Protein AF-A0A9P6YSK7-F1 (afdb_monomer_lite)

Structure (mmCIF, N/CA/C/O backbone):
data_AF-A0A9P6YSK7-F1
#
_entry.id   AF-A0A9P6YSK7-F1
#
loop_
_atom_site.group_PDB
_atom_site.id
_atom_site.type_symbol
_atom_site.label_atom_id
_atom_site.label_alt_id
_atom_site.label_comp_id
_atom_site.label_asym_id
_atom_site.label_entity_id
_atom_site.label_seq_id
_atom_site.pdbx_PDB_ins_code
_atom_site.Cartn_x
_atom_site.Cartn_y
_atom_site.Cartn_z
_atom_site.occupancy
_atom_site.B_iso_or_equiv
_atom_site.auth_seq_id
_atom_site.auth_comp_id
_atom_site.auth_asym_id
_atom_site.auth_atom_id
_atom_site.pdbx_PDB_model_num
ATOM 1 N N . MET A 1 1 ? -11.770 -43.379 -12.666 1.00 34.88 1 MET A N 1
ATOM 2 C CA . MET A 1 1 ? -11.631 -44.487 -11.693 1.00 34.88 1 MET A CA 1
ATOM 3 C C . MET A 1 1 ? -12.537 -44.204 -10.504 1.00 34.88 1 MET A C 1
ATOM 5 O O . MET A 1 1 ? -12.860 -43.051 -10.270 1.00 34.88 1 MET A O 1
ATOM 9 N N . GLN A 1 2 ? -13.045 -45.264 -9.883 1.00 25.34 2 GLN A N 1
ATOM 10 C CA . GLN A 1 2 ? -14.308 -45.346 -9.142 1.00 25.34 2 GLN A CA 1
ATOM 11 C C . GLN A 1 2 ? -14.552 -44.289 -8.052 1.00 25.34 2 GLN A C 1
ATOM 13 O O . GLN A 1 2 ? -13.799 -44.162 -7.094 1.00 25.34 2 GLN A O 1
ATOM 18 N N . VAL A 1 3 ? -15.714 -43.647 -8.179 1.00 28.45 3 VAL A N 1
ATOM 19 C CA . VAL A 1 3 ? -16.474 -42.981 -7.119 1.00 28.45 3 VAL A CA 1
ATOM 20 C C . VAL A 1 3 ? -17.227 -44.056 -6.325 1.00 28.45 3 VAL A C 1
ATOM 22 O O . VAL A 1 3 ? -17.906 -44.893 -6.925 1.00 28.45 3 VAL A O 1
ATOM 25 N N . LYS A 1 4 ? -17.146 -44.031 -4.990 1.00 25.55 4 LYS A N 1
ATOM 26 C CA . LYS A 1 4 ? -18.072 -44.745 -4.097 1.00 25.55 4 LYS A CA 1
ATOM 27 C C . LYS A 1 4 ? -18.610 -43.799 -3.019 1.00 25.55 4 LYS A C 1
ATOM 29 O O . LYS A 1 4 ? -17.885 -43.359 -2.136 1.00 25.55 4 LYS A O 1
ATOM 34 N N . SER A 1 5 ? -19.909 -43.533 -3.146 1.00 24.55 5 SER A N 1
ATOM 35 C CA . SER A 1 5 ? -20.880 -43.116 -2.124 1.00 24.55 5 SER A CA 1
ATOM 36 C C . SER A 1 5 ? -20.869 -44.084 -0.920 1.00 24.55 5 SER A C 1
ATOM 38 O O . SER A 1 5 ? -20.432 -45.219 -1.078 1.00 24.55 5 SER A O 1
ATOM 40 N N . SER A 1 6 ? -21.355 -43.800 0.290 1.00 23.30 6 SER A N 1
ATOM 41 C CA . SER A 1 6 ? -22.589 -43.118 0.715 1.00 23.30 6 SER A CA 1
ATOM 42 C C . SER A 1 6 ? -22.642 -43.108 2.255 1.00 23.30 6 SER A C 1
ATOM 44 O O . SER A 1 6 ? -22.230 -44.102 2.846 1.00 23.30 6 SER A O 1
ATOM 46 N N . SER A 1 7 ? -23.317 -42.146 2.894 1.00 23.38 7 SER A N 1
ATOM 47 C CA . SER A 1 7 ? -24.483 -42.501 3.726 1.00 23.38 7 SER A CA 1
ATOM 48 C C . SER A 1 7 ? -25.381 -41.286 3.969 1.00 23.38 7 SER A C 1
ATOM 50 O O . SER A 1 7 ? -24.946 -40.225 4.407 1.00 23.38 7 SER A O 1
ATOM 52 N N . THR A 1 8 ? -26.649 -41.471 3.622 1.00 24.30 8 THR A N 1
ATOM 53 C CA . THR A 1 8 ? -27.745 -40.514 3.716 1.00 24.30 8 THR A CA 1
ATOM 54 C C . THR A 1 8 ? -28.596 -40.928 4.911 1.00 24.30 8 THR A C 1
ATOM 56 O O . THR A 1 8 ? -29.116 -42.042 4.921 1.00 24.30 8 THR A O 1
ATOM 59 N N . LEU A 1 9 ? -28.803 -40.041 5.884 1.00 24.91 9 LEU A N 1
ATOM 60 C CA . LEU A 1 9 ? -29.853 -40.194 6.894 1.00 24.91 9 LEU A CA 1
ATOM 61 C C . LEU A 1 9 ? -30.758 -38.957 6.876 1.00 24.91 9 LEU A C 1
ATOM 63 O O . LEU A 1 9 ? -30.377 -37.858 7.260 1.00 24.91 9 LEU A O 1
ATOM 67 N N . ARG A 1 10 ? -31.979 -39.173 6.374 1.00 23.73 10 ARG A N 1
ATOM 68 C CA . ARG A 1 10 ? -33.144 -38.278 6.448 1.00 23.73 10 ARG A CA 1
ATOM 69 C C . ARG A 1 10 ? -33.660 -38.174 7.890 1.00 23.73 10 ARG A C 1
ATOM 71 O O . ARG A 1 10 ? -33.891 -39.218 8.494 1.00 23.73 10 ARG A O 1
ATOM 78 N N . ARG A 1 11 ? -34.016 -36.956 8.327 1.00 23.42 11 ARG A N 1
ATOM 79 C CA . ARG A 1 11 ? -35.211 -36.536 9.123 1.00 23.42 11 ARG A CA 1
ATOM 80 C C . ARG A 1 11 ? -34.872 -35.215 9.838 1.00 23.42 11 ARG A C 1
ATOM 82 O O . ARG A 1 11 ? -33.816 -35.125 10.431 1.00 23.42 11 ARG A O 1
ATOM 89 N N . GLY A 1 12 ? -35.687 -34.168 9.862 1.00 22.47 12 GLY A N 1
ATOM 90 C CA . GLY A 1 12 ? -37.023 -33.948 9.332 1.00 22.47 12 GLY A CA 1
ATOM 91 C C . GLY A 1 12 ? -37.296 -32.442 9.279 1.00 22.47 12 GLY A C 1
ATOM 92 O O . GLY A 1 12 ? -36.750 -31.668 10.062 1.00 22.47 12 GLY A O 1
ATOM 93 N N . GLY A 1 13 ? -38.115 -32.037 8.310 1.00 27.27 13 GLY A N 1
ATOM 94 C CA . GLY A 1 13 ? -38.584 -30.668 8.169 1.00 27.27 13 GLY A CA 1
ATOM 95 C C . GLY A 1 13 ? -39.420 -30.247 9.374 1.00 27.27 13 GLY A C 1
ATOM 96 O O . GLY A 1 13 ? -40.442 -30.851 9.680 1.00 27.27 13 GLY A O 1
ATOM 97 N N . GLY A 1 14 ? -38.968 -29.179 10.016 1.00 21.97 14 GLY A N 1
ATOM 98 C CA . GLY A 1 14 ? -39.682 -28.413 11.022 1.00 21.97 14 GLY A CA 1
ATOM 99 C C . GLY A 1 14 ? -39.150 -26.992 10.954 1.00 21.97 14 GLY A C 1
ATOM 100 O O . GLY A 1 14 ? -38.384 -26.569 11.811 1.00 21.97 14 GLY A O 1
ATOM 101 N N . SER A 1 15 ? -39.479 -26.283 9.870 1.00 25.34 15 SER A N 1
ATOM 102 C CA . SER A 1 15 ? -39.186 -24.858 9.712 1.00 25.34 15 SER A CA 1
ATOM 103 C C . SER A 1 15 ? -40.015 -24.080 10.733 1.00 25.34 15 SER A C 1
ATOM 105 O O . SER A 1 15 ? -41.092 -23.568 10.436 1.00 25.34 15 SER A O 1
ATOM 107 N N . SER A 1 16 ? -39.522 -24.011 11.968 1.00 23.09 16 SER A N 1
ATOM 108 C CA . SER A 1 16 ? -39.960 -22.997 12.911 1.00 23.09 16 SER A CA 1
ATOM 109 C C . SER A 1 16 ? -39.238 -21.718 12.512 1.00 23.09 16 SER A C 1
ATOM 111 O O . SER A 1 16 ? -38.139 -21.431 12.983 1.00 23.09 16 SER A O 1
ATOM 113 N N . LYS A 1 17 ? -39.831 -20.986 11.563 1.00 25.61 17 LYS A N 1
ATOM 114 C CA . LYS A 1 17 ? -39.459 -19.606 11.247 1.00 25.61 17 LYS A CA 1
ATOM 115 C C . LYS A 1 17 ? -39.427 -18.823 12.564 1.00 25.61 17 LYS A C 1
ATOM 117 O O . LYS A 1 17 ? -40.473 -18.422 13.067 1.00 25.61 17 LYS A O 1
ATOM 122 N N . ARG A 1 18 ? -38.238 -18.611 13.140 1.00 27.30 18 ARG A N 1
ATOM 123 C CA . ARG A 1 18 ? -38.023 -17.551 14.129 1.00 27.30 18 ARG A CA 1
ATOM 124 C C . ARG A 1 18 ? -38.221 -16.248 13.370 1.00 27.30 18 ARG A C 1
ATOM 126 O O . ARG A 1 18 ? -37.329 -15.771 12.681 1.00 27.30 18 ARG A O 1
ATOM 133 N N . THR A 1 19 ? -39.439 -15.729 13.426 1.00 24.23 19 THR A N 1
ATOM 134 C CA . THR A 1 19 ? -39.765 -14.370 13.015 1.00 24.23 19 THR A CA 1
ATOM 135 C C . THR A 1 19 ? -38.875 -13.431 13.825 1.00 24.23 19 THR A C 1
ATOM 137 O O . THR A 1 19 ? -39.107 -13.253 15.022 1.00 24.23 19 THR A O 1
ATOM 140 N N . VAL A 1 20 ? -37.831 -12.883 13.204 1.00 34.88 20 VAL A N 1
ATOM 141 C CA . VAL A 1 20 ? -37.069 -11.762 13.760 1.00 34.88 20 VAL A CA 1
ATOM 142 C C . VAL A 1 20 ? -38.076 -10.622 13.902 1.00 34.88 20 VAL A C 1
ATOM 144 O O . VAL A 1 20 ? -38.520 -10.056 12.905 1.00 34.88 20 VAL A O 1
ATOM 147 N N . ARG A 1 21 ? -38.556 -10.375 15.128 1.00 39.81 21 ARG A N 1
ATOM 148 C CA . ARG A 1 21 ? -39.440 -9.237 15.407 1.00 39.81 21 ARG A CA 1
ATOM 149 C C . ARG A 1 21 ? -38.664 -7.966 15.034 1.00 39.81 21 ARG A C 1
ATOM 151 O O . ARG A 1 21 ? -37.496 -7.879 15.414 1.00 39.81 21 ARG A O 1
ATOM 158 N N . PRO A 1 22 ? -39.261 -6.998 14.317 1.00 44.75 22 PRO A N 1
ATOM 159 C CA . PRO A 1 22 ? -38.597 -5.726 14.063 1.00 44.75 22 PRO A CA 1
ATOM 160 C C . PRO A 1 22 ? -38.231 -5.091 15.408 1.00 44.75 22 PRO A C 1
ATOM 162 O O . PRO A 1 22 ? -39.090 -4.928 16.280 1.00 44.75 22 PRO A O 1
ATOM 165 N N . LEU A 1 23 ? -36.940 -4.812 15.604 1.00 61.09 23 LEU A N 1
ATOM 166 C CA . LEU A 1 23 ? -36.442 -4.184 16.823 1.00 61.09 23 LEU A CA 1
ATOM 167 C C . LEU A 1 23 ? -37.044 -2.782 16.927 1.00 61.09 23 LEU A C 1
ATOM 169 O O . LEU A 1 23 ? -37.008 -2.031 15.958 1.00 61.09 23 LEU A O 1
ATOM 173 N N . ASN A 1 24 ? -37.578 -2.416 18.092 1.00 71.94 24 ASN A N 1
ATOM 174 C CA . ASN A 1 24 ? -38.081 -1.066 18.323 1.00 71.94 24 ASN A CA 1
ATOM 175 C C . ASN A 1 24 ? -36.934 -0.181 18.857 1.00 71.94 24 ASN A C 1
ATOM 177 O O . ASN A 1 24 ? -36.498 -0.414 19.991 1.00 71.94 24 ASN A O 1
ATOM 181 N N . PRO A 1 25 ? -36.454 0.835 18.108 1.00 74.06 25 PRO A N 1
ATOM 182 C CA . PRO A 1 25 ? -35.374 1.724 18.554 1.00 74.06 25 PRO A CA 1
ATOM 183 C C . PRO A 1 25 ? -35.692 2.438 19.874 1.00 74.06 25 PRO A C 1
ATOM 185 O O . PRO A 1 25 ? -34.790 2.714 20.663 1.00 74.06 25 PRO A O 1
ATOM 188 N N . ALA A 1 26 ? -36.979 2.656 20.170 1.00 76.06 26 ALA A N 1
ATOM 189 C CA . ALA A 1 26 ? -37.423 3.249 21.428 1.00 76.06 26 ALA A CA 1
ATOM 190 C C . ALA A 1 26 ? -37.088 2.378 22.651 1.00 76.06 26 ALA A C 1
ATOM 192 O O . ALA A 1 26 ? -36.844 2.907 23.733 1.00 76.06 26 ALA A O 1
ATOM 193 N N . LEU A 1 27 ? -37.041 1.049 22.491 1.00 77.69 27 LEU A N 1
ATOM 194 C CA . LEU A 1 27 ? -36.631 0.145 23.567 1.00 77.69 27 LEU A CA 1
ATOM 195 C C . LEU A 1 27 ? -35.113 0.183 23.770 1.00 77.69 27 LEU A C 1
ATOM 197 O O . LEU A 1 27 ? -34.661 0.145 24.909 1.00 77.69 27 LEU A O 1
ATOM 201 N N . VAL A 1 28 ? -34.318 0.308 22.702 1.00 80.38 28 VAL A N 1
ATOM 202 C CA . VAL A 1 28 ? -32.856 0.471 22.827 1.00 80.38 28 VAL A CA 1
ATOM 203 C C . VAL A 1 28 ? -32.533 1.777 23.549 1.00 80.38 28 VAL A C 1
ATOM 205 O O . VAL A 1 28 ? -31.730 1.777 24.480 1.00 80.38 28 VAL A O 1
ATOM 208 N N . TYR A 1 29 ? -33.226 2.864 23.210 1.00 82.44 29 TYR A N 1
ATOM 209 C CA . TYR A 1 29 ? -33.140 4.127 23.940 1.00 82.44 29 TYR A CA 1
ATOM 210 C C . TYR A 1 29 ? -33.503 3.980 25.428 1.00 82.44 29 TYR A C 1
ATOM 212 O O . TYR A 1 29 ? -32.762 4.436 26.295 1.00 82.44 29 TYR A O 1
ATOM 220 N N . ASP A 1 30 ? -34.607 3.302 25.748 1.00 82.00 30 ASP A N 1
ATOM 221 C CA . ASP A 1 30 ? -35.050 3.130 27.134 1.00 82.00 30 ASP A CA 1
ATOM 222 C C . ASP A 1 30 ? -34.018 2.362 27.981 1.00 82.00 30 ASP A C 1
ATOM 224 O O . ASP A 1 30 ? -33.616 2.828 29.047 1.00 82.00 30 ASP A O 1
ATOM 228 N N . TYR A 1 31 ? -33.513 1.227 27.486 1.00 80.44 31 TYR A N 1
ATOM 229 C CA . TYR A 1 31 ? -32.522 0.422 28.208 1.00 80.44 31 TYR A CA 1
ATOM 230 C C . TYR A 1 31 ? -31.145 1.091 28.300 1.00 80.44 31 TYR A C 1
ATOM 232 O O . TYR A 1 31 ? -30.488 0.990 29.337 1.00 80.44 31 TYR A O 1
ATOM 240 N N . THR A 1 32 ? -30.710 1.809 27.263 1.00 82.25 32 THR A N 1
ATOM 241 C CA . THR A 1 32 ? -29.442 2.562 27.300 1.00 82.25 32 THR A CA 1
ATOM 242 C C . THR A 1 32 ? -29.511 3.730 28.274 1.00 82.25 32 THR A C 1
ATOM 244 O O . THR A 1 32 ? -28.584 3.930 29.063 1.00 82.25 32 THR A O 1
ATOM 247 N N . LEU A 1 33 ? -30.644 4.438 28.317 1.00 81.38 33 LEU A N 1
ATOM 248 C CA . LEU A 1 33 ? -30.887 5.502 29.284 1.00 81.38 33 LEU A CA 1
ATOM 249 C C . LEU A 1 33 ? -30.908 4.961 30.722 1.00 81.38 33 LEU A C 1
ATOM 251 O O . LEU A 1 33 ? -30.309 5.572 31.608 1.00 81.38 33 LEU A O 1
ATOM 255 N N . ARG A 1 34 ? -31.501 3.782 30.967 1.00 81.50 34 ARG A N 1
ATOM 256 C CA . ARG A 1 34 ? -31.425 3.109 32.280 1.00 81.50 34 ARG A CA 1
ATOM 257 C C . ARG A 1 34 ? -29.976 2.843 32.705 1.00 81.50 34 ARG A C 1
ATOM 259 O O . ARG A 1 34 ? -29.627 3.082 33.863 1.00 81.50 34 ARG A O 1
ATOM 266 N N . CYS A 1 35 ? -29.117 2.395 31.787 1.00 81.19 35 CYS A N 1
ATOM 267 C CA . CYS A 1 35 ? -27.694 2.168 32.064 1.00 81.19 35 CYS A CA 1
ATOM 268 C C . CYS A 1 35 ? -26.928 3.474 32.337 1.00 81.19 35 CYS A C 1
ATOM 270 O O . CYS A 1 35 ? -26.153 3.527 33.294 1.00 81.19 35 CYS A O 1
ATOM 272 N N . ALA A 1 36 ? -27.192 4.537 31.573 1.00 80.12 36 ALA A N 1
ATOM 273 C CA . ALA A 1 36 ? -26.576 5.850 31.777 1.00 80.12 36 ALA A CA 1
ATOM 274 C C . ALA A 1 36 ? -26.987 6.492 33.118 1.00 80.12 36 ALA A C 1
ATOM 276 O O . ALA A 1 36 ? -26.140 7.016 33.845 1.00 80.12 36 ALA A O 1
ATOM 277 N N . ILE A 1 37 ? -28.268 6.390 33.499 1.00 79.25 37 ILE A N 1
ATOM 278 C CA . ILE A 1 37 ? -28.769 6.859 34.803 1.00 79.25 37 ILE A CA 1
ATOM 279 C C . ILE A 1 37 ? -28.090 6.087 35.942 1.00 79.25 37 ILE A C 1
ATOM 281 O O . ILE A 1 37 ? -27.651 6.691 36.921 1.00 79.25 37 ILE A O 1
ATOM 285 N N . ARG A 1 38 ? -27.941 4.763 35.808 1.00 79.94 38 ARG A N 1
ATOM 286 C CA . ARG A 1 38 ? -27.234 3.932 36.794 1.00 79.94 38 ARG A CA 1
ATOM 287 C C . ARG A 1 38 ? -25.779 4.370 36.973 1.00 79.94 38 ARG A C 1
ATOM 289 O O . ARG A 1 38 ? -25.336 4.510 38.109 1.00 79.94 38 ARG A O 1
ATOM 296 N N . ALA A 1 39 ? -25.054 4.611 35.880 1.00 77.56 39 ALA A N 1
ATOM 297 C CA . ALA A 1 39 ? -23.667 5.079 35.933 1.00 77.56 39 ALA A CA 1
ATOM 298 C C . ALA A 1 39 ? -23.548 6.430 36.665 1.00 77.56 39 ALA A C 1
ATOM 300 O O . ALA A 1 39 ? -22.645 6.620 37.482 1.00 77.56 39 ALA A O 1
ATOM 301 N N . CYS A 1 40 ? -24.508 7.337 36.452 1.00 77.56 40 CYS A N 1
ATOM 302 C CA . CYS A 1 40 ? -24.588 8.608 37.172 1.00 77.56 40 CYS A CA 1
ATOM 303 C C . CYS A 1 40 ? -24.801 8.411 38.689 1.00 77.56 40 CYS A C 1
ATOM 305 O O . CYS A 1 40 ? -24.123 9.039 39.509 1.00 77.56 40 CYS A O 1
ATOM 307 N N . LEU A 1 41 ? -25.710 7.510 39.080 1.00 74.88 41 LEU A N 1
ATOM 308 C CA . LEU A 1 41 ? -25.999 7.215 40.488 1.00 74.88 41 LEU A CA 1
ATOM 309 C C . LEU A 1 41 ? -24.824 6.524 41.201 1.00 74.88 41 LEU A C 1
ATOM 311 O O . LEU A 1 41 ? -24.495 6.909 42.322 1.00 74.88 41 LEU A O 1
ATOM 315 N N . ASP A 1 42 ? -24.137 5.588 40.544 1.00 74.25 42 ASP A N 1
ATOM 316 C CA . ASP A 1 42 ? -22.970 4.889 41.104 1.00 74.25 42 ASP A CA 1
ATOM 317 C C . ASP A 1 42 ? -21.759 5.829 41.280 1.00 74.25 42 ASP A C 1
ATOM 319 O O . ASP A 1 42 ? -21.099 5.823 42.323 1.00 74.25 42 ASP A O 1
ATOM 323 N N . GLN A 1 43 ? -21.493 6.725 40.317 1.00 73.19 43 GLN A N 1
ATOM 324 C CA . GLN A 1 43 ? -20.459 7.757 40.485 1.00 73.19 43 GLN A CA 1
ATOM 325 C C . GLN A 1 43 ? -20.764 8.684 41.668 1.00 73.19 43 GLN A C 1
ATOM 327 O O . GLN A 1 43 ? -19.860 9.043 42.430 1.00 73.19 43 GLN A O 1
ATOM 332 N N . ARG A 1 44 ? -22.041 9.028 41.872 1.00 71.25 44 ARG A N 1
ATOM 333 C CA . ARG A 1 44 ? -22.485 9.812 43.028 1.00 71.25 44 ARG A CA 1
ATOM 334 C C . ARG A 1 44 ? -22.322 9.042 44.338 1.00 71.25 44 ARG A C 1
ATOM 336 O O . ARG A 1 44 ? -21.836 9.629 45.303 1.00 71.25 44 ARG A O 1
ATOM 343 N N . ALA A 1 45 ? -22.682 7.760 44.384 1.00 66.62 45 ALA A N 1
ATOM 344 C CA . ALA A 1 45 ? -22.508 6.916 45.565 1.00 66.62 45 ALA A CA 1
ATOM 345 C C . ALA A 1 45 ? -21.025 6.802 45.956 1.00 66.62 45 ALA A C 1
ATOM 347 O O . ALA A 1 45 ? -20.671 7.012 47.116 1.00 66.62 45 ALA A O 1
ATOM 348 N N . LYS A 1 46 ? -20.135 6.600 44.977 1.00 67.94 46 LYS A N 1
ATOM 349 C CA . LYS A 1 46 ? -18.675 6.577 45.177 1.00 67.94 46 LYS A CA 1
ATOM 350 C C . LYS A 1 46 ? -18.115 7.929 45.631 1.00 67.94 46 LYS A C 1
ATOM 352 O O . LYS A 1 46 ? -17.236 7.969 46.495 1.00 67.94 46 LYS A O 1
ATOM 357 N N . ALA A 1 47 ? -18.613 9.038 45.082 1.00 67.25 47 ALA A N 1
ATOM 358 C CA . ALA A 1 47 ? -18.224 10.385 45.502 1.00 67.25 47 ALA A CA 1
ATOM 359 C C . ALA A 1 47 ? -18.694 10.698 46.934 1.00 67.25 47 ALA A C 1
ATOM 361 O O . ALA A 1 47 ? -17.917 11.224 47.732 1.00 67.25 47 ALA A O 1
ATOM 362 N N . ALA A 1 48 ? -19.923 10.306 47.282 1.00 64.75 48 ALA A N 1
ATOM 363 C CA . ALA A 1 48 ? -20.481 10.438 48.625 1.00 64.75 48 ALA A CA 1
ATOM 364 C C . ALA A 1 48 ? -19.733 9.562 49.644 1.00 64.75 48 ALA A C 1
ATOM 366 O O . ALA A 1 48 ? -19.387 10.043 50.718 1.00 64.75 48 ALA A O 1
ATOM 367 N N . ALA A 1 49 ? -19.383 8.321 49.291 1.00 61.41 49 ALA A N 1
ATOM 368 C CA . ALA A 1 49 ? -18.580 7.436 50.136 1.00 61.41 49 ALA A CA 1
ATOM 369 C C . ALA A 1 49 ? -17.157 7.982 50.366 1.00 61.41 49 ALA A C 1
ATOM 371 O O . ALA A 1 49 ? -16.652 7.942 51.487 1.00 61.41 49 ALA A O 1
ATOM 372 N N . LYS A 1 50 ? -16.515 8.566 49.340 1.00 62.12 50 LYS A N 1
ATOM 373 C CA . LYS A 1 50 ? -15.222 9.266 49.493 1.00 62.12 50 LYS A CA 1
ATOM 374 C C . LYS A 1 50 ? -15.325 10.510 50.381 1.00 62.12 50 LYS A C 1
ATOM 376 O O . LYS A 1 50 ? -14.375 10.803 51.109 1.00 62.12 50 LYS A O 1
ATOM 381 N N . ALA A 1 51 ? -16.438 11.241 50.319 1.00 61.22 51 ALA A N 1
ATOM 382 C CA . ALA A 1 51 ? -16.690 12.393 51.183 1.00 61.22 51 ALA A CA 1
ATOM 383 C C . ALA A 1 51 ? -16.916 11.960 52.643 1.00 61.22 51 ALA A C 1
ATOM 385 O O . ALA A 1 51 ? -16.228 12.463 53.529 1.00 61.22 51 ALA A O 1
ATOM 386 N N . ALA A 1 52 ? -17.753 10.945 52.874 1.00 59.12 52 ALA A N 1
ATOM 387 C CA . ALA A 1 52 ? -18.001 10.368 54.195 1.00 59.12 52 ALA A CA 1
ATOM 388 C C . ALA A 1 52 ? -16.724 9.775 54.819 1.00 59.12 52 ALA A C 1
ATOM 390 O O . ALA A 1 52 ? -16.429 10.028 55.981 1.00 59.12 52 ALA A O 1
ATOM 391 N N . ALA A 1 53 ? -15.887 9.082 54.034 1.00 56.34 53 ALA A N 1
ATOM 392 C CA . ALA A 1 53 ? -14.601 8.557 54.502 1.00 56.34 53 ALA A CA 1
ATOM 393 C C . ALA A 1 53 ? -13.622 9.668 54.943 1.00 56.34 53 ALA A C 1
ATOM 395 O O . ALA A 1 53 ? -12.832 9.476 55.876 1.00 56.34 53 ALA A O 1
ATOM 396 N N . ARG A 1 54 ? -13.670 10.840 54.290 1.00 55.34 54 ARG A N 1
ATOM 397 C CA . ARG A 1 54 ? -12.911 12.038 54.694 1.00 55.34 54 ARG A CA 1
ATOM 398 C C . ARG A 1 54 ? -13.472 12.669 55.975 1.00 55.34 54 ARG A C 1
ATOM 400 O O . ARG A 1 54 ? -12.682 13.189 56.760 1.00 55.34 54 ARG A O 1
ATOM 407 N N . GLU A 1 55 ? -14.780 12.587 56.211 1.00 51.34 55 GLU A N 1
ATOM 408 C CA . GLU A 1 55 ? -15.433 13.055 57.443 1.00 51.34 55 GLU A CA 1
ATOM 409 C C . GLU A 1 55 ? -15.179 12.128 58.640 1.00 51.34 55 GLU A C 1
ATOM 411 O O . GLU A 1 55 ? -14.756 12.615 59.683 1.00 51.34 55 GLU A O 1
ATOM 416 N N . THR A 1 56 ? -15.247 10.801 58.493 1.00 48.53 56 THR A N 1
ATOM 417 C CA . THR A 1 56 ? -14.862 9.859 59.570 1.00 48.53 56 THR A CA 1
ATOM 418 C C . THR A 1 56 ? -13.376 9.956 59.945 1.00 48.53 56 THR A C 1
ATOM 420 O O . THR A 1 56 ? -13.001 9.814 61.114 1.00 48.53 56 THR A O 1
ATOM 423 N N . LYS A 1 57 ? -12.496 10.266 58.978 1.00 46.91 57 LYS A N 1
ATOM 424 C CA . LYS A 1 57 ? -11.089 10.608 59.267 1.00 46.91 57 LYS A CA 1
ATOM 425 C C . LYS A 1 57 ? -10.942 11.939 60.015 1.00 46.91 57 LYS A C 1
ATOM 427 O O . LYS A 1 57 ? -9.983 12.094 60.765 1.00 46.91 57 LYS A O 1
ATOM 432 N N . ARG A 1 58 ? -11.869 12.886 59.834 1.00 42.34 58 ARG A N 1
ATOM 433 C CA . ARG A 1 58 ? -11.933 14.120 60.633 1.00 42.34 58 ARG A CA 1
ATOM 434 C C . ARG A 1 58 ? -12.475 13.865 62.040 1.00 42.34 58 ARG A C 1
ATOM 436 O O . ARG A 1 58 ? -11.876 14.370 62.977 1.00 42.34 58 ARG A O 1
ATOM 443 N N . GLU A 1 59 ? -13.511 13.047 62.220 1.00 35.34 59 GLU A N 1
ATOM 444 C CA . GLU A 1 59 ? -14.111 12.765 63.541 1.00 35.34 59 GLU A CA 1
ATOM 445 C C . GLU A 1 59 ? -13.189 11.964 64.474 1.00 35.34 59 GLU A C 1
ATOM 447 O O . GLU A 1 59 ? -13.033 12.317 65.642 1.00 35.34 59 GLU A O 1
ATOM 452 N N . THR A 1 60 ? -12.466 10.966 63.955 1.00 38.56 60 THR A N 1
ATOM 453 C CA . THR A 1 60 ? -11.396 10.276 64.714 1.00 38.56 60 THR A CA 1
ATOM 454 C C . THR A 1 60 ? -10.237 11.205 65.108 1.00 38.56 60 THR A C 1
ATOM 456 O O . THR A 1 60 ? -9.523 10.938 66.074 1.00 38.56 60 THR A O 1
ATOM 459 N N . SER A 1 61 ? -10.084 12.339 64.416 1.00 35.31 61 SER A N 1
ATOM 460 C CA . SER A 1 61 ? -9.135 13.406 64.744 1.00 35.31 61 SER A CA 1
ATOM 461 C C . SER A 1 61 ? -9.662 14.389 65.804 1.00 35.31 61 SER A C 1
ATOM 463 O O . SER A 1 61 ? -8.863 15.175 66.313 1.00 35.31 61 SER A O 1
ATOM 465 N N . MET A 1 62 ? -10.948 14.356 66.185 1.00 34.28 62 MET A N 1
ATOM 466 C CA . MET A 1 62 ? -11.532 15.308 67.150 1.00 34.28 62 MET A CA 1
ATOM 467 C C . MET A 1 62 ? -11.408 14.869 68.620 1.00 34.28 62 MET A C 1
ATOM 469 O O . MET A 1 62 ? -11.648 15.679 69.510 1.00 34.28 62 MET A O 1
ATOM 473 N N . HIS A 1 63 ? -10.988 13.628 68.905 1.00 32.06 63 HIS A N 1
ATOM 474 C CA . HIS A 1 63 ? -10.762 13.127 70.277 1.00 32.06 63 HIS A CA 1
ATOM 475 C C . HIS A 1 63 ? -9.312 13.227 70.777 1.00 32.06 63 HIS A C 1
ATOM 477 O O . HIS A 1 63 ? -8.972 12.717 71.844 1.00 32.06 63 HIS A O 1
ATOM 483 N N . ARG A 1 64 ? -8.440 13.932 70.052 1.00 31.52 64 ARG A N 1
ATOM 484 C CA . ARG A 1 64 ? -7.134 14.355 70.568 1.00 31.52 64 ARG A CA 1
ATOM 485 C C . ARG A 1 64 ? -7.051 15.869 70.496 1.00 31.52 64 ARG A C 1
ATOM 487 O O . ARG A 1 64 ? -6.837 16.437 69.432 1.00 31.52 64 ARG A O 1
ATOM 494 N N . HIS A 1 65 ? -7.211 16.514 71.649 1.00 30.23 65 HIS A N 1
ATOM 495 C CA . HIS A 1 65 ? -6.797 17.898 71.834 1.00 30.23 65 HIS A CA 1
ATOM 496 C C . HIS A 1 65 ? -5.290 18.000 71.558 1.00 30.23 65 HIS A C 1
ATOM 498 O O . HIS A 1 65 ? -4.460 17.724 72.419 1.00 30.23 65 HIS A O 1
ATOM 504 N N . SER A 1 66 ? -4.930 18.413 70.350 1.00 28.39 66 SER A N 1
ATOM 505 C CA . SER A 1 66 ? -3.682 19.117 70.102 1.00 28.39 66 SER A CA 1
ATOM 506 C C . SER A 1 66 ? -3.944 20.201 69.066 1.00 28.39 66 SER A C 1
ATOM 508 O O . SER A 1 66 ? -4.634 20.010 68.065 1.00 28.39 66 SER A O 1
ATOM 510 N N . VAL A 1 67 ? -3.454 21.393 69.381 1.00 37.50 67 VAL A N 1
ATOM 511 C CA . VAL A 1 67 ? -3.579 22.609 68.585 1.00 37.50 67 VAL A CA 1
ATOM 512 C C . VAL A 1 67 ? -2.790 22.402 67.289 1.00 37.50 67 VAL A C 1
ATOM 514 O O . VAL A 1 67 ? -1.607 22.721 67.223 1.00 37.50 67 VAL A O 1
ATOM 517 N N . HIS A 1 68 ? -3.407 21.803 66.268 1.00 32.62 68 HIS A N 1
ATOM 518 C CA . HIS A 1 68 ? -2.756 21.606 64.977 1.00 32.62 68 HIS A CA 1
ATOM 519 C C . HIS A 1 68 ? -2.956 22.824 64.071 1.00 32.62 68 HIS A C 1
ATOM 521 O O . HIS A 1 68 ? -4.052 23.161 63.625 1.00 32.62 68 HIS A O 1
ATOM 527 N N . LEU A 1 69 ? -1.818 23.458 63.810 1.00 35.69 69 LEU A N 1
ATOM 528 C CA . LEU A 1 69 ? -1.470 24.483 62.832 1.00 35.69 69 LEU A CA 1
ATOM 529 C C . LEU A 1 69 ? -1.879 24.087 61.389 1.00 35.69 69 LEU A C 1
ATOM 531 O O . LEU A 1 69 ? -1.038 23.834 60.536 1.00 35.69 69 LEU A O 1
ATOM 535 N N . SER A 1 70 ? -3.180 24.009 61.099 1.00 34.00 70 SER A N 1
ATOM 536 C CA . SER A 1 70 ? -3.750 23.508 59.828 1.00 34.00 70 SER A CA 1
ATOM 537 C C . SER A 1 70 ? -3.729 24.521 58.660 1.00 34.00 70 SER A C 1
ATOM 539 O O . SER A 1 70 ? -4.556 24.443 57.754 1.00 34.00 70 SER A O 1
ATOM 541 N N . GLY A 1 71 ? -2.816 25.495 58.670 1.00 37.38 71 GLY A N 1
ATOM 542 C CA . GLY A 1 71 ? -2.671 26.481 57.586 1.00 37.38 71 GLY A CA 1
ATOM 543 C C . GLY A 1 71 ? -1.376 26.375 56.773 1.00 37.38 71 GLY A C 1
ATOM 544 O O . GLY A 1 71 ? -1.243 27.091 55.788 1.00 37.38 71 GLY A O 1
ATOM 545 N N . MET A 1 72 ? -0.421 25.529 57.184 1.00 40.34 72 MET A N 1
ATOM 546 C CA . MET A 1 72 ? 0.987 25.594 56.740 1.00 40.34 72 MET A CA 1
ATOM 547 C C . MET A 1 72 ? 1.464 24.423 55.856 1.00 40.34 72 MET A C 1
ATOM 549 O O . MET A 1 72 ? 2.598 24.438 55.401 1.00 40.34 72 MET A O 1
ATOM 553 N N . THR A 1 73 ? 0.627 23.425 55.554 1.00 44.81 73 THR A N 1
ATOM 554 C CA . THR A 1 73 ? 1.010 22.273 54.701 1.00 44.81 73 THR A CA 1
ATOM 555 C C . THR A 1 73 ? 0.654 22.425 53.222 1.00 44.81 73 THR A C 1
ATOM 557 O O . THR A 1 73 ? 1.143 21.656 52.400 1.00 44.81 73 THR A O 1
ATOM 560 N N . ASP A 1 74 ? -0.168 23.408 52.853 1.00 47.03 74 ASP A N 1
ATOM 561 C CA . ASP A 1 74 ? -0.725 23.481 51.496 1.00 47.03 74 ASP A CA 1
ATOM 562 C C . ASP A 1 74 ? 0.275 24.023 50.463 1.00 47.03 74 ASP A C 1
ATOM 564 O O . ASP A 1 74 ? 0.260 23.583 49.319 1.00 47.03 74 ASP A O 1
ATOM 568 N N . VAL A 1 75 ? 1.169 24.949 50.830 1.00 46.78 75 VAL A N 1
ATOM 569 C CA . VAL A 1 75 ? 2.132 25.544 49.877 1.00 46.78 75 VAL A CA 1
ATOM 570 C C . VAL A 1 75 ? 3.284 24.577 49.587 1.00 46.78 75 VAL A C 1
ATOM 572 O O . VAL A 1 75 ? 3.587 24.307 48.427 1.00 46.78 75 VAL A O 1
ATOM 575 N N . LEU A 1 76 ? 3.865 23.987 50.636 1.00 44.16 76 LEU A N 1
ATOM 576 C CA . LEU A 1 76 ? 4.921 22.973 50.535 1.00 44.16 76 LEU A CA 1
ATOM 577 C C . LEU A 1 76 ? 4.396 21.661 49.931 1.00 44.16 76 LEU A C 1
ATOM 579 O O . LEU A 1 76 ? 5.078 21.057 49.108 1.00 44.16 76 LEU A O 1
ATOM 583 N N . GLY A 1 77 ? 3.162 21.269 50.272 1.00 50.59 77 GLY A N 1
ATOM 584 C CA . GLY A 1 77 ? 2.474 20.126 49.671 1.00 50.59 77 GLY A CA 1
ATOM 585 C C . GLY A 1 77 ? 2.225 20.315 48.175 1.00 50.59 77 GLY A C 1
ATOM 586 O O . GLY A 1 77 ? 2.576 19.439 47.397 1.00 50.59 77 GLY A O 1
ATOM 587 N N . ASN A 1 78 ? 1.721 21.480 47.750 1.00 53.47 78 ASN A N 1
ATOM 588 C CA . ASN A 1 78 ? 1.486 21.772 46.329 1.00 53.47 78 ASN A CA 1
ATOM 589 C C . ASN A 1 78 ? 2.781 21.887 45.510 1.00 53.47 78 ASN A C 1
ATOM 591 O O . ASN A 1 78 ? 2.780 21.569 44.321 1.00 53.47 78 ASN A O 1
ATOM 595 N N . LEU A 1 79 ? 3.869 22.364 46.122 1.00 47.22 79 LEU A N 1
ATOM 596 C CA . LEU A 1 79 ? 5.173 22.427 45.468 1.00 47.22 79 LEU A CA 1
ATOM 597 C C . LEU A 1 79 ? 5.784 21.021 45.341 1.00 47.22 79 LEU A C 1
ATOM 599 O O . LEU A 1 79 ? 6.275 20.673 44.273 1.00 47.22 79 LEU A O 1
ATOM 603 N N . ALA A 1 80 ? 5.684 20.185 46.379 1.00 49.12 80 ALA A N 1
ATOM 604 C CA . ALA A 1 80 ? 6.161 18.802 46.355 1.00 49.12 80 ALA A CA 1
ATOM 605 C C . ALA A 1 80 ? 5.384 17.916 45.361 1.00 49.12 80 ALA A C 1
ATOM 607 O O . ALA A 1 80 ? 6.009 17.163 44.618 1.00 49.12 80 ALA A O 1
ATOM 608 N N . ASP A 1 81 ? 4.054 18.056 45.284 1.00 49.88 81 ASP A N 1
ATOM 609 C CA . ASP A 1 81 ? 3.204 17.283 44.358 1.00 49.88 81 ASP A CA 1
ATOM 610 C C . ASP A 1 81 ? 3.524 17.603 42.884 1.00 49.88 81 ASP A C 1
ATOM 612 O O . ASP A 1 81 ? 3.475 16.731 42.020 1.00 49.88 81 ASP A O 1
ATOM 616 N N . LYS A 1 82 ? 3.929 18.848 42.589 1.00 50.09 82 LYS A N 1
ATOM 617 C CA . LYS A 1 82 ? 4.337 19.274 41.238 1.00 50.09 82 LYS A CA 1
ATOM 618 C C . LYS A 1 82 ? 5.804 18.993 40.906 1.00 50.09 82 LYS A C 1
ATOM 620 O O . LYS A 1 82 ? 6.129 18.866 39.733 1.00 50.09 82 LYS A O 1
ATOM 625 N N . ILE A 1 83 ? 6.685 18.888 41.905 1.00 45.78 83 ILE A N 1
ATOM 626 C CA . ILE A 1 83 ? 8.098 18.514 41.702 1.00 45.78 83 ILE A CA 1
ATOM 627 C C . ILE A 1 83 ? 8.235 17.017 41.381 1.00 45.78 83 ILE A C 1
ATOM 629 O O . ILE A 1 83 ? 9.161 16.635 40.672 1.00 45.78 83 ILE A O 1
ATOM 633 N N . VAL A 1 84 ? 7.315 16.176 41.866 1.00 43.59 84 VAL A N 1
ATOM 634 C CA . VAL A 1 84 ? 7.340 14.716 41.650 1.00 43.59 84 VAL A CA 1
ATOM 635 C C . VAL A 1 84 ? 6.502 14.282 40.431 1.00 43.59 84 VAL A C 1
ATOM 637 O O . VAL A 1 84 ? 6.645 13.157 39.962 1.00 43.59 84 VAL A O 1
ATOM 640 N N . GLY A 1 85 ? 5.640 15.158 39.901 1.00 39.69 85 GLY A N 1
ATOM 641 C CA . GLY A 1 85 ? 4.530 14.758 39.030 1.00 39.69 85 GLY A CA 1
ATOM 642 C C . GLY A 1 85 ? 4.645 14.971 37.516 1.00 39.69 85 GLY A C 1
ATOM 643 O O . GLY A 1 85 ? 3.692 14.604 36.840 1.00 39.69 85 GLY A O 1
ATOM 644 N N . ASP A 1 86 ? 5.721 15.538 36.956 1.00 39.47 86 ASP A N 1
ATOM 645 C CA . ASP A 1 86 ? 5.740 15.873 35.516 1.00 39.47 86 ASP A CA 1
ATOM 646 C C . ASP A 1 86 ? 7.105 15.614 34.844 1.00 39.47 86 ASP A C 1
ATOM 648 O O . ASP A 1 86 ? 7.970 16.488 34.740 1.00 39.47 86 ASP A O 1
ATOM 652 N N . GLU A 1 87 ? 7.301 14.385 34.355 1.00 37.97 87 GLU A N 1
ATOM 653 C CA . GLU A 1 87 ? 8.381 14.045 33.420 1.00 37.97 87 GLU A CA 1
ATOM 654 C C . GLU A 1 87 ? 8.015 14.462 31.985 1.00 37.97 87 GLU A C 1
ATOM 656 O O . GLU A 1 87 ? 7.774 13.644 31.099 1.00 37.97 87 GLU A O 1
ATOM 661 N N . THR A 1 88 ? 8.005 15.770 31.724 1.00 39.91 88 THR A N 1
ATOM 662 C CA . THR A 1 88 ? 8.084 16.312 30.358 1.00 39.91 88 THR A CA 1
ATOM 663 C C . THR A 1 88 ? 9.448 16.978 30.159 1.00 39.91 88 THR A C 1
ATOM 665 O O . THR A 1 88 ? 9.626 18.183 30.337 1.00 39.91 88 THR A O 1
ATOM 668 N N . GLU A 1 89 ? 10.451 16.171 29.803 1.00 43.97 89 GLU A N 1
ATOM 669 C CA . GLU A 1 89 ? 11.895 16.483 29.810 1.00 43.97 89 GLU A CA 1
ATOM 670 C C . GLU A 1 89 ? 12.412 17.571 28.829 1.00 43.97 89 GLU A C 1
ATOM 672 O O . GLU A 1 89 ? 13.626 17.697 28.623 1.00 43.97 89 GLU A O 1
ATOM 677 N N . LYS A 1 90 ? 11.568 18.400 28.198 1.00 47.72 90 LYS A N 1
ATOM 678 C CA . LYS A 1 90 ? 12.048 19.315 27.135 1.00 47.72 90 LYS A CA 1
ATOM 679 C C . LYS A 1 90 ? 11.925 20.823 27.385 1.00 47.72 90 LYS A C 1
ATOM 681 O O . LYS A 1 90 ? 12.609 21.556 26.677 1.00 47.72 90 LYS A O 1
ATOM 686 N N . SER A 1 91 ? 11.209 21.306 28.407 1.00 46.69 91 SER A N 1
ATOM 687 C CA . SER A 1 91 ? 10.997 22.760 28.607 1.00 46.69 91 SER A CA 1
ATOM 688 C C . SER A 1 91 ? 11.610 23.392 29.868 1.00 46.69 91 SER A C 1
ATOM 690 O O . SER A 1 91 ? 11.537 24.606 30.006 1.00 46.69 91 SER A O 1
ATOM 692 N N . ASN A 1 92 ? 12.241 22.628 30.773 1.00 58.03 92 ASN A N 1
ATOM 693 C CA . ASN A 1 92 ? 12.600 23.126 32.121 1.00 58.03 92 ASN A CA 1
ATOM 694 C C . ASN A 1 92 ? 14.116 23.123 32.429 1.00 58.03 92 ASN A C 1
ATOM 696 O O . ASN A 1 92 ? 14.525 23.105 33.596 1.00 58.03 92 ASN A O 1
ATOM 700 N N . LYS A 1 93 ? 14.969 23.108 31.393 1.00 65.38 93 LYS A N 1
ATOM 701 C CA . LYS A 1 93 ? 16.436 23.039 31.536 1.00 65.38 93 LYS A CA 1
ATOM 702 C C . LYS A 1 93 ? 17.021 24.380 31.984 1.00 65.38 93 LYS A C 1
ATOM 704 O O . LYS A 1 93 ? 16.669 25.428 31.448 1.00 65.38 93 LYS A O 1
ATOM 709 N N . LEU A 1 94 ? 17.965 24.345 32.925 1.00 66.69 94 LEU A N 1
ATOM 710 C CA . LEU A 1 94 ? 18.678 25.533 33.388 1.00 66.69 94 LEU A CA 1
ATOM 711 C C . LEU A 1 94 ? 19.482 26.164 32.234 1.00 66.69 94 LEU A C 1
ATOM 713 O O . LEU A 1 94 ? 20.403 25.551 31.695 1.00 66.69 94 LEU A O 1
ATOM 717 N N . THR A 1 95 ? 19.146 27.393 31.837 1.00 73.44 95 THR A N 1
ATOM 718 C CA . THR A 1 95 ? 19.830 28.108 30.745 1.00 73.44 95 THR A CA 1
ATOM 719 C C . THR A 1 95 ? 20.846 29.122 31.285 1.00 73.44 95 THR A C 1
ATOM 721 O O . THR A 1 95 ? 20.712 29.644 32.393 1.00 73.44 95 THR A O 1
ATOM 724 N N . LYS A 1 96 ? 21.886 29.437 30.496 1.00 72.50 96 LYS A N 1
ATOM 725 C CA . LYS A 1 96 ? 22.915 30.430 30.876 1.00 72.50 96 LYS A CA 1
ATOM 726 C C . LYS A 1 96 ? 22.331 31.806 31.270 1.00 72.50 96 LYS A C 1
ATOM 728 O O . LYS A 1 96 ? 22.817 32.355 32.257 1.00 72.50 96 LYS A O 1
ATOM 733 N N . PRO A 1 97 ? 21.305 32.354 30.583 1.00 72.12 97 PRO A N 1
ATOM 734 C CA . PRO A 1 97 ? 20.682 33.624 30.969 1.00 72.12 97 PRO A CA 1
ATOM 735 C C . PRO A 1 97 ? 20.048 33.591 32.366 1.00 72.12 97 PRO A C 1
ATOM 737 O O . PRO A 1 97 ? 20.250 34.523 33.139 1.00 72.12 97 PRO A O 1
ATOM 740 N N . VAL A 1 98 ? 19.381 32.489 32.737 1.00 73.44 98 VAL A N 1
ATOM 741 C CA . VAL A 1 98 ? 18.782 32.312 34.075 1.00 73.44 98 VAL A CA 1
ATOM 742 C C . VAL A 1 98 ? 19.860 32.308 35.159 1.00 73.44 98 VAL A C 1
ATOM 744 O O . VAL A 1 98 ? 19.720 32.988 36.171 1.00 73.44 98 VAL A O 1
ATOM 747 N N . VAL A 1 99 ? 20.971 31.598 34.936 1.00 75.56 99 VAL A N 1
ATOM 748 C CA . VAL A 1 99 ? 22.090 31.540 35.894 1.00 75.56 99 VAL A CA 1
ATOM 749 C C . VAL A 1 99 ? 22.743 32.914 36.072 1.00 75.56 99 VAL A C 1
ATOM 751 O O . VAL A 1 99 ? 23.010 33.328 37.198 1.00 75.56 99 VAL A O 1
ATOM 754 N N . VAL A 1 100 ? 22.978 33.650 34.982 1.00 77.00 100 VAL A N 1
ATOM 755 C CA . VAL A 1 100 ? 23.604 34.983 35.038 1.00 77.00 100 VAL A CA 1
ATOM 756 C C . VAL A 1 100 ? 22.672 36.017 35.683 1.00 77.00 100 VAL A C 1
ATOM 758 O O . VAL A 1 100 ? 23.123 36.773 36.547 1.00 77.00 100 VAL A O 1
ATOM 761 N N . GLY A 1 101 ? 21.383 36.019 35.326 1.00 74.94 101 GLY A N 1
ATOM 762 C CA . GLY A 1 101 ? 20.374 36.904 35.916 1.00 74.94 101 GLY A CA 1
ATOM 763 C C . GLY A 1 101 ? 20.170 36.646 37.410 1.00 74.94 101 GLY A C 1
ATOM 764 O O . GLY A 1 101 ? 20.145 37.585 38.207 1.00 74.94 101 GLY A O 1
ATOM 765 N N . LEU A 1 102 ? 20.135 35.371 37.815 1.00 79.81 102 LEU A N 1
ATOM 766 C CA . LEU A 1 102 ? 20.019 34.983 39.219 1.00 79.81 102 LEU A CA 1
ATOM 767 C C . LEU A 1 102 ? 21.268 35.375 40.027 1.00 79.81 102 LEU A C 1
ATOM 769 O O . LEU A 1 102 ? 21.128 35.913 41.120 1.00 79.81 102 LEU A O 1
ATOM 773 N N . ILE A 1 103 ? 22.486 35.197 39.493 1.00 78.75 103 ILE A N 1
ATOM 774 C CA . ILE A 1 103 ? 23.722 35.636 40.173 1.00 78.75 103 ILE A CA 1
ATOM 775 C C . ILE A 1 103 ? 23.723 37.150 40.401 1.00 78.75 103 ILE A C 1
ATOM 777 O O . ILE A 1 103 ? 24.058 37.578 41.504 1.00 78.75 103 ILE A O 1
ATOM 781 N N . ARG A 1 104 ? 23.335 37.950 39.396 1.00 78.75 104 ARG A N 1
ATOM 782 C CA . ARG A 1 104 ? 23.280 39.418 39.507 1.00 78.75 104 ARG A CA 1
ATOM 783 C C . ARG A 1 104 ? 22.349 39.857 40.639 1.00 78.75 104 ARG A C 1
ATOM 785 O O . ARG A 1 104 ? 22.758 40.613 41.510 1.00 78.75 104 ARG A O 1
ATOM 792 N N . ARG A 1 105 ? 21.132 39.312 40.684 1.00 73.62 105 ARG A N 1
ATOM 793 C CA . ARG A 1 105 ? 20.123 39.703 41.684 1.00 73.62 105 ARG A CA 1
ATOM 794 C C . ARG A 1 105 ? 20.443 39.195 43.088 1.00 73.62 105 ARG A C 1
ATOM 796 O O . ARG A 1 105 ? 20.241 39.915 44.060 1.00 73.62 105 ARG A O 1
ATOM 803 N N . LEU A 1 106 ? 21.004 37.989 43.211 1.00 78.50 106 LEU A N 1
ATOM 804 C CA . LEU A 1 106 ? 21.515 37.504 44.497 1.00 78.50 106 LEU A CA 1
ATOM 805 C C . LEU A 1 106 ? 22.724 38.334 44.976 1.00 78.50 106 LEU A C 1
ATOM 807 O O . LEU A 1 106 ? 22.925 38.469 46.181 1.00 78.50 106 LEU A O 1
ATOM 811 N N . GLU A 1 107 ? 23.524 38.905 44.066 1.00 76.25 107 GLU A N 1
ATOM 812 C CA . GLU A 1 107 ? 24.593 39.857 44.402 1.00 76.25 107 GLU A CA 1
ATOM 813 C C . GLU A 1 107 ? 24.049 41.205 44.874 1.00 76.25 107 GLU A C 1
ATOM 815 O O . GLU A 1 107 ? 24.509 41.684 45.908 1.00 76.25 107 GLU A O 1
ATOM 820 N N . ASP A 1 108 ? 23.031 41.753 44.208 1.00 73.25 108 ASP A N 1
ATOM 821 C CA . ASP A 1 108 ? 22.394 43.019 44.593 1.00 73.25 108 ASP A CA 1
ATOM 822 C C . ASP A 1 108 ? 21.740 42.947 45.987 1.00 73.25 108 ASP A C 1
ATOM 824 O O . ASP A 1 108 ? 21.880 43.877 46.788 1.00 73.25 108 ASP A O 1
ATOM 828 N N . ILE A 1 109 ? 21.110 41.812 46.324 1.00 71.88 109 ILE A N 1
ATOM 829 C CA . ILE A 1 109 ? 20.550 41.545 47.663 1.00 71.88 109 ILE A CA 1
ATOM 830 C C . ILE A 1 109 ? 21.671 41.384 48.705 1.00 71.88 109 ILE A C 1
ATOM 832 O O . ILE A 1 109 ? 21.568 41.880 49.825 1.00 71.88 109 ILE A O 1
ATOM 836 N N . LYS A 1 110 ? 22.779 40.722 48.348 1.00 70.56 110 LYS A N 1
ATOM 837 C CA . LYS A 1 110 ? 23.922 40.490 49.251 1.00 70.56 110 LYS A CA 1
ATOM 838 C C . LYS A 1 110 ? 24.741 41.764 49.508 1.00 70.56 110 LYS A C 1
ATOM 840 O O . LYS A 1 110 ? 25.291 41.906 50.597 1.00 70.56 110 LYS A O 1
ATOM 845 N N . ASP A 1 111 ? 24.846 42.658 48.525 1.00 66.81 111 ASP A N 1
ATOM 846 C CA . ASP A 1 111 ? 25.564 43.939 48.619 1.00 66.81 111 ASP A CA 1
ATOM 847 C C . ASP A 1 111 ? 24.686 45.075 49.191 1.00 66.81 111 ASP A C 1
ATOM 849 O O . ASP A 1 111 ? 25.149 46.209 49.307 1.00 66.81 111 ASP A O 1
ATOM 853 N N . GLY A 1 112 ? 23.436 44.779 49.577 1.00 60.66 112 GLY A N 1
ATOM 854 C CA . GLY A 1 112 ? 22.523 45.722 50.233 1.00 60.66 112 GLY A CA 1
ATOM 855 C C . GLY A 1 112 ? 21.969 46.814 49.313 1.00 60.66 112 GLY A C 1
ATOM 856 O O . GLY A 1 112 ? 21.497 47.838 49.801 1.00 60.66 112 GLY A O 1
ATOM 857 N N . LYS A 1 113 ? 22.042 46.620 47.989 1.00 58.31 113 LYS A N 1
ATOM 858 C CA . LYS A 1 113 ? 21.544 47.577 46.987 1.00 58.31 113 LYS A CA 1
ATOM 859 C C . LYS A 1 113 ? 20.032 47.486 46.775 1.00 58.31 113 LYS A C 1
ATOM 861 O O . LYS A 1 113 ? 19.433 48.460 46.332 1.00 58.31 113 LYS A O 1
ATOM 866 N N . ASP A 1 114 ? 19.421 46.353 47.116 1.00 55.12 114 ASP A N 1
ATOM 867 C CA . ASP A 1 114 ? 17.971 46.149 47.068 1.00 55.12 114 ASP A CA 1
ATOM 868 C C . ASP A 1 114 ? 17.398 46.051 48.495 1.00 55.12 114 ASP A C 1
ATOM 870 O O . ASP A 1 114 ? 17.458 45.003 49.138 1.00 55.12 114 ASP A O 1
ATOM 874 N N . VAL A 1 115 ? 16.871 47.168 49.015 1.00 55.69 115 VAL A N 1
ATOM 875 C CA . VAL A 1 115 ? 16.282 47.278 50.374 1.00 55.69 115 VAL A CA 1
ATOM 876 C C . VAL A 1 115 ? 14.747 47.246 50.319 1.00 55.69 115 VAL A C 1
ATOM 878 O O . VAL A 1 115 ? 14.054 47.675 51.239 1.00 55.69 115 VAL A O 1
ATOM 881 N N . SER A 1 116 ? 14.180 46.740 49.223 1.00 56.62 116 SER A N 1
ATOM 882 C CA . SER A 1 116 ? 12.748 46.868 48.933 1.00 56.62 116 SER A CA 1
ATOM 883 C C . SER A 1 116 ? 11.837 46.057 49.871 1.00 56.62 116 SER A C 1
ATOM 885 O O . SER A 1 116 ? 10.626 46.281 49.885 1.00 56.62 116 SER A O 1
ATOM 887 N N . LYS A 1 117 ? 12.372 45.100 50.649 1.00 59.03 117 LYS A N 1
ATOM 888 C CA . LYS A 1 117 ? 11.593 44.213 51.537 1.00 59.03 117 LYS A CA 1
ATOM 889 C C . LYS A 1 117 ? 12.305 43.960 52.877 1.00 59.03 117 LYS A C 1
ATOM 891 O O . LYS A 1 117 ? 13.526 43.842 52.922 1.00 59.03 117 LYS A O 1
ATOM 896 N N . GLN A 1 118 ? 11.536 43.829 53.966 1.00 52.84 118 GLN A N 1
ATOM 897 C CA . GLN A 1 118 ? 12.046 43.640 55.341 1.00 52.84 118 GLN A CA 1
ATOM 898 C C . GLN A 1 118 ? 12.914 42.381 55.515 1.00 52.84 118 GLN A C 1
ATOM 900 O O . GLN A 1 118 ? 13.801 42.354 56.361 1.00 52.84 118 GLN A O 1
ATOM 905 N N . GLU A 1 119 ? 12.676 41.339 54.722 1.00 58.19 119 GLU A N 1
ATOM 906 C CA . GLU A 1 119 ? 13.411 40.071 54.776 1.00 58.19 119 GLU A CA 1
ATOM 907 C C . GLU A 1 119 ? 14.838 40.182 54.230 1.00 58.19 119 GLU A C 1
ATOM 909 O O . GLU A 1 119 ? 15.704 39.406 54.622 1.00 58.19 119 GLU A O 1
ATOM 914 N N . TYR A 1 120 ? 15.113 41.170 53.371 1.00 60.94 120 TYR A N 1
ATOM 915 C CA . TYR A 1 120 ? 16.453 41.413 52.820 1.00 60.94 120 TYR A CA 1
ATOM 916 C C . TYR A 1 120 ? 17.397 42.066 53.838 1.00 60.94 120 TYR A C 1
ATOM 918 O O . TYR A 1 120 ? 18.584 42.222 53.574 1.00 60.94 120 TYR A O 1
ATOM 926 N N . ILE A 1 121 ? 16.872 42.401 55.020 1.00 56.72 121 ILE A N 1
ATOM 927 C CA . ILE A 1 121 ? 17.606 42.954 56.160 1.00 56.72 121 ILE A CA 1
ATOM 928 C C . ILE A 1 121 ? 17.947 41.843 57.180 1.00 56.72 121 ILE A C 1
ATOM 930 O O . ILE A 1 121 ? 18.842 42.025 58.008 1.00 56.72 121 ILE A O 1
ATOM 934 N N . ASP A 1 122 ? 17.294 40.669 57.125 1.00 68.25 122 ASP A N 1
ATOM 935 C CA . ASP A 1 122 ? 17.587 39.565 58.051 1.00 68.25 122 ASP A CA 1
ATOM 936 C C . ASP A 1 122 ? 18.966 38.957 57.736 1.00 68.25 122 ASP A C 1
ATOM 938 O O . ASP A 1 122 ? 19.207 38.389 56.666 1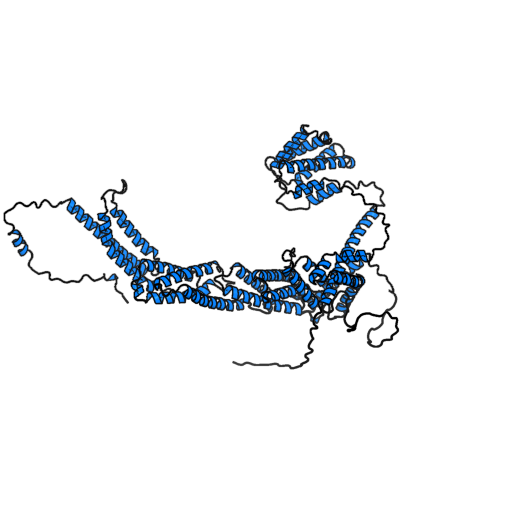.00 68.25 122 ASP A O 1
ATOM 942 N N . ARG A 1 123 ? 19.885 39.038 58.708 1.00 66.38 123 ARG A N 1
ATOM 943 C CA . ARG A 1 123 ? 21.234 38.457 58.614 1.00 66.38 123 ARG A CA 1
ATOM 944 C C . ARG A 1 123 ? 21.207 36.961 58.290 1.00 66.38 123 ARG A C 1
ATOM 946 O O . ARG A 1 123 ? 22.116 36.483 57.610 1.00 66.38 123 ARG A O 1
ATOM 953 N N . ARG A 1 124 ? 20.180 36.233 58.743 1.00 68.81 124 ARG A N 1
ATOM 954 C CA . ARG A 1 124 ? 20.003 34.796 58.484 1.00 68.81 124 ARG A CA 1
ATOM 955 C C . ARG A 1 124 ? 19.667 34.548 57.012 1.00 68.81 124 ARG A C 1
ATOM 957 O O . ARG A 1 124 ? 20.295 33.700 56.385 1.00 68.81 124 ARG A O 1
ATOM 964 N N . PHE A 1 125 ? 18.776 35.350 56.429 1.00 73.62 125 PHE A N 1
ATOM 965 C CA . PHE A 1 125 ? 18.436 35.271 55.006 1.00 73.62 125 PHE A CA 1
ATOM 966 C C . PHE A 1 125 ? 19.621 35.648 54.107 1.00 73.62 125 PHE A C 1
ATOM 968 O O . PHE A 1 125 ? 19.924 34.937 53.151 1.00 73.62 125 PHE A O 1
ATOM 975 N N . ILE A 1 126 ? 20.367 36.704 54.452 1.00 73.38 126 ILE A N 1
ATOM 976 C CA . ILE A 1 126 ? 21.570 37.114 53.706 1.00 73.38 126 ILE A CA 1
ATOM 977 C C . ILE A 1 126 ? 22.639 36.006 53.718 1.00 73.38 126 ILE A C 1
ATOM 979 O O . ILE A 1 126 ? 23.320 35.795 52.709 1.00 73.38 126 ILE A O 1
ATOM 983 N N . SER A 1 127 ? 22.786 35.269 54.828 1.00 74.38 127 SER A N 1
ATOM 984 C CA . SER A 1 127 ? 23.693 34.113 54.893 1.00 74.38 127 SER A CA 1
ATOM 985 C C . SER A 1 127 ? 23.258 33.007 53.928 1.00 74.38 127 SER A C 1
ATOM 987 O O . SER A 1 127 ? 24.072 32.530 53.135 1.00 74.38 127 SER A O 1
ATOM 989 N N . VAL A 1 128 ? 21.970 32.652 53.911 1.00 76.81 128 VAL A N 1
ATOM 990 C CA . VAL A 1 128 ? 21.416 31.655 52.979 1.00 76.81 128 VAL A CA 1
ATOM 991 C C . VAL A 1 128 ? 21.607 32.089 51.521 1.00 76.81 128 VAL A C 1
ATOM 993 O O . VAL A 1 128 ? 22.077 31.305 50.698 1.00 76.81 128 VAL A O 1
ATOM 996 N N . ILE A 1 129 ? 21.340 33.358 51.200 1.00 78.88 129 ILE A N 1
ATOM 997 C CA . ILE A 1 129 ? 21.530 33.930 49.858 1.00 78.88 129 ILE A CA 1
ATOM 998 C C . ILE A 1 129 ? 23.004 33.899 49.434 1.00 78.88 129 ILE A C 1
ATOM 1000 O O . ILE A 1 129 ? 23.307 33.605 48.276 1.00 78.88 129 ILE A O 1
ATOM 1004 N N . ARG A 1 130 ? 23.947 34.125 50.360 1.00 77.00 130 ARG A N 1
ATOM 1005 C CA . ARG A 1 130 ? 25.388 33.999 50.087 1.00 77.00 130 ARG A CA 1
ATOM 1006 C C . ARG A 1 130 ? 25.769 32.569 49.703 1.00 77.00 130 ARG A C 1
ATOM 1008 O O . ARG A 1 130 ? 26.516 32.393 48.740 1.00 77.00 130 ARG A O 1
ATOM 1015 N N . HIS A 1 131 ? 25.260 31.574 50.427 1.00 77.12 131 HIS A N 1
ATOM 1016 C CA . HIS A 1 131 ? 25.507 30.163 50.124 1.00 77.12 131 HIS A CA 1
ATOM 1017 C C . HIS A 1 131 ? 24.858 29.765 48.794 1.00 77.12 131 HIS A C 1
ATOM 1019 O O . HIS A 1 131 ? 25.535 29.201 47.938 1.00 77.12 131 HIS A O 1
ATOM 1025 N N . MET A 1 132 ? 23.608 30.173 48.553 1.00 79.25 132 MET A N 1
ATOM 1026 C CA . MET A 1 132 ? 22.924 29.911 47.285 1.00 79.25 132 MET A CA 1
ATOM 1027 C C . MET A 1 132 ? 23.648 30.553 46.095 1.00 79.25 132 MET A C 1
ATOM 1029 O O . MET A 1 132 ? 23.825 29.919 45.061 1.00 79.25 132 MET A O 1
ATOM 1033 N N . ARG A 1 133 ? 24.142 31.789 46.226 1.00 79.56 133 ARG A N 1
ATOM 1034 C CA . ARG A 1 133 ? 24.942 32.446 45.176 1.00 79.56 133 ARG A CA 1
ATOM 1035 C C . ARG A 1 133 ? 26.219 31.664 44.866 1.00 79.56 133 ARG A C 1
ATOM 1037 O O . ARG A 1 133 ? 26.606 31.584 43.702 1.00 79.56 133 ARG A O 1
ATOM 1044 N N . ASN A 1 134 ? 26.887 31.112 45.879 1.00 77.12 134 ASN A N 1
ATOM 1045 C CA . ASN A 1 134 ? 28.089 30.305 45.669 1.00 77.12 134 ASN A CA 1
ATOM 1046 C C . ASN A 1 134 ? 27.771 28.997 44.928 1.00 77.12 134 ASN A C 1
ATOM 1048 O O . ASN A 1 134 ? 28.518 28.652 44.017 1.00 77.12 134 ASN A O 1
ATOM 1052 N N . GLU A 1 135 ? 26.650 28.341 45.235 1.00 75.81 135 GLU A N 1
ATOM 1053 C CA . GLU A 1 135 ? 26.167 27.163 44.496 1.00 75.81 135 GLU A CA 1
ATOM 1054 C C . GLU A 1 135 ? 25.801 27.513 43.044 1.00 75.81 135 GLU A C 1
ATOM 1056 O O . GLU A 1 135 ? 26.310 26.915 42.098 1.00 75.81 135 GLU A O 1
ATOM 1061 N N . VAL A 1 136 ? 25.020 28.576 42.824 1.00 76.31 136 VAL A N 1
ATOM 1062 C CA . VAL A 1 136 ? 24.621 29.013 41.472 1.00 76.31 136 VAL A CA 1
ATOM 1063 C C . VAL A 1 136 ? 25.837 29.437 40.627 1.00 76.31 136 VAL A C 1
ATOM 1065 O O . VAL A 1 136 ? 25.858 29.220 39.414 1.00 76.31 136 VAL A O 1
ATOM 1068 N N . LYS A 1 137 ? 26.900 29.981 41.241 1.00 72.88 137 LYS A N 1
ATOM 1069 C CA . LYS A 1 137 ? 28.161 30.308 40.549 1.00 72.88 137 LYS A CA 1
ATOM 1070 C C . LYS A 1 137 ? 28.879 29.089 39.973 1.00 72.88 137 LYS A C 1
ATOM 1072 O O . LYS A 1 137 ? 29.527 29.237 38.935 1.00 72.88 137 LYS A O 1
ATOM 1077 N N . GLN A 1 138 ? 28.768 27.917 40.597 1.00 73.50 138 GLN A N 1
ATOM 1078 C CA . GLN A 1 138 ? 29.381 26.688 40.080 1.00 73.50 138 GLN A CA 1
ATOM 1079 C C . GLN A 1 138 ? 28.752 26.280 38.736 1.00 73.50 138 GLN A C 1
ATOM 1081 O O . GLN A 1 138 ? 29.448 25.818 37.833 1.00 73.50 138 GLN A O 1
ATOM 1086 N N . HIS A 1 139 ? 27.468 26.592 38.537 1.00 67.88 139 HIS A N 1
ATOM 1087 C CA . HIS A 1 139 ? 26.727 26.320 37.302 1.00 67.88 139 HIS A CA 1
ATOM 1088 C C . HIS A 1 139 ? 26.923 27.374 36.190 1.00 67.88 139 HIS A C 1
ATOM 1090 O O . HIS A 1 139 ? 26.301 27.277 35.130 1.00 67.88 139 HIS A O 1
ATOM 1096 N N . ARG A 1 140 ? 27.810 28.370 36.374 1.00 59.75 140 ARG A N 1
ATOM 1097 C CA . ARG A 1 140 ? 28.042 29.468 35.408 1.00 59.75 140 ARG A CA 1
ATOM 1098 C C . ARG A 1 140 ? 28.667 29.009 34.084 1.00 59.75 140 ARG A C 1
ATOM 1100 O O . ARG A 1 140 ? 28.328 29.551 33.034 1.00 59.75 140 ARG A O 1
ATOM 1107 N N . TYR A 1 141 ? 29.582 28.037 34.120 1.00 56.72 141 TYR A N 1
ATOM 1108 C CA . TYR A 1 141 ? 30.332 27.591 32.933 1.00 56.72 141 TYR A CA 1
ATOM 1109 C C . TYR A 1 141 ? 29.715 26.357 32.251 1.00 56.72 141 TYR A C 1
ATOM 1111 O O . TYR A 1 141 ? 29.812 26.222 31.030 1.00 56.72 141 TYR A O 1
ATOM 1119 N N . ARG A 1 142 ? 29.023 25.497 33.014 1.00 57.88 142 ARG A N 1
ATOM 1120 C CA . ARG A 1 142 ? 28.220 24.365 32.520 1.00 57.88 142 ARG A CA 1
ATOM 1121 C C . ARG A 1 142 ? 26.913 24.270 33.326 1.00 57.88 142 ARG A C 1
ATOM 1123 O O . ARG A 1 142 ? 26.941 23.719 34.425 1.00 57.88 142 ARG A O 1
ATOM 1130 N N . PRO A 1 143 ? 25.784 24.800 32.825 1.00 65.94 143 PRO A N 1
ATOM 1131 C CA . PRO A 1 143 ? 24.509 24.644 33.510 1.00 65.94 143 PRO A CA 1
ATOM 1132 C C . PRO A 1 143 ? 24.041 23.190 33.368 1.00 65.94 143 PRO A C 1
ATOM 1134 O O . PRO A 1 143 ? 23.820 22.702 32.261 1.00 65.94 143 PRO A O 1
ATOM 1137 N N . GLN A 1 144 ? 23.943 22.486 34.492 1.00 57.19 144 GLN A N 1
ATOM 1138 C CA . GLN A 1 144 ? 23.365 21.148 34.595 1.00 57.19 144 GLN A CA 1
ATOM 1139 C C . GLN A 1 144 ? 22.294 21.195 35.683 1.00 57.19 144 GLN A C 1
ATOM 1141 O O . GLN A 1 144 ? 22.529 21.801 36.727 1.00 57.19 144 GLN A O 1
ATOM 1146 N N . GLY A 1 145 ? 21.134 20.597 35.416 1.00 64.81 145 GLY A N 1
ATOM 1147 C CA . GLY A 1 145 ? 19.977 20.609 36.313 1.00 64.81 145 GLY A CA 1
ATOM 1148 C C . GLY A 1 145 ? 18.765 21.352 35.748 1.00 64.81 145 GLY A C 1
ATOM 1149 O O . GLY A 1 145 ? 18.817 21.998 34.693 1.00 64.81 145 GLY A O 1
ATOM 1150 N N . SER A 1 146 ? 17.654 21.221 36.458 1.00 71.38 146 SER A N 1
ATOM 1151 C CA . SER A 1 146 ? 16.384 21.887 36.193 1.00 71.38 146 SER A CA 1
ATOM 1152 C C . SER A 1 146 ? 16.218 23.135 37.062 1.00 71.38 146 SER A C 1
ATOM 1154 O O . SER A 1 146 ? 16.889 23.323 38.078 1.00 71.38 146 SER A O 1
ATOM 1156 N N . ILE A 1 147 ? 15.280 24.000 36.684 1.00 67.31 147 ILE A N 1
ATOM 1157 C CA . ILE A 1 147 ? 14.892 25.159 37.504 1.00 67.31 147 ILE A CA 1
ATOM 1158 C C . ILE A 1 147 ? 14.348 24.711 38.881 1.00 67.31 147 ILE A C 1
ATOM 1160 O O . ILE A 1 147 ? 14.559 25.403 39.878 1.00 67.31 147 ILE A O 1
ATOM 1164 N N . ASN A 1 148 ? 13.713 23.534 38.961 1.00 70.31 148 ASN A N 1
ATOM 1165 C CA . ASN A 1 148 ? 13.196 22.961 40.209 1.00 70.31 148 ASN A CA 1
ATOM 1166 C C . ASN A 1 148 ? 14.312 22.555 41.179 1.00 70.31 148 ASN A C 1
ATOM 1168 O O . ASN A 1 148 ? 14.180 22.759 42.388 1.00 70.31 148 ASN A O 1
ATOM 1172 N N . ASP A 1 149 ? 15.446 22.081 40.660 1.00 74.75 149 ASP A N 1
ATOM 1173 C CA . ASP A 1 149 ? 16.595 21.695 41.486 1.00 74.75 149 ASP A CA 1
ATOM 1174 C C . ASP A 1 149 ? 17.168 22.887 42.264 1.00 74.75 149 ASP A C 1
ATOM 1176 O O . ASP A 1 149 ? 17.641 22.727 43.392 1.00 74.75 149 ASP A O 1
ATOM 1180 N N . LEU A 1 150 ? 17.066 24.106 41.720 1.00 73.75 150 LEU A N 1
ATOM 1181 C CA . LEU A 1 150 ? 17.483 25.323 42.420 1.00 73.75 150 LEU A CA 1
ATOM 1182 C C . LEU A 1 150 ? 16.603 25.618 43.640 1.00 73.75 150 LEU A C 1
ATOM 1184 O O . LEU A 1 150 ? 17.123 26.019 44.681 1.00 73.75 150 LEU A O 1
ATOM 1188 N N . VAL A 1 151 ? 15.289 25.398 43.544 1.00 73.50 151 VAL A N 1
ATOM 1189 C CA . VAL A 1 151 ? 14.355 25.618 44.663 1.00 73.50 151 VAL A CA 1
ATOM 1190 C C . VAL A 1 151 ? 14.584 24.580 45.762 1.00 73.50 151 VAL A C 1
ATOM 1192 O O . VAL A 1 151 ? 14.636 24.930 46.941 1.00 73.50 151 VAL A O 1
ATOM 1195 N N . VAL A 1 152 ? 14.816 23.319 45.385 1.00 74.38 152 VAL A N 1
ATOM 1196 C CA . VAL A 1 152 ? 15.154 22.241 46.331 1.00 74.38 152 VAL A CA 1
ATOM 1197 C C . VAL A 1 152 ? 16.494 22.510 47.021 1.00 74.38 152 VAL A C 1
ATOM 1199 O O . VAL A 1 152 ? 16.620 22.330 48.234 1.00 74.38 152 VAL A O 1
ATOM 1202 N N . THR A 1 153 ? 17.496 22.972 46.273 1.00 76.00 153 THR A N 1
ATOM 1203 C CA . THR A 1 153 ? 18.813 23.319 46.828 1.00 76.00 153 THR A CA 1
ATOM 1204 C C . THR A 1 153 ? 18.702 24.494 47.799 1.00 76.00 153 THR A C 1
ATOM 1206 O O . THR A 1 153 ? 19.246 24.433 48.902 1.00 76.00 153 THR A O 1
ATOM 1209 N N . PHE A 1 154 ? 17.922 25.523 47.451 1.00 79.69 154 PHE A N 1
ATOM 1210 C CA . PHE A 1 154 ? 17.661 26.654 48.338 1.00 79.69 154 PHE A CA 1
ATOM 1211 C C . PHE A 1 154 ? 16.963 26.227 49.637 1.00 79.69 154 PHE A C 1
ATOM 1213 O O . PHE A 1 154 ? 17.339 26.689 50.715 1.00 79.69 154 PHE A O 1
ATOM 1220 N N . LEU A 1 155 ? 15.994 25.312 49.559 1.00 76.94 155 LEU A N 1
ATOM 1221 C CA . LEU A 1 155 ? 15.299 24.773 50.729 1.00 76.94 155 LEU A CA 1
ATOM 1222 C C . LEU A 1 155 ? 16.262 24.027 51.664 1.00 76.94 155 LEU A C 1
ATOM 1224 O O . LEU A 1 155 ? 16.289 24.307 52.861 1.00 76.94 155 LEU A O 1
ATOM 1228 N N . LYS A 1 156 ? 17.125 23.157 51.122 1.00 77.50 156 LYS A N 1
ATOM 1229 C CA . LYS A 1 156 ? 18.137 22.427 51.910 1.00 77.50 156 LYS A CA 1
ATOM 1230 C C . LYS A 1 156 ? 19.138 23.363 52.591 1.00 77.50 156 LYS A C 1
ATOM 1232 O O . LYS A 1 156 ? 19.476 23.155 53.756 1.00 77.50 156 LYS A O 1
ATOM 1237 N N . LEU A 1 157 ? 19.598 24.400 51.888 1.00 78.06 157 LEU A N 1
ATOM 1238 C CA . LEU A 1 157 ? 20.513 25.403 52.445 1.00 78.06 157 LEU A CA 1
ATOM 1239 C C . LEU A 1 157 ? 19.841 26.245 53.536 1.00 78.06 157 LEU A C 1
ATOM 1241 O O . LEU A 1 157 ? 20.448 26.504 54.575 1.00 78.06 157 LEU A O 1
ATOM 1245 N N . SER A 1 158 ? 18.580 26.626 53.322 1.00 76.56 158 SER A N 1
ATOM 1246 C CA . SER A 1 158 ? 17.782 27.379 54.292 1.00 76.56 158 SER A CA 1
ATOM 1247 C C . SER A 1 158 ? 17.535 26.565 55.563 1.00 76.56 158 SER A C 1
ATOM 1249 O O . SER A 1 158 ? 17.729 27.078 56.662 1.00 76.56 158 SER A O 1
ATOM 1251 N N . GLU A 1 159 ? 17.187 25.281 55.433 1.00 75.25 159 GLU A N 1
ATOM 1252 C CA . GLU A 1 159 ? 17.061 24.370 56.573 1.00 75.25 159 GLU A CA 1
ATOM 1253 C C . GLU A 1 159 ? 18.371 24.216 57.346 1.00 75.25 159 GLU A C 1
ATOM 1255 O O . GLU A 1 159 ? 18.366 24.235 58.576 1.00 75.25 159 GLU A O 1
ATOM 1260 N N . ALA A 1 160 ? 19.494 24.042 56.647 1.00 76.38 160 ALA A N 1
ATOM 1261 C CA . ALA A 1 160 ? 20.793 23.855 57.283 1.00 76.38 160 ALA A CA 1
ATOM 1262 C C . ALA A 1 160 ? 21.224 25.092 58.081 1.00 76.38 160 ALA A C 1
ATOM 1264 O O . ALA A 1 160 ? 21.788 24.955 59.165 1.00 76.38 160 ALA A O 1
ATOM 1265 N N . GLU A 1 161 ? 20.946 26.292 57.574 1.00 74.19 161 GLU A N 1
ATOM 1266 C CA . GLU A 1 161 ? 21.304 27.533 58.258 1.00 74.19 161 GLU A CA 1
ATOM 1267 C C . GLU A 1 161 ? 20.350 27.848 59.419 1.00 74.19 161 GLU A C 1
ATOM 1269 O O . GLU A 1 161 ? 20.801 28.241 60.494 1.00 74.19 161 GLU A O 1
ATOM 1274 N N . LEU A 1 162 ? 19.049 27.587 59.256 1.00 71.31 162 LEU A N 1
ATOM 1275 C CA . LEU A 1 162 ? 18.058 27.780 60.318 1.00 71.31 162 LEU A CA 1
ATOM 1276 C C . LEU A 1 162 ? 18.245 26.789 61.480 1.00 71.31 162 LEU A C 1
ATOM 1278 O O . LEU A 1 162 ? 18.136 27.191 62.641 1.00 71.31 162 LEU A O 1
ATOM 1282 N N . LYS A 1 163 ? 18.634 25.536 61.189 1.00 71.56 163 LYS A N 1
ATOM 1283 C CA . LYS A 1 163 ? 18.989 24.523 62.204 1.00 71.56 163 LYS A CA 1
ATOM 1284 C C . LYS A 1 163 ? 20.236 24.890 63.015 1.00 71.56 163 LYS A C 1
ATOM 1286 O O . LYS A 1 163 ? 20.342 24.466 64.162 1.00 71.56 163 LYS A O 1
ATOM 1291 N N . LYS A 1 164 ? 21.180 25.660 62.452 1.00 71.25 164 LYS A N 1
ATOM 1292 C CA . LYS A 1 164 ? 22.370 26.136 63.188 1.00 71.25 164 LYS A CA 1
ATOM 1293 C C . LYS A 1 164 ? 22.033 27.231 64.193 1.00 71.25 164 LYS A C 1
ATOM 1295 O O . LYS A 1 164 ? 22.694 27.315 65.222 1.00 71.25 164 LYS A O 1
ATOM 1300 N N . SER A 1 165 ? 21.053 28.079 63.880 1.00 60.03 165 SER A N 1
ATOM 1301 C CA . SER A 1 165 ? 20.619 29.153 64.777 1.00 60.03 165 SER A CA 1
ATOM 1302 C C . SER A 1 165 ? 19.720 28.660 65.908 1.00 60.03 165 SER A C 1
ATOM 1304 O O . SER A 1 165 ? 19.884 29.136 67.023 1.00 60.03 165 SER A O 1
ATOM 1306 N N . ASP A 1 166 ? 18.821 27.701 65.644 1.00 62.31 166 ASP A N 1
ATOM 1307 C CA . ASP A 1 166 ? 17.926 27.132 66.657 1.00 62.31 166 ASP A CA 1
ATOM 1308 C C . ASP A 1 166 ? 17.560 25.662 66.346 1.00 62.31 166 ASP A C 1
ATOM 1310 O O . ASP A 1 166 ? 17.062 25.366 65.255 1.00 62.31 166 ASP A O 1
ATOM 1314 N N . PRO A 1 167 ? 17.708 24.720 67.301 1.00 61.47 167 PRO A N 1
ATOM 1315 C CA . PRO A 1 167 ? 17.378 23.308 67.077 1.00 61.47 167 PRO A CA 1
ATOM 1316 C C . PRO A 1 167 ? 15.875 23.008 66.956 1.00 61.47 167 PRO A C 1
ATOM 1318 O O . PRO A 1 167 ? 15.513 21.914 66.525 1.00 61.47 167 PRO A O 1
ATOM 1321 N N . ASN A 1 168 ? 14.989 23.928 67.363 1.00 62.22 168 ASN A N 1
ATOM 1322 C CA . ASN A 1 168 ? 13.549 23.671 67.454 1.00 62.22 168 ASN A CA 1
ATOM 1323 C C . ASN A 1 168 ? 12.823 23.912 66.109 1.00 62.22 168 ASN A C 1
ATOM 1325 O O . ASN A 1 168 ? 12.673 25.070 65.707 1.00 62.22 168 ASN A O 1
ATOM 1329 N N . PRO A 1 169 ? 12.286 22.862 65.449 1.00 57.75 169 PRO A N 1
ATOM 1330 C CA . PRO A 1 169 ? 11.666 22.970 64.126 1.00 57.75 169 PRO A CA 1
ATOM 1331 C C . PRO A 1 169 ? 10.461 23.906 64.069 1.00 57.75 169 PRO A C 1
ATOM 1333 O O . PRO A 1 169 ? 10.240 24.571 63.063 1.00 57.75 169 PRO A O 1
ATOM 1336 N N . ALA A 1 170 ? 9.681 23.994 65.149 1.00 59.44 170 ALA A N 1
ATOM 1337 C CA . ALA A 1 170 ? 8.440 24.766 65.161 1.00 59.44 170 ALA A CA 1
ATOM 1338 C C . ALA A 1 170 ? 8.665 26.289 65.087 1.00 59.44 170 ALA A C 1
ATOM 1340 O O . ALA A 1 170 ? 7.756 27.021 64.693 1.00 59.44 170 ALA A O 1
ATOM 1341 N N . VAL A 1 171 ? 9.859 26.761 65.464 1.00 63.59 171 VAL A N 1
ATOM 1342 C CA . VAL A 1 171 ? 10.205 28.190 65.492 1.00 63.59 171 VAL A CA 1
ATOM 1343 C C . VAL A 1 171 ? 10.651 28.661 64.110 1.00 63.59 171 VAL A C 1
ATOM 1345 O O . VAL A 1 171 ? 10.149 29.669 63.619 1.00 63.59 171 VAL A O 1
ATOM 1348 N N . TRP A 1 172 ? 11.529 27.905 63.444 1.00 64.06 172 TRP A N 1
ATOM 1349 C CA . TRP A 1 172 ? 12.085 28.307 62.152 1.00 64.06 172 TRP A CA 1
ATOM 1350 C C . TRP A 1 172 ? 11.274 27.853 60.936 1.00 64.06 172 TRP A C 1
ATOM 1352 O O . TRP A 1 172 ? 11.515 28.372 59.853 1.00 64.06 172 TRP A O 1
ATOM 1362 N N . PHE A 1 173 ? 10.292 26.952 61.064 1.00 65.19 173 PHE A N 1
ATOM 1363 C CA . PHE A 1 173 ? 9.473 26.525 59.913 1.00 65.19 173 PHE A CA 1
ATOM 1364 C C . PHE A 1 173 ? 8.735 27.693 59.238 1.00 65.19 173 PHE A C 1
ATOM 1366 O O . PHE A 1 173 ? 8.644 27.749 58.017 1.00 65.19 173 PHE A O 1
ATOM 1373 N N . LYS A 1 174 ? 8.257 28.664 60.028 1.00 66.25 174 LYS A N 1
ATOM 1374 C CA . LYS A 1 174 ? 7.613 29.882 59.503 1.00 66.25 174 LYS A CA 1
ATOM 1375 C C . LYS A 1 174 ? 8.599 30.793 58.773 1.00 66.25 174 LYS A C 1
ATOM 1377 O O . LYS A 1 174 ? 8.248 31.386 57.755 1.00 66.25 174 LYS A O 1
ATOM 1382 N N . ASP A 1 175 ? 9.822 30.888 59.289 1.00 66.31 175 ASP A N 1
ATOM 1383 C CA . ASP A 1 175 ? 10.901 31.647 58.656 1.00 66.31 175 ASP A CA 1
ATOM 1384 C C . ASP A 1 175 ? 11.362 30.946 57.363 1.00 66.31 175 ASP A C 1
ATOM 1386 O O . ASP A 1 175 ? 11.591 31.610 56.355 1.00 66.31 175 ASP A O 1
ATOM 1390 N N . LEU A 1 176 ? 11.398 29.607 57.346 1.00 71.62 176 LEU A N 1
ATOM 1391 C CA . LEU A 1 176 ? 11.714 28.792 56.171 1.00 71.62 176 LEU A CA 1
ATOM 1392 C C . LEU A 1 176 ? 10.677 28.969 55.056 1.00 71.62 176 LEU A C 1
ATOM 1394 O O . LEU A 1 176 ? 11.061 29.250 53.922 1.00 71.62 176 LEU A O 1
ATOM 1398 N N . ASP A 1 177 ? 9.382 28.869 55.372 1.00 67.75 177 ASP A N 1
ATOM 1399 C CA . ASP A 1 177 ? 8.300 29.104 54.406 1.00 67.75 177 ASP A CA 1
ATOM 1400 C C . ASP A 1 177 ? 8.410 30.502 53.789 1.00 67.75 177 ASP A C 1
ATOM 1402 O O . ASP A 1 177 ? 8.332 30.675 52.570 1.00 67.75 177 ASP A O 1
ATOM 1406 N N . ARG A 1 178 ? 8.672 31.511 54.629 1.00 71.38 178 ARG A N 1
ATOM 1407 C CA . ARG A 1 178 ? 8.878 32.890 54.180 1.00 71.38 178 ARG A CA 1
ATOM 1408 C C . ARG A 1 178 ? 10.088 32.997 53.249 1.00 71.38 178 ARG A C 1
ATOM 1410 O O . ARG A 1 178 ? 9.994 33.662 52.221 1.00 71.38 178 ARG A O 1
ATOM 1417 N N . TYR A 1 179 ? 11.203 32.337 53.559 1.00 74.38 179 TYR A N 1
ATOM 1418 C CA . TYR A 1 179 ? 12.413 32.372 52.732 1.00 74.38 179 TYR A CA 1
ATOM 1419 C C . TYR A 1 179 ? 12.226 31.679 51.383 1.00 74.38 179 TYR A C 1
ATOM 1421 O O . TYR A 1 179 ? 12.650 32.223 50.362 1.00 74.38 179 TYR A O 1
ATOM 1429 N N . VAL A 1 180 ? 11.560 30.522 51.354 1.00 71.94 180 VAL A N 1
ATOM 1430 C CA . VAL A 1 180 ? 11.299 29.768 50.118 1.00 71.94 180 VAL A CA 1
ATOM 1431 C C . VAL A 1 180 ? 10.368 30.555 49.199 1.00 71.94 180 VAL A C 1
ATOM 1433 O O . VAL A 1 180 ? 10.683 30.723 48.021 1.00 71.94 180 VAL A O 1
ATOM 1436 N N . VAL A 1 181 ? 9.289 31.137 49.735 1.00 74.19 181 VAL A N 1
ATOM 1437 C CA . VAL A 1 181 ? 8.389 32.005 48.960 1.00 74.19 181 VAL A CA 1
ATOM 1438 C C . VAL A 1 181 ? 9.157 33.183 48.352 1.00 74.19 181 VAL A C 1
ATOM 1440 O O . VAL A 1 181 ? 9.051 33.442 47.153 1.00 74.19 181 VAL A O 1
ATOM 1443 N N . ARG A 1 182 ? 10.010 33.860 49.129 1.00 72.94 182 ARG A N 1
ATOM 1444 C CA . ARG A 1 182 ? 10.811 34.984 48.616 1.00 72.94 182 ARG A CA 1
ATOM 1445 C C . ARG A 1 182 ? 11.815 34.567 47.547 1.00 72.94 182 ARG A C 1
ATOM 1447 O O . ARG A 1 182 ? 11.965 35.275 46.555 1.00 72.94 182 ARG A O 1
ATOM 1454 N N . PHE A 1 183 ? 12.464 33.416 47.695 1.00 75.38 183 PHE A N 1
ATOM 1455 C CA . PHE A 1 183 ? 13.354 32.902 46.657 1.00 75.38 183 PHE A CA 1
ATOM 1456 C C . PHE A 1 183 ? 12.595 32.567 45.367 1.00 75.38 183 PHE A C 1
ATOM 1458 O O . PHE A 1 183 ? 13.054 32.920 44.280 1.00 75.38 183 PHE A O 1
ATOM 1465 N N . THR A 1 184 ? 11.399 31.977 45.471 1.00 72.38 184 THR A N 1
ATOM 1466 C CA . THR A 1 184 ? 10.550 31.724 44.296 1.00 72.38 184 THR A CA 1
ATOM 1467 C C . THR A 1 184 ? 10.077 33.014 43.619 1.00 72.38 184 THR A C 1
ATOM 1469 O O . THR A 1 184 ? 10.020 33.054 42.393 1.00 72.38 184 THR A O 1
ATOM 1472 N N . GLU A 1 185 ? 9.835 34.101 44.366 1.00 74.06 185 GLU A N 1
ATOM 1473 C CA . GLU A 1 185 ? 9.556 35.429 43.794 1.00 74.06 185 GLU A CA 1
ATOM 1474 C C . GLU A 1 185 ? 10.760 35.993 43.018 1.00 74.06 185 GLU A C 1
ATOM 1476 O O . GLU A 1 185 ? 10.588 36.506 41.912 1.00 74.06 185 GLU A O 1
ATOM 1481 N N . ILE A 1 186 ? 11.979 35.879 43.565 1.00 74.12 186 ILE A N 1
ATOM 1482 C CA . ILE A 1 186 ? 13.215 36.319 42.887 1.00 74.12 186 ILE A CA 1
ATOM 1483 C C . ILE A 1 186 ? 13.412 35.528 41.589 1.00 74.12 186 ILE A C 1
ATOM 1485 O O . ILE A 1 186 ? 13.716 36.103 40.545 1.00 74.12 186 ILE A O 1
ATOM 1489 N N . LEU A 1 187 ? 13.194 34.214 41.638 1.00 74.25 187 LEU A N 1
ATOM 1490 C CA . LEU A 1 187 ? 13.317 33.331 40.484 1.00 74.25 187 LEU A CA 1
ATOM 1491 C C . LEU A 1 187 ? 12.252 33.634 39.415 1.00 74.25 187 LEU A C 1
ATOM 1493 O O . LEU A 1 187 ? 12.578 33.683 38.230 1.00 74.25 187 LEU A O 1
ATOM 1497 N N . LEU A 1 188 ? 11.012 33.932 39.820 1.00 72.25 188 LEU A N 1
ATOM 1498 C CA . LEU A 1 188 ? 9.950 34.383 38.914 1.00 72.25 188 LEU A CA 1
ATOM 1499 C C . LEU A 1 188 ? 10.332 35.692 38.207 1.00 72.25 188 LEU A C 1
ATOM 1501 O O . LEU A 1 188 ? 10.055 35.862 37.021 1.00 72.25 188 LEU A O 1
ATOM 1505 N N . TYR A 1 189 ? 10.982 36.609 38.923 1.00 72.88 189 TYR A N 1
ATOM 1506 C CA . TYR A 1 189 ? 11.419 37.887 38.370 1.00 72.88 189 TYR A CA 1
ATOM 1507 C C . TYR A 1 189 ? 12.545 37.711 37.334 1.00 72.88 189 TYR A C 1
ATOM 1509 O O . TYR A 1 189 ? 12.483 38.294 36.254 1.00 72.88 189 TYR A O 1
ATOM 1517 N N . VAL A 1 190 ? 13.519 36.832 37.605 1.00 73.25 190 VAL A N 1
ATOM 1518 C CA . VAL A 1 190 ? 14.580 36.465 36.641 1.00 73.25 190 VAL A CA 1
ATOM 1519 C C . VAL A 1 190 ? 13.992 35.824 35.381 1.00 73.25 190 VAL A C 1
ATOM 1521 O O . VAL A 1 190 ? 14.404 36.161 34.273 1.00 73.25 190 VAL A O 1
ATOM 1524 N N . LEU A 1 191 ? 13.016 34.923 35.530 1.00 70.38 191 LEU A N 1
ATOM 1525 C CA . LEU A 1 191 ? 12.380 34.249 34.394 1.00 70.38 191 LEU A CA 1
ATOM 1526 C C . LEU A 1 191 ? 11.552 35.201 33.522 1.00 70.38 191 LEU A C 1
ATOM 1528 O O . LEU A 1 191 ? 11.480 34.996 32.315 1.00 70.38 191 LEU A O 1
ATOM 1532 N N . LYS A 1 192 ? 10.952 36.246 34.103 1.00 67.31 192 LYS A N 1
ATOM 1533 C CA . LYS A 1 192 ? 10.159 37.233 33.353 1.00 67.31 192 LYS A CA 1
ATOM 1534 C C . LYS A 1 192 ? 11.007 38.294 32.651 1.00 67.31 192 LYS A C 1
ATOM 1536 O O . LYS A 1 192 ? 10.693 38.634 31.517 1.00 67.31 192 LYS A O 1
ATOM 1541 N N . GLU A 1 193 ? 12.045 38.824 33.302 1.00 67.81 193 GLU A N 1
ATOM 1542 C CA . GLU A 1 193 ? 12.833 39.935 32.743 1.00 67.81 193 GLU A CA 1
ATOM 1543 C C . GLU A 1 193 ? 14.109 39.502 32.018 1.00 67.81 193 GLU A C 1
ATOM 1545 O O . GLU A 1 193 ? 14.407 40.022 30.946 1.00 67.81 193 GLU A O 1
ATOM 1550 N N . ASP A 1 194 ? 14.884 38.579 32.595 1.00 61.09 194 ASP A N 1
ATOM 1551 C CA . ASP A 1 194 ? 16.239 38.283 32.116 1.00 61.09 194 ASP A CA 1
ATOM 1552 C C . ASP A 1 194 ? 16.274 37.059 31.165 1.00 61.09 194 ASP A C 1
ATOM 1554 O O . ASP A 1 194 ? 17.243 36.886 30.421 1.00 61.09 194 ASP A O 1
ATOM 1558 N N . ALA A 1 195 ? 15.245 36.193 31.169 1.00 59.97 195 ALA A N 1
ATOM 1559 C CA . ALA A 1 195 ? 15.214 34.959 30.367 1.00 59.97 195 ALA A CA 1
ATOM 1560 C C . ALA A 1 195 ? 13.796 34.437 29.996 1.00 59.97 195 ALA A C 1
ATOM 1562 O O . ALA A 1 195 ? 13.470 33.289 30.317 1.00 59.97 195 ALA A O 1
ATOM 1563 N N . PRO A 1 196 ? 12.961 35.205 29.267 1.00 60.81 196 PRO A N 1
ATOM 1564 C CA . PRO A 1 196 ? 11.572 34.828 28.958 1.00 60.81 196 PRO A CA 1
ATOM 1565 C C . PRO A 1 196 ? 11.426 33.600 28.041 1.00 60.81 196 PRO A C 1
ATOM 1567 O O . PRO A 1 196 ? 10.367 32.986 28.004 1.00 60.81 196 PRO A O 1
ATOM 1570 N N . SER A 1 197 ? 12.478 33.209 27.312 1.00 57.09 197 SER A N 1
ATOM 1571 C CA . SER A 1 197 ? 12.495 32.008 26.461 1.00 57.09 197 SER A CA 1
ATOM 1572 C C . SER A 1 197 ? 12.878 30.721 27.202 1.00 57.09 197 SER A C 1
ATOM 1574 O O . SER A 1 197 ? 12.867 29.648 26.603 1.00 57.09 197 SER A O 1
ATOM 1576 N N . ALA A 1 198 ? 13.244 30.806 28.487 1.00 58.81 198 ALA A N 1
ATOM 1577 C CA . ALA A 1 198 ? 13.717 29.663 29.268 1.00 58.81 198 ALA A CA 1
ATOM 1578 C C . ALA A 1 198 ? 12.591 28.841 29.922 1.00 58.81 198 ALA A C 1
ATOM 1580 O O . ALA A 1 198 ? 12.875 27.764 30.442 1.00 58.81 198 ALA A O 1
ATOM 1581 N N . ALA A 1 199 ? 11.347 29.332 29.919 1.00 58.97 199 ALA A N 1
ATOM 1582 C CA . ALA A 1 199 ? 10.187 28.636 30.470 1.00 58.97 199 ALA A CA 1
ATOM 1583 C C . ALA A 1 199 ? 8.894 29.017 29.729 1.00 58.97 199 ALA A C 1
ATOM 1585 O O . ALA A 1 199 ? 8.695 30.176 29.372 1.00 58.97 199 ALA A O 1
ATOM 1586 N N . THR A 1 200 ? 7.994 28.050 29.528 1.00 59.22 200 THR A N 1
ATOM 1587 C CA . THR A 1 200 ? 6.675 28.266 28.910 1.00 59.22 200 THR A CA 1
ATOM 1588 C C . THR A 1 200 ? 5.830 29.235 29.751 1.00 59.22 200 THR A C 1
ATOM 1590 O O . THR A 1 200 ? 5.866 29.181 30.982 1.00 59.22 200 THR A O 1
ATOM 1593 N N . SER A 1 201 ? 5.030 30.098 29.110 1.00 56.97 201 SER A N 1
ATOM 1594 C CA . SER A 1 201 ? 4.158 31.080 29.790 1.00 56.97 201 SER A CA 1
ATOM 1595 C C . SER A 1 201 ? 3.245 30.432 30.851 1.00 56.97 201 SER A C 1
ATOM 1597 O O . SER A 1 201 ? 3.091 30.964 31.950 1.00 56.97 201 SER A O 1
ATOM 1599 N N . GLU A 1 202 ? 2.768 29.213 30.587 1.00 56.78 202 GLU A N 1
ATOM 1600 C CA . GLU A 1 202 ? 1.968 28.395 31.511 1.00 56.78 202 GLU A CA 1
ATOM 1601 C C . GLU A 1 202 ? 2.725 27.978 32.783 1.00 56.78 202 GLU A C 1
ATOM 1603 O O . GLU A 1 202 ? 2.152 27.930 33.873 1.00 56.78 202 GLU A O 1
ATOM 1608 N N . TYR A 1 203 ? 4.031 27.717 32.678 1.00 60.47 203 TYR A N 1
ATOM 1609 C CA . TYR A 1 203 ? 4.870 27.348 33.818 1.00 60.47 203 TYR A CA 1
ATOM 1610 C C . TYR A 1 203 ? 5.120 28.550 34.738 1.00 60.47 203 TYR A C 1
ATOM 1612 O O . TYR A 1 203 ? 5.040 28.430 35.963 1.00 60.47 203 TYR A O 1
ATOM 1620 N N . ILE A 1 204 ? 5.333 29.733 34.154 1.00 60.47 204 ILE A N 1
ATOM 1621 C CA . ILE A 1 204 ? 5.458 30.995 34.896 1.00 60.47 204 ILE A CA 1
ATOM 1622 C C . ILE A 1 204 ? 4.141 31.319 35.620 1.00 60.47 204 ILE A C 1
ATOM 1624 O O . ILE A 1 204 ? 4.163 31.699 36.793 1.00 60.47 204 ILE A O 1
ATOM 1628 N N . GLU A 1 205 ? 2.987 31.112 34.977 1.00 60.03 205 GLU A N 1
ATOM 1629 C CA . GLU A 1 205 ? 1.679 31.260 35.627 1.00 60.03 205 GLU A CA 1
ATOM 1630 C C . GLU A 1 205 ? 1.425 30.217 36.723 1.00 60.03 205 GLU A C 1
ATOM 1632 O O . GLU A 1 205 ? 0.832 30.536 37.756 1.00 60.03 205 GLU A O 1
ATOM 1637 N N . SER A 1 206 ? 1.877 28.976 36.531 1.00 57.62 206 SER A N 1
ATOM 1638 C CA . SER A 1 206 ? 1.764 27.888 37.510 1.00 57.62 206 SER A CA 1
ATOM 1639 C C . SER A 1 206 ? 2.593 28.169 38.768 1.00 57.62 206 SER A C 1
ATOM 1641 O O . SER A 1 206 ? 2.078 28.030 39.883 1.00 57.62 206 SER A O 1
ATOM 1643 N N . LEU A 1 207 ? 3.832 28.648 38.603 1.00 60.75 207 LEU A N 1
ATOM 1644 C CA . LEU A 1 207 ? 4.677 29.107 39.708 1.00 60.75 207 LEU A CA 1
ATOM 1645 C C . LEU A 1 207 ? 4.061 30.324 40.406 1.00 60.75 207 LEU A C 1
ATOM 1647 O O . LEU A 1 207 ? 3.975 30.349 41.632 1.00 60.75 207 LEU A O 1
ATOM 1651 N N . GLN A 1 208 ? 3.530 31.292 39.655 1.00 60.09 208 GLN A N 1
ATOM 1652 C CA . GLN A 1 208 ? 2.862 32.457 40.235 1.00 60.09 208 GLN A CA 1
ATOM 1653 C C . GLN A 1 208 ? 1.601 32.072 41.031 1.00 60.09 208 GLN A C 1
ATOM 1655 O O . GLN A 1 208 ? 1.393 32.584 42.130 1.00 60.09 208 GLN A O 1
ATOM 1660 N N . LYS A 1 209 ? 0.787 31.128 40.538 1.00 59.94 209 LYS A N 1
ATOM 1661 C CA . LYS A 1 209 ? -0.387 30.596 41.258 1.00 59.94 209 LYS A CA 1
ATOM 1662 C C . LYS A 1 209 ? -0.001 29.831 42.526 1.00 59.94 209 LYS A C 1
ATOM 1664 O O . LYS A 1 209 ? -0.776 29.835 43.477 1.00 59.94 209 LYS A O 1
ATOM 1669 N N . SER A 1 210 ? 1.178 29.204 42.556 1.00 57.12 210 SER A N 1
ATOM 1670 C CA . SER A 1 210 ? 1.668 28.465 43.730 1.00 57.12 210 SER A CA 1
ATOM 1671 C C . SER A 1 210 ? 2.098 29.366 44.897 1.00 57.12 210 SER A C 1
ATOM 1673 O O . SER A 1 210 ? 2.087 28.923 46.041 1.00 57.12 210 SER A O 1
ATOM 1675 N N . ILE A 1 211 ? 2.405 30.639 44.618 1.00 53.97 211 ILE A N 1
ATOM 1676 C CA . ILE A 1 211 ? 2.865 31.629 45.605 1.00 53.97 211 ILE A CA 1
ATOM 1677 C C . ILE A 1 211 ? 1.691 32.349 46.306 1.00 53.97 211 ILE A C 1
ATOM 1679 O O . ILE A 1 211 ? 1.862 32.872 47.408 1.00 53.97 211 ILE A O 1
ATOM 1683 N N . LEU A 1 212 ? 0.481 32.374 45.725 1.00 44.88 212 LEU A N 1
ATOM 1684 C CA . LEU A 1 212 ? -0.670 33.033 46.357 1.00 44.88 212 LEU A CA 1
ATOM 1685 C C . LEU A 1 212 ? -1.349 32.128 47.408 1.00 44.88 212 LEU A C 1
ATOM 1687 O O . LEU A 1 212 ? -1.890 31.079 47.047 1.00 44.88 212 LEU A O 1
ATOM 1691 N N . PRO A 1 213 ? -1.453 32.546 48.686 1.00 40.28 213 PRO A N 1
ATOM 1692 C CA . PRO A 1 213 ? -2.349 31.887 49.629 1.00 40.28 213 PRO A CA 1
ATOM 1693 C C . PRO A 1 213 ? -3.797 32.084 49.159 1.00 40.28 213 PRO A C 1
ATOM 1695 O O . PRO A 1 213 ? -4.206 33.202 48.837 1.00 40.28 213 PRO A O 1
ATOM 1698 N N . LYS A 1 214 ? -4.589 31.003 49.103 1.00 34.47 214 LYS A N 1
ATOM 1699 C CA . LYS A 1 214 ? -6.011 31.072 48.725 1.00 34.47 214 LYS A CA 1
ATOM 1700 C C . LYS A 1 214 ? -6.719 32.135 49.572 1.00 34.47 214 LYS A C 1
ATOM 1702 O O . LYS A 1 214 ? -6.880 31.968 50.780 1.00 34.47 214 LYS A O 1
ATOM 1707 N N . SER A 1 215 ? -7.192 33.200 48.923 1.00 27.69 215 SER A N 1
ATOM 1708 C CA . SER A 1 215 ? -8.223 34.076 49.475 1.00 27.69 215 SER A CA 1
ATOM 1709 C C . SER A 1 215 ? -9.406 33.199 49.885 1.00 27.69 215 SER A C 1
ATOM 1711 O O . SER A 1 215 ? -10.023 32.532 49.048 1.00 27.69 215 SER A O 1
ATOM 1713 N N . LYS A 1 216 ? -9.698 33.170 51.189 1.00 34.09 216 LYS A N 1
ATOM 1714 C CA . LYS A 1 216 ? -10.999 32.746 51.699 1.00 34.09 216 LYS A CA 1
ATOM 1715 C C . LYS A 1 216 ? -12.038 33.664 51.058 1.00 34.09 216 LYS A C 1
ATOM 1717 O O . LYS A 1 216 ? -12.307 34.743 51.578 1.00 34.09 216 LYS A O 1
ATOM 1722 N N . LYS A 1 217 ? -12.654 33.228 49.958 1.00 27.89 217 LYS A N 1
ATOM 1723 C CA . LYS A 1 217 ? -14.004 33.691 49.661 1.00 27.89 217 LYS A CA 1
ATOM 1724 C C . LYS A 1 217 ? -14.871 33.214 50.817 1.00 27.89 217 LYS A C 1
ATOM 1726 O O . LYS A 1 217 ? -14.965 32.015 51.083 1.00 27.89 217 LYS A O 1
ATOM 1731 N N . GLN A 1 218 ? -15.379 34.192 51.558 1.00 25.23 218 GLN A N 1
ATOM 1732 C CA . GLN A 1 218 ? -16.408 34.020 52.565 1.00 25.23 218 GLN A CA 1
ATOM 1733 C C . GLN A 1 218 ? -17.514 33.118 52.002 1.00 25.23 218 GLN A C 1
ATOM 1735 O O . GLN A 1 218 ? -17.865 33.257 50.828 1.00 25.23 218 GLN A O 1
ATOM 1740 N N . PRO A 1 219 ? -18.066 32.202 52.810 1.00 32.00 219 PRO A N 1
ATOM 1741 C CA . PRO A 1 219 ? -19.356 31.641 52.474 1.00 32.00 219 PRO A CA 1
ATOM 1742 C C . PRO A 1 219 ? -20.339 32.811 52.482 1.00 32.00 219 PRO A C 1
ATOM 1744 O O . PRO A 1 219 ? -20.436 33.523 53.484 1.00 32.00 219 PRO A O 1
ATOM 1747 N N . ASP A 1 220 ? -21.055 33.018 51.380 1.00 25.66 220 ASP A N 1
ATOM 1748 C CA . ASP A 1 220 ? -22.305 33.754 51.458 1.00 25.66 220 ASP A CA 1
ATOM 1749 C C . ASP A 1 220 ? -23.157 33.041 52.510 1.00 25.66 220 ASP A C 1
ATOM 1751 O O . ASP A 1 220 ? -23.612 31.911 52.316 1.00 25.66 220 ASP A O 1
ATOM 1755 N N . GLN A 1 221 ? -23.336 33.696 53.657 1.00 34.56 221 GLN A N 1
ATOM 1756 C CA . GLN A 1 221 ? -24.414 33.394 54.581 1.00 34.56 221 GLN A CA 1
ATOM 1757 C C . GLN A 1 221 ? -25.727 33.697 53.860 1.00 34.56 221 GLN A C 1
ATOM 1759 O O . GLN A 1 221 ? -26.359 34.729 54.058 1.00 34.56 221 GLN A O 1
ATOM 1764 N N . ARG A 1 222 ? -26.174 32.760 53.029 1.00 27.17 222 ARG A N 1
ATOM 1765 C CA . ARG A 1 222 ? -27.597 32.506 52.892 1.00 27.17 222 ARG A CA 1
ATOM 1766 C C . ARG A 1 222 ? -27.913 31.373 53.844 1.00 27.17 222 ARG A C 1
ATOM 1768 O O . ARG A 1 222 ? -27.615 30.215 53.569 1.00 27.17 222 ARG A O 1
ATOM 1775 N N . ASN A 1 223 ? -28.495 31.749 54.980 1.00 33.50 223 ASN A N 1
ATOM 1776 C CA . ASN A 1 223 ? -29.261 30.853 55.832 1.00 33.50 223 ASN A CA 1
ATOM 1777 C C . ASN A 1 223 ? -30.146 29.964 54.948 1.00 33.50 223 ASN A C 1
ATOM 1779 O O . ASN A 1 223 ? -31.197 30.387 54.474 1.00 33.50 223 ASN A O 1
ATOM 1783 N N . SER A 1 224 ? -29.719 28.727 54.742 1.00 28.23 224 SER A N 1
ATOM 1784 C CA . SER A 1 224 ? -30.627 27.620 54.516 1.00 28.23 224 SER A CA 1
ATOM 1785 C C . SER A 1 224 ? -30.254 26.598 55.567 1.00 28.23 224 SER A C 1
ATOM 1787 O O . SER A 1 224 ? -29.170 26.018 55.564 1.00 28.23 224 SER A O 1
ATOM 1789 N N . HIS A 1 225 ? -31.129 26.492 56.560 1.00 29.50 225 HIS A N 1
ATOM 1790 C CA . HIS A 1 225 ? -31.122 25.375 57.475 1.00 29.50 225 HIS A CA 1
ATOM 1791 C C . HIS A 1 225 ? -30.959 24.086 56.670 1.00 29.50 225 HIS A C 1
ATOM 1793 O O . HIS A 1 225 ? -31.653 23.873 55.674 1.00 29.50 225 HIS A O 1
ATOM 1799 N N . ILE A 1 226 ? -30.034 23.248 57.127 1.00 37.00 226 ILE A N 1
ATOM 1800 C CA . ILE A 1 226 ? -29.922 21.849 56.743 1.00 37.00 226 ILE A CA 1
ATOM 1801 C C . ILE A 1 226 ? -31.272 21.202 57.066 1.00 37.00 226 ILE A C 1
ATOM 1803 O O . ILE A 1 226 ? -31.536 20.807 58.197 1.00 37.00 226 ILE A O 1
ATOM 1807 N N . ASN A 1 227 ? -32.142 21.143 56.064 1.00 29.00 227 ASN A N 1
ATOM 1808 C CA . ASN A 1 227 ? -33.209 20.166 55.998 1.00 29.00 227 ASN A CA 1
ATOM 1809 C C . ASN A 1 227 ? -32.650 18.991 55.201 1.00 29.00 227 ASN A C 1
ATOM 1811 O O . ASN A 1 227 ? -32.308 19.133 54.028 1.00 29.00 227 ASN A O 1
ATOM 1815 N N . ASN A 1 228 ? -32.579 17.827 55.843 1.00 36.56 228 ASN A N 1
ATOM 1816 C CA . ASN A 1 228 ? -32.276 16.523 55.249 1.00 36.56 228 ASN A CA 1
ATOM 1817 C C . ASN A 1 228 ? -33.387 16.053 54.283 1.00 36.56 228 ASN A C 1
ATOM 1819 O O . ASN A 1 228 ? -33.904 14.944 54.388 1.00 36.56 228 ASN A O 1
ATOM 1823 N N . HIS A 1 229 ? -33.755 16.887 53.312 1.00 33.56 229 HIS A N 1
ATOM 1824 C CA . HIS A 1 229 ? -34.656 16.539 52.223 1.00 33.56 229 HIS A CA 1
ATOM 1825 C C . HIS A 1 229 ? -33.990 16.916 50.901 1.00 33.56 229 HIS A C 1
ATOM 1827 O O . HIS A 1 229 ? -34.132 18.028 50.403 1.00 33.56 229 HIS A O 1
ATOM 1833 N N . THR A 1 230 ? -33.245 15.975 50.319 1.00 39.12 230 THR A N 1
ATOM 1834 C CA . THR A 1 230 ? -32.869 16.050 48.904 1.00 39.12 230 THR A CA 1
ATOM 1835 C C . THR A 1 230 ? -34.152 15.965 48.080 1.00 39.12 230 THR A C 1
ATOM 1837 O O . THR A 1 230 ? -34.832 14.940 48.087 1.00 39.12 230 THR A O 1
ATOM 1840 N N . SER A 1 231 ? -34.539 17.053 47.408 1.00 42.03 231 SER A N 1
ATOM 1841 C CA . SER A 1 231 ? -35.723 17.026 46.549 1.00 42.03 231 SER A CA 1
ATOM 1842 C C . SER A 1 231 ? -35.423 16.228 45.273 1.00 42.03 231 SER A C 1
ATOM 1844 O O . SER A 1 231 ? -34.311 16.268 44.736 1.00 42.03 231 SER A O 1
ATOM 1846 N N . ALA A 1 232 ? -36.425 15.520 44.749 1.00 48.59 232 ALA A N 1
ATOM 1847 C CA . ALA A 1 232 ? -36.337 14.795 43.478 1.00 48.59 232 ALA A CA 1
ATOM 1848 C C . ALA A 1 232 ? -35.981 15.705 42.274 1.00 48.59 232 ALA A C 1
ATOM 1850 O O . ALA A 1 232 ? -35.579 15.216 41.219 1.00 48.59 232 ALA A O 1
ATOM 1851 N N . ALA A 1 233 ? -36.111 17.031 42.417 1.00 48.72 233 ALA A N 1
ATOM 1852 C CA . ALA A 1 233 ? -35.786 17.999 41.372 1.00 48.72 233 ALA A CA 1
ATOM 1853 C C . ALA A 1 233 ? -34.270 18.241 41.228 1.00 48.72 233 ALA A C 1
ATOM 1855 O O . ALA A 1 233 ? -33.790 18.419 40.108 1.00 48.72 233 ALA A O 1
ATOM 1856 N N . ASP A 1 234 ? -33.505 18.177 42.323 1.00 60.00 234 ASP A N 1
ATOM 1857 C CA . ASP A 1 234 ? -32.045 18.360 42.286 1.00 60.00 234 ASP A CA 1
ATOM 1858 C C . ASP A 1 234 ? -31.336 17.132 41.713 1.00 60.00 234 ASP A C 1
ATOM 1860 O O . ASP A 1 234 ? -30.373 17.246 40.960 1.00 60.00 234 ASP A O 1
ATOM 1864 N N . THR A 1 235 ? -31.845 15.935 42.014 1.00 62.12 235 THR A N 1
ATOM 1865 C CA . THR A 1 235 ? -31.380 14.683 41.397 1.00 62.12 235 THR A CA 1
ATOM 1866 C C . THR A 1 235 ? -31.649 14.669 39.896 1.00 62.12 235 THR A C 1
ATOM 1868 O O . THR A 1 235 ? -30.767 14.280 39.135 1.00 62.12 235 THR A O 1
ATOM 1871 N N . LEU A 1 236 ? -32.812 15.159 39.460 1.00 68.50 236 LEU A N 1
ATOM 1872 C CA . LEU A 1 236 ? -33.165 15.232 38.044 1.00 68.50 236 LEU A CA 1
ATOM 1873 C C . LEU A 1 236 ? -32.230 16.158 37.247 1.00 68.50 236 LEU A C 1
ATOM 1875 O O . LEU A 1 236 ? -31.717 15.749 36.211 1.00 68.50 236 LEU A O 1
ATOM 1879 N N . ASN A 1 237 ? -31.959 17.368 37.747 1.00 65.25 237 ASN A N 1
ATOM 1880 C CA . ASN A 1 237 ? -31.093 18.332 37.055 1.00 65.25 237 ASN A CA 1
ATOM 1881 C C . ASN A 1 237 ? -29.621 17.875 36.992 1.00 65.25 237 ASN A C 1
ATOM 1883 O O . ASN A 1 237 ? -28.893 18.255 36.077 1.00 65.25 237 ASN A O 1
ATOM 1887 N N . ILE A 1 238 ? -29.162 17.074 37.957 1.00 69.56 238 ILE A N 1
ATOM 1888 C CA . ILE A 1 238 ? -27.804 16.509 37.959 1.00 69.56 238 ILE A CA 1
ATOM 1889 C C . ILE A 1 238 ? -27.687 15.366 36.942 1.00 69.56 238 ILE A C 1
ATOM 1891 O O . ILE A 1 238 ? -26.710 15.318 36.199 1.00 69.56 238 ILE A O 1
ATOM 1895 N N . VAL A 1 239 ? -28.687 14.480 36.878 1.00 72.75 239 VAL A N 1
ATOM 1896 C CA . VAL A 1 239 ? -28.725 13.361 35.919 1.00 72.75 239 VAL A CA 1
ATOM 1897 C C . VAL A 1 239 ? -28.836 13.874 34.482 1.00 72.75 239 VAL A C 1
ATOM 1899 O O . VAL A 1 239 ? -28.113 13.404 33.613 1.00 72.75 239 VAL A O 1
ATOM 1902 N N . GLU A 1 240 ? -29.668 14.888 34.244 1.00 72.00 240 GLU A N 1
ATOM 1903 C CA . GLU A 1 240 ? -29.817 15.552 32.940 1.00 72.00 240 GLU A CA 1
ATOM 1904 C C . GLU A 1 240 ? -28.510 16.218 32.468 1.00 72.00 240 GLU A C 1
ATOM 1906 O O . GLU A 1 240 ? -28.220 16.284 31.276 1.00 72.00 240 GLU A O 1
ATOM 1911 N N . ASN A 1 241 ? -27.669 16.678 33.402 1.00 72.50 241 ASN A N 1
ATOM 1912 C CA . ASN A 1 241 ? -26.398 17.315 33.070 1.00 72.50 241 ASN A CA 1
ATOM 1913 C C . ASN A 1 241 ? -25.219 16.357 32.885 1.00 72.50 241 ASN A C 1
ATOM 1915 O O . ASN A 1 241 ? -24.147 16.811 32.472 1.00 72.50 241 ASN A O 1
ATOM 1919 N N . PHE A 1 242 ? -25.410 15.069 33.165 1.00 79.06 242 PHE A N 1
ATOM 1920 C CA . PHE A 1 242 ? -24.366 14.061 33.076 1.00 79.06 242 PHE A CA 1
ATOM 1921 C C . PHE A 1 242 ? -23.946 13.808 31.623 1.00 79.06 242 PHE A C 1
ATOM 1923 O O . PHE A 1 242 ? -24.793 13.710 30.734 1.00 79.06 242 PHE A O 1
ATOM 1930 N N . SER A 1 243 ? -22.637 13.679 31.379 1.00 77.62 243 SER A N 1
ATOM 1931 C CA . SER A 1 243 ? -22.076 13.560 30.025 1.00 77.62 243 SER A CA 1
ATOM 1932 C C . SER A 1 243 ? -22.684 12.394 29.247 1.00 77.62 243 SER A C 1
ATOM 1934 O O . SER A 1 243 ? -23.172 12.606 28.146 1.00 77.62 243 SER A O 1
ATOM 1936 N N . MET A 1 244 ? -22.767 11.198 29.840 1.00 76.12 244 MET A N 1
ATOM 1937 C CA . MET A 1 244 ? -23.329 10.023 29.159 1.00 76.12 244 MET A CA 1
ATOM 1938 C C . MET A 1 244 ? -24.826 10.162 28.849 1.00 76.12 244 MET A C 1
ATOM 1940 O O . MET A 1 244 ? -25.284 9.658 27.831 1.00 76.12 244 MET A O 1
ATOM 1944 N N . VAL A 1 245 ? -25.598 10.844 29.704 1.00 79.31 245 VAL A N 1
ATOM 1945 C CA . VAL A 1 245 ? -27.038 11.068 29.477 1.00 79.31 245 VAL A CA 1
ATOM 1946 C C . VAL A 1 245 ? -27.239 12.043 28.315 1.00 79.31 245 VAL A C 1
ATOM 1948 O O . VAL A 1 245 ? -28.059 11.785 27.438 1.00 79.31 245 VAL A O 1
ATOM 1951 N N . LYS A 1 246 ? -26.407 13.090 28.234 1.00 79.75 246 LYS A N 1
ATOM 1952 C CA . LYS A 1 246 ? -26.351 13.997 27.077 1.00 79.75 246 LYS A CA 1
ATOM 1953 C C . LYS A 1 246 ? -25.919 13.281 25.797 1.00 79.75 246 LYS A C 1
ATOM 1955 O O . LYS A 1 246 ? -26.507 13.522 24.749 1.00 79.75 246 LYS A O 1
ATOM 1960 N N . THR A 1 247 ? -24.950 12.366 25.871 1.00 76.88 247 THR A N 1
ATOM 1961 C CA . THR A 1 247 ? -24.547 11.545 24.719 1.00 76.88 247 THR A CA 1
ATOM 1962 C C . THR A 1 247 ? -25.701 10.675 24.230 1.00 76.88 247 THR A C 1
ATOM 1964 O O . THR A 1 247 ? -25.968 10.664 23.036 1.00 76.88 247 THR A O 1
ATOM 1967 N N . VAL A 1 248 ? -26.447 10.015 25.127 1.00 81.44 248 VAL A N 1
ATOM 1968 C CA . VAL A 1 248 ? -27.652 9.245 24.757 1.00 81.44 248 VAL A CA 1
ATOM 1969 C C . VAL A 1 248 ? -28.714 10.154 24.131 1.00 81.44 248 VAL A C 1
ATOM 1971 O O . VAL A 1 248 ? -29.323 9.787 23.130 1.00 81.44 248 VAL A O 1
ATOM 1974 N N . GLN A 1 249 ? -28.928 11.353 24.675 1.00 80.88 249 GLN A N 1
ATOM 1975 C CA . GLN A 1 249 ? -29.866 12.312 24.095 1.00 80.88 249 GLN A CA 1
ATOM 1976 C C . GLN A 1 249 ? -29.484 12.693 22.654 1.00 80.88 249 GLN A C 1
ATOM 1978 O O . GLN A 1 249 ? -30.338 12.662 21.766 1.00 80.88 249 GLN A O 1
ATOM 1983 N N . ASN A 1 250 ? -28.207 13.012 22.429 1.00 80.75 250 ASN A N 1
ATOM 1984 C CA . ASN A 1 250 ? -27.680 13.372 21.114 1.00 80.75 250 ASN A CA 1
ATOM 1985 C C . ASN A 1 250 ? -27.737 12.189 20.137 1.00 80.75 250 ASN A C 1
ATOM 1987 O O . ASN A 1 250 ? -28.121 12.367 18.985 1.00 80.75 250 ASN A O 1
ATOM 1991 N N . LEU A 1 251 ? -27.424 10.980 20.612 1.00 80.62 251 LEU A N 1
ATOM 1992 C CA . LEU A 1 251 ? -27.397 9.749 19.822 1.00 80.62 251 LEU A CA 1
ATOM 1993 C C . LEU A 1 251 ? -28.757 9.391 19.224 1.00 80.62 251 LEU A C 1
ATOM 1995 O O . LEU A 1 251 ? -28.843 9.000 18.065 1.00 80.62 251 LEU A O 1
ATOM 1999 N N . PHE A 1 252 ? -29.823 9.537 20.008 1.00 82.69 252 PHE A N 1
ATOM 2000 C CA . PHE A 1 252 ? -31.183 9.238 19.559 1.00 82.69 252 PHE A CA 1
ATOM 2001 C C . PHE A 1 252 ? -31.920 10.464 18.993 1.00 82.69 252 PHE A C 1
ATOM 2003 O O . PHE A 1 252 ? -33.072 10.330 18.587 1.00 82.69 252 PHE A O 1
ATOM 2010 N N . GLN A 1 253 ? -31.276 11.640 18.966 1.00 80.44 253 GLN A N 1
ATOM 2011 C CA . GLN A 1 253 ? -31.844 12.915 18.500 1.00 80.44 253 GLN A CA 1
ATOM 2012 C C . GLN A 1 253 ? -33.212 13.240 19.132 1.00 80.44 253 GLN A C 1
ATOM 2014 O O . GLN A 1 253 ? -34.149 13.678 18.465 1.00 80.44 253 GLN A O 1
ATOM 2019 N N . ILE A 1 254 ? -33.346 13.007 20.442 1.00 81.31 254 ILE A N 1
ATOM 2020 C CA . ILE A 1 254 ? -34.610 13.208 21.162 1.00 81.31 254 ILE A CA 1
ATOM 2021 C C . ILE A 1 254 ? -34.686 14.632 21.716 1.00 81.31 254 ILE A C 1
ATOM 2023 O O . ILE A 1 254 ? -33.749 15.136 22.341 1.00 81.31 254 ILE A O 1
ATOM 2027 N N . GLU A 1 255 ? -35.846 15.266 21.538 1.00 81.69 255 GLU A N 1
ATOM 2028 C CA . GLU A 1 255 ? -36.134 16.595 22.076 1.00 81.69 255 GLU A CA 1
ATOM 2029 C C . GLU A 1 255 ? -35.935 16.635 23.605 1.00 81.69 255 GLU A C 1
ATOM 2031 O O . GLU A 1 255 ? -36.408 15.757 24.333 1.00 81.69 255 GLU A O 1
ATOM 2036 N N . SER A 1 256 ? -35.263 17.675 24.118 1.00 77.00 256 SER A N 1
ATOM 2037 C CA . SER A 1 256 ? -34.922 17.805 25.547 1.00 77.00 256 SER A CA 1
ATOM 2038 C C . SER A 1 256 ? -36.135 17.709 26.478 1.00 77.00 256 SER A C 1
ATOM 2040 O O . SER A 1 256 ? -36.028 17.192 27.590 1.00 77.00 256 SER A O 1
ATOM 2042 N N . SER A 1 257 ? -37.307 18.160 26.023 1.00 72.12 257 SER A N 1
ATOM 2043 C CA . SER A 1 257 ? -38.571 18.078 26.763 1.00 72.12 257 SER A CA 1
ATOM 2044 C C . SER A 1 257 ? -39.009 16.620 26.991 1.00 72.12 257 SER A C 1
ATOM 2046 O O . SER A 1 257 ? -39.293 16.221 28.126 1.00 72.12 257 SER A O 1
ATOM 2048 N N . VAL A 1 258 ? -38.979 15.805 25.933 1.00 79.81 258 VAL A N 1
ATOM 2049 C CA . VAL A 1 258 ? -39.332 14.378 25.933 1.00 79.81 258 VAL A CA 1
ATOM 2050 C C . VAL A 1 258 ? -38.283 13.556 26.684 1.00 79.81 258 VAL A C 1
ATOM 2052 O O . VAL A 1 258 ? -38.629 12.683 27.483 1.00 79.81 258 VAL A O 1
ATOM 2055 N N . HIS A 1 259 ? -36.998 13.874 26.500 1.00 82.25 259 HIS A N 1
ATOM 2056 C CA . HIS A 1 259 ? -35.896 13.227 27.213 1.00 82.25 259 HIS A CA 1
ATOM 2057 C C . HIS A 1 259 ? -36.037 13.395 28.733 1.00 82.25 259 HIS A C 1
ATOM 2059 O O . HIS A 1 259 ? -36.001 12.421 29.488 1.00 82.25 259 HIS A O 1
ATOM 2065 N N . ARG A 1 260 ? -36.320 14.621 29.189 1.00 77.31 260 ARG A N 1
ATOM 2066 C CA . ARG A 1 260 ? -36.513 14.939 30.608 1.00 77.31 260 ARG A CA 1
ATOM 2067 C C . ARG A 1 260 ? -37.731 14.248 31.218 1.00 77.31 260 ARG A C 1
ATOM 2069 O O . ARG A 1 260 ? -37.675 13.816 32.372 1.00 77.31 260 ARG A O 1
ATOM 2076 N N . GLN A 1 261 ? -38.827 14.123 30.466 1.00 79.50 261 GLN A N 1
ATOM 2077 C CA . GLN A 1 261 ? -39.989 13.349 30.906 1.00 79.50 261 GLN A CA 1
ATOM 2078 C C . GLN A 1 261 ? -39.626 11.870 31.086 1.00 79.50 261 GLN A C 1
ATOM 2080 O O . GLN A 1 261 ? -39.949 11.286 32.121 1.00 79.50 261 GLN A O 1
ATOM 2085 N N . LYS A 1 262 ? -38.875 11.290 30.144 1.00 78.56 262 LYS A N 1
ATOM 2086 C CA . LYS A 1 262 ? -38.450 9.890 30.227 1.00 78.56 262 LYS A CA 1
ATOM 2087 C C . LYS A 1 262 ? -37.510 9.621 31.403 1.00 78.56 262 LYS A C 1
ATOM 2089 O O . LYS A 1 262 ? -37.675 8.619 32.094 1.00 78.56 262 LYS A O 1
ATOM 2094 N N . ILE A 1 263 ? -36.583 10.535 31.701 1.00 79.81 263 ILE A N 1
ATOM 2095 C CA . ILE A 1 263 ? -35.721 10.419 32.889 1.00 79.81 263 ILE A CA 1
ATOM 2096 C C . ILE A 1 263 ? -36.566 10.378 34.170 1.00 79.81 263 ILE A C 1
ATOM 2098 O O . ILE A 1 263 ? -36.295 9.558 35.046 1.00 79.81 263 ILE A O 1
ATOM 2102 N N . ARG A 1 264 ? -37.614 11.209 34.286 1.00 76.88 264 ARG A N 1
ATOM 2103 C CA . ARG A 1 264 ? -38.517 11.188 35.455 1.00 76.88 264 ARG A CA 1
ATOM 2104 C C . ARG A 1 264 ? -39.268 9.869 35.602 1.00 76.88 264 ARG A C 1
ATOM 2106 O O . ARG A 1 264 ? -39.478 9.431 36.728 1.00 76.88 264 ARG A O 1
ATOM 2113 N N . GLU A 1 265 ? -39.669 9.257 34.492 1.00 79.62 265 GLU A N 1
ATOM 2114 C CA . GLU A 1 265 ? -40.332 7.947 34.491 1.00 79.62 265 GLU A CA 1
ATOM 2115 C C . GLU A 1 265 ? -39.379 6.816 34.904 1.00 79.62 265 GLU A C 1
ATOM 2117 O O . GLU A 1 265 ? -39.792 5.889 35.597 1.00 79.62 265 GLU A O 1
ATOM 2122 N N . LEU A 1 266 ? -38.104 6.895 34.507 1.00 79.00 266 LEU A N 1
ATOM 2123 C CA . LEU A 1 266 ? -37.109 5.846 34.743 1.00 79.00 266 LEU A CA 1
ATOM 2124 C C . LEU A 1 266 ? -36.380 5.966 36.088 1.00 79.00 266 LEU A C 1
ATOM 2126 O O . LEU A 1 266 ? -35.944 4.951 36.626 1.00 79.00 266 LEU A O 1
ATOM 2130 N N . LEU A 1 267 ? -36.276 7.163 36.674 1.00 74.88 267 LEU A N 1
ATOM 2131 C CA . LEU A 1 267 ? -35.585 7.394 37.953 1.00 74.88 267 LEU A CA 1
ATOM 2132 C C . LEU A 1 267 ? -36.060 6.476 39.105 1.00 74.88 267 LEU A C 1
ATOM 2134 O O . LEU A 1 267 ? -35.208 5.956 39.824 1.00 74.88 267 LEU A O 1
ATOM 2138 N N . PRO A 1 268 ? -37.377 6.229 39.292 1.00 72.19 268 PRO A N 1
ATOM 2139 C CA . PRO A 1 268 ? -37.880 5.326 40.332 1.00 72.19 268 PRO A CA 1
ATOM 2140 C C . PRO A 1 268 ? -37.560 3.847 40.073 1.00 72.19 268 PRO A C 1
ATOM 2142 O O . PRO A 1 268 ? -37.561 3.043 41.001 1.00 72.19 268 PRO A O 1
ATOM 2145 N N . ILE A 1 269 ? -37.313 3.480 38.813 1.00 74.69 269 ILE A N 1
ATOM 2146 C CA . ILE A 1 269 ? -37.040 2.106 38.375 1.00 74.69 269 ILE A CA 1
ATOM 2147 C C . ILE A 1 269 ? -35.533 1.823 38.448 1.00 74.69 269 ILE A C 1
ATOM 2149 O O . ILE A 1 269 ? -35.121 0.730 38.844 1.00 74.69 269 ILE A O 1
ATOM 2153 N N . CYS A 1 270 ? -34.705 2.822 38.133 1.00 75.94 270 CYS A N 1
ATOM 2154 C CA . CYS A 1 270 ? -33.247 2.752 38.124 1.00 75.94 270 CYS A CA 1
ATOM 2155 C C . CYS A 1 270 ? -32.635 2.804 39.538 1.00 75.94 270 CYS A C 1
ATOM 2157 O O . CYS A 1 270 ? -31.865 3.709 39.855 1.00 75.94 270 CYS A O 1
ATOM 2159 N N . THR A 1 271 ? -32.964 1.840 40.400 1.00 75.44 271 THR A N 1
ATOM 2160 C CA . THR A 1 271 ? -32.411 1.745 41.763 1.00 75.44 271 THR A CA 1
ATOM 2161 C C . THR A 1 271 ? -31.279 0.720 41.857 1.00 75.44 271 THR A C 1
ATOM 2163 O O . THR A 1 271 ? -31.269 -0.285 41.142 1.00 75.44 271 THR A O 1
ATOM 2166 N N . GLU A 1 272 ? -30.340 0.932 42.788 1.00 67.50 272 GLU A N 1
ATOM 2167 C CA . GLU A 1 272 ? -29.275 -0.044 43.081 1.00 67.50 272 GLU A CA 1
ATOM 2168 C C . GLU A 1 272 ? -29.846 -1.396 43.556 1.00 67.50 272 GLU A C 1
ATOM 2170 O O . GLU A 1 272 ? -29.277 -2.444 43.255 1.00 67.50 272 GLU A O 1
ATOM 2175 N N . SER A 1 273 ? -31.012 -1.386 44.218 1.00 70.75 273 SER A N 1
ATOM 2176 C CA . SER A 1 273 ? -31.735 -2.592 44.650 1.00 70.75 273 SER A CA 1
ATOM 2177 C C . SER A 1 273 ? -32.231 -3.434 43.468 1.00 70.75 273 SER A C 1
ATOM 2179 O O . SER A 1 273 ? -32.001 -4.644 43.431 1.00 70.75 273 SER A O 1
ATOM 2181 N N . ASN A 1 274 ? -32.842 -2.800 42.460 1.00 73.44 274 ASN A N 1
ATOM 2182 C CA . ASN A 1 274 ? -33.317 -3.500 41.262 1.00 73.44 274 ASN A CA 1
ATOM 2183 C C . ASN A 1 274 ? -32.154 -4.070 40.442 1.00 73.44 274 ASN A C 1
ATOM 2185 O O . ASN A 1 274 ? -32.249 -5.179 39.925 1.00 73.44 274 ASN A O 1
ATOM 2189 N N . TYR A 1 275 ? -31.021 -3.365 40.385 1.00 77.06 275 TYR A N 1
ATOM 2190 C CA . TYR A 1 275 ? -29.825 -3.900 39.739 1.00 77.06 275 TYR A CA 1
ATOM 2191 C C . TYR A 1 275 ? -29.258 -5.105 40.507 1.00 77.06 275 TYR A C 1
ATOM 2193 O O . TYR A 1 275 ? -28.902 -6.107 39.898 1.00 77.06 275 TYR A O 1
ATOM 2201 N N . LEU A 1 276 ? -29.230 -5.064 41.844 1.00 74.56 276 LEU A N 1
ATOM 2202 C CA . LEU A 1 276 ? -28.806 -6.201 42.669 1.00 74.56 276 LEU A CA 1
ATOM 2203 C C . LEU A 1 276 ? -29.742 -7.412 42.501 1.00 74.56 276 LEU A C 1
ATOM 2205 O O . LEU A 1 276 ? -29.274 -8.554 42.492 1.00 74.56 276 LEU A O 1
ATOM 2209 N N . MET A 1 277 ? -31.044 -7.177 42.312 1.00 74.81 277 MET A N 1
ATOM 2210 C CA . MET A 1 277 ? -32.014 -8.218 41.961 1.00 74.81 277 MET A CA 1
ATOM 2211 C C . MET A 1 277 ? -31.701 -8.841 40.591 1.00 74.81 277 MET A C 1
ATOM 2213 O O . MET A 1 277 ? -31.640 -10.068 40.496 1.00 74.81 277 MET A O 1
ATOM 2217 N N . ASP A 1 278 ? -31.397 -8.025 39.574 1.00 79.12 278 ASP A N 1
ATOM 2218 C CA . ASP A 1 278 ? -30.977 -8.502 38.248 1.00 79.12 278 ASP A CA 1
ATOM 2219 C C . ASP A 1 278 ? -29.686 -9.348 38.336 1.00 79.12 278 ASP A C 1
ATOM 2221 O O . ASP A 1 278 ? -29.586 -10.403 37.704 1.00 79.12 278 ASP A O 1
ATOM 2225 N N . LEU A 1 279 ? -28.711 -8.958 39.175 1.00 78.38 279 LEU A N 1
ATOM 2226 C CA . LEU A 1 279 ? -27.486 -9.744 39.408 1.00 78.38 279 LEU A CA 1
ATOM 2227 C C . LEU A 1 279 ? -27.776 -11.102 40.054 1.00 78.38 279 LEU A C 1
ATOM 2229 O O . LEU A 1 279 ? -27.246 -12.124 39.614 1.00 78.38 279 LEU A O 1
ATOM 2233 N N . LYS A 1 280 ? -28.623 -11.131 41.090 1.00 77.56 280 LYS A N 1
ATOM 2234 C CA . LYS A 1 280 ? -29.032 -12.377 41.758 1.00 77.56 280 LYS A CA 1
ATOM 2235 C C . LYS A 1 280 ? -29.768 -13.306 40.796 1.00 77.56 280 LYS A C 1
ATOM 2237 O O . LYS A 1 280 ? -29.523 -14.512 40.800 1.00 77.56 280 LYS A O 1
ATOM 2242 N N . GLN A 1 281 ? -30.624 -12.750 39.943 1.00 78.38 281 GLN A N 1
ATOM 2243 C CA . GLN A 1 281 ? -31.300 -13.501 38.892 1.00 78.38 281 GLN A CA 1
ATOM 2244 C C . GLN A 1 281 ? -30.318 -14.028 37.836 1.00 78.38 281 GLN A C 1
ATOM 2246 O O . GLN A 1 281 ? -30.479 -15.166 37.408 1.00 78.38 281 GLN A O 1
ATOM 2251 N N . CYS A 1 282 ? -29.269 -13.282 37.465 1.00 77.44 282 CYS A N 1
ATOM 2252 C CA . CYS A 1 282 ? -28.201 -13.786 36.588 1.00 77.44 282 CYS A CA 1
ATOM 2253 C C . CYS A 1 282 ? -27.447 -14.968 37.221 1.00 77.44 282 CYS A C 1
ATOM 2255 O O . CYS A 1 282 ? -27.221 -15.978 36.559 1.00 77.44 282 CYS A O 1
ATOM 2257 N N . ILE A 1 283 ? -27.111 -14.898 38.515 1.00 78.00 283 ILE A N 1
ATOM 2258 C CA . ILE A 1 283 ? -26.467 -16.014 39.236 1.00 78.00 283 ILE A CA 1
ATOM 2259 C C . ILE A 1 283 ? -27.385 -17.246 39.264 1.00 78.00 283 ILE A C 1
ATOM 2261 O O . ILE A 1 283 ? -26.928 -18.367 39.031 1.00 78.00 283 ILE A O 1
ATOM 2265 N N . ASN A 1 284 ? -28.683 -17.050 39.519 1.00 78.25 284 ASN A N 1
ATOM 2266 C CA . ASN A 1 284 ? -29.666 -18.132 39.498 1.00 78.25 284 ASN A CA 1
ATOM 2267 C C . ASN A 1 284 ? -29.813 -18.739 38.090 1.00 78.25 284 ASN A C 1
ATOM 2269 O O . ASN A 1 284 ? -29.840 -19.958 37.939 1.00 78.25 284 ASN A O 1
ATOM 2273 N N . ALA A 1 285 ? -29.828 -17.903 37.052 1.00 76.50 285 ALA A N 1
ATOM 2274 C CA . ALA A 1 285 ? -29.894 -18.326 35.658 1.00 76.50 285 ALA A CA 1
ATOM 2275 C C . ALA A 1 285 ? -28.677 -19.179 35.248 1.00 76.50 285 ALA A C 1
ATOM 2277 O O . ALA A 1 285 ? -28.849 -20.219 34.614 1.00 76.50 285 ALA A O 1
ATOM 2278 N N . ILE A 1 286 ? -27.469 -18.819 35.703 1.00 77.25 286 ILE A N 1
ATOM 2279 C CA . ILE A 1 286 ? -26.252 -19.628 35.503 1.00 77.25 286 ILE A CA 1
ATOM 2280 C C . ILE A 1 286 ? -26.364 -20.974 36.236 1.00 77.25 286 ILE A C 1
ATOM 2282 O O . ILE A 1 286 ? -26.036 -22.018 35.678 1.00 77.25 286 ILE A O 1
ATOM 2286 N N . ASN A 1 287 ? -26.852 -20.983 37.481 1.00 76.19 287 ASN A N 1
ATOM 2287 C CA . ASN A 1 287 ? -27.018 -22.220 38.256 1.00 76.19 287 ASN A CA 1
ATOM 2288 C C . ASN A 1 287 ? -28.096 -23.154 37.680 1.00 76.19 287 ASN A C 1
ATOM 2290 O O . ASN A 1 287 ? -28.005 -24.366 37.854 1.00 76.19 287 ASN A O 1
ATOM 2294 N N . THR A 1 288 ? -29.098 -22.599 36.996 1.00 75.38 288 THR A N 1
ATOM 2295 C CA . THR A 1 288 ? -30.209 -23.340 36.376 1.00 75.38 288 THR A CA 1
ATOM 2296 C C . THR A 1 288 ? -30.008 -23.604 34.877 1.00 75.38 288 THR A C 1
ATOM 2298 O O . THR A 1 288 ? -30.902 -24.157 34.239 1.00 75.38 288 THR A O 1
ATOM 2301 N N . ASN A 1 289 ? -28.836 -23.262 34.319 1.00 72.00 289 ASN A N 1
ATOM 2302 C CA . ASN A 1 289 ? -28.461 -23.455 32.908 1.00 72.00 289 ASN A CA 1
ATOM 2303 C C . ASN A 1 289 ? -29.476 -22.837 31.912 1.00 72.00 289 ASN A C 1
ATOM 2305 O O . ASN A 1 289 ? -29.835 -23.418 30.882 1.00 72.00 289 ASN A O 1
ATOM 2309 N N . GLN A 1 290 ? -29.981 -21.649 32.250 1.00 73.75 290 GLN A N 1
ATOM 2310 C CA . GLN A 1 290 ? -30.892 -20.860 31.414 1.00 73.75 290 GLN A CA 1
ATOM 2311 C C . GLN A 1 290 ? -30.177 -20.305 30.160 1.00 73.75 290 GLN A C 1
ATOM 2313 O O . GLN A 1 290 ? -28.952 -20.248 30.135 1.00 73.75 290 GLN A O 1
ATOM 2318 N N . PRO A 1 291 ? -30.909 -19.915 29.089 1.00 66.69 291 PRO A N 1
ATOM 2319 C CA . PRO A 1 291 ? -30.313 -19.476 27.815 1.00 66.69 291 PRO A CA 1
ATOM 2320 C C . PRO A 1 291 ? -29.466 -18.212 27.910 1.00 66.69 291 PRO A C 1
ATOM 2322 O O . PRO A 1 291 ? -28.607 -17.987 27.069 1.00 66.69 291 PRO A O 1
ATOM 2325 N N . PHE A 1 292 ? -29.696 -17.400 28.932 1.00 72.00 292 PHE A N 1
ATOM 2326 C CA . PHE A 1 292 ? -28.926 -16.205 29.223 1.00 72.00 292 PHE A CA 1
ATOM 2327 C C . PHE A 1 292 ? -28.442 -16.297 30.675 1.00 72.00 292 PHE A C 1
ATOM 2329 O O . PHE A 1 292 ? -29.241 -16.718 31.518 1.00 72.00 292 PHE A O 1
ATOM 2336 N N . PRO A 1 293 ? -27.190 -15.919 31.009 1.00 63.56 293 PRO A N 1
ATOM 2337 C CA . PRO A 1 293 ? -26.152 -15.291 30.165 1.00 63.56 293 PRO A CA 1
ATOM 2338 C C . PRO A 1 293 ? -25.334 -16.222 29.246 1.00 63.56 293 PRO A C 1
ATOM 2340 O O . PRO A 1 293 ? -24.597 -15.730 28.396 1.00 63.56 293 PRO A O 1
ATOM 2343 N N . GLY A 1 294 ? -25.450 -17.544 29.394 1.00 67.94 294 GLY A N 1
ATOM 2344 C CA . GLY A 1 294 ? -24.771 -18.529 28.542 1.00 67.94 294 GLY A CA 1
ATOM 2345 C C . GLY A 1 294 ? -25.050 -19.960 29.001 1.00 67.94 294 GLY A C 1
ATOM 2346 O O . GLY A 1 294 ? -25.237 -20.193 30.199 1.00 67.94 294 GLY A O 1
ATOM 2347 N N . ARG A 1 295 ? -25.093 -20.910 28.060 1.00 77.88 295 ARG A N 1
ATOM 2348 C CA . ARG A 1 295 ? -25.371 -22.334 28.312 1.00 77.88 295 ARG A CA 1
ATOM 2349 C C . ARG A 1 295 ? -24.162 -23.208 28.034 1.00 77.88 295 ARG A C 1
ATOM 2351 O O . ARG A 1 295 ? -23.280 -22.852 27.263 1.00 77.88 295 ARG A O 1
ATOM 2358 N N . ARG A 1 296 ? -24.177 -24.425 28.585 1.00 72.31 296 ARG A N 1
ATOM 2359 C CA . ARG A 1 296 ? -23.165 -25.458 28.293 1.00 72.31 296 ARG A CA 1
ATOM 2360 C C . ARG A 1 296 ? -22.991 -25.738 26.792 1.00 72.31 296 ARG A C 1
ATOM 2362 O O . ARG A 1 296 ? -21.874 -25.973 26.355 1.00 72.31 296 ARG A O 1
ATOM 2369 N N . GLU A 1 297 ? -24.081 -25.719 26.026 1.00 77.12 297 GLU A N 1
ATOM 2370 C CA . GLU A 1 297 ? -24.086 -26.012 24.582 1.00 77.12 297 GLU A CA 1
ATOM 2371 C C . GLU A 1 297 ? -23.380 -24.937 23.741 1.00 77.12 297 GLU A C 1
ATOM 2373 O O . GLU A 1 297 ? -23.003 -25.207 22.606 1.00 77.12 297 GLU A O 1
ATOM 2378 N N . ASP A 1 298 ? -23.152 -23.743 24.299 1.00 78.75 298 ASP A N 1
ATOM 2379 C CA . ASP A 1 298 ? -22.500 -22.640 23.590 1.00 78.75 298 ASP A CA 1
ATOM 2380 C C . ASP A 1 298 ? -20.965 -22.786 23.548 1.00 78.75 298 ASP A C 1
ATOM 2382 O O . ASP A 1 298 ? -20.299 -21.999 22.875 1.00 78.75 298 ASP A O 1
ATOM 2386 N N . PHE A 1 299 ? -20.383 -23.768 24.250 1.00 82.44 299 PHE A N 1
ATOM 2387 C CA . PHE A 1 299 ? -18.933 -23.946 24.390 1.00 82.44 299 PHE A CA 1
ATOM 2388 C C . PHE A 1 299 ? -18.446 -25.256 23.767 1.00 82.44 299 PHE A C 1
ATOM 2390 O O . PHE A 1 299 ? -19.078 -26.302 23.895 1.00 82.44 299 PHE A O 1
ATOM 2397 N N . ALA A 1 300 ? -17.261 -25.214 23.151 1.00 75.25 300 ALA A N 1
ATOM 2398 C CA . ALA A 1 300 ? -16.659 -26.375 22.495 1.00 75.25 300 ALA A CA 1
ATOM 2399 C C . ALA A 1 300 ? -16.194 -27.471 23.476 1.00 75.25 300 ALA A C 1
ATOM 2401 O O . ALA A 1 300 ? -16.120 -28.641 23.104 1.00 75.25 300 ALA A O 1
ATOM 2402 N N . SER A 1 301 ? -15.866 -27.115 24.724 1.00 80.12 301 SER A N 1
ATOM 2403 C CA . SER A 1 301 ? -15.386 -28.059 25.738 1.00 80.12 301 SER A CA 1
ATOM 2404 C C . SER A 1 301 ? -15.992 -27.797 27.117 1.00 80.12 301 SER A C 1
ATOM 2406 O O . SER A 1 301 ? -16.335 -26.667 27.473 1.00 80.12 301 SER A O 1
ATOM 2408 N N . GLN A 1 302 ? -16.072 -28.855 27.933 1.00 76.62 302 GLN A N 1
ATOM 2409 C CA . GLN A 1 302 ? -16.534 -28.747 29.320 1.00 76.62 302 GLN A CA 1
ATOM 2410 C C . GLN A 1 302 ? -15.628 -27.834 30.155 1.00 76.62 302 GLN A C 1
ATOM 2412 O O . GLN A 1 302 ? -16.107 -27.052 30.970 1.00 76.62 302 GLN A O 1
ATOM 2417 N N . GLN A 1 303 ? -14.320 -27.901 29.910 1.00 79.00 303 GLN A N 1
ATOM 2418 C CA . GLN A 1 303 ? -13.322 -27.102 30.610 1.00 79.00 303 GLN A CA 1
ATOM 2419 C C . GLN A 1 303 ? -13.476 -25.601 30.323 1.00 79.00 303 GLN A C 1
ATOM 2421 O O . GLN A 1 303 ? -13.335 -24.790 31.241 1.00 79.00 303 GLN A O 1
ATOM 2426 N N . ALA A 1 304 ? -13.810 -25.228 29.081 1.00 77.56 304 ALA A N 1
ATOM 2427 C CA . ALA A 1 304 ? -14.092 -23.842 28.708 1.00 77.56 304 ALA A CA 1
ATOM 2428 C C . ALA A 1 304 ? -15.355 -23.319 29.410 1.00 77.56 304 ALA A C 1
ATOM 2430 O O . ALA A 1 304 ? -15.337 -22.220 29.969 1.00 77.56 304 ALA A O 1
ATOM 2431 N N . TYR A 1 305 ? -16.418 -24.132 29.465 1.00 82.38 305 TYR A N 1
ATOM 2432 C CA . TYR A 1 305 ? -17.649 -23.785 30.181 1.00 82.38 305 TYR A CA 1
ATOM 2433 C C . TYR A 1 305 ? -17.405 -23.590 31.682 1.00 82.38 305 TYR A C 1
ATOM 2435 O O . TYR A 1 305 ? -17.783 -22.561 32.237 1.00 82.38 305 TYR A O 1
ATOM 2443 N N . ASP A 1 306 ? -16.720 -24.526 32.341 1.00 81.19 306 ASP A N 1
ATOM 2444 C CA . ASP A 1 306 ? -16.459 -24.442 33.783 1.00 81.19 306 ASP A CA 1
ATOM 2445 C C . ASP A 1 306 ? -15.568 -23.233 34.126 1.00 81.19 306 ASP A C 1
ATOM 2447 O O . ASP A 1 306 ? -15.808 -22.530 35.114 1.00 81.19 306 ASP A O 1
ATOM 2451 N N . SER A 1 307 ? -14.589 -22.930 33.267 1.00 81.19 307 SER A N 1
ATOM 2452 C CA . SER A 1 307 ? -13.726 -21.747 33.392 1.00 81.19 307 SER A CA 1
ATOM 2453 C C . SER A 1 307 ? -14.507 -20.442 33.219 1.00 81.19 307 SER A C 1
ATOM 2455 O O . SER A 1 307 ? -14.289 -19.484 33.969 1.00 81.19 307 SER A O 1
ATOM 2457 N N . TRP A 1 308 ? -15.442 -20.400 32.265 1.00 83.81 308 TRP A N 1
ATOM 2458 C CA . TRP A 1 308 ? -16.340 -19.263 32.069 1.00 83.81 308 TRP A CA 1
ATOM 2459 C C . TRP A 1 308 ? -17.285 -19.080 33.262 1.00 83.81 308 TRP A C 1
ATOM 2461 O O . TRP A 1 308 ? -17.349 -17.984 33.818 1.00 83.81 308 TRP A O 1
ATOM 2471 N N . VAL A 1 309 ? -17.936 -20.151 33.735 1.00 82.38 309 VAL A N 1
ATOM 2472 C CA . VAL A 1 309 ? -18.832 -20.114 34.904 1.00 82.38 309 VAL A CA 1
ATOM 2473 C C . VAL A 1 309 ? -18.092 -19.614 36.145 1.00 82.38 309 VAL A C 1
ATOM 2475 O O . VAL A 1 309 ? -18.615 -18.770 36.876 1.00 82.38 309 VAL A O 1
ATOM 2478 N N . ALA A 1 310 ? -16.873 -20.102 36.396 1.00 82.81 310 ALA A N 1
ATOM 2479 C CA . ALA A 1 310 ? -16.061 -19.663 37.528 1.00 82.81 310 ALA A CA 1
ATOM 2480 C C . ALA A 1 310 ? -15.711 -18.167 37.437 1.00 82.81 310 ALA A C 1
ATOM 2482 O O . ALA A 1 310 ? -15.809 -17.444 38.434 1.00 82.81 310 ALA A O 1
ATOM 2483 N N . ARG A 1 311 ? -15.347 -17.688 36.240 1.00 81.50 311 ARG A N 1
ATOM 2484 C CA . ARG A 1 311 ? -15.027 -16.279 35.978 1.00 81.50 311 ARG A CA 1
ATOM 2485 C C . ARG A 1 311 ? -16.246 -15.378 36.165 1.00 81.50 311 ARG A C 1
ATOM 2487 O O . ARG A 1 311 ? -16.152 -14.383 36.883 1.00 81.50 311 ARG A O 1
ATOM 2494 N N . GLU A 1 312 ? -17.385 -15.752 35.589 1.00 82.38 312 GLU A N 1
ATOM 2495 C CA . GLU A 1 312 ? -18.616 -14.961 35.638 1.00 82.38 312 GLU A CA 1
ATOM 2496 C C . GLU A 1 312 ? -19.193 -14.921 37.057 1.00 82.38 312 GLU A C 1
ATOM 2498 O O . GLU A 1 312 ? -19.518 -13.850 37.563 1.00 82.38 312 GLU A O 1
ATOM 2503 N N . LYS A 1 313 ? -19.215 -16.053 37.777 1.00 80.88 313 LYS A N 1
ATOM 2504 C CA . LYS A 1 313 ? -19.628 -16.078 39.192 1.00 80.88 313 LYS A CA 1
ATOM 2505 C C . LYS A 1 313 ? -18.718 -15.226 40.069 1.00 80.88 313 LYS A C 1
ATOM 2507 O O . LYS A 1 313 ? -19.215 -14.485 40.914 1.00 80.88 313 LYS A O 1
ATOM 2512 N N . LYS A 1 314 ? -17.396 -15.299 39.877 1.00 84.44 314 LYS A N 1
ATOM 2513 C CA . LYS A 1 314 ? -16.439 -14.452 40.607 1.00 84.44 314 LYS A CA 1
ATOM 2514 C C . LYS A 1 314 ? -16.694 -12.970 40.329 1.00 84.44 314 LYS A C 1
ATOM 2516 O O . LYS A 1 314 ? -16.680 -12.171 41.263 1.00 84.44 314 LYS A O 1
ATOM 2521 N N . TYR A 1 315 ? -16.960 -12.613 39.074 1.00 81.62 315 TYR A N 1
ATOM 2522 C CA . TYR A 1 315 ? -17.239 -11.238 38.672 1.00 81.62 315 TYR A CA 1
ATOM 2523 C C . TYR A 1 315 ? -18.574 -10.721 39.233 1.00 81.62 315 TYR A C 1
ATOM 2525 O O . TYR A 1 315 ? -18.608 -9.649 39.835 1.00 81.62 315 TYR A O 1
ATOM 2533 N N . LEU A 1 316 ? -19.654 -11.502 39.124 1.00 81.00 316 LEU A N 1
ATOM 2534 C CA . LEU A 1 316 ? -20.974 -11.170 39.674 1.00 81.00 316 LEU A CA 1
ATOM 2535 C C . LEU A 1 316 ? -20.939 -11.024 41.198 1.00 81.00 316 LEU A C 1
ATOM 2537 O O . LEU A 1 316 ? -21.468 -10.048 41.732 1.00 81.00 316 LEU A O 1
ATOM 2541 N N . ASN A 1 317 ? -20.269 -11.946 41.893 1.00 81.50 317 ASN A N 1
ATOM 2542 C CA . ASN A 1 317 ? -20.105 -11.873 43.343 1.00 81.50 317 ASN A CA 1
ATOM 2543 C C . ASN A 1 317 ? -19.266 -10.660 43.753 1.00 81.50 317 ASN A C 1
ATOM 2545 O O . ASN A 1 317 ? -19.654 -9.954 44.677 1.00 81.50 317 ASN A O 1
ATOM 2549 N N . GLY A 1 318 ? -18.173 -10.364 43.040 1.00 77.12 318 GLY A N 1
ATOM 2550 C CA . GLY A 1 318 ? -17.372 -9.163 43.284 1.00 77.12 318 GLY A CA 1
ATOM 2551 C C . GLY A 1 318 ? -18.179 -7.875 43.107 1.00 77.12 318 GLY A C 1
ATOM 2552 O O . GLY A 1 318 ? -18.098 -6.978 43.944 1.00 77.12 318 GLY A O 1
ATOM 2553 N N . LEU A 1 319 ? -19.017 -7.805 42.068 1.00 75.25 319 LEU A N 1
ATOM 2554 C CA . LEU A 1 319 ? -19.889 -6.655 41.836 1.00 75.25 319 LEU A CA 1
ATOM 2555 C C . LEU A 1 319 ? -20.940 -6.507 42.948 1.00 75.25 319 LEU A C 1
ATOM 2557 O O . LEU A 1 319 ? -21.166 -5.404 43.439 1.00 75.25 319 LEU A O 1
ATOM 2561 N N . MET A 1 320 ? -21.533 -7.617 43.392 1.00 72.94 320 MET A N 1
ATOM 2562 C CA . MET A 1 320 ? -22.483 -7.632 44.506 1.00 72.94 320 MET A CA 1
ATOM 2563 C C . MET A 1 320 ? -21.821 -7.201 45.824 1.00 72.94 320 MET A C 1
ATOM 2565 O O . MET A 1 320 ? -22.411 -6.420 46.564 1.00 72.94 320 MET A O 1
ATOM 2569 N N . THR A 1 321 ? -20.587 -7.636 46.105 1.00 70.81 321 THR A N 1
ATOM 2570 C CA . THR A 1 321 ? -19.832 -7.206 47.294 1.00 70.81 321 THR A CA 1
ATOM 2571 C C . THR A 1 321 ? -19.572 -5.702 47.289 1.00 70.81 321 THR A C 1
ATOM 2573 O O . THR A 1 321 ? -19.795 -5.052 48.307 1.00 70.81 321 THR A O 1
ATOM 2576 N N . VAL A 1 322 ? -19.161 -5.130 46.151 1.00 66.56 322 VAL A N 1
ATOM 2577 C CA . VAL A 1 322 ? -18.940 -3.678 46.023 1.00 66.56 322 VAL A CA 1
ATOM 2578 C C . VAL A 1 322 ? -20.225 -2.893 46.298 1.00 66.56 322 VAL A C 1
ATOM 2580 O O . VAL A 1 322 ? -20.174 -1.861 46.960 1.00 66.56 322 VAL A O 1
ATOM 2583 N N . MET A 1 323 ? -21.381 -3.394 45.855 1.00 64.50 323 MET A N 1
ATOM 2584 C CA . MET A 1 323 ? -22.664 -2.727 46.095 1.00 64.50 323 MET A CA 1
ATOM 2585 C C . MET A 1 323 ? -23.141 -2.867 47.543 1.00 64.50 323 MET A C 1
ATOM 2587 O O . MET A 1 323 ? -23.608 -1.897 48.122 1.00 64.50 323 MET A O 1
ATOM 2591 N N . VAL A 1 324 ? -22.971 -4.033 48.169 1.00 64.12 324 VAL A N 1
ATOM 2592 C CA . VAL A 1 324 ? -23.345 -4.247 49.582 1.00 64.12 324 VAL A CA 1
ATOM 2593 C C . VAL A 1 324 ? -22.444 -3.457 50.543 1.00 64.12 324 VAL A C 1
ATOM 2595 O O . VAL A 1 324 ? -22.872 -3.101 51.637 1.00 64.12 324 VAL A O 1
ATOM 2598 N N . MET A 1 325 ? -21.216 -3.125 50.137 1.00 55.88 325 MET A N 1
ATOM 2599 C CA . MET A 1 325 ? -20.316 -2.254 50.901 1.00 55.88 325 MET A CA 1
ATOM 2600 C C . MET A 1 325 ? -20.685 -0.758 50.834 1.00 55.88 325 MET A C 1
ATOM 2602 O O . MET A 1 325 ? -20.098 0.032 51.578 1.00 55.88 325 MET A O 1
ATOM 2606 N N . ASN A 1 326 ? -21.649 -0.345 49.998 1.00 56.31 326 ASN A N 1
ATOM 2607 C CA . ASN A 1 326 ? -22.149 1.030 49.993 1.00 56.31 326 ASN A CA 1
ATOM 2608 C C . ASN A 1 326 ? -23.112 1.255 51.182 1.00 56.31 326 ASN A C 1
ATOM 2610 O O . ASN A 1 326 ? -24.158 0.608 51.255 1.00 56.31 326 ASN A O 1
ATOM 2614 N N . PRO A 1 327 ? -22.842 2.222 52.082 1.00 44.62 327 PRO A N 1
ATOM 2615 C CA . PRO A 1 327 ? -23.601 2.412 53.327 1.00 44.62 327 PRO A CA 1
ATOM 2616 C C . PRO A 1 327 ? -25.060 2.878 53.145 1.00 44.62 327 PRO A C 1
ATOM 2618 O O . PRO A 1 327 ? -25.793 2.970 54.125 1.00 44.62 327 PRO A O 1
ATOM 2621 N N . ASN A 1 328 ? -25.500 3.156 51.911 1.00 44.72 328 ASN A N 1
ATOM 2622 C CA . ASN A 1 328 ? -26.879 3.548 51.589 1.00 44.72 328 ASN A CA 1
ATOM 2623 C C . ASN A 1 328 ? -27.802 2.360 51.262 1.00 44.72 328 ASN A C 1
ATOM 2625 O O . ASN A 1 328 ? -29.012 2.547 51.146 1.00 44.72 328 ASN A O 1
ATOM 2629 N N . LEU A 1 329 ? -27.260 1.146 51.131 1.00 44.66 329 LEU A N 1
ATOM 2630 C CA . LEU A 1 329 ? -28.035 -0.084 50.991 1.00 44.66 329 LEU A CA 1
ATOM 2631 C C . LEU A 1 329 ? -28.165 -0.755 52.361 1.00 44.66 329 LEU A C 1
ATOM 2633 O O . LEU A 1 329 ? -27.653 -1.848 52.599 1.00 44.66 329 LEU A O 1
ATOM 2637 N N . THR A 1 330 ? -28.870 -0.107 53.291 1.00 33.62 330 THR A N 1
ATOM 2638 C CA . THR A 1 330 ? -29.423 -0.824 54.441 1.00 33.62 330 THR A CA 1
ATOM 2639 C C . THR A 1 330 ? -30.450 -1.807 53.904 1.00 33.62 330 THR A C 1
ATOM 2641 O O . THR A 1 330 ? -31.587 -1.457 53.586 1.00 33.62 330 THR A O 1
ATOM 2644 N N . ILE A 1 331 ? -30.019 -3.062 53.777 1.00 38.59 331 ILE A N 1
ATOM 2645 C CA . ILE A 1 331 ? -30.903 -4.211 53.646 1.00 38.59 331 ILE A CA 1
ATOM 2646 C C . ILE A 1 331 ? -31.887 -4.097 54.810 1.00 38.59 331 ILE A C 1
ATOM 2648 O O . ILE A 1 331 ? -31.549 -4.342 55.967 1.00 38.59 331 ILE A O 1
ATOM 2652 N N . THR A 1 332 ? -33.106 -3.655 54.519 1.00 28.88 332 THR A N 1
ATOM 2653 C CA . THR A 1 332 ? -34.213 -3.824 55.446 1.00 28.88 332 THR A CA 1
ATOM 2654 C C . THR A 1 332 ? -34.512 -5.313 55.436 1.00 28.88 332 THR A C 1
ATOM 2656 O O . THR A 1 332 ? -35.273 -5.810 54.613 1.00 28.88 332 THR A O 1
ATOM 2659 N N . ASN A 1 333 ? -33.840 -6.036 56.334 1.00 30.84 333 ASN A N 1
ATOM 2660 C CA . ASN A 1 333 ? -34.195 -7.390 56.720 1.00 30.84 333 ASN A CA 1
ATOM 2661 C C . ASN A 1 333 ? -35.637 -7.358 57.239 1.00 30.84 333 ASN A C 1
ATOM 2663 O O . ASN A 1 333 ? -35.892 -7.125 58.419 1.00 30.84 333 ASN A O 1
ATOM 2667 N N . LYS A 1 334 ? -36.599 -7.566 56.343 1.00 29.50 334 LYS A N 1
ATOM 2668 C CA . LYS A 1 334 ? -37.885 -8.148 56.700 1.00 29.50 334 LYS A CA 1
ATOM 2669 C C . LYS A 1 334 ? -37.860 -9.594 56.218 1.00 29.50 334 LYS A C 1
ATOM 2671 O O . LYS A 1 334 ? -37.700 -9.847 55.029 1.00 29.50 334 LYS A O 1
ATOM 2676 N N . SER A 1 335 ? -37.987 -10.475 57.213 1.00 30.19 335 SER A N 1
ATOM 2677 C CA . SER A 1 335 ? -38.174 -11.931 57.171 1.00 30.19 335 SER A CA 1
ATOM 2678 C C . SER A 1 335 ? -37.021 -12.783 56.629 1.00 30.19 335 SER A C 1
ATOM 2680 O O . SER A 1 335 ? -37.141 -13.413 55.586 1.00 30.19 335 SER A O 1
ATOM 2682 N N . GLU A 1 336 ? -35.949 -12.893 57.418 1.00 29.19 336 GLU A N 1
ATOM 2683 C CA . GLU A 1 336 ? -35.238 -14.168 57.597 1.00 29.19 336 GLU A CA 1
ATOM 2684 C C . GLU A 1 336 ? -35.812 -14.857 58.844 1.00 29.19 336 GLU A C 1
ATOM 2686 O O . GLU A 1 336 ? -35.278 -14.727 59.940 1.00 29.19 336 GLU A O 1
ATOM 2691 N N . GLN A 1 337 ? -36.957 -15.516 58.699 1.00 31.45 337 GLN A N 1
ATOM 2692 C CA . GLN A 1 337 ? -37.409 -16.603 59.571 1.00 31.45 337 GLN A CA 1
ATOM 2693 C C . GLN A 1 337 ? -38.589 -17.275 58.866 1.00 31.45 337 GLN A C 1
ATOM 2695 O O . GLN A 1 337 ? -39.493 -16.581 58.408 1.00 31.45 337 GLN A O 1
ATOM 2700 N N . ASP A 1 338 ? -38.516 -18.605 58.770 1.00 26.23 338 ASP A N 1
ATOM 2701 C CA . ASP A 1 338 ? -39.369 -19.526 58.001 1.00 26.23 338 ASP A CA 1
ATOM 2702 C C . ASP A 1 338 ? -39.064 -19.505 56.483 1.00 26.23 338 ASP A C 1
ATOM 2704 O O . ASP A 1 338 ? -39.098 -18.469 55.838 1.00 26.23 338 ASP A O 1
ATOM 2708 N N . VAL A 1 339 ? -38.716 -20.591 55.784 1.00 28.56 339 VAL A N 1
ATOM 2709 C CA . VAL A 1 339 ? -39.155 -21.985 55.895 1.00 28.56 339 VAL A CA 1
ATOM 2710 C C . VAL A 1 339 ? -38.083 -22.887 55.259 1.00 28.56 339 VAL A C 1
ATOM 2712 O O . VAL A 1 339 ? -37.702 -22.699 54.103 1.00 28.56 339 VAL A O 1
ATOM 2715 N N . GLY A 1 340 ? -37.622 -23.902 55.991 1.00 26.28 340 GLY A N 1
ATOM 2716 C CA . GLY A 1 340 ? -36.965 -25.058 55.389 1.00 26.28 340 GLY A CA 1
ATOM 2717 C C . GLY A 1 340 ? -37.961 -25.899 54.588 1.00 26.28 340 GLY A C 1
ATOM 2718 O O . GLY A 1 340 ? -39.102 -26.075 54.996 1.00 26.28 340 GLY A O 1
ATOM 2719 N N . SER A 1 341 ? -37.494 -26.472 53.479 1.00 35.47 341 SER A N 1
ATOM 2720 C CA . SER A 1 341 ? -38.099 -27.638 52.821 1.00 35.47 341 SER A CA 1
ATOM 2721 C C . SER A 1 341 ? -39.536 -27.469 52.309 1.00 35.47 341 SER A C 1
ATOM 2723 O O . SER A 1 341 ? -40.477 -27.979 52.907 1.00 35.47 341 SER A O 1
ATOM 2725 N N . THR A 1 342 ? -39.716 -26.895 51.117 1.00 26.83 342 THR A N 1
ATOM 2726 C CA . THR A 1 342 ? -40.883 -27.238 50.283 1.00 26.83 342 THR A CA 1
ATOM 2727 C C . THR A 1 342 ? -40.510 -27.346 48.804 1.00 26.83 342 THR A C 1
ATOM 2729 O O . THR A 1 342 ? -39.952 -26.441 48.192 1.00 26.83 342 THR A O 1
ATOM 2732 N N . ASN A 1 343 ? -40.804 -28.524 48.252 1.00 31.44 343 ASN A N 1
ATOM 2733 C CA . ASN A 1 343 ? -40.649 -28.908 46.856 1.00 31.44 343 ASN A CA 1
ATOM 2734 C C . ASN A 1 343 ? -41.416 -27.960 45.918 1.00 31.44 343 ASN A C 1
ATOM 2736 O O . ASN A 1 343 ? -42.641 -27.890 45.983 1.00 31.44 343 ASN A O 1
ATOM 2740 N N . LEU A 1 344 ? -40.717 -27.316 44.979 1.00 32.06 344 LEU A N 1
ATOM 2741 C CA . LEU A 1 344 ? -41.310 -26.552 43.873 1.00 32.06 344 LEU A CA 1
ATOM 2742 C C . LEU A 1 344 ? -41.410 -27.405 42.598 1.00 32.06 344 LEU A C 1
ATOM 2744 O O . LEU A 1 344 ? -40.843 -27.087 41.556 1.00 32.06 344 LEU A O 1
ATOM 2748 N N . LEU A 1 345 ? -42.174 -28.494 42.688 1.00 32.12 345 LEU A N 1
ATOM 2749 C CA . LEU A 1 345 ? -42.725 -29.207 41.535 1.00 32.12 345 LEU A CA 1
ATOM 2750 C C . LEU A 1 345 ? -44.252 -29.182 41.637 1.00 32.12 345 LEU A C 1
ATOM 2752 O O . LEU A 1 345 ? -44.861 -30.101 42.172 1.00 32.12 345 LEU A O 1
ATOM 2756 N N . SER A 1 346 ? -44.878 -28.107 41.165 1.00 27.98 346 SER A N 1
ATOM 2757 C CA . SER A 1 346 ? -46.237 -28.141 40.602 1.00 27.98 346 SER A CA 1
ATOM 2758 C C . SER A 1 346 ? -46.627 -26.761 40.080 1.00 27.98 346 SER A C 1
ATOM 2760 O O . SER A 1 346 ? -46.921 -25.825 40.818 1.00 27.98 346 SER A O 1
ATOM 2762 N N . ALA A 1 347 ? -46.643 -26.650 38.757 1.00 34.88 347 ALA A N 1
ATOM 2763 C CA . ALA A 1 347 ? -47.427 -25.642 38.073 1.00 34.88 347 ALA A CA 1
ATOM 2764 C C . ALA A 1 347 ? -48.923 -25.913 38.316 1.00 34.88 347 ALA A C 1
ATOM 2766 O O . ALA A 1 347 ? -49.371 -27.054 38.213 1.00 34.88 347 ALA A O 1
ATOM 2767 N N . GLY A 1 348 ? -49.693 -24.851 38.563 1.00 32.09 348 GLY A N 1
ATOM 2768 C CA . GLY A 1 348 ? -51.145 -24.853 38.380 1.00 32.09 348 GLY A CA 1
ATOM 2769 C C . GLY A 1 348 ? -51.982 -24.655 39.643 1.00 32.09 348 GLY A C 1
ATOM 2770 O O . GLY A 1 348 ? -52.453 -25.621 40.226 1.00 32.09 348 GLY A O 1
ATOM 2771 N N . ARG A 1 349 ? -52.266 -23.388 39.976 1.00 28.41 349 ARG A N 1
ATOM 2772 C CA . ARG A 1 349 ? -53.612 -22.814 40.224 1.00 28.41 349 ARG A CA 1
ATOM 2773 C C . ARG A 1 349 ? -53.490 -21.507 41.013 1.00 28.41 349 ARG A C 1
ATOM 2775 O O . ARG A 1 349 ? -52.906 -21.465 42.087 1.00 28.41 349 ARG A O 1
ATOM 2782 N N . ARG A 1 350 ? -54.091 -20.444 40.471 1.00 29.61 350 ARG A N 1
ATOM 2783 C CA . ARG A 1 350 ? -54.390 -19.199 41.198 1.00 29.61 350 ARG A CA 1
ATOM 2784 C C . ARG A 1 350 ? -55.364 -19.486 42.351 1.00 29.61 350 ARG A C 1
ATOM 2786 O O . ARG A 1 350 ? -56.184 -20.398 42.230 1.00 29.61 350 ARG A O 1
ATOM 2793 N N . PRO A 1 351 ? -55.370 -18.630 43.383 1.00 28.31 351 PRO A N 1
ATOM 2794 C CA . PRO A 1 351 ? -56.584 -17.844 43.606 1.00 28.31 351 PRO A CA 1
ATOM 2795 C C . PRO A 1 351 ? -56.321 -16.336 43.692 1.00 28.31 351 PRO A C 1
ATOM 2797 O O . PRO A 1 351 ? -55.325 -15.859 44.224 1.00 28.31 351 PRO A O 1
ATOM 2800 N N . SER A 1 352 ? -57.276 -15.609 43.130 1.00 26.30 352 SER A N 1
ATOM 2801 C CA . SER A 1 352 ? -57.488 -14.166 43.145 1.00 26.30 352 SER A CA 1
ATOM 2802 C C . SER A 1 352 ? -57.925 -13.634 44.512 1.00 26.30 352 SER A C 1
ATOM 2804 O O . SER A 1 352 ? -58.812 -14.236 45.106 1.00 26.30 352 SER A O 1
ATOM 2806 N N . THR A 1 353 ? -57.454 -12.441 44.897 1.00 28.28 353 THR A N 1
ATOM 2807 C CA . THR A 1 353 ? -58.309 -11.375 45.466 1.00 28.28 353 THR A CA 1
ATOM 2808 C C . THR A 1 353 ? -57.627 -10.009 45.353 1.00 28.28 353 THR A C 1
ATOM 2810 O O . THR A 1 353 ? -56.417 -9.879 45.507 1.00 28.28 353 THR A O 1
ATOM 2813 N N . GLU A 1 354 ? -58.440 -9.018 45.007 1.00 25.73 354 GLU A N 1
ATOM 2814 C CA . GLU A 1 354 ? -58.120 -7.682 44.510 1.00 25.73 354 GLU A CA 1
ATOM 2815 C C . GLU A 1 354 ? -57.606 -6.692 45.572 1.00 25.73 354 GLU A C 1
ATOM 2817 O O . GLU A 1 354 ? -58.131 -6.612 46.681 1.00 25.73 354 GLU A O 1
ATOM 2822 N N . SER A 1 355 ? -56.728 -5.772 45.158 1.00 26.16 355 SER A N 1
ATOM 2823 C CA . SER A 1 355 ? -57.000 -4.345 45.368 1.00 26.16 355 SER A CA 1
ATOM 2824 C C . SER A 1 355 ? -56.345 -3.476 44.299 1.00 26.16 355 SER A C 1
ATOM 2826 O O . SER A 1 355 ? -55.168 -3.584 43.973 1.00 26.16 355 SER A O 1
ATOM 2828 N N . LYS A 1 356 ? -57.206 -2.647 43.720 1.00 27.33 356 LYS A N 1
ATOM 2829 C CA . LYS A 1 356 ? -57.074 -1.875 42.489 1.00 27.33 356 LYS A CA 1
ATOM 2830 C C . LYS A 1 356 ? -56.100 -0.702 42.629 1.00 27.33 356 LYS A C 1
ATOM 2832 O O . LYS A 1 356 ? -56.219 0.076 43.569 1.00 27.33 356 LYS A O 1
ATOM 2837 N N . ARG A 1 357 ? -55.294 -0.467 41.588 1.00 26.88 357 ARG A N 1
ATOM 2838 C CA . ARG A 1 357 ? -55.036 0.882 41.048 1.00 26.88 357 ARG A CA 1
ATOM 2839 C C . ARG A 1 357 ? -54.894 0.814 39.518 1.00 26.88 357 ARG A C 1
ATOM 2841 O O . ARG A 1 357 ? -53.910 0.304 38.999 1.00 26.88 357 ARG A O 1
ATOM 2848 N N . ALA A 1 358 ? -55.940 1.296 38.843 1.00 26.86 358 ALA A N 1
ATOM 2849 C CA . ALA A 1 358 ? -56.034 1.625 37.413 1.00 26.86 358 ALA A CA 1
ATOM 2850 C C . ALA A 1 358 ? -54.915 2.621 37.023 1.00 26.86 358 ALA A C 1
ATOM 2852 O O . ALA A 1 358 ? -54.653 3.532 37.803 1.00 26.86 358 ALA A O 1
ATOM 2853 N N . SER A 1 359 ? -54.090 2.458 35.979 1.00 28.34 359 SER A N 1
ATOM 2854 C CA . SER A 1 359 ? -54.268 2.215 34.529 1.00 28.34 359 SER A CA 1
ATOM 2855 C C . SER A 1 359 ? -54.558 3.472 33.692 1.00 28.34 359 SER A C 1
ATOM 2857 O O . SER A 1 359 ? -55.670 3.990 33.729 1.00 28.34 359 SER A O 1
ATOM 2859 N N . PHE A 1 360 ? -53.576 3.868 32.872 1.00 27.22 360 PHE A N 1
ATOM 2860 C CA . PHE A 1 360 ? -53.698 4.534 31.559 1.00 27.22 360 PHE A CA 1
ATOM 2861 C C . PHE A 1 360 ? -52.291 4.434 30.918 1.00 27.22 360 PHE A C 1
ATOM 2863 O O . PHE A 1 360 ? -51.372 5.080 31.402 1.00 27.22 360 PHE A O 1
ATOM 2870 N N . TYR A 1 361 ? -51.958 3.453 30.069 1.00 32.84 361 TYR A N 1
ATOM 2871 C CA . TYR A 1 361 ? -52.337 3.303 28.659 1.00 32.84 361 TYR A CA 1
ATOM 2872 C C . TYR A 1 361 ? -52.294 1.824 28.188 1.00 32.84 361 TYR A C 1
ATOM 2874 O O . TYR A 1 361 ? -51.350 1.099 28.481 1.00 32.84 361 TYR A O 1
ATOM 2882 N N . GLY A 1 362 ? -53.317 1.421 27.422 1.00 24.00 362 GLY A N 1
ATOM 2883 C CA . GLY A 1 362 ? -53.246 0.685 26.142 1.00 24.00 362 GLY A CA 1
ATOM 2884 C C . GLY A 1 362 ? -52.411 -0.597 25.959 1.00 24.00 362 GLY A C 1
ATOM 2885 O O . GLY A 1 362 ? -51.328 -0.542 25.399 1.00 24.00 362 GLY A O 1
ATOM 2886 N N . SER A 1 363 ? -53.018 -1.745 26.284 1.00 27.88 363 SER A N 1
ATOM 2887 C CA . SER A 1 363 ? -53.053 -3.022 25.531 1.00 27.88 363 SER A CA 1
ATOM 2888 C C . SER A 1 363 ? -51.846 -3.463 24.671 1.00 27.88 363 SER A C 1
ATOM 2890 O O . SER A 1 363 ? -51.761 -3.148 23.486 1.00 27.88 363 SER A O 1
ATOM 2892 N N . GLY A 1 364 ? -51.045 -4.381 25.225 1.00 22.95 364 GLY A N 1
ATOM 2893 C CA . GLY A 1 364 ? -50.182 -5.315 24.489 1.00 22.95 364 GLY A CA 1
ATOM 2894 C C . GLY A 1 364 ? -49.364 -6.191 25.447 1.00 22.95 364 GLY A C 1
ATOM 2895 O O . GLY A 1 364 ? -48.490 -5.668 26.120 1.00 22.95 364 GLY A O 1
ATOM 2896 N N . ASN A 1 365 ? -49.697 -7.488 25.537 1.00 25.75 365 ASN A N 1
ATOM 2897 C CA . ASN A 1 365 ? -48.989 -8.588 26.222 1.00 25.75 365 ASN A CA 1
ATOM 2898 C C . ASN A 1 365 ? -48.041 -8.227 27.385 1.00 25.75 365 ASN A C 1
ATOM 2900 O O . ASN A 1 365 ? -46.862 -7.953 27.192 1.00 25.75 365 ASN A O 1
ATOM 2904 N N . SER A 1 366 ? -48.538 -8.363 28.613 1.00 29.12 366 SER A N 1
ATOM 2905 C CA . SER A 1 366 ? -47.739 -8.394 29.841 1.00 29.12 366 SER A CA 1
ATOM 2906 C C . SER A 1 366 ? -47.096 -9.774 30.068 1.00 29.12 366 SER A C 1
ATOM 2908 O O . SER A 1 366 ? -47.343 -10.404 31.093 1.00 29.12 366 SER A O 1
ATOM 2910 N N . ASP A 1 367 ? -46.313 -10.233 29.097 1.00 34.62 367 ASP A N 1
ATOM 2911 C CA . ASP A 1 367 ? -45.328 -11.313 29.221 1.00 34.62 367 ASP A CA 1
ATOM 2912 C C . ASP A 1 367 ? -43.999 -10.743 28.676 1.00 34.62 367 ASP A C 1
ATOM 2914 O O . ASP A 1 367 ? -44.027 -9.982 27.713 1.00 34.62 367 ASP A O 1
ATOM 2918 N N . ASP A 1 368 ? -42.856 -11.107 29.270 1.00 39.91 368 ASP A N 1
ATOM 2919 C CA . ASP A 1 368 ? -41.477 -10.867 28.776 1.00 39.91 368 ASP A CA 1
ATOM 2920 C C . ASP A 1 368 ? -40.662 -9.652 29.295 1.00 39.91 368 ASP A C 1
ATOM 2922 O O . ASP A 1 368 ? -39.942 -9.052 28.511 1.00 39.91 368 ASP A O 1
ATOM 2926 N N . PHE A 1 369 ? -40.619 -9.302 30.588 1.00 50.47 369 PHE A N 1
ATOM 2927 C CA . PHE A 1 369 ? -39.467 -8.521 31.113 1.00 50.47 369 PHE A CA 1
ATOM 2928 C C . PHE A 1 369 ? -38.930 -9.134 32.408 1.00 50.47 369 PHE A C 1
ATOM 2930 O O . PHE A 1 369 ? -39.397 -8.819 33.499 1.00 50.47 369 PHE A O 1
ATOM 2937 N N . ILE A 1 370 ? -37.963 -10.049 32.276 1.00 62.84 370 ILE A N 1
ATOM 2938 C CA . ILE A 1 370 ? -37.346 -10.759 33.413 1.00 62.84 370 ILE A CA 1
ATOM 2939 C C . ILE A 1 370 ? -36.376 -9.843 34.175 1.00 62.84 370 ILE A C 1
ATOM 2941 O O . ILE A 1 370 ? -36.321 -9.914 35.398 1.00 62.84 370 ILE A O 1
ATOM 2945 N N . TYR A 1 371 ? -35.668 -8.958 33.465 1.00 74.06 371 TYR A N 1
ATOM 2946 C CA . TYR A 1 371 ? -34.638 -8.076 34.016 1.00 74.06 371 TYR A CA 1
ATOM 2947 C C . TYR A 1 371 ? -34.998 -6.593 33.851 1.00 74.06 371 TYR A C 1
ATOM 2949 O O . TYR A 1 371 ? -35.621 -6.184 32.867 1.00 74.06 371 TYR A O 1
ATOM 2957 N N . THR A 1 372 ? -34.565 -5.766 34.803 1.00 75.38 372 THR A N 1
ATOM 2958 C CA . THR A 1 372 ? -34.851 -4.322 34.833 1.00 75.38 372 THR A CA 1
ATOM 2959 C C . THR A 1 372 ? -33.894 -3.519 33.947 1.00 75.38 372 THR A C 1
ATOM 2961 O O . THR A 1 372 ? -34.317 -2.580 33.267 1.00 75.38 372 THR A O 1
ATOM 2964 N N . PHE A 1 373 ? -32.610 -3.882 33.939 1.00 74.31 373 PHE A N 1
ATOM 2965 C CA . PHE A 1 373 ? -31.545 -3.199 33.196 1.00 74.31 373 PHE A CA 1
ATOM 2966 C C . PHE A 1 373 ? -31.057 -3.971 31.966 1.00 74.31 373 PHE A C 1
ATOM 2968 O O . PHE A 1 373 ? -30.384 -3.384 31.118 1.00 74.31 373 PHE A O 1
ATOM 2975 N N . ILE A 1 374 ? -31.380 -5.263 31.864 1.00 79.62 374 ILE A N 1
ATOM 2976 C CA . ILE A 1 374 ? -30.955 -6.133 30.764 1.00 79.62 374 ILE A CA 1
ATOM 2977 C C . ILE A 1 374 ? -32.140 -6.330 29.805 1.00 79.62 374 ILE A C 1
ATOM 2979 O O . ILE A 1 374 ? -33.205 -6.762 30.247 1.00 79.62 374 ILE A O 1
ATOM 2983 N N . PRO A 1 375 ? -31.997 -6.008 28.510 1.00 80.44 375 PRO A N 1
ATOM 2984 C CA . PRO A 1 375 ? -33.045 -6.256 27.525 1.00 80.44 375 PRO A CA 1
ATOM 2985 C C . PRO A 1 375 ? -33.185 -7.757 27.219 1.00 80.44 375 PRO A C 1
ATOM 2987 O O . PRO A 1 375 ? -32.255 -8.534 27.419 1.00 80.44 375 PRO A O 1
ATOM 2990 N N . ASN A 1 376 ? -34.334 -8.162 26.669 1.00 73.31 376 ASN A N 1
ATOM 2991 C CA . ASN A 1 376 ? -34.615 -9.566 26.323 1.00 73.31 376 ASN A CA 1
ATOM 2992 C C . ASN A 1 376 ? -33.657 -10.148 25.270 1.00 73.31 376 ASN A C 1
ATOM 2994 O O . ASN A 1 376 ? -33.425 -11.355 25.257 1.00 73.31 376 ASN A O 1
ATOM 2998 N N . ASP A 1 377 ? -33.115 -9.298 24.391 1.00 78.75 377 ASP A N 1
ATOM 2999 C CA . ASP A 1 377 ? -32.080 -9.659 23.420 1.00 78.75 377 ASP A CA 1
ATOM 3000 C C . ASP A 1 377 ? -30.918 -8.646 23.457 1.00 78.75 377 ASP A C 1
ATOM 3002 O O . ASP A 1 377 ? -30.877 -7.691 22.672 1.00 78.75 377 ASP A O 1
ATOM 3006 N N . PRO A 1 378 ? -29.959 -8.819 24.382 1.00 80.44 378 PRO A N 1
ATOM 3007 C CA . PRO A 1 378 ? -28.879 -7.859 24.580 1.00 80.44 378 PRO A CA 1
ATOM 3008 C C . PRO A 1 378 ? -27.895 -7.807 23.412 1.00 80.44 378 PRO A C 1
ATOM 3010 O O . PRO A 1 378 ? -27.309 -6.753 23.174 1.00 80.44 378 PRO A O 1
ATOM 3013 N N . ARG A 1 379 ? -27.739 -8.895 22.644 1.00 82.44 379 ARG A N 1
ATOM 3014 C CA . ARG A 1 379 ? -26.832 -8.929 21.486 1.00 82.44 379 ARG A CA 1
ATOM 3015 C C . ARG A 1 379 ? -27.359 -8.043 20.355 1.00 82.44 379 ARG A C 1
ATOM 3017 O O . ARG A 1 379 ? -26.617 -7.207 19.840 1.00 82.44 379 ARG A O 1
ATOM 3024 N N . THR A 1 380 ? -28.640 -8.163 20.009 1.00 82.56 380 THR A N 1
ATOM 3025 C CA . THR A 1 380 ? -29.230 -7.380 18.909 1.00 82.56 380 THR A CA 1
ATOM 3026 C C . THR A 1 380 ? -29.440 -5.910 19.284 1.00 82.56 380 THR A C 1
ATOM 3028 O O . THR A 1 380 ? -29.225 -5.024 18.458 1.00 82.56 380 THR A O 1
ATOM 3031 N N . TYR A 1 381 ? -29.784 -5.622 20.545 1.00 83.56 381 TYR A N 1
ATOM 3032 C CA . TYR A 1 381 ? -29.901 -4.244 21.042 1.00 83.56 381 TYR A CA 1
ATOM 3033 C C . TYR A 1 381 ? -28.545 -3.529 21.016 1.00 83.56 381 TYR A C 1
ATOM 3035 O O . TYR A 1 381 ? -28.462 -2.368 20.618 1.00 83.56 381 TYR A O 1
ATOM 3043 N N . PHE A 1 382 ? -27.472 -4.234 21.385 1.00 85.94 382 PHE A N 1
ATOM 3044 C CA . PHE A 1 382 ? -26.117 -3.686 21.364 1.00 85.94 382 PHE A CA 1
ATOM 3045 C C . PHE A 1 382 ? -25.581 -3.470 19.952 1.00 85.94 382 PHE A C 1
ATOM 3047 O O . PHE A 1 382 ? -24.896 -2.482 19.717 1.00 85.94 382 PHE A O 1
ATOM 3054 N N . ARG A 1 383 ? -25.950 -4.328 18.995 1.00 86.38 383 ARG A N 1
ATOM 3055 C CA . ARG A 1 383 ? -25.663 -4.107 17.572 1.00 86.38 383 ARG A CA 1
ATOM 3056 C C . ARG A 1 383 ? -26.244 -2.797 17.056 1.00 86.38 383 ARG A C 1
ATOM 3058 O O . ARG A 1 383 ? -25.517 -2.034 16.429 1.00 86.38 383 ARG A O 1
ATOM 3065 N N . LEU A 1 384 ? -27.520 -2.522 17.341 1.00 84.88 384 LEU A N 1
ATOM 3066 C CA . LEU A 1 384 ? -28.139 -1.261 16.928 1.00 84.88 384 LEU A CA 1
ATOM 3067 C C . LEU A 1 384 ? -27.465 -0.066 17.612 1.00 84.88 384 LEU A C 1
ATOM 3069 O O . LEU A 1 384 ? -27.132 0.905 16.943 1.00 84.88 384 LEU A O 1
ATOM 3073 N N . LEU A 1 385 ? -27.215 -0.165 18.922 1.00 85.56 385 LEU A N 1
ATOM 3074 C CA . LEU A 1 385 ? -26.543 0.885 19.686 1.00 85.56 385 LEU A CA 1
ATOM 3075 C C . LEU A 1 385 ? -25.149 1.204 19.134 1.00 85.56 385 LEU A C 1
ATOM 3077 O O . LEU A 1 385 ? -24.827 2.366 18.920 1.00 85.56 385 LEU A O 1
ATOM 3081 N N . MET A 1 386 ? -24.334 0.176 18.892 1.00 84.50 386 MET A N 1
ATOM 3082 C CA . MET A 1 386 ? -22.984 0.342 18.363 1.00 84.50 386 MET A CA 1
ATOM 3083 C C . MET A 1 386 ? -23.013 0.933 16.955 1.00 84.50 386 MET A C 1
ATOM 3085 O O . MET A 1 386 ? -22.231 1.835 16.683 1.00 84.50 386 MET A O 1
ATOM 3089 N N . ASN A 1 387 ? -23.940 0.503 16.093 1.00 84.81 387 ASN A N 1
ATOM 3090 C CA . ASN A 1 387 ? -24.079 1.101 14.767 1.00 84.81 387 ASN A CA 1
ATOM 3091 C C . ASN A 1 387 ? -24.414 2.597 14.848 1.00 84.81 387 ASN A C 1
ATOM 3093 O O . ASN A 1 387 ? -23.747 3.399 14.205 1.00 84.81 387 ASN A O 1
ATOM 3097 N N . MET A 1 388 ? -25.362 2.976 15.714 1.00 81.00 388 MET A N 1
ATOM 3098 C CA . MET A 1 388 ? -25.715 4.382 15.942 1.00 81.00 388 MET A CA 1
ATOM 3099 C C . MET A 1 388 ? -24.539 5.195 16.501 1.00 81.00 388 MET A C 1
ATOM 3101 O O . MET A 1 388 ? -24.367 6.350 16.124 1.00 81.00 388 MET A O 1
ATOM 3105 N N . CYS A 1 389 ? -23.732 4.620 17.402 1.00 82.50 389 CYS A N 1
ATOM 3106 C CA . CYS A 1 389 ? -22.536 5.284 17.931 1.00 82.50 389 CYS A CA 1
ATOM 3107 C C . CYS A 1 389 ? -21.519 5.565 16.822 1.00 82.50 389 CYS A C 1
ATOM 3109 O O . CYS A 1 389 ? -21.008 6.678 16.745 1.00 82.50 389 CYS A O 1
ATOM 3111 N N . ILE A 1 390 ? -21.265 4.584 15.947 1.00 78.94 390 ILE A N 1
ATOM 3112 C CA . ILE A 1 390 ? -20.365 4.782 14.806 1.00 78.94 390 ILE A CA 1
ATOM 3113 C C . ILE A 1 390 ? -20.971 5.822 13.839 1.00 78.94 390 ILE A C 1
ATOM 3115 O O . ILE A 1 390 ? -20.259 6.709 13.388 1.00 78.94 390 ILE A O 1
ATOM 3119 N N . ASP A 1 391 ? -22.287 5.799 13.578 1.00 78.19 391 ASP A N 1
ATOM 3120 C CA . ASP A 1 391 ? -22.960 6.788 12.714 1.00 78.19 391 ASP A CA 1
ATOM 3121 C C . ASP A 1 391 ? -22.822 8.217 13.244 1.00 78.19 391 ASP A C 1
ATOM 3123 O O . ASP A 1 391 ? -22.593 9.147 12.471 1.00 78.19 391 ASP A O 1
ATOM 3127 N N . LEU A 1 392 ? -22.959 8.403 14.557 1.00 72.88 392 LEU A N 1
ATOM 3128 C CA . LEU A 1 392 ? -22.831 9.709 15.195 1.00 72.88 392 LEU A CA 1
ATOM 3129 C C . LEU A 1 392 ? -21.394 10.235 15.125 1.00 72.88 392 LEU A C 1
ATOM 3131 O O . LEU A 1 392 ? -21.190 11.405 14.795 1.00 72.88 392 LEU A O 1
ATOM 3135 N N . ASP A 1 393 ? -20.411 9.379 15.402 1.00 71.38 393 ASP A N 1
ATOM 3136 C CA . ASP A 1 393 ? -19.000 9.765 15.397 1.00 71.38 393 ASP A CA 1
ATOM 3137 C C . ASP A 1 393 ? -18.489 10.042 13.964 1.00 71.38 393 ASP A C 1
ATOM 3139 O O . ASP A 1 393 ? -17.681 10.948 13.776 1.00 71.38 393 ASP A O 1
ATOM 3143 N N . THR A 1 394 ? -19.012 9.349 12.941 1.00 67.50 394 THR A N 1
ATOM 3144 C CA . THR A 1 394 ? -18.671 9.610 11.527 1.00 67.50 394 THR A CA 1
ATOM 3145 C C . THR A 1 394 ? -19.381 10.848 10.958 1.00 67.50 394 THR A C 1
ATOM 3147 O O . THR A 1 394 ? -18.752 11.635 10.256 1.00 67.50 394 THR A O 1
ATOM 3150 N N . ASN A 1 395 ? -20.675 11.052 11.246 1.00 65.44 395 ASN A N 1
ATOM 3151 C CA . ASN A 1 395 ? -21.486 12.065 10.549 1.00 65.44 395 ASN A CA 1
ATOM 3152 C C . ASN A 1 395 ? -21.611 13.415 11.276 1.00 65.44 395 ASN A C 1
ATOM 3154 O O . ASN A 1 395 ? -21.886 14.426 10.631 1.00 65.44 395 ASN A O 1
ATOM 3158 N N . ILE A 1 396 ? -21.492 13.450 12.610 1.00 59.38 396 ILE A N 1
ATOM 3159 C CA . ILE A 1 396 ? -21.895 14.620 13.417 1.00 59.38 396 ILE A CA 1
ATOM 3160 C C . ILE A 1 396 ? -20.693 15.323 14.066 1.00 59.38 396 ILE A C 1
ATOM 3162 O O . ILE A 1 396 ? -20.725 16.546 14.217 1.00 59.38 396 ILE A O 1
ATOM 3166 N N . ALA A 1 397 ? -19.634 14.597 14.444 1.00 53.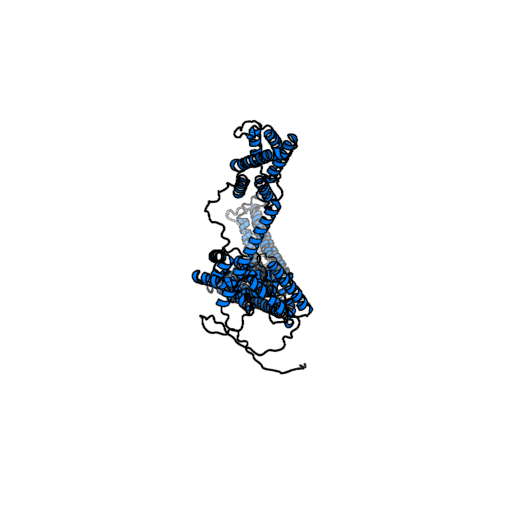16 397 ALA A N 1
ATOM 3167 C CA . ALA A 1 397 ? -18.490 15.176 15.158 1.00 53.16 397 ALA A CA 1
ATOM 3168 C C . ALA A 1 397 ? -17.139 14.497 14.828 1.00 53.16 397 ALA A C 1
ATOM 3170 O O . ALA A 1 397 ? -16.561 13.845 15.699 1.00 53.16 397 ALA A O 1
ATOM 3171 N N . PRO A 1 398 ? -16.582 14.702 13.618 1.00 56.12 398 PRO A N 1
ATOM 3172 C CA . PRO A 1 398 ? -15.290 14.122 13.228 1.00 56.12 398 PRO A CA 1
ATOM 3173 C C . PRO A 1 398 ? -14.091 14.629 14.065 1.00 56.12 398 PRO A C 1
ATOM 3175 O O . PRO A 1 398 ? -13.064 13.955 14.123 1.00 56.12 398 PRO A O 1
ATOM 3178 N N . ASP A 1 399 ? -14.232 15.777 14.747 1.00 48.50 399 ASP A N 1
ATOM 3179 C CA . ASP A 1 399 ? -13.215 16.413 15.612 1.00 48.50 399 ASP A CA 1
ATOM 3180 C C . ASP A 1 399 ? -13.320 16.031 17.108 1.00 48.50 399 ASP A C 1
ATOM 3182 O O . ASP A 1 399 ? -12.620 16.594 17.954 1.00 48.50 399 ASP A O 1
ATOM 3186 N N . ALA A 1 400 ? -14.209 15.104 17.485 1.00 55.38 400 ALA A N 1
ATOM 3187 C CA . ALA A 1 400 ? -14.279 14.631 18.867 1.00 55.38 400 ALA A CA 1
ATOM 3188 C C . ALA A 1 400 ? -13.001 13.856 19.249 1.00 55.38 400 ALA A C 1
ATOM 3190 O O . ALA A 1 400 ? -12.458 13.108 18.437 1.00 55.38 400 ALA A O 1
ATOM 3191 N N . GLU A 1 401 ? -12.521 14.000 20.494 1.00 53.09 401 GLU A N 1
ATOM 3192 C CA . GLU A 1 401 ? -11.351 13.249 20.978 1.00 53.09 401 GLU A CA 1
ATOM 3193 C C . GLU A 1 401 ? -11.580 11.737 20.804 1.00 53.09 401 GLU A C 1
ATOM 3195 O O . GLU A 1 401 ? -12.390 11.119 21.510 1.00 53.09 401 GLU A O 1
ATOM 3200 N N . LYS A 1 402 ? -10.862 11.151 19.837 1.00 59.00 402 LYS A N 1
ATOM 3201 C CA . LYS A 1 402 ? -10.879 9.714 19.559 1.00 59.00 402 LYS A CA 1
ATOM 3202 C C . LYS A 1 402 ? -10.397 8.954 20.792 1.00 59.00 402 LYS A C 1
ATOM 3204 O O . LYS A 1 402 ? -9.394 9.321 21.415 1.00 59.00 402 LYS A O 1
ATOM 3209 N N . ALA A 1 403 ? -11.102 7.886 21.149 1.00 56.50 403 ALA A N 1
ATOM 3210 C CA . ALA A 1 403 ? -10.676 7.011 22.227 1.00 56.50 403 ALA A CA 1
ATOM 3211 C C . ALA A 1 403 ? -9.329 6.360 21.867 1.00 56.50 403 ALA A C 1
ATOM 3213 O O . ALA A 1 403 ? -9.070 5.991 20.727 1.00 56.50 403 ALA A O 1
ATOM 3214 N N . LYS A 1 404 ? -8.455 6.139 22.856 1.00 50.09 404 LYS A N 1
ATOM 3215 C CA . LYS A 1 404 ? -7.123 5.532 22.628 1.00 50.09 404 LYS A CA 1
ATOM 3216 C C . LYS A 1 404 ? -7.163 4.081 22.119 1.00 50.09 404 LYS A C 1
ATOM 3218 O O . LYS A 1 404 ? -6.108 3.504 21.875 1.00 50.09 404 LYS A O 1
ATOM 3223 N N . THR A 1 405 ? -8.339 3.455 22.084 1.00 49.78 405 THR A N 1
ATOM 3224 C CA . THR A 1 405 ? -8.515 2.016 21.830 1.00 49.78 405 THR A CA 1
ATOM 3225 C C . THR A 1 405 ? -9.529 1.692 20.734 1.00 49.78 405 THR A C 1
ATOM 3227 O O . THR A 1 405 ? -9.815 0.513 20.535 1.00 49.78 405 THR A O 1
ATOM 3230 N N . SER A 1 406 ? -10.126 2.694 20.090 1.00 58.59 406 SER A N 1
ATOM 3231 C CA . SER A 1 406 ? -11.122 2.503 19.033 1.00 58.59 406 SER A CA 1
ATOM 3232 C C . SER A 1 406 ? -11.245 3.764 18.175 1.00 58.59 406 SER A C 1
ATOM 3234 O O . SER A 1 406 ? -10.836 4.847 18.584 1.00 58.59 406 SER A O 1
ATOM 3236 N N . VAL A 1 407 ? -11.847 3.628 16.992 1.00 59.41 407 VAL A N 1
ATOM 3237 C CA . VAL A 1 407 ? -12.179 4.758 16.099 1.00 59.41 407 VAL A CA 1
ATOM 3238 C C . VAL A 1 407 ? -13.278 5.653 16.705 1.00 59.41 407 VAL A C 1
ATOM 3240 O O . VAL A 1 407 ? -13.473 6.786 16.280 1.00 59.41 407 VAL A O 1
ATOM 3243 N N . LEU A 1 408 ? -13.984 5.157 17.726 1.00 69.19 408 LEU A N 1
ATOM 3244 C CA . LEU A 1 408 ? -15.093 5.843 18.386 1.00 69.19 408 LEU A CA 1
ATOM 3245 C C . LEU A 1 408 ? -14.618 6.992 19.286 1.00 69.19 408 LEU A C 1
ATOM 3247 O O . LEU A 1 408 ? -13.511 6.969 19.834 1.00 69.19 408 LEU A O 1
ATOM 3251 N N . SER A 1 409 ? -15.489 7.978 19.501 1.00 73.06 409 SER A N 1
ATOM 3252 C CA . SER A 1 409 ? -15.243 9.051 20.466 1.00 73.06 409 SER A CA 1
ATOM 3253 C C . SER A 1 409 ? -15.182 8.501 21.896 1.00 73.06 409 SER A C 1
ATOM 3255 O O . SER A 1 409 ? -15.835 7.507 22.232 1.00 73.06 409 SER A O 1
ATOM 3257 N N . GLN A 1 410 ? -14.427 9.162 22.782 1.00 75.44 410 GLN A N 1
ATOM 3258 C CA . GLN A 1 410 ? -14.328 8.748 24.192 1.00 75.44 410 GLN A CA 1
ATOM 3259 C C . GLN A 1 410 ? -15.711 8.643 24.868 1.00 75.44 410 GLN A C 1
ATOM 3261 O O . GLN A 1 410 ? -15.948 7.744 25.673 1.00 75.44 410 GLN A O 1
ATOM 3266 N N . ALA A 1 411 ? -16.651 9.518 24.495 1.00 73.12 411 ALA A N 1
ATOM 3267 C CA . ALA A 1 411 ? -18.014 9.512 25.020 1.00 73.12 411 ALA A CA 1
ATOM 3268 C C . ALA A 1 411 ? -18.840 8.302 24.540 1.00 73.12 411 ALA A C 1
ATOM 3270 O O . ALA A 1 411 ? -19.600 7.730 25.329 1.00 73.12 411 ALA A O 1
ATOM 3271 N N . SER A 1 412 ? -18.688 7.903 23.273 1.00 79.25 412 SER A N 1
ATOM 3272 C CA . SER A 1 412 ? -19.321 6.707 22.707 1.00 79.25 412 SER A CA 1
ATOM 3273 C C . SER A 1 412 ? -18.734 5.420 23.301 1.00 79.25 412 SER A C 1
ATOM 3275 O O . SER A 1 412 ? -19.489 4.515 23.666 1.00 79.25 412 SER A O 1
ATOM 3277 N N . ASP A 1 413 ? -17.408 5.343 23.478 1.00 80.94 413 ASP A N 1
ATOM 3278 C CA . ASP A 1 413 ? -16.742 4.173 24.076 1.00 80.94 413 ASP A CA 1
ATOM 3279 C C . ASP A 1 413 ? -17.149 3.975 25.548 1.00 80.94 413 ASP A C 1
ATOM 3281 O O . ASP A 1 413 ? -17.473 2.857 25.958 1.00 80.94 413 ASP A O 1
ATOM 3285 N N . ASP A 1 414 ? -17.231 5.053 26.336 1.00 80.31 414 ASP A N 1
ATOM 3286 C CA . ASP A 1 414 ? -17.679 4.993 27.734 1.00 80.31 414 ASP A CA 1
ATOM 3287 C C . ASP A 1 414 ? -19.134 4.500 27.845 1.00 80.31 414 ASP A C 1
ATOM 3289 O O . ASP A 1 414 ? -19.451 3.652 28.689 1.00 80.31 414 ASP A O 1
ATOM 3293 N N . LEU A 1 415 ? -20.020 4.968 26.956 1.00 82.56 415 LEU A N 1
ATOM 3294 C CA . LEU A 1 415 ? -21.412 4.517 26.894 1.00 82.56 415 LEU A CA 1
ATOM 3295 C C . LEU A 1 415 ? -21.521 3.030 26.536 1.00 82.56 415 LEU A C 1
ATOM 3297 O O . LEU A 1 415 ? -22.246 2.286 27.206 1.00 82.56 415 LEU A O 1
ATOM 3301 N N . LEU A 1 416 ? -20.787 2.579 25.516 1.00 84.81 416 LEU A N 1
ATOM 3302 C CA . LEU A 1 416 ? -20.774 1.177 25.095 1.00 84.81 416 LEU A CA 1
ATOM 3303 C C . LEU A 1 416 ? -20.164 0.262 26.164 1.00 84.81 416 LEU A C 1
ATOM 3305 O O . LEU A 1 416 ? -20.652 -0.855 26.363 1.00 84.81 416 LEU A O 1
ATOM 3309 N N . ARG A 1 417 ? -19.140 0.711 26.899 1.00 84.19 417 ARG A N 1
ATOM 3310 C CA . ARG A 1 417 ? -18.566 -0.031 28.037 1.00 84.19 417 ARG A CA 1
ATOM 3311 C C . ARG A 1 417 ? -19.574 -0.215 29.160 1.00 84.19 417 ARG A C 1
ATOM 3313 O O . ARG A 1 417 ? -19.742 -1.331 29.644 1.00 84.19 417 ARG A O 1
ATOM 3320 N N . GLU A 1 418 ? -20.274 0.843 29.554 1.00 79.44 418 GLU A N 1
ATOM 3321 C CA . GLU A 1 418 ? -21.291 0.732 30.600 1.00 79.44 418 GLU A CA 1
ATOM 3322 C C . GLU A 1 418 ? -22.452 -0.167 30.169 1.00 79.44 418 GLU A C 1
ATOM 3324 O O . GLU A 1 418 ? -22.832 -1.057 30.929 1.00 79.44 418 GLU A O 1
ATOM 3329 N N . CYS A 1 419 ? -22.955 -0.015 28.938 1.00 83.69 419 CYS A N 1
ATOM 3330 C CA . CYS A 1 419 ? -24.038 -0.854 28.416 1.00 83.69 419 CYS A CA 1
ATOM 3331 C C . CYS A 1 419 ? -23.615 -2.322 28.249 1.00 83.69 419 CYS A C 1
ATOM 3333 O O . CYS A 1 419 ? -24.385 -3.234 28.532 1.00 83.69 419 CYS A O 1
ATOM 3335 N N . SER A 1 420 ? -22.378 -2.589 27.829 1.00 83.31 420 SER A N 1
ATOM 3336 C CA . SER A 1 420 ? -21.893 -3.968 27.708 1.00 83.31 420 SER A CA 1
ATOM 3337 C C . SER A 1 420 ? -21.681 -4.654 29.054 1.00 83.31 420 SER A C 1
ATOM 3339 O O . SER A 1 420 ? -22.003 -5.837 29.192 1.00 83.31 420 SER A O 1
ATOM 3341 N N . ASN A 1 421 ? -21.195 -3.917 30.055 1.00 82.44 421 ASN A N 1
ATOM 3342 C CA . ASN A 1 421 ? -21.024 -4.429 31.412 1.00 82.44 421 ASN A CA 1
ATOM 3343 C C . ASN A 1 421 ? -22.375 -4.720 32.082 1.00 82.44 421 ASN A C 1
ATOM 3345 O O . ASN A 1 421 ? -22.519 -5.740 32.761 1.00 82.44 421 ASN A O 1
ATOM 3349 N N . THR A 1 422 ? -23.375 -3.851 31.894 1.00 80.00 422 THR A N 1
ATOM 3350 C CA . THR A 1 422 ? -24.729 -4.069 32.427 1.00 80.00 422 THR A CA 1
ATOM 3351 C C . THR A 1 422 ? -25.442 -5.208 31.717 1.00 80.00 422 THR A C 1
ATOM 3353 O O . THR A 1 422 ? -26.059 -6.031 32.387 1.00 80.00 422 THR A O 1
ATOM 3356 N N . TRP A 1 423 ? -25.332 -5.292 30.389 1.00 83.50 423 TRP A N 1
ATOM 3357 C CA . TRP A 1 423 ? -26.006 -6.307 29.573 1.00 83.50 423 TRP A CA 1
ATOM 3358 C C . TRP A 1 423 ? -25.251 -7.637 29.479 1.00 83.50 423 TRP A C 1
ATOM 3360 O O . TRP A 1 423 ? -25.718 -8.552 28.804 1.00 83.50 423 TRP A O 1
ATOM 3370 N N . ARG A 1 424 ? -24.114 -7.768 30.178 1.00 82.31 424 ARG A N 1
ATOM 3371 C CA . ARG A 1 424 ? -23.325 -9.009 30.291 1.00 82.31 424 ARG A CA 1
ATOM 3372 C C . ARG A 1 424 ? -22.848 -9.549 28.947 1.00 82.31 424 ARG A C 1
ATOM 3374 O O . ARG A 1 424 ? -22.887 -10.748 28.686 1.00 82.31 424 ARG A O 1
ATOM 3381 N N . LEU A 1 425 ? -22.372 -8.649 28.094 1.00 82.88 425 LEU A N 1
ATOM 3382 C CA . LEU A 1 425 ? -21.833 -9.007 26.787 1.00 82.88 425 LEU A CA 1
ATOM 3383 C C . LEU A 1 425 ? -20.352 -9.376 26.889 1.00 82.88 425 LEU A C 1
ATOM 3385 O O . LEU A 1 425 ? -19.552 -8.657 27.492 1.00 82.88 425 LEU A O 1
ATOM 3389 N N . SER A 1 426 ? -19.977 -10.492 26.263 1.00 82.56 426 SER A N 1
ATOM 3390 C CA . SER A 1 426 ? -18.594 -10.970 26.250 1.00 82.56 426 SER A CA 1
ATOM 3391 C C . SER A 1 426 ? -17.683 -9.985 25.498 1.00 82.56 426 SER A C 1
ATOM 3393 O O . SER A 1 426 ? -18.106 -9.311 24.559 1.00 82.56 426 SER A O 1
ATOM 3395 N N . ALA A 1 427 ? -16.418 -9.860 25.916 1.00 83.62 427 ALA A N 1
ATOM 3396 C CA . ALA A 1 427 ? -15.443 -9.048 25.180 1.00 83.62 427 ALA A CA 1
ATOM 3397 C C . ALA A 1 427 ? -15.229 -9.537 23.729 1.00 83.62 427 ALA A C 1
ATOM 3399 O O . ALA A 1 427 ? -15.284 -8.687 22.841 1.00 83.62 427 ALA A O 1
ATOM 3400 N N . PRO A 1 428 ? -15.114 -10.859 23.465 1.00 84.00 428 PRO A N 1
ATOM 3401 C CA . PRO A 1 428 ? -15.026 -11.391 22.104 1.00 84.00 428 PRO A CA 1
ATOM 3402 C C . PRO A 1 428 ? -16.176 -10.959 21.193 1.00 84.00 428 PRO A C 1
ATOM 3404 O O . PRO A 1 428 ? -15.932 -10.458 20.100 1.00 84.00 428 PRO A O 1
ATOM 3407 N N . PHE A 1 429 ? -17.425 -11.063 21.665 1.00 85.94 429 PHE A N 1
ATOM 3408 C CA . PHE A 1 429 ? -18.598 -10.653 20.890 1.00 85.94 429 PHE A CA 1
ATOM 3409 C C . PHE A 1 429 ? -18.522 -9.179 20.476 1.00 85.94 429 PHE A C 1
ATOM 3411 O O . PHE A 1 429 ? -18.828 -8.843 19.338 1.00 85.94 429 PHE A O 1
ATOM 3418 N N . ARG A 1 430 ? -18.084 -8.296 21.380 1.00 86.69 430 ARG A N 1
ATOM 3419 C CA . ARG A 1 430 ? -18.006 -6.851 21.113 1.00 86.69 430 ARG A CA 1
ATOM 3420 C C . ARG A 1 430 ? -16.947 -6.509 20.076 1.00 86.69 430 ARG A C 1
ATOM 3422 O O . ARG A 1 430 ? -17.219 -5.697 19.200 1.00 86.69 430 ARG A O 1
ATOM 3429 N N . SER A 1 431 ? -15.770 -7.122 20.172 1.00 85.88 431 SER A N 1
ATOM 3430 C CA . SER A 1 431 ? -14.685 -6.900 19.213 1.00 85.88 431 SER A CA 1
ATOM 3431 C C . SER A 1 431 ? -15.031 -7.446 17.826 1.00 85.88 431 SER A C 1
ATOM 3433 O O . SER A 1 431 ? -14.789 -6.766 16.834 1.00 85.88 431 SER A O 1
ATOM 3435 N N . VAL A 1 432 ? -15.655 -8.629 17.750 1.00 88.19 432 VAL A N 1
ATOM 3436 C CA . VAL A 1 432 ? -16.120 -9.212 16.477 1.00 88.19 432 VAL A CA 1
ATOM 3437 C C . VAL A 1 432 ? -17.227 -8.362 15.854 1.00 88.19 432 VAL A C 1
ATOM 3439 O O . VAL A 1 432 ? -17.165 -8.051 14.669 1.00 88.19 432 VAL A O 1
ATOM 3442 N N . LEU A 1 433 ? -18.205 -7.928 16.653 1.00 87.56 433 LEU A N 1
ATOM 3443 C CA . LEU A 1 433 ? -19.296 -7.067 16.194 1.00 87.56 433 LEU A CA 1
ATOM 3444 C C . LEU A 1 433 ? -18.791 -5.716 15.675 1.00 87.56 433 LEU A C 1
ATOM 3446 O O . LEU A 1 433 ? -19.307 -5.205 14.686 1.00 87.56 433 LEU A O 1
ATOM 3450 N N . TYR A 1 434 ? -17.788 -5.139 16.335 1.00 87.94 434 TYR A N 1
ATOM 3451 C CA . TYR A 1 434 ? -17.189 -3.885 15.898 1.00 87.94 434 TYR A CA 1
ATOM 3452 C C . TYR A 1 434 ? -16.552 -4.018 14.508 1.00 87.94 434 TYR A C 1
ATOM 3454 O O . TYR A 1 434 ? -16.835 -3.209 13.625 1.00 87.94 434 TYR A O 1
ATOM 3462 N N . LEU A 1 435 ? -15.779 -5.087 14.282 1.00 88.56 435 LEU A N 1
ATOM 3463 C CA . LEU A 1 435 ? -15.210 -5.391 12.968 1.00 88.56 435 LEU A CA 1
ATOM 3464 C C . LEU A 1 435 ? -16.300 -5.672 11.918 1.00 88.56 435 LEU A C 1
ATOM 3466 O O . LEU A 1 435 ? -16.183 -5.233 10.779 1.00 88.56 435 LEU A O 1
ATOM 3470 N N . GLU A 1 436 ? -17.384 -6.352 12.296 1.00 89.69 436 GLU A N 1
ATOM 3471 C CA . GLU A 1 436 ? -18.519 -6.633 11.408 1.00 89.69 436 GLU A CA 1
ATOM 3472 C C . GLU A 1 436 ? -19.236 -5.358 10.931 1.00 89.69 436 GLU A C 1
ATOM 3474 O O . GLU A 1 436 ? -19.612 -5.241 9.761 1.00 89.69 436 GLU A O 1
ATOM 3479 N N . LEU A 1 437 ? -19.424 -4.385 11.826 1.00 86.81 437 LEU A N 1
ATOM 3480 C CA . LEU A 1 437 ? -20.037 -3.101 11.481 1.00 86.81 437 LEU A CA 1
ATOM 3481 C C . LEU A 1 437 ? -19.127 -2.272 10.573 1.00 86.81 437 LEU A C 1
ATOM 3483 O O . LEU A 1 437 ? -19.612 -1.687 9.608 1.00 86.81 437 LEU A O 1
ATOM 3487 N N . ILE A 1 438 ? -17.816 -2.278 10.823 1.00 87.12 438 ILE A N 1
ATOM 3488 C CA . ILE A 1 438 ? -16.846 -1.621 9.939 1.00 87.12 438 ILE A CA 1
ATOM 3489 C C . ILE A 1 438 ? -16.829 -2.292 8.567 1.00 87.12 438 ILE A C 1
ATOM 3491 O O . ILE A 1 438 ? -16.926 -1.600 7.560 1.00 87.12 438 ILE A O 1
ATOM 3495 N N . LYS A 1 439 ? -16.840 -3.628 8.507 1.00 88.81 439 LYS A N 1
ATOM 3496 C CA . LYS A 1 439 ? -16.982 -4.373 7.248 1.00 88.81 439 LYS A CA 1
ATOM 3497 C C . LYS A 1 439 ? -18.227 -3.944 6.472 1.00 88.81 439 LYS A C 1
ATOM 3499 O O . LYS A 1 439 ? -18.158 -3.739 5.269 1.00 88.81 439 LYS A O 1
ATOM 3504 N N . THR A 1 440 ? -19.363 -3.790 7.154 1.00 87.81 440 THR A N 1
ATOM 3505 C CA . THR A 1 440 ? -20.618 -3.354 6.512 1.00 87.81 440 THR A CA 1
ATOM 3506 C C . THR A 1 440 ? -20.475 -1.964 5.887 1.00 87.81 440 THR A C 1
ATOM 3508 O O . THR A 1 440 ? -21.007 -1.731 4.809 1.00 87.81 440 THR A O 1
ATOM 3511 N N . ARG A 1 441 ? -19.716 -1.064 6.525 1.00 81.88 441 ARG A N 1
ATOM 3512 C CA . ARG A 1 441 ? -19.426 0.275 5.990 1.00 81.88 441 ARG A CA 1
ATOM 3513 C C . ARG A 1 441 ? -18.459 0.262 4.816 1.00 81.88 441 ARG A C 1
ATOM 3515 O O . ARG A 1 441 ? -18.627 1.051 3.893 1.00 81.88 441 ARG A O 1
ATOM 3522 N N . MET A 1 442 ? -17.473 -0.635 4.843 1.00 82.75 442 MET A N 1
ATOM 3523 C CA . MET A 1 442 ? -16.574 -0.842 3.705 1.00 82.75 442 MET A CA 1
ATOM 3524 C C . MET A 1 442 ? -17.354 -1.252 2.448 1.00 82.75 442 MET A C 1
ATOM 3526 O O . MET A 1 442 ? -16.976 -0.856 1.352 1.00 82.75 442 MET A O 1
ATOM 3530 N N . ASP A 1 443 ? -18.445 -2.011 2.598 1.00 84.44 443 ASP A N 1
ATOM 3531 C CA . ASP A 1 443 ? -19.280 -2.444 1.471 1.00 84.44 443 ASP A CA 1
ATOM 3532 C C . ASP A 1 443 ? -20.219 -1.346 0.936 1.00 84.44 443 ASP A C 1
ATOM 3534 O O . ASP A 1 443 ? -20.648 -1.428 -0.212 1.00 84.44 443 ASP A O 1
ATOM 3538 N N . THR A 1 444 ? -20.592 -0.346 1.746 1.00 80.69 444 THR A N 1
ATOM 3539 C CA . THR A 1 444 ? -21.572 0.684 1.349 1.00 80.69 444 THR A CA 1
ATOM 3540 C C . THR A 1 444 ? -20.981 1.842 0.537 1.00 80.69 444 THR A C 1
ATOM 3542 O O . THR A 1 444 ? -21.744 2.703 0.116 1.00 80.69 444 THR A O 1
ATOM 3545 N N . GLU A 1 445 ? -19.664 1.877 0.294 1.00 65.62 445 GLU A N 1
ATOM 3546 C CA . GLU A 1 445 ? -18.944 2.915 -0.488 1.00 65.62 445 GLU A CA 1
ATOM 3547 C C . GLU A 1 445 ? -19.165 4.379 -0.027 1.00 65.62 445 GLU A C 1
ATOM 3549 O O . GLU A 1 445 ? -18.748 5.319 -0.697 1.00 65.62 445 GLU A O 1
ATOM 3554 N N . GLU A 1 446 ? -19.790 4.608 1.132 1.00 67.81 446 GLU A N 1
ATOM 3555 C CA . GLU A 1 446 ? -20.059 5.955 1.667 1.00 67.81 446 GLU A CA 1
ATOM 3556 C C . GLU A 1 446 ? -18.803 6.639 2.243 1.00 67.81 446 GLU A C 1
ATOM 3558 O O . GLU A 1 446 ? -18.812 7.844 2.492 1.00 67.81 446 GLU A O 1
ATOM 3563 N N . ILE A 1 447 ? -17.726 5.876 2.456 1.00 71.38 447 ILE A N 1
ATOM 3564 C CA . ILE A 1 447 ? -16.476 6.308 3.093 1.00 71.38 447 ILE A CA 1
ATOM 3565 C C . ILE A 1 447 ? -15.335 6.213 2.076 1.00 71.38 447 ILE A C 1
ATOM 3567 O O . ILE A 1 447 ? -15.307 5.295 1.253 1.00 71.38 447 ILE A O 1
ATOM 3571 N N . ASP A 1 448 ? -14.378 7.144 2.147 1.00 79.75 448 ASP A N 1
ATOM 3572 C CA . ASP A 1 448 ? -13.146 7.059 1.361 1.00 79.75 448 ASP A CA 1
ATOM 3573 C C . ASP A 1 448 ? -12.418 5.734 1.657 1.00 79.75 448 ASP A C 1
ATOM 3575 O O . ASP A 1 448 ? -12.340 5.272 2.796 1.00 79.75 448 ASP A O 1
ATOM 3579 N N . ILE A 1 449 ? -11.854 5.122 0.619 1.00 78.44 449 ILE A N 1
ATOM 3580 C CA . ILE A 1 449 ? -11.135 3.850 0.690 1.00 78.44 449 ILE A CA 1
ATOM 3581 C C . ILE A 1 449 ? -9.981 3.942 1.704 1.00 78.44 449 ILE A C 1
ATOM 3583 O O . ILE A 1 449 ? -9.695 2.959 2.387 1.00 78.44 449 ILE A O 1
ATOM 3587 N N . TYR A 1 450 ? -9.337 5.108 1.834 1.00 81.44 450 TYR A N 1
ATOM 3588 C CA . TYR A 1 450 ? -8.275 5.325 2.825 1.00 81.44 450 TYR A CA 1
ATOM 3589 C C . TYR A 1 450 ? -8.795 5.190 4.261 1.00 81.44 450 TYR A C 1
ATOM 3591 O O . TYR A 1 450 ? -8.278 4.372 5.024 1.00 81.44 450 TYR A O 1
ATOM 3599 N N . ASP A 1 451 ? -9.852 5.929 4.598 1.00 81.12 451 ASP A N 1
ATOM 3600 C CA . ASP A 1 451 ? -10.448 5.918 5.936 1.00 81.12 451 ASP A CA 1
ATOM 3601 C C . ASP A 1 451 ? -11.055 4.544 6.260 1.00 81.12 451 ASP A C 1
ATOM 3603 O O . ASP A 1 451 ? -10.855 4.010 7.349 1.00 81.12 451 ASP A O 1
ATOM 3607 N N . ALA A 1 452 ? -11.710 3.907 5.285 1.00 84.00 452 ALA A N 1
ATOM 3608 C CA . ALA A 1 452 ? -12.311 2.586 5.450 1.00 84.00 452 ALA A CA 1
ATOM 3609 C C . ALA A 1 452 ? -11.272 1.493 5.777 1.00 84.00 452 ALA A C 1
ATOM 3611 O O . ALA A 1 452 ? -11.521 0.618 6.613 1.00 84.00 452 ALA A O 1
ATOM 3612 N N . ILE A 1 453 ? -10.097 1.530 5.136 1.00 86.19 453 ILE A N 1
ATOM 3613 C CA . ILE A 1 453 ? -9.009 0.579 5.406 1.00 86.19 453 ILE A CA 1
ATOM 3614 C C . ILE A 1 453 ? -8.352 0.863 6.759 1.00 86.19 453 ILE A C 1
ATOM 3616 O O . ILE A 1 453 ? -8.055 -0.083 7.493 1.00 86.19 453 ILE A O 1
ATOM 3620 N N . ASP A 1 454 ? -8.139 2.127 7.121 1.00 85.25 454 ASP A N 1
ATOM 3621 C CA . ASP A 1 454 ? -7.553 2.469 8.419 1.00 85.25 454 ASP A CA 1
ATOM 3622 C C . ASP A 1 454 ? -8.483 2.116 9.590 1.00 85.25 454 ASP A C 1
ATOM 3624 O O . ASP A 1 454 ? -8.023 1.524 10.575 1.00 85.25 454 ASP A O 1
ATOM 3628 N N . ASP A 1 455 ? -9.790 2.347 9.452 1.00 84.69 455 ASP A N 1
ATOM 3629 C CA . ASP A 1 455 ? -10.796 1.926 10.430 1.00 84.69 455 ASP A CA 1
ATOM 3630 C C . ASP A 1 455 ? -10.805 0.401 10.608 1.00 84.69 455 ASP A C 1
ATOM 3632 O O . ASP A 1 455 ? -10.822 -0.106 11.737 1.00 84.69 455 ASP A O 1
ATOM 3636 N N . ALA A 1 456 ? -10.717 -0.354 9.507 1.00 87.88 456 ALA A N 1
ATOM 3637 C CA . ALA A 1 456 ? -10.626 -1.812 9.549 1.00 87.88 456 ALA A CA 1
ATOM 3638 C C . ALA A 1 456 ? -9.352 -2.293 10.261 1.00 87.88 456 ALA A C 1
ATOM 3640 O O . ALA A 1 456 ? -9.404 -3.222 11.071 1.00 87.88 456 ALA A O 1
ATOM 3641 N N . ARG A 1 457 ? -8.206 -1.646 10.022 1.00 88.44 457 ARG A N 1
ATOM 3642 C CA . ARG A 1 457 ? -6.941 -1.984 10.697 1.00 88.44 457 ARG A CA 1
ATOM 3643 C C . ARG A 1 457 ? -7.012 -1.725 12.194 1.00 88.44 457 ARG A C 1
ATOM 3645 O O . ARG A 1 457 ? -6.519 -2.542 12.973 1.00 88.44 457 ARG A O 1
ATOM 3652 N N . GLU A 1 458 ? -7.613 -0.617 12.612 1.00 85.56 458 GLU A N 1
ATOM 3653 C CA . GLU A 1 458 ? -7.773 -0.309 14.033 1.00 85.56 458 GLU A CA 1
ATOM 3654 C C . GLU A 1 458 ? -8.734 -1.296 14.714 1.00 85.56 458 GLU A C 1
ATOM 3656 O O . GLU A 1 458 ? -8.460 -1.778 15.817 1.00 85.56 458 GLU A O 1
ATOM 3661 N N . ALA A 1 459 ? -9.802 -1.704 14.026 1.00 86.56 459 ALA A N 1
ATOM 3662 C CA . ALA A 1 459 ? -10.703 -2.746 14.506 1.00 86.56 459 ALA A CA 1
ATOM 3663 C C . ALA A 1 459 ? -10.015 -4.105 14.671 1.00 86.56 459 ALA A C 1
ATOM 3665 O O . ALA A 1 459 ? -10.215 -4.769 15.693 1.00 86.56 459 ALA A O 1
ATOM 3666 N N . ILE A 1 460 ? -9.161 -4.503 13.721 1.00 87.88 460 ILE A N 1
ATOM 3667 C CA . ILE A 1 460 ? -8.369 -5.732 13.853 1.00 87.88 460 ILE A CA 1
ATOM 3668 C C . ILE A 1 460 ? -7.367 -5.619 15.007 1.00 87.88 460 ILE A C 1
ATOM 3670 O O . ILE A 1 460 ? -7.259 -6.553 15.796 1.00 87.88 460 ILE A O 1
ATOM 3674 N N . ARG A 1 461 ? -6.710 -4.472 15.219 1.00 86.88 461 ARG A N 1
ATOM 3675 C CA . ARG A 1 461 ? -5.834 -4.280 16.396 1.00 86.88 461 ARG A CA 1
ATOM 3676 C C . ARG A 1 461 ? -6.591 -4.418 17.716 1.00 86.88 461 ARG A C 1
ATOM 3678 O O . ARG A 1 461 ? -6.085 -5.032 18.662 1.00 86.88 461 ARG A O 1
ATOM 3685 N N . ALA A 1 462 ? -7.798 -3.859 17.799 1.00 83.81 462 ALA A N 1
ATOM 3686 C CA . ALA A 1 462 ? -8.658 -4.002 18.970 1.00 83.81 462 ALA A CA 1
ATOM 3687 C C . ALA A 1 462 ? -9.070 -5.470 19.194 1.00 83.81 462 ALA A C 1
ATOM 3689 O O . ALA A 1 462 ? -9.121 -5.941 20.336 1.00 83.81 462 ALA A O 1
ATOM 3690 N N . LEU A 1 463 ? -9.313 -6.210 18.112 1.00 86.25 463 LEU A N 1
ATOM 3691 C CA . LEU A 1 463 ? -9.600 -7.640 18.137 1.00 86.25 463 LEU A CA 1
ATOM 3692 C C . LEU A 1 463 ? -8.378 -8.475 18.555 1.00 86.25 463 LEU A C 1
ATOM 3694 O O . LEU A 1 463 ? -8.513 -9.333 19.422 1.00 86.25 463 LEU A O 1
ATOM 3698 N N . ASP A 1 464 ? -7.182 -8.173 18.054 1.00 85.25 464 ASP A N 1
ATOM 3699 C CA . ASP A 1 464 ? -5.927 -8.829 18.446 1.00 85.25 464 ASP A CA 1
ATOM 3700 C C . ASP A 1 464 ? -5.615 -8.639 19.925 1.00 85.25 464 ASP A C 1
ATOM 3702 O O . ASP A 1 464 ? -5.164 -9.561 20.610 1.00 85.25 464 ASP A O 1
ATOM 3706 N N . LYS A 1 465 ? -5.884 -7.443 20.457 1.00 85.19 465 LYS A N 1
ATOM 3707 C CA . LYS A 1 465 ? -5.797 -7.198 21.896 1.00 85.19 465 LYS A CA 1
ATOM 3708 C C . LYS A 1 465 ? -6.763 -8.105 22.664 1.00 85.19 465 LYS A C 1
ATOM 3710 O O . LYS A 1 465 ? -6.366 -8.703 23.662 1.00 85.19 465 LYS A O 1
ATOM 3715 N N . CYS A 1 466 ? -7.996 -8.261 22.179 1.00 83.00 466 CYS A N 1
ATOM 3716 C CA . CYS A 1 466 ? -8.983 -9.153 22.788 1.00 83.00 466 CYS A CA 1
ATOM 3717 C C . CYS A 1 466 ? -8.554 -10.629 22.734 1.00 83.00 466 CYS A C 1
ATOM 3719 O O . CYS A 1 466 ? -8.722 -11.340 23.724 1.00 83.00 466 CYS A O 1
ATOM 3721 N N . LEU A 1 467 ? -7.965 -11.068 21.618 1.00 82.81 467 LEU A N 1
ATOM 3722 C CA . LEU A 1 467 ? -7.441 -12.423 21.418 1.00 82.81 467 LEU A CA 1
ATOM 3723 C C . LEU A 1 467 ? -6.255 -12.731 22.344 1.00 82.81 467 LEU A C 1
ATOM 3725 O O . LEU A 1 467 ? -6.138 -13.846 22.846 1.00 82.81 467 LEU A O 1
ATOM 3729 N N . LYS A 1 468 ? -5.400 -11.737 22.620 1.00 82.38 468 LYS A N 1
ATOM 3730 C CA . LYS A 1 468 ? -4.295 -11.859 23.588 1.00 82.38 468 LYS A CA 1
ATOM 3731 C C . LYS A 1 468 ? -4.786 -11.924 25.034 1.00 82.38 468 LYS A C 1
ATOM 3733 O O . LYS A 1 468 ? -4.207 -12.643 25.841 1.00 82.38 468 LYS A O 1
ATOM 3738 N N . GLU A 1 469 ? -5.832 -11.171 25.371 1.00 81.12 469 GLU A N 1
ATOM 3739 C CA . GLU A 1 469 ? -6.418 -11.154 26.719 1.00 81.12 469 GLU A CA 1
ATOM 3740 C C . GLU A 1 469 ? -7.333 -12.365 26.987 1.00 81.12 469 GLU A C 1
ATOM 3742 O O . GLU A 1 469 ? -7.479 -12.784 28.136 1.00 81.12 469 GLU A O 1
ATOM 3747 N N . ASN A 1 470 ? -7.948 -12.938 25.945 1.00 76.94 470 ASN A N 1
ATOM 3748 C CA . ASN A 1 470 ? -8.874 -14.065 26.035 1.00 76.94 470 ASN A CA 1
ATOM 3749 C C . ASN A 1 470 ? -8.519 -15.148 25.011 1.00 76.94 470 ASN A C 1
ATOM 3751 O O . ASN A 1 470 ? -8.838 -15.012 23.832 1.00 76.94 470 ASN A O 1
ATOM 3755 N N . GLU A 1 471 ? -7.959 -16.266 25.476 1.00 75.31 471 GLU A N 1
ATOM 3756 C CA . GLU A 1 471 ? -7.655 -17.422 24.622 1.00 75.31 471 GLU A CA 1
ATOM 3757 C C . GLU A 1 471 ? -8.883 -17.882 23.816 1.00 75.31 471 GLU A C 1
ATOM 3759 O O . GLU A 1 471 ? -9.963 -18.090 24.379 1.00 75.31 471 GLU A O 1
ATOM 3764 N N . ILE A 1 472 ? -8.692 -18.108 22.511 1.00 72.62 472 ILE A N 1
ATOM 3765 C CA . ILE A 1 472 ? -9.737 -18.495 21.541 1.00 72.62 472 ILE A CA 1
ATOM 3766 C C . ILE A 1 472 ? -10.481 -19.771 21.968 1.00 72.62 472 ILE A C 1
ATOM 3768 O O . ILE A 1 472 ? -11.681 -19.902 21.746 1.00 72.62 472 ILE A O 1
ATOM 3772 N N . GLN A 1 473 ? -9.799 -20.699 22.646 1.00 72.75 473 GLN A N 1
ATOM 3773 C CA . GLN A 1 473 ? -10.392 -21.953 23.132 1.00 72.75 473 GLN A CA 1
ATOM 3774 C C . GLN A 1 473 ? -11.507 -21.741 24.169 1.00 72.75 473 GLN A C 1
ATOM 3776 O O . GLN A 1 473 ? -12.355 -22.613 24.353 1.00 72.75 473 GLN A O 1
ATOM 3781 N N . ASN A 1 474 ? -11.514 -20.583 24.836 1.00 77.75 474 ASN A N 1
ATOM 3782 C CA . ASN A 1 474 ? -12.504 -20.222 25.848 1.00 77.75 474 ASN A CA 1
ATOM 3783 C C . ASN A 1 474 ? -13.694 -19.434 25.272 1.00 77.75 474 ASN A C 1
ATOM 3785 O O . ASN A 1 474 ? -14.552 -18.983 26.034 1.00 77.75 474 ASN A O 1
ATOM 3789 N N . TRP A 1 475 ? -13.732 -19.211 23.955 1.00 81.44 475 TRP A N 1
ATOM 3790 C CA . TRP A 1 475 ? -14.808 -18.476 23.293 1.00 81.44 475 TRP A CA 1
ATOM 3791 C C . TRP A 1 475 ? -16.027 -19.374 23.063 1.00 81.44 475 TRP A C 1
ATOM 3793 O O . TRP A 1 475 ? -15.926 -20.604 23.039 1.00 81.44 475 TRP A O 1
ATOM 3803 N N . THR A 1 476 ? -17.196 -18.753 22.884 1.00 81.38 476 THR A N 1
ATOM 3804 C CA . THR A 1 476 ? -18.388 -19.500 22.469 1.00 81.38 476 THR A CA 1
ATOM 3805 C C . THR A 1 476 ? -18.261 -19.920 21.004 1.00 81.38 476 THR A C 1
ATOM 3807 O O . THR A 1 476 ? -17.622 -19.229 20.206 1.00 81.38 476 THR A O 1
ATOM 3810 N N . ILE A 1 477 ? -18.885 -21.040 20.634 1.00 82.00 477 ILE A N 1
ATOM 3811 C CA . ILE A 1 477 ? -18.883 -21.562 19.258 1.00 82.00 477 ILE A CA 1
ATOM 3812 C C . ILE A 1 477 ? -19.439 -20.502 18.298 1.00 82.00 477 ILE A C 1
ATOM 3814 O O . ILE A 1 477 ? -18.820 -20.209 17.280 1.00 82.00 477 ILE A O 1
ATOM 3818 N N . ASN A 1 478 ? -20.542 -19.846 18.678 1.00 82.75 478 ASN A N 1
ATOM 3819 C CA . ASN A 1 478 ? -21.153 -18.775 17.889 1.00 82.75 478 ASN A CA 1
ATOM 3820 C C . ASN A 1 478 ? -20.207 -17.587 17.669 1.00 82.75 478 ASN A C 1
ATOM 3822 O O . ASN A 1 478 ? -20.166 -17.041 16.568 1.00 82.75 478 ASN A O 1
ATOM 3826 N N . ASP A 1 479 ? -19.458 -17.167 18.694 1.00 83.19 479 ASP A N 1
ATOM 3827 C CA . ASP A 1 479 ? -18.545 -16.026 18.571 1.00 83.19 479 ASP A CA 1
ATOM 3828 C C . ASP A 1 479 ? -17.319 -16.392 17.708 1.00 83.19 479 ASP A C 1
ATOM 3830 O O . ASP A 1 479 ? -16.846 -15.554 16.943 1.00 83.19 479 ASP A O 1
ATOM 3834 N N . ARG A 1 480 ? -16.848 -17.650 17.760 1.00 83.25 480 ARG A N 1
ATOM 3835 C CA . ARG A 1 480 ? -15.783 -18.165 16.878 1.00 83.25 480 ARG A CA 1
ATOM 3836 C C . ARG A 1 480 ? -16.242 -18.279 15.423 1.00 83.25 480 ARG A C 1
ATOM 3838 O O . ARG A 1 480 ? -15.531 -17.824 14.536 1.00 83.25 480 ARG A O 1
ATOM 3845 N N . GLU A 1 481 ? -17.430 -18.823 15.166 1.00 85.44 481 GLU A N 1
ATOM 3846 C CA . GLU A 1 481 ? -17.992 -18.857 13.806 1.00 85.44 481 GLU A CA 1
ATOM 3847 C C . GLU A 1 481 ? -18.225 -17.445 13.255 1.00 85.44 481 GLU A C 1
AT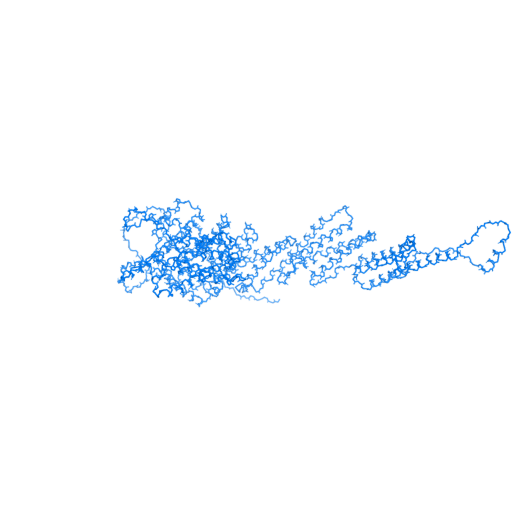OM 3849 O O . GLU A 1 481 ? -17.973 -17.180 12.082 1.00 85.44 481 GLU A O 1
ATOM 3854 N N . SER A 1 482 ? -18.690 -16.520 14.101 1.00 86.25 482 SER A N 1
ATOM 3855 C CA . SER A 1 482 ? -18.891 -15.122 13.704 1.00 86.25 482 SER A CA 1
ATOM 3856 C C . SER A 1 482 ? -17.561 -14.441 13.378 1.00 86.25 482 SER A C 1
ATOM 3858 O O . SER A 1 482 ? -17.488 -13.721 12.389 1.00 86.25 482 SER A O 1
ATOM 3860 N N . LEU A 1 483 ? -16.500 -14.708 14.149 1.00 87.50 483 LEU A N 1
ATOM 3861 C CA . LEU A 1 483 ? -15.147 -14.229 13.858 1.00 87.50 483 LEU A CA 1
ATOM 3862 C C . LEU A 1 483 ? -14.685 -14.666 12.462 1.00 87.50 483 LEU A C 1
ATOM 3864 O O . LEU A 1 483 ? -14.273 -13.819 11.673 1.00 87.50 483 LEU A O 1
ATOM 3868 N N . VAL A 1 484 ? -14.786 -15.963 12.148 1.00 87.81 484 VAL A N 1
ATOM 3869 C CA . VAL A 1 484 ? -14.360 -16.492 10.842 1.00 87.81 484 VAL A CA 1
ATOM 3870 C C . VAL A 1 484 ? -15.180 -15.871 9.710 1.00 87.81 484 VAL A C 1
ATOM 3872 O O . VAL A 1 484 ? -14.595 -15.355 8.763 1.00 87.81 484 VAL A O 1
ATOM 3875 N N . ARG A 1 485 ? -16.514 -15.806 9.837 1.00 89.69 485 ARG A N 1
ATOM 3876 C CA . ARG A 1 485 ? -17.384 -15.179 8.820 1.00 89.69 485 ARG A CA 1
ATOM 3877 C C . ARG A 1 485 ? -17.053 -13.707 8.581 1.00 89.69 485 ARG A C 1
ATOM 3879 O O . ARG A 1 485 ? -17.092 -13.238 7.446 1.00 89.69 485 ARG A O 1
ATOM 3886 N N . VAL A 1 486 ? -16.752 -12.959 9.643 1.00 89.56 486 VAL A N 1
ATOM 3887 C CA . VAL A 1 486 ? -16.371 -11.547 9.526 1.00 89.56 486 VAL A CA 1
ATOM 3888 C C . VAL A 1 486 ? -15.005 -11.419 8.857 1.00 89.56 486 VAL A C 1
ATOM 3890 O O . VAL A 1 486 ? -14.860 -10.588 7.965 1.00 89.56 486 VAL A O 1
ATOM 3893 N N . PHE A 1 487 ? -14.031 -12.261 9.211 1.00 90.50 487 PHE A N 1
ATOM 3894 C CA . PHE A 1 487 ? -12.731 -12.284 8.539 1.00 90.50 487 PHE A CA 1
ATOM 3895 C C . PHE A 1 487 ? -12.824 -12.659 7.063 1.00 90.50 487 PHE A C 1
ATOM 3897 O O . PHE A 1 487 ? -12.202 -11.983 6.251 1.00 90.50 487 PHE A O 1
ATOM 3904 N N . GLU A 1 488 ? -13.627 -13.656 6.692 1.00 90.50 488 GLU A N 1
ATOM 3905 C CA . GLU A 1 488 ? -13.910 -13.980 5.287 1.00 90.50 488 GLU A CA 1
ATOM 3906 C C . GLU A 1 488 ? -14.512 -12.779 4.548 1.00 90.50 488 GLU A C 1
ATOM 3908 O O . GLU A 1 488 ? -14.096 -12.456 3.434 1.00 90.50 488 GLU A O 1
ATOM 3913 N N . GLY A 1 489 ? -15.455 -12.084 5.191 1.00 89.88 489 GLY A N 1
ATOM 3914 C CA . GLY A 1 489 ? -16.082 -10.881 4.657 1.00 89.88 489 GLY A CA 1
ATOM 3915 C C . GLY A 1 489 ? -15.088 -9.743 4.427 1.00 89.88 489 GLY A C 1
ATOM 3916 O O . GLY A 1 489 ? -15.029 -9.209 3.324 1.00 89.88 489 GLY A O 1
ATOM 3917 N N . VAL A 1 490 ? -14.287 -9.392 5.439 1.00 90.75 490 VAL A N 1
ATOM 3918 C CA . VAL A 1 490 ? -13.257 -8.342 5.331 1.00 90.75 490 VAL A CA 1
ATOM 3919 C C . VAL A 1 490 ? -12.192 -8.737 4.309 1.00 90.75 490 VAL A C 1
ATOM 3921 O O . VAL A 1 490 ? -11.781 -7.901 3.509 1.00 90.75 490 VAL A O 1
ATOM 3924 N N . ASN A 1 491 ? -11.777 -10.007 4.289 1.00 91.69 491 ASN A N 1
ATOM 3925 C CA . ASN A 1 491 ? -10.838 -10.534 3.305 1.00 91.69 491 ASN A CA 1
ATOM 3926 C C . ASN A 1 491 ? -11.377 -10.359 1.881 1.00 91.69 491 ASN A C 1
ATOM 3928 O O . ASN A 1 491 ? -10.661 -9.835 1.036 1.00 91.69 491 ASN A O 1
ATOM 3932 N N . HIS A 1 492 ? -12.635 -10.725 1.615 1.00 90.94 492 HIS A N 1
ATOM 3933 C CA . HIS A 1 492 ? -13.244 -10.569 0.293 1.00 90.94 492 HIS A CA 1
ATOM 3934 C C . HIS A 1 492 ? -13.331 -9.100 -0.140 1.00 90.94 492 HIS A C 1
ATOM 3936 O O . HIS A 1 492 ? -12.883 -8.760 -1.236 1.00 90.94 492 HIS A O 1
ATOM 3942 N N . THR A 1 493 ? -13.847 -8.222 0.727 1.00 91.06 493 THR A N 1
ATOM 3943 C CA . THR A 1 493 ? -13.977 -6.787 0.431 1.00 91.06 493 THR A CA 1
ATOM 3944 C C . THR A 1 493 ? -12.603 -6.140 0.218 1.00 91.06 493 THR A C 1
ATOM 3946 O O . THR A 1 493 ? -12.399 -5.419 -0.759 1.00 91.06 493 THR A O 1
ATOM 3949 N N . CYS A 1 494 ? -11.616 -6.446 1.067 1.00 91.56 494 CYS A N 1
ATOM 3950 C CA . CYS A 1 494 ? -10.258 -5.920 0.930 1.00 91.56 494 CYS A CA 1
ATOM 3951 C C . CYS A 1 494 ? -9.543 -6.464 -0.317 1.00 91.56 494 CYS A C 1
ATOM 3953 O O . CYS A 1 494 ? -8.879 -5.704 -1.018 1.00 91.56 494 CYS A O 1
ATOM 3955 N N . LEU A 1 495 ? -9.714 -7.748 -0.645 1.00 90.81 495 LEU A N 1
ATOM 3956 C CA . LEU A 1 495 ? -9.167 -8.342 -1.866 1.00 90.81 495 LEU A CA 1
ATOM 3957 C C . LEU A 1 495 ? -9.766 -7.723 -3.128 1.00 90.81 495 LEU A C 1
ATOM 3959 O O . LEU A 1 495 ? -9.027 -7.464 -4.075 1.00 90.81 495 LEU A O 1
ATOM 3963 N N . HIS A 1 496 ? -11.072 -7.448 -3.140 1.00 90.25 496 HIS A N 1
ATOM 3964 C CA . HIS A 1 496 ? -11.717 -6.742 -4.245 1.00 90.25 496 HIS A CA 1
ATOM 3965 C C . HIS A 1 496 ? -11.184 -5.306 -4.381 1.00 90.25 496 HIS A C 1
ATOM 3967 O O . HIS A 1 496 ? -10.798 -4.893 -5.475 1.00 90.25 496 HIS A O 1
ATOM 3973 N N . ALA A 1 497 ? -11.070 -4.569 -3.271 1.00 90.38 497 ALA A N 1
ATOM 3974 C CA . ALA A 1 497 ? -10.497 -3.220 -3.262 1.00 90.38 497 ALA A CA 1
ATOM 3975 C C . ALA A 1 497 ? -9.029 -3.205 -3.732 1.00 90.38 497 ALA A C 1
ATOM 3977 O O . ALA A 1 497 ? -8.613 -2.324 -4.493 1.00 90.38 497 ALA A O 1
ATOM 3978 N N . LEU A 1 498 ? -8.244 -4.210 -3.333 1.00 91.56 498 LEU A N 1
ATOM 3979 C CA . LEU A 1 498 ? -6.872 -4.410 -3.794 1.00 91.56 498 LEU A CA 1
ATOM 3980 C C . LEU A 1 498 ? -6.826 -4.721 -5.295 1.00 91.56 498 LEU A C 1
ATOM 3982 O O . LEU A 1 498 ? -5.973 -4.190 -6.005 1.00 91.56 498 LEU A O 1
ATOM 3986 N N . ALA A 1 499 ? -7.753 -5.534 -5.800 1.00 91.44 499 ALA A N 1
ATOM 3987 C CA . ALA A 1 499 ? -7.875 -5.837 -7.222 1.00 91.44 499 ALA A CA 1
ATOM 3988 C C . ALA A 1 499 ? -8.187 -4.587 -8.050 1.00 91.44 499 ALA A C 1
ATOM 3990 O O . ALA A 1 499 ? -7.543 -4.364 -9.072 1.00 91.44 499 ALA A O 1
ATOM 3991 N N . GLU A 1 500 ? -9.113 -3.736 -7.600 1.00 91.25 500 GLU A N 1
ATOM 3992 C CA . GLU A 1 500 ? -9.415 -2.465 -8.267 1.00 91.25 500 GLU A CA 1
ATOM 3993 C C . GLU A 1 500 ? -8.201 -1.522 -8.254 1.00 91.25 500 GLU A C 1
ATOM 3995 O O . GLU A 1 500 ? -7.832 -0.948 -9.285 1.00 91.25 500 GLU A O 1
ATOM 4000 N N . SER A 1 501 ? -7.528 -1.431 -7.104 1.00 90.75 501 SER A N 1
ATOM 4001 C CA . SER A 1 501 ? -6.312 -0.632 -6.915 1.00 90.75 501 SER A CA 1
ATOM 4002 C C . SER A 1 501 ? -5.193 -1.083 -7.866 1.00 90.75 501 SER A C 1
ATOM 4004 O O . SER A 1 501 ? -4.565 -0.268 -8.545 1.00 90.75 501 SER A O 1
ATOM 4006 N N . LEU A 1 502 ? -4.983 -2.396 -7.995 1.00 90.88 502 LEU A N 1
ATOM 4007 C CA . LEU A 1 502 ? -4.023 -2.992 -8.929 1.00 90.88 502 LEU A CA 1
ATOM 4008 C C . LEU A 1 502 ? -4.497 -2.934 -10.390 1.00 90.88 502 LEU A C 1
ATOM 4010 O O . LEU A 1 502 ? -3.672 -2.855 -11.299 1.00 90.88 502 LEU A O 1
ATOM 4014 N N . GLY A 1 503 ? -5.805 -2.888 -10.637 1.00 90.31 503 GLY A N 1
ATOM 4015 C CA . GLY A 1 503 ? -6.388 -2.624 -11.952 1.00 90.31 503 GLY A CA 1
ATOM 4016 C C . GLY A 1 503 ? -6.025 -1.237 -12.492 1.00 90.31 503 GLY A C 1
ATOM 4017 O O . GLY A 1 503 ? -5.949 -1.050 -13.705 1.00 90.31 503 GLY A O 1
ATOM 4018 N N . ARG A 1 504 ? -5.721 -0.282 -11.603 1.00 90.50 504 ARG A N 1
ATOM 4019 C CA . ARG A 1 504 ? -5.203 1.060 -11.921 1.00 90.50 504 ARG A CA 1
ATOM 4020 C C . ARG A 1 504 ? -3.748 1.235 -11.474 1.00 90.50 504 ARG A C 1
ATOM 4022 O O . ARG A 1 504 ? -3.353 2.311 -11.023 1.00 90.50 504 ARG A O 1
ATOM 4029 N N . TYR A 1 505 ? -2.919 0.200 -11.637 1.00 90.62 505 TYR A N 1
ATOM 4030 C CA . TYR A 1 505 ? -1.522 0.185 -11.173 1.00 90.62 505 TYR A CA 1
ATOM 4031 C C . TYR A 1 505 ? -0.664 1.386 -11.630 1.00 90.62 505 TYR A C 1
ATOM 4033 O O . TYR A 1 505 ? 0.341 1.698 -10.991 1.00 90.62 505 TYR A O 1
ATOM 4041 N N . TRP A 1 506 ? -1.010 2.053 -12.738 1.00 86.50 506 TRP A N 1
ATOM 4042 C CA . TRP A 1 506 ? -0.276 3.219 -13.249 1.00 86.50 506 TRP A CA 1
ATOM 4043 C C . TRP A 1 506 ? -0.547 4.509 -12.460 1.00 86.50 506 TRP A C 1
ATOM 4045 O O . TRP A 1 506 ? 0.272 5.427 -12.522 1.00 86.50 506 TRP A O 1
ATOM 4055 N N . ASP A 1 507 ? -1.661 4.587 -11.724 1.00 88.00 507 ASP A N 1
ATOM 4056 C CA . ASP A 1 507 ? -2.110 5.800 -11.024 1.00 88.00 507 ASP A CA 1
ATOM 4057 C C . ASP A 1 507 ? -2.324 5.611 -9.515 1.00 88.00 507 ASP A C 1
ATOM 4059 O O . ASP A 1 507 ? -2.362 6.579 -8.771 1.00 88.00 507 ASP A O 1
ATOM 4063 N N . VAL A 1 508 ? -2.341 4.371 -9.028 1.00 88.19 508 VAL A N 1
ATOM 4064 C CA . VAL A 1 508 ? -2.540 4.079 -7.602 1.00 88.19 508 VAL A CA 1
ATOM 4065 C C . VAL A 1 508 ? -1.399 4.581 -6.702 1.00 88.19 508 VAL A C 1
ATOM 4067 O O . VAL A 1 508 ? -0.218 4.519 -7.077 1.00 88.19 508 VAL A O 1
ATOM 4070 N N . ASP A 1 509 ? -1.755 5.026 -5.492 1.00 87.06 509 ASP A N 1
ATOM 4071 C CA . ASP A 1 509 ? -0.806 5.319 -4.416 1.00 87.06 509 ASP A CA 1
ATOM 4072 C C . ASP A 1 509 ? -0.199 4.009 -3.861 1.00 87.06 509 ASP A C 1
ATOM 4074 O O . ASP A 1 509 ? -0.930 3.122 -3.407 1.00 87.06 509 ASP A O 1
ATOM 4078 N N . PRO A 1 510 ? 1.141 3.854 -3.862 1.00 86.31 510 PRO A N 1
ATOM 4079 C CA . PRO A 1 510 ? 1.804 2.704 -3.249 1.00 86.31 510 PRO A CA 1
ATOM 4080 C C . PRO A 1 510 ? 1.509 2.513 -1.754 1.00 86.31 510 PRO A C 1
ATOM 4082 O O . PRO A 1 510 ? 1.659 1.396 -1.255 1.00 86.31 510 PRO A O 1
ATOM 4085 N N . THR A 1 511 ? 1.152 3.576 -1.023 1.00 88.50 511 THR A N 1
ATOM 4086 C CA . THR A 1 511 ? 0.835 3.481 0.410 1.00 88.50 511 THR A CA 1
ATOM 4087 C C . THR A 1 511 ? -0.453 2.697 0.635 1.00 88.50 511 THR A C 1
ATOM 4089 O O . THR A 1 511 ? -0.420 1.707 1.363 1.00 88.50 511 THR A O 1
ATOM 4092 N N . LEU A 1 512 ? -1.516 3.030 -0.102 1.00 89.44 512 LEU A N 1
ATOM 4093 C CA . LEU A 1 512 ? -2.807 2.350 -0.044 1.00 89.44 512 LEU A CA 1
ATOM 4094 C C . LEU A 1 512 ? -2.679 0.846 -0.306 1.00 89.44 512 LEU A C 1
ATOM 4096 O O . LEU A 1 512 ? -3.172 0.036 0.473 1.00 89.44 512 LEU A O 1
ATOM 4100 N N . VAL A 1 513 ? -1.947 0.460 -1.358 1.00 89.62 513 VAL A N 1
ATOM 4101 C CA . VAL A 1 513 ? -1.723 -0.959 -1.687 1.00 89.62 513 VAL A CA 1
ATOM 4102 C C . VAL A 1 513 ? -0.996 -1.682 -0.551 1.00 89.62 513 VAL A C 1
ATOM 4104 O O . VAL A 1 513 ? -1.327 -2.817 -0.213 1.00 89.62 513 VAL A O 1
ATOM 4107 N N . ARG A 1 514 ? -0.001 -1.036 0.067 1.00 88.38 514 ARG A N 1
ATOM 4108 C CA . ARG A 1 514 ? 0.714 -1.605 1.216 1.00 88.38 514 ARG A CA 1
ATOM 4109 C C . ARG A 1 514 ? -0.212 -1.762 2.421 1.00 88.38 514 ARG A C 1
ATOM 4111 O O . ARG A 1 514 ? -0.109 -2.771 3.112 1.00 88.38 514 ARG A O 1
ATOM 4118 N N . ASP A 1 515 ? -1.079 -0.791 2.681 1.00 90.00 515 ASP A N 1
ATOM 4119 C CA . ASP A 1 515 ? -1.994 -0.818 3.821 1.00 90.00 515 ASP A CA 1
ATOM 4120 C C . ASP A 1 515 ? -3.118 -1.859 3.633 1.00 90.00 515 ASP A C 1
ATOM 4122 O O . ASP A 1 515 ? -3.415 -2.595 4.573 1.00 90.00 515 ASP A O 1
ATOM 4126 N N . GLN A 1 516 ? -3.628 -2.042 2.408 1.00 90.81 516 GLN A N 1
ATOM 4127 C CA . GLN A 1 516 ? -4.523 -3.152 2.037 1.00 90.81 516 GLN A CA 1
ATOM 4128 C C . GLN A 1 516 ? -3.855 -4.520 2.238 1.00 90.81 516 GLN A C 1
ATOM 4130 O O . GLN A 1 516 ? -4.421 -5.413 2.866 1.00 90.81 516 GLN A O 1
ATOM 4135 N N . VAL A 1 517 ? -2.618 -4.692 1.757 1.00 89.62 517 VAL A N 1
ATOM 4136 C CA . VAL A 1 517 ? -1.872 -5.946 1.946 1.00 89.62 517 VAL A CA 1
ATOM 4137 C C . VAL A 1 517 ? -1.596 -6.201 3.432 1.00 89.62 517 VAL A C 1
ATOM 4139 O O . VAL A 1 517 ? -1.771 -7.325 3.890 1.00 89.62 517 VAL A O 1
ATOM 4142 N N . ALA A 1 518 ? -1.253 -5.171 4.212 1.00 89.19 518 ALA A N 1
ATOM 4143 C CA . ALA A 1 518 ? -1.058 -5.296 5.657 1.00 89.19 518 ALA A CA 1
ATOM 4144 C C . ALA A 1 518 ? -2.347 -5.684 6.408 1.00 89.19 518 ALA A C 1
ATOM 4146 O O . ALA A 1 518 ? -2.281 -6.415 7.396 1.00 89.19 518 ALA A O 1
ATOM 4147 N N . LEU A 1 519 ? -3.516 -5.225 5.948 1.00 90.44 519 LEU A N 1
ATOM 4148 C CA . LEU A 1 519 ? -4.805 -5.652 6.496 1.00 90.44 519 LEU A CA 1
ATOM 4149 C C . LEU A 1 519 ? -5.030 -7.153 6.248 1.00 90.44 519 LEU A C 1
ATOM 4151 O O . LEU A 1 519 ? -5.312 -7.891 7.191 1.00 90.44 519 LEU A O 1
ATOM 4155 N N . LEU A 1 520 ? -4.818 -7.629 5.017 1.00 89.69 520 LEU A N 1
ATOM 4156 C CA . LEU A 1 520 ? -4.920 -9.058 4.683 1.00 89.69 520 LEU A CA 1
ATOM 4157 C C . LEU A 1 520 ? -3.933 -9.913 5.493 1.00 89.69 520 LEU A C 1
ATOM 4159 O O . LEU A 1 520 ? -4.290 -10.983 5.977 1.00 89.69 520 LEU A O 1
ATOM 4163 N N . GLU A 1 521 ? -2.712 -9.418 5.707 1.00 87.25 521 GLU A N 1
ATOM 4164 C CA . GLU A 1 521 ? -1.710 -10.077 6.552 1.00 87.25 521 GLU A CA 1
ATOM 4165 C C . GLU A 1 521 ? -2.203 -10.311 7.975 1.00 87.25 521 GLU A C 1
ATOM 4167 O O . GLU A 1 521 ? -2.092 -11.427 8.477 1.00 87.25 521 GLU A O 1
ATOM 4172 N N . SER A 1 522 ? -2.790 -9.289 8.600 1.00 86.44 522 SER A N 1
ATOM 4173 C CA . SER A 1 522 ? -3.299 -9.410 9.969 1.00 86.44 522 SER A CA 1
ATOM 4174 C C . SER A 1 522 ? -4.409 -10.461 10.101 1.00 86.44 522 SER A C 1
ATOM 4176 O O . SER A 1 522 ? -4.509 -11.131 11.127 1.00 86.44 522 SER A O 1
ATOM 4178 N N . ILE A 1 523 ? -5.193 -10.678 9.038 1.00 87.56 523 ILE A N 1
ATOM 4179 C CA . ILE A 1 523 ? -6.201 -11.745 8.985 1.00 87.56 523 ILE A CA 1
ATOM 4180 C C . ILE A 1 523 ? -5.520 -13.114 8.849 1.00 87.56 523 ILE A C 1
ATOM 4182 O O . ILE A 1 523 ? -5.882 -14.060 9.549 1.00 87.56 523 ILE A O 1
ATOM 4186 N N . TYR A 1 524 ? -4.513 -13.232 7.980 1.00 86.94 524 TYR A N 1
ATOM 4187 C CA . TYR A 1 524 ? -3.832 -14.504 7.700 1.00 86.94 524 TYR A CA 1
ATOM 4188 C C . TYR A 1 524 ? -2.888 -14.963 8.813 1.00 86.94 524 TYR A C 1
ATOM 4190 O O . TYR A 1 524 ? -2.569 -16.146 8.885 1.00 86.94 524 TYR A O 1
ATOM 4198 N N . GLU A 1 525 ? -2.444 -14.062 9.687 1.00 84.81 525 GLU A N 1
ATOM 4199 C CA . GLU A 1 525 ? -1.688 -14.411 10.896 1.00 84.81 525 GLU A CA 1
ATOM 4200 C C . GLU A 1 525 ? -2.575 -15.036 11.987 1.00 84.81 525 GLU A C 1
ATOM 4202 O O . GLU A 1 525 ? -2.062 -15.641 12.934 1.00 84.81 525 GLU A O 1
ATOM 4207 N N . ASN A 1 526 ? -3.903 -14.930 11.870 1.00 83.75 526 ASN A N 1
ATOM 4208 C CA . ASN A 1 526 ? -4.817 -15.411 12.893 1.00 83.75 526 ASN A CA 1
ATOM 4209 C C . ASN A 1 526 ? -4.996 -16.944 12.838 1.00 83.75 526 ASN A C 1
ATOM 4211 O O . ASN A 1 526 ? -5.461 -17.477 11.825 1.00 83.75 526 ASN A O 1
ATOM 4215 N N . PRO A 1 527 ? -4.726 -17.677 13.938 1.00 77.94 527 PRO A N 1
ATOM 4216 C CA . PRO A 1 527 ? -4.829 -19.135 13.949 1.00 77.94 527 PRO A CA 1
ATOM 4217 C C . PRO A 1 527 ? -6.259 -19.641 13.714 1.00 77.94 527 PRO A C 1
ATOM 4219 O O . PRO A 1 527 ? -6.419 -20.681 13.087 1.00 77.94 527 PRO A O 1
ATOM 4222 N N . ALA A 1 528 ? -7.292 -18.908 14.150 1.00 78.12 528 ALA A N 1
ATOM 4223 C CA . ALA A 1 528 ? -8.683 -19.314 13.933 1.00 78.12 528 ALA A CA 1
ATOM 4224 C C . ALA A 1 528 ? -9.088 -19.246 12.453 1.00 78.12 528 ALA A C 1
ATOM 4226 O O . ALA A 1 528 ? -9.931 -20.017 12.012 1.00 78.12 528 ALA A O 1
ATOM 4227 N N . TYR A 1 529 ? -8.484 -18.336 11.684 1.00 83.31 529 TYR A N 1
ATOM 4228 C CA . TYR A 1 529 ? -8.741 -18.217 10.250 1.00 83.31 529 TYR A CA 1
ATOM 4229 C C . TYR A 1 529 ? -8.012 -19.308 9.450 1.00 83.31 529 TYR A C 1
ATOM 4231 O O . TYR A 1 529 ? -8.576 -19.873 8.514 1.00 83.31 529 TYR A O 1
ATOM 4239 N N . LEU A 1 530 ? -6.781 -19.645 9.853 1.00 83.50 530 LEU A N 1
ATOM 4240 C CA . LEU A 1 530 ? -5.955 -20.677 9.213 1.00 83.50 530 LEU A CA 1
ATOM 4241 C C . LEU A 1 530 ? -6.485 -22.108 9.399 1.00 83.50 530 LEU A C 1
ATOM 4243 O O . LEU A 1 530 ? -6.179 -22.978 8.584 1.00 83.50 530 LEU A O 1
ATOM 4247 N N . GLU A 1 531 ? -7.265 -22.365 10.452 1.00 80.31 531 GLU A N 1
ATOM 4248 C CA . GLU A 1 531 ? -7.921 -23.664 10.659 1.00 80.31 531 GLU A CA 1
ATOM 4249 C C . GLU A 1 531 ? -8.924 -23.988 9.541 1.00 80.31 531 GLU A C 1
ATOM 4251 O O . GLU A 1 531 ? -8.946 -25.121 9.060 1.00 80.31 531 GLU A O 1
ATOM 4256 N N . ASP A 1 532 ? -9.685 -22.988 9.089 1.00 78.69 532 ASP A N 1
ATOM 4257 C CA . ASP A 1 532 ? -10.673 -23.140 8.014 1.00 78.69 532 ASP A CA 1
ATOM 4258 C C . ASP A 1 532 ? -10.063 -22.867 6.623 1.00 78.69 532 ASP A C 1
ATOM 4260 O O . ASP A 1 532 ? -10.529 -23.402 5.616 1.00 78.69 532 ASP A O 1
ATOM 4264 N N . HIS A 1 533 ? -8.968 -22.097 6.560 1.00 80.50 533 HIS A N 1
ATOM 4265 C CA . HIS A 1 533 ? -8.276 -21.726 5.324 1.00 80.50 533 HIS A CA 1
ATOM 4266 C C . HIS A 1 533 ? -6.811 -22.164 5.350 1.00 80.50 533 HIS A C 1
ATOM 4268 O O . HIS A 1 533 ? -5.920 -21.409 5.737 1.00 80.50 533 HIS A O 1
ATOM 4274 N N . SER A 1 534 ? -6.533 -23.372 4.856 1.00 75.94 534 SER A N 1
ATOM 4275 C CA . SER A 1 534 ? -5.171 -23.927 4.862 1.00 75.94 534 SER A CA 1
ATOM 4276 C C . SER A 1 534 ? -4.179 -23.170 3.964 1.00 75.94 534 SER A C 1
ATOM 4278 O O . SER A 1 534 ? -2.975 -23.243 4.197 1.00 75.94 534 SER A O 1
ATOM 4280 N N . ASN A 1 535 ? -4.654 -22.454 2.934 1.00 78.38 535 ASN A N 1
ATOM 4281 C CA . ASN A 1 535 ? -3.808 -21.640 2.055 1.00 78.38 535 ASN A CA 1
ATOM 4282 C C . ASN A 1 535 ? -4.512 -20.346 1.591 1.00 78.38 535 ASN A C 1
ATOM 4284 O O . ASN A 1 535 ? -4.997 -20.270 0.462 1.00 78.38 535 ASN A O 1
ATOM 4288 N N . PRO A 1 536 ? -4.563 -19.298 2.430 1.00 78.00 536 PRO A N 1
ATOM 4289 C CA . PRO A 1 536 ? -5.247 -18.053 2.077 1.00 78.00 536 PRO A CA 1
ATOM 4290 C C . PRO A 1 536 ? -4.557 -17.278 0.942 1.00 78.00 536 PRO A C 1
ATOM 4292 O O . PRO A 1 536 ? -5.194 -16.495 0.243 1.00 78.00 536 PRO A O 1
ATOM 4295 N N . LEU A 1 537 ? -3.266 -17.536 0.707 1.00 79.44 537 LEU A N 1
ATOM 4296 C CA . LEU A 1 537 ? -2.472 -16.864 -0.323 1.00 79.44 537 LEU A CA 1
ATOM 4297 C C . LEU A 1 537 ? -2.803 -17.330 -1.746 1.00 79.44 537 LEU A C 1
ATOM 4299 O O . LEU A 1 537 ? -2.456 -16.634 -2.695 1.00 79.44 537 LEU A O 1
ATOM 4303 N N . GLU A 1 538 ? -3.506 -18.453 -1.922 1.00 80.75 538 GLU A N 1
ATOM 4304 C CA . GLU A 1 538 ? -3.976 -18.905 -3.241 1.00 80.75 538 GLU A CA 1
ATOM 4305 C C . GLU A 1 538 ? -4.886 -17.866 -3.910 1.00 80.75 538 GLU A C 1
ATOM 4307 O O . GLU A 1 538 ? -4.868 -17.695 -5.128 1.00 80.75 538 GLU A O 1
ATOM 4312 N N . GLN A 1 539 ? -5.609 -17.082 -3.107 1.00 80.75 539 GLN A N 1
ATOM 4313 C CA . GLN A 1 539 ? -6.448 -16.001 -3.608 1.00 80.75 539 GLN A CA 1
ATOM 4314 C C . GLN A 1 539 ? -5.608 -14.915 -4.303 1.00 80.75 539 GLN A C 1
ATOM 4316 O O . GLN A 1 539 ? -6.095 -14.252 -5.199 1.00 80.75 539 GLN A O 1
ATOM 4321 N N . PHE A 1 540 ? -4.310 -14.764 -4.035 1.00 83.19 540 PHE A N 1
ATOM 4322 C CA . PHE A 1 540 ? -3.501 -13.750 -4.728 1.00 83.19 540 PHE A CA 1
ATOM 4323 C C . PHE A 1 540 ? -3.290 -14.054 -6.220 1.00 83.19 540 PHE A C 1
ATOM 4325 O O . PHE A 1 540 ? -2.921 -13.154 -6.972 1.00 83.19 540 PHE A O 1
ATOM 4332 N N . VAL A 1 541 ? -3.568 -15.281 -6.674 1.00 82.75 541 VAL A N 1
ATOM 4333 C CA . VAL A 1 541 ? -3.441 -15.667 -8.088 1.00 82.75 541 VAL A CA 1
ATOM 4334 C C . VAL A 1 541 ? -4.400 -14.867 -8.975 1.00 82.75 541 VAL A C 1
ATOM 4336 O O . VAL A 1 541 ? -4.001 -14.419 -10.047 1.00 82.75 541 VAL A O 1
ATOM 4339 N N . PHE A 1 542 ? -5.631 -14.581 -8.525 1.00 86.88 542 PHE A N 1
ATOM 4340 C CA . PHE A 1 542 ? -6.576 -13.803 -9.342 1.00 86.88 542 PHE A CA 1
ATOM 4341 C C . PHE A 1 542 ? -6.108 -12.344 -9.540 1.00 86.88 542 PHE A C 1
ATOM 4343 O O . PHE A 1 542 ? -6.472 -11.687 -10.522 1.00 86.88 542 PHE A O 1
ATOM 4350 N N . LEU A 1 543 ? -5.284 -11.815 -8.623 1.00 89.38 543 LEU A N 1
ATOM 4351 C CA . LEU A 1 543 ? -4.701 -10.477 -8.754 1.00 89.38 543 LEU A CA 1
ATOM 4352 C C . LEU A 1 543 ? -3.703 -10.420 -9.916 1.00 89.38 543 LEU A C 1
ATOM 4354 O O . LEU A 1 543 ? -3.594 -9.383 -10.571 1.00 89.38 543 LEU A O 1
ATOM 4358 N N . GLU A 1 544 ? -3.009 -11.523 -10.216 1.00 88.88 544 GLU A N 1
ATOM 4359 C CA . GLU A 1 544 ? -2.120 -11.598 -11.380 1.00 88.88 544 GLU A CA 1
ATOM 4360 C C . GLU A 1 544 ? -2.902 -11.448 -12.686 1.00 88.88 544 GLU A C 1
ATOM 4362 O O . GLU A 1 544 ? -2.509 -10.657 -13.547 1.00 88.88 544 GLU A O 1
ATOM 4367 N N . ASP A 1 545 ? -4.041 -12.135 -12.801 1.00 90.50 545 ASP A N 1
ATOM 4368 C CA . ASP A 1 545 ? -4.943 -12.022 -13.950 1.00 90.50 545 ASP A CA 1
ATOM 4369 C C . ASP A 1 545 ? -5.534 -10.613 -14.068 1.00 90.50 545 ASP A C 1
ATOM 4371 O O . ASP A 1 545 ? -5.651 -10.070 -15.171 1.00 90.50 545 ASP A O 1
ATOM 4375 N N . THR A 1 546 ? -5.834 -9.981 -12.931 1.00 92.62 546 THR A N 1
ATOM 4376 C CA . THR A 1 546 ? -6.350 -8.607 -12.876 1.00 92.62 546 THR A CA 1
ATOM 4377 C C . THR A 1 546 ? -5.312 -7.614 -13.403 1.00 92.62 546 THR A C 1
ATOM 4379 O O . THR A 1 546 ? -5.614 -6.811 -14.289 1.00 92.62 546 THR A O 1
ATOM 4382 N N . ILE A 1 547 ? -4.058 -7.713 -12.944 1.00 92.88 547 ILE A N 1
ATOM 4383 C CA . ILE A 1 547 ? -2.946 -6.886 -13.439 1.00 92.88 547 ILE A CA 1
ATOM 4384 C C . ILE A 1 547 ? -2.677 -7.178 -14.918 1.00 92.88 547 ILE A C 1
ATOM 4386 O O . ILE A 1 547 ? -2.465 -6.251 -15.700 1.00 92.88 547 ILE A O 1
ATOM 4390 N N . ALA A 1 548 ? -2.696 -8.447 -15.332 1.00 91.94 548 ALA A N 1
ATOM 4391 C CA . ALA A 1 548 ? -2.468 -8.828 -16.721 1.00 91.94 548 ALA A CA 1
ATOM 4392 C C . ALA A 1 548 ? -3.545 -8.251 -17.657 1.00 91.94 548 ALA A C 1
ATOM 4394 O O . ALA A 1 548 ? -3.210 -7.679 -18.698 1.00 91.94 548 ALA A O 1
ATOM 4395 N N . GLY A 1 549 ? -4.824 -8.347 -17.280 1.00 93.19 549 GLY A N 1
ATOM 4396 C CA . GLY A 1 549 ? -5.941 -7.759 -18.023 1.00 93.19 549 GLY A CA 1
ATOM 4397 C C . GLY A 1 549 ? -5.876 -6.230 -18.073 1.00 93.19 549 GLY A C 1
ATOM 4398 O O . GLY A 1 549 ? -6.083 -5.625 -19.134 1.00 93.19 549 GLY A O 1
ATOM 4399 N N . ALA A 1 550 ? -5.507 -5.599 -16.955 1.00 93.88 550 ALA A N 1
ATOM 4400 C CA . ALA A 1 550 ? -5.274 -4.162 -16.881 1.00 93.88 550 ALA A CA 1
ATOM 4401 C C . ALA A 1 550 ? -4.111 -3.721 -17.781 1.00 93.88 550 ALA A C 1
ATOM 4403 O O . ALA A 1 550 ? -4.235 -2.724 -18.489 1.00 93.88 550 ALA A O 1
ATOM 4404 N N . ALA A 1 551 ? -3.015 -4.483 -17.834 1.00 94.62 551 ALA A N 1
ATOM 4405 C CA . ALA A 1 551 ? -1.843 -4.167 -18.649 1.00 94.62 551 ALA A CA 1
ATOM 4406 C C . ALA A 1 551 ? -2.147 -4.176 -20.155 1.00 94.62 551 ALA A C 1
ATOM 4408 O O . ALA A 1 551 ? -1.714 -3.273 -20.878 1.00 94.62 551 ALA A O 1
ATOM 4409 N N . VAL A 1 552 ? -2.938 -5.152 -20.617 1.00 94.12 552 VAL A N 1
ATOM 4410 C CA . VAL A 1 552 ? -3.415 -5.229 -22.011 1.00 94.12 552 VAL A CA 1
ATOM 4411 C C . VAL A 1 552 ? -4.364 -4.072 -22.328 1.00 94.12 552 VAL A C 1
ATOM 4413 O O . VAL A 1 552 ? -4.247 -3.429 -23.371 1.00 94.12 552 VAL A O 1
ATOM 4416 N N . SER A 1 553 ? -5.295 -3.771 -21.423 1.00 93.12 553 SER A N 1
ATOM 4417 C CA . SER A 1 553 ? -6.237 -2.660 -21.600 1.00 93.12 553 SER A CA 1
ATOM 4418 C C . SER A 1 553 ? -5.510 -1.314 -21.635 1.00 93.12 553 SER A C 1
ATOM 4420 O O . SER A 1 553 ? -5.806 -0.470 -22.483 1.00 93.12 553 SER A O 1
ATOM 4422 N N . ARG A 1 554 ? -4.503 -1.139 -20.772 1.00 92.69 554 ARG A N 1
ATOM 4423 C CA . ARG A 1 554 ? -3.662 0.057 -20.722 1.00 92.69 554 ARG A CA 1
ATOM 4424 C C . ARG A 1 554 ? -2.837 0.227 -21.991 1.00 92.69 554 ARG A C 1
ATOM 4426 O O . ARG A 1 554 ? -2.767 1.348 -22.486 1.00 92.69 554 ARG A O 1
ATOM 4433 N N . TRP A 1 555 ? -2.292 -0.857 -22.551 1.00 93.38 555 TRP A N 1
ATOM 4434 C CA . TRP A 1 555 ? -1.589 -0.811 -23.838 1.00 93.38 555 TRP A CA 1
ATOM 4435 C C . TRP A 1 555 ? -2.465 -0.199 -24.935 1.00 93.38 555 TRP A C 1
ATOM 4437 O O . TRP A 1 555 ? -2.050 0.758 -25.576 1.00 93.38 555 TRP A O 1
ATOM 4447 N N . ARG A 1 556 ? -3.717 -0.657 -25.076 1.00 91.19 556 ARG A N 1
ATOM 4448 C CA . ARG A 1 556 ? -4.656 -0.121 -26.082 1.00 91.19 556 ARG A CA 1
ATOM 4449 C C . ARG A 1 556 ? -4.946 1.371 -25.904 1.00 91.19 556 ARG A C 1
ATOM 4451 O O . ARG A 1 556 ? -5.185 2.078 -26.879 1.00 91.19 556 ARG A O 1
ATOM 4458 N N . VAL A 1 557 ? -4.985 1.855 -24.661 1.00 91.44 557 VAL A N 1
ATOM 4459 C CA . VAL A 1 557 ? -5.164 3.289 -24.370 1.00 91.44 557 VAL A CA 1
ATOM 4460 C C . VAL A 1 557 ? -3.903 4.067 -24.743 1.00 91.44 557 VAL A C 1
ATOM 4462 O O . VAL A 1 557 ? -3.999 5.125 -25.363 1.00 91.44 557 VAL A O 1
ATOM 4465 N N . LEU A 1 558 ? -2.729 3.537 -24.392 1.00 89.88 558 LEU A N 1
ATOM 4466 C CA . LEU A 1 558 ? -1.437 4.141 -24.701 1.00 89.88 558 LEU A CA 1
ATOM 4467 C C . LEU A 1 558 ? -1.237 4.243 -26.218 1.00 89.88 558 LEU A C 1
ATOM 4469 O O . LEU A 1 558 ? -0.991 5.342 -26.710 1.00 89.88 558 LEU A O 1
ATOM 4473 N N . GLU A 1 559 ? -1.462 3.148 -26.940 1.00 89.50 559 GLU A N 1
ATOM 4474 C CA . GLU A 1 559 ? -1.433 3.041 -28.399 1.00 89.50 559 GLU A CA 1
ATOM 4475 C C . GLU A 1 559 ? -2.313 4.120 -29.055 1.00 89.50 559 GLU A C 1
ATOM 4477 O O . GLU A 1 559 ? -1.810 4.998 -29.756 1.00 89.50 559 GLU A O 1
ATOM 4482 N N . LYS A 1 560 ? -3.609 4.170 -28.716 1.00 89.38 560 LYS A N 1
ATOM 4483 C CA . LYS A 1 560 ? -4.543 5.187 -29.240 1.00 89.38 560 LYS A CA 1
ATOM 4484 C C . LYS A 1 560 ? -4.153 6.627 -28.907 1.00 89.38 560 LYS A C 1
ATOM 4486 O O . LYS A 1 560 ? -4.501 7.537 -29.649 1.00 89.38 560 LYS A O 1
ATOM 4491 N N . SER A 1 561 ? -3.482 6.855 -27.778 1.00 88.56 561 SER A N 1
ATOM 4492 C CA . SER A 1 561 ? -3.053 8.197 -27.361 1.00 88.56 561 SER A CA 1
ATOM 4493 C C . SER A 1 561 ? -1.783 8.684 -28.063 1.00 88.56 561 SER A C 1
ATOM 4495 O O . SER A 1 561 ? -1.420 9.853 -27.927 1.00 88.56 561 SER A O 1
ATOM 4497 N N . VAL A 1 562 ? -1.038 7.773 -28.692 1.00 86.56 562 VAL A N 1
ATOM 4498 C CA . VAL A 1 562 ? 0.259 8.047 -29.322 1.00 86.56 562 VAL A CA 1
ATOM 4499 C C . VAL A 1 562 ? 0.141 8.044 -30.835 1.00 86.56 562 VAL A C 1
ATOM 4501 O O . VAL A 1 562 ? 0.688 8.940 -31.471 1.00 86.56 562 VAL A O 1
ATOM 4504 N N . LEU A 1 563 ? -0.559 7.057 -31.398 1.00 85.19 563 LEU A N 1
ATOM 4505 C CA . LEU A 1 563 ? -0.685 6.904 -32.839 1.00 85.19 563 LEU A CA 1
ATOM 4506 C C . LEU A 1 563 ? -1.454 8.078 -33.436 1.00 85.19 563 LEU A C 1
ATOM 4508 O O . LEU A 1 563 ? -2.661 8.234 -33.244 1.00 85.19 563 LEU A O 1
ATOM 4512 N N . ASN A 1 564 ? -0.729 8.889 -34.199 1.00 84.62 564 ASN A N 1
ATOM 4513 C CA . ASN A 1 564 ? -1.296 9.939 -35.021 1.00 84.62 564 ASN A CA 1
ATOM 4514 C C . ASN A 1 564 ? -1.111 9.551 -36.495 1.00 84.62 564 ASN A C 1
ATOM 4516 O O . ASN A 1 564 ? 0.032 9.488 -36.948 1.00 84.62 564 ASN A O 1
ATOM 4520 N N . PRO A 1 565 ? -2.198 9.365 -37.270 1.00 81.25 565 PRO A N 1
ATOM 4521 C CA . PRO A 1 565 ? -2.113 9.027 -38.694 1.00 81.25 565 PRO A CA 1
ATOM 4522 C C . PRO A 1 565 ? -1.386 10.068 -39.557 1.00 81.25 565 PRO A C 1
ATOM 4524 O O . PRO A 1 565 ? -1.110 9.809 -40.721 1.00 81.25 565 PRO A O 1
ATOM 4527 N N . LYS A 1 566 ? -1.144 11.273 -39.025 1.00 81.81 566 LYS A N 1
ATOM 4528 C CA . LYS A 1 566 ? -0.412 12.344 -39.715 1.00 81.81 566 LYS A CA 1
ATOM 4529 C C . LYS A 1 566 ? 1.104 12.281 -39.526 1.00 81.81 566 LYS A C 1
ATOM 4531 O O . LYS A 1 566 ? 1.807 13.003 -40.221 1.00 81.81 566 LYS A O 1
ATOM 4536 N N . ASN A 1 567 ? 1.578 11.517 -38.548 1.00 83.81 567 ASN A N 1
ATOM 4537 C CA . ASN A 1 567 ? 3.000 11.379 -38.263 1.00 83.81 567 ASN A CA 1
ATOM 4538 C C . ASN A 1 567 ? 3.557 10.165 -39.006 1.00 83.81 567 ASN A C 1
ATOM 4540 O O . ASN A 1 567 ? 2.850 9.169 -39.157 1.00 83.81 567 ASN A O 1
ATOM 4544 N N . ASP A 1 568 ? 4.838 10.223 -39.358 1.00 85.19 568 ASP A N 1
ATOM 4545 C CA . ASP A 1 568 ? 5.558 9.075 -39.904 1.00 85.19 568 ASP A CA 1
ATOM 4546 C C . ASP A 1 568 ? 5.649 7.942 -38.866 1.00 85.19 568 ASP A C 1
ATOM 4548 O O . ASP A 1 568 ? 5.706 8.183 -37.650 1.00 85.19 568 ASP A O 1
ATOM 4552 N N . ASP A 1 569 ? 5.716 6.697 -39.343 1.00 84.75 569 ASP A N 1
ATOM 4553 C CA . ASP A 1 569 ? 5.732 5.495 -38.495 1.00 84.75 569 ASP A CA 1
ATOM 4554 C C . ASP A 1 569 ? 6.879 5.514 -37.473 1.00 84.75 569 ASP A C 1
ATOM 4556 O O . ASP A 1 569 ? 6.686 5.159 -36.310 1.00 84.75 569 ASP A O 1
ATOM 4560 N N . MET A 1 570 ? 8.050 6.028 -37.868 1.00 87.00 570 MET A N 1
ATOM 4561 C CA . MET A 1 570 ? 9.202 6.211 -36.977 1.00 87.00 570 MET A CA 1
ATOM 4562 C C . MET A 1 570 ? 8.874 7.144 -35.805 1.00 87.00 570 MET A C 1
ATOM 4564 O O . MET A 1 570 ? 9.150 6.829 -34.649 1.00 87.00 570 MET A O 1
ATOM 4568 N N . THR A 1 571 ? 8.258 8.296 -36.073 1.00 88.94 571 THR A N 1
ATOM 4569 C CA . THR A 1 571 ? 7.910 9.270 -35.030 1.00 88.94 571 THR A CA 1
ATOM 4570 C C . THR A 1 571 ? 6.852 8.710 -34.083 1.00 88.94 571 THR A C 1
ATOM 4572 O O . THR A 1 571 ? 6.928 8.922 -32.871 1.00 88.94 571 THR A O 1
ATOM 4575 N N . ASN A 1 572 ? 5.874 7.968 -34.606 1.00 90.19 572 ASN A N 1
ATOM 4576 C CA . ASN A 1 572 ? 4.882 7.280 -33.782 1.00 90.19 572 ASN A CA 1
ATOM 4577 C C . ASN A 1 572 ? 5.536 6.224 -32.878 1.00 90.19 572 ASN A C 1
ATOM 4579 O O . ASN A 1 572 ? 5.249 6.197 -31.679 1.00 90.19 572 ASN A O 1
ATOM 4583 N N . LEU A 1 573 ? 6.463 5.425 -33.412 1.00 91.62 573 LEU A N 1
ATOM 4584 C CA . LEU A 1 573 ? 7.201 4.413 -32.656 1.00 91.62 573 LEU A CA 1
ATOM 4585 C C . LEU A 1 573 ? 8.096 5.026 -31.566 1.00 91.62 573 LEU A C 1
ATOM 4587 O O . LEU A 1 573 ? 8.125 4.528 -30.440 1.00 91.62 573 LEU A O 1
ATOM 4591 N N . MET A 1 574 ? 8.763 6.144 -31.858 1.00 91.94 574 MET A N 1
ATOM 4592 C CA . MET A 1 574 ? 9.574 6.891 -30.886 1.00 91.94 574 MET A CA 1
ATOM 4593 C C . MET A 1 574 ? 8.731 7.407 -29.718 1.00 91.94 574 MET A C 1
ATOM 4595 O O . MET A 1 574 ? 9.045 7.150 -28.554 1.00 91.94 574 MET A O 1
ATOM 4599 N N . ASN A 1 575 ? 7.603 8.054 -30.022 1.00 92.56 575 ASN A N 1
ATOM 4600 C CA . ASN A 1 575 ? 6.668 8.531 -29.004 1.00 92.56 575 ASN A CA 1
ATOM 4601 C C . ASN A 1 575 ? 6.083 7.375 -28.172 1.00 92.56 575 ASN A C 1
ATOM 4603 O O . ASN A 1 575 ? 5.827 7.536 -26.974 1.00 92.56 575 ASN A O 1
ATOM 4607 N N . LEU A 1 576 ? 5.865 6.213 -28.798 1.00 93.94 576 LEU A N 1
ATOM 4608 C CA . LEU A 1 576 ? 5.371 5.008 -28.135 1.00 93.94 576 LEU A CA 1
ATOM 4609 C C . LEU A 1 576 ? 6.409 4.486 -27.142 1.00 93.94 576 LEU A C 1
ATOM 4611 O O . LEU A 1 576 ? 6.072 4.236 -25.983 1.00 93.94 576 LEU A O 1
ATOM 4615 N N . ALA A 1 577 ? 7.669 4.393 -27.575 1.00 94.62 577 ALA A N 1
ATOM 4616 C CA . ALA A 1 577 ? 8.788 3.989 -26.737 1.00 94.62 577 ALA A CA 1
ATOM 4617 C C . ALA A 1 577 ? 8.960 4.935 -25.538 1.00 94.62 577 ALA A C 1
ATOM 4619 O O . ALA A 1 577 ? 9.044 4.466 -24.406 1.00 94.62 577 ALA A O 1
ATOM 4620 N N . ASP A 1 578 ? 8.924 6.254 -25.747 1.00 94.62 578 ASP A N 1
ATOM 4621 C CA . ASP A 1 578 ? 9.087 7.237 -24.669 1.00 94.62 578 ASP A CA 1
ATOM 4622 C C . ASP A 1 578 ? 7.987 7.143 -23.606 1.00 94.62 578 ASP A C 1
ATOM 4624 O O . ASP A 1 578 ? 8.271 7.120 -22.399 1.00 94.62 578 ASP A O 1
ATOM 4628 N N . LYS A 1 579 ? 6.717 7.042 -24.027 1.00 92.94 579 LYS A N 1
ATOM 4629 C CA . LYS A 1 579 ? 5.609 6.864 -23.077 1.00 92.94 579 LYS A CA 1
ATOM 4630 C C . LYS A 1 579 ? 5.708 5.524 -22.348 1.00 92.94 579 LYS A C 1
ATOM 4632 O O . LYS A 1 579 ? 5.520 5.493 -21.131 1.00 92.94 579 LYS A O 1
ATOM 4637 N N . LEU A 1 580 ? 6.042 4.446 -23.059 1.00 94.88 580 LEU A N 1
ATOM 4638 C CA . LEU A 1 580 ? 6.187 3.115 -22.473 1.00 94.88 580 LEU A CA 1
ATOM 4639 C C . LEU A 1 580 ? 7.322 3.072 -21.440 1.00 94.88 580 LEU A C 1
ATOM 4641 O O . LEU A 1 580 ? 7.108 2.599 -20.325 1.00 94.88 580 LEU A O 1
ATOM 4645 N N . ILE A 1 581 ? 8.500 3.620 -21.759 1.00 95.12 581 ILE A N 1
ATOM 4646 C CA . ILE A 1 581 ? 9.638 3.710 -20.829 1.00 95.12 581 ILE A CA 1
ATOM 4647 C C . ILE A 1 581 ? 9.215 4.454 -19.560 1.00 95.12 581 ILE A C 1
ATOM 4649 O O . ILE A 1 581 ? 9.439 3.968 -18.449 1.00 95.12 581 ILE A O 1
ATOM 4653 N N . LYS A 1 582 ? 8.563 5.615 -19.705 1.00 93.75 582 LYS A N 1
ATOM 4654 C CA . LYS A 1 582 ? 8.125 6.430 -18.566 1.00 93.75 582 LYS A CA 1
ATOM 4655 C C . LYS A 1 582 ? 7.142 5.683 -17.661 1.00 93.75 582 LYS A C 1
ATOM 4657 O O . LYS A 1 582 ? 7.292 5.726 -16.435 1.00 93.75 582 LYS A O 1
ATOM 4662 N N . GLU A 1 583 ? 6.152 5.001 -18.234 1.00 92.38 583 GLU A N 1
ATOM 4663 C CA . GLU A 1 583 ? 5.193 4.201 -17.463 1.00 92.38 583 GLU A CA 1
ATOM 4664 C C . GLU A 1 583 ? 5.874 3.022 -16.764 1.00 92.38 583 GLU A C 1
ATOM 4666 O O . GLU A 1 583 ? 5.746 2.879 -15.548 1.00 92.38 583 GLU A O 1
ATOM 4671 N N . LEU A 1 584 ? 6.671 2.228 -17.480 1.00 93.19 584 LEU A N 1
ATOM 4672 C CA . LEU A 1 584 ? 7.323 1.046 -16.917 1.00 93.19 584 LEU A CA 1
ATOM 4673 C C . LEU A 1 584 ? 8.322 1.389 -15.805 1.00 93.19 584 LEU A C 1
ATOM 4675 O O . LEU A 1 584 ? 8.356 0.707 -14.780 1.00 93.19 584 LEU A O 1
ATOM 4679 N N . VAL A 1 585 ? 9.083 2.481 -15.945 1.00 93.69 585 VAL A N 1
ATOM 4680 C CA . VAL A 1 585 ? 9.956 2.993 -14.874 1.00 93.69 585 VAL A CA 1
ATOM 4681 C C . VAL A 1 585 ? 9.136 3.419 -13.654 1.00 93.69 585 VAL A C 1
ATOM 4683 O O . VAL A 1 585 ? 9.549 3.187 -12.516 1.00 93.69 585 VAL A O 1
ATOM 4686 N N . THR A 1 586 ? 7.971 4.035 -13.867 1.00 91.81 586 THR A N 1
ATOM 4687 C CA . THR A 1 586 ? 7.084 4.468 -12.779 1.00 91.81 586 THR A CA 1
ATOM 4688 C C . THR A 1 586 ? 6.522 3.259 -12.031 1.00 91.81 586 THR A C 1
ATOM 4690 O O . THR A 1 586 ? 6.592 3.217 -10.803 1.00 91.81 586 THR A O 1
ATOM 4693 N N . VAL A 1 587 ? 6.064 2.233 -12.753 1.00 91.56 587 VAL A N 1
ATOM 4694 C CA . VAL A 1 587 ? 5.574 0.969 -12.179 1.00 91.56 587 VAL A CA 1
ATOM 4695 C C . VAL A 1 587 ? 6.678 0.242 -11.408 1.00 91.56 587 VAL A C 1
ATOM 4697 O O . VAL A 1 587 ? 6.461 -0.145 -10.261 1.00 91.56 587 VAL A O 1
ATOM 4700 N N . ALA A 1 588 ? 7.886 0.131 -11.969 1.00 90.94 588 ALA A N 1
ATOM 4701 C CA . ALA A 1 588 ? 9.030 -0.482 -11.289 1.00 90.94 588 ALA A CA 1
ATOM 4702 C C . ALA A 1 588 ? 9.421 0.264 -9.997 1.00 90.94 588 ALA A C 1
ATOM 4704 O O . ALA A 1 588 ? 9.793 -0.355 -8.999 1.00 90.94 588 ALA A O 1
ATOM 4705 N N . LYS A 1 589 ? 9.300 1.601 -9.974 1.00 90.44 589 LYS A N 1
ATOM 4706 C CA . LYS A 1 589 ? 9.556 2.414 -8.773 1.00 90.44 589 LYS A CA 1
ATOM 4707 C C . LYS A 1 589 ? 8.474 2.264 -7.705 1.00 90.44 589 LYS A C 1
ATOM 4709 O O . LYS A 1 589 ? 8.821 2.279 -6.523 1.00 90.44 589 LYS A O 1
ATOM 4714 N N . ARG A 1 590 ? 7.202 2.148 -8.102 1.00 87.69 590 ARG A N 1
ATOM 4715 C CA . ARG A 1 590 ? 6.058 1.984 -7.188 1.00 87.69 590 ARG A CA 1
ATOM 4716 C C . ARG A 1 590 ? 6.025 0.584 -6.570 1.00 87.69 590 ARG A C 1
ATOM 4718 O O . ARG A 1 590 ? 5.876 0.458 -5.360 1.00 87.69 590 ARG A O 1
ATOM 4725 N N . PHE A 1 591 ? 6.273 -0.453 -7.369 1.00 87.69 591 PHE A N 1
ATOM 4726 C CA . PHE A 1 591 ? 6.179 -1.859 -6.962 1.00 87.69 591 PHE A CA 1
ATOM 4727 C C . PHE A 1 591 ? 7.550 -2.550 -6.908 1.00 87.69 591 PHE A C 1
ATOM 4729 O O . PHE A 1 591 ? 7.768 -3.581 -7.540 1.00 87.69 591 PHE A O 1
ATOM 4736 N N . LYS A 1 592 ? 8.495 -1.990 -6.138 1.00 81.44 592 LYS A N 1
ATOM 4737 C CA . LYS A 1 592 ? 9.869 -2.533 -6.021 1.00 81.44 592 LYS A CA 1
ATOM 4738 C C . LYS A 1 592 ? 9.931 -3.940 -5.428 1.00 81.44 592 LYS A C 1
ATOM 4740 O O . LYS A 1 592 ? 10.843 -4.700 -5.736 1.00 81.44 592 LYS A O 1
ATOM 4745 N N . LYS A 1 593 ? 9.023 -4.251 -4.502 1.00 81.19 593 LYS A N 1
ATOM 4746 C CA . LYS A 1 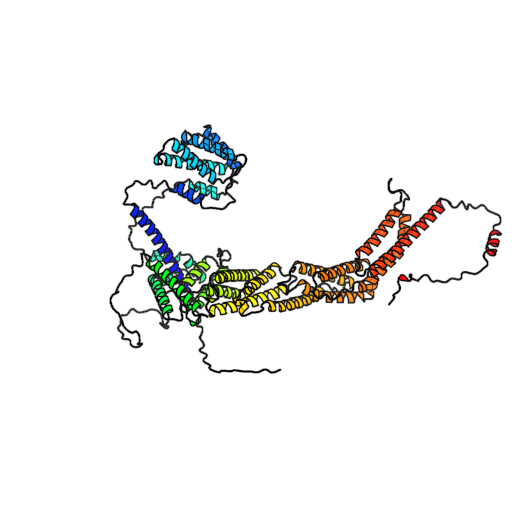593 ? 8.944 -5.550 -3.829 1.00 81.19 593 LYS A CA 1
ATOM 4747 C C . LYS A 1 593 ? 7.745 -6.308 -4.378 1.00 81.19 593 LYS A C 1
ATOM 4749 O O . LYS A 1 593 ? 6.679 -5.725 -4.548 1.00 81.19 593 LYS A O 1
ATOM 4754 N N . SER A 1 594 ? 7.922 -7.605 -4.610 1.00 81.25 594 SER A N 1
ATOM 4755 C CA . SER A 1 594 ? 6.797 -8.487 -4.911 1.00 81.25 594 SER A CA 1
ATOM 4756 C C . SER A 1 594 ? 5.837 -8.518 -3.722 1.00 81.25 594 SER A C 1
ATOM 4758 O O . SER A 1 594 ? 6.273 -8.613 -2.570 1.00 81.25 594 SER A O 1
ATOM 4760 N N . LEU A 1 595 ? 4.537 -8.450 -4.003 1.00 79.19 595 LEU A N 1
ATOM 4761 C CA . LEU A 1 595 ? 3.506 -8.587 -2.983 1.00 79.19 595 LEU A CA 1
ATOM 4762 C C . LEU A 1 595 ? 3.531 -10.041 -2.497 1.00 79.19 595 LEU A C 1
ATOM 4764 O O . LEU A 1 595 ? 3.217 -10.969 -3.245 1.00 79.19 595 LEU A O 1
ATOM 4768 N N . LYS A 1 596 ? 4.020 -10.230 -1.265 1.00 70.06 596 LYS A N 1
ATOM 4769 C CA . LYS A 1 596 ? 4.198 -11.528 -0.588 1.00 70.06 596 LYS A CA 1
ATOM 4770 C C . LYS A 1 596 ? 5.005 -12.588 -1.350 1.00 70.06 596 LYS A C 1
ATOM 4772 O O . LYS A 1 596 ? 4.955 -13.759 -0.999 1.00 70.06 596 LYS A O 1
ATOM 4777 N N . GLY A 1 597 ? 5.791 -12.189 -2.351 1.00 71.25 597 GLY A N 1
ATOM 4778 C CA . GLY A 1 597 ? 6.594 -13.111 -3.162 1.00 71.25 597 GLY A CA 1
ATOM 4779 C C . GLY A 1 597 ? 5.808 -13.875 -4.235 1.00 71.25 597 GLY A C 1
ATOM 4780 O O . GLY A 1 597 ? 6.425 -14.632 -4.986 1.00 71.25 597 GLY A O 1
ATOM 4781 N N . TYR A 1 598 ? 4.492 -13.650 -4.325 1.00 73.50 598 TYR A N 1
ATOM 4782 C CA . TYR A 1 598 ? 3.614 -14.233 -5.340 1.00 73.50 598 TYR A CA 1
ATOM 4783 C C . TYR A 1 598 ? 3.453 -13.260 -6.505 1.00 73.50 598 TYR A C 1
ATOM 4785 O O . TYR A 1 598 ? 3.930 -13.528 -7.602 1.00 73.50 598 TYR A O 1
ATOM 4793 N N . VAL A 1 599 ? 2.916 -12.065 -6.241 1.00 83.44 599 VAL A N 1
ATOM 4794 C CA . VAL A 1 599 ? 2.577 -11.113 -7.304 1.00 83.44 599 VAL A CA 1
ATOM 4795 C C . VAL A 1 599 ? 3.755 -10.174 -7.559 1.00 83.44 599 VAL A C 1
ATOM 4797 O O . VAL A 1 599 ? 4.120 -9.346 -6.716 1.00 83.44 599 VAL A O 1
ATOM 4800 N N . HIS A 1 600 ? 4.386 -10.293 -8.726 1.00 88.81 600 HIS A N 1
ATOM 4801 C CA . HIS A 1 600 ? 5.425 -9.368 -9.188 1.00 88.81 600 HIS A CA 1
ATOM 4802 C C . HIS A 1 600 ? 4.855 -8.424 -10.252 1.00 88.81 600 HIS A C 1
ATOM 4804 O O . HIS A 1 600 ? 4.990 -8.669 -11.451 1.00 88.81 600 HIS A O 1
ATOM 4810 N N . ALA A 1 601 ? 4.210 -7.339 -9.806 1.00 89.56 601 ALA A N 1
ATOM 4811 C CA . ALA A 1 601 ? 3.469 -6.431 -10.685 1.00 89.56 601 ALA A CA 1
ATOM 4812 C C . ALA A 1 601 ? 4.288 -5.903 -11.886 1.00 89.56 601 ALA A C 1
ATOM 4814 O O . ALA A 1 601 ? 3.793 -6.030 -13.007 1.00 89.56 601 ALA A O 1
ATOM 4815 N N . PRO A 1 602 ? 5.540 -5.409 -11.735 1.00 91.38 602 PRO A N 1
ATOM 4816 C CA . PRO A 1 602 ? 6.331 -4.957 -12.884 1.00 91.38 602 PRO A CA 1
ATOM 4817 C C . PRO A 1 602 ? 6.563 -6.065 -13.917 1.00 91.38 602 PRO A C 1
ATOM 4819 O O . PRO A 1 602 ? 6.413 -5.830 -15.114 1.00 91.38 602 PRO A O 1
ATOM 4822 N N . GLY A 1 603 ? 6.850 -7.288 -13.462 1.00 91.19 603 GLY A N 1
ATOM 4823 C CA . GLY A 1 603 ? 7.092 -8.422 -14.355 1.00 91.19 603 GLY A CA 1
ATOM 4824 C C . GLY A 1 603 ? 5.845 -8.873 -15.097 1.00 91.19 603 GLY A C 1
ATOM 4825 O O . GLY A 1 603 ? 5.940 -9.187 -16.279 1.00 91.19 603 GLY A O 1
ATOM 4826 N N . ILE A 1 604 ? 4.680 -8.848 -14.444 1.00 91.12 604 ILE A N 1
ATOM 4827 C CA . ILE A 1 604 ? 3.397 -9.174 -15.083 1.00 91.12 604 ILE A CA 1
ATOM 4828 C C . ILE A 1 604 ? 3.066 -8.133 -16.160 1.00 91.12 604 ILE A C 1
ATOM 4830 O O . ILE A 1 604 ? 2.738 -8.499 -17.289 1.00 91.12 604 ILE A O 1
ATOM 4834 N N . VAL A 1 605 ? 3.209 -6.840 -15.845 1.00 92.94 605 VAL A N 1
ATOM 4835 C CA . VAL A 1 605 ? 2.958 -5.748 -16.801 1.00 92.94 605 VAL A CA 1
ATOM 4836 C C . VAL A 1 605 ? 3.905 -5.848 -17.999 1.00 92.94 605 VAL A C 1
ATOM 4838 O O . VAL A 1 605 ? 3.451 -5.841 -19.144 1.00 92.94 605 VAL A O 1
ATOM 4841 N N . MET A 1 606 ? 5.208 -6.015 -17.757 1.00 92.06 606 MET A N 1
ATOM 4842 C CA . MET A 1 606 ? 6.209 -6.133 -18.821 1.00 92.06 606 MET A CA 1
ATOM 4843 C C . MET A 1 606 ? 6.013 -7.387 -19.679 1.00 92.06 606 MET A C 1
ATOM 4845 O O . MET A 1 606 ? 6.171 -7.313 -20.895 1.00 92.06 606 MET A O 1
ATOM 4849 N N . ALA A 1 607 ? 5.610 -8.516 -19.089 1.00 91.62 607 ALA A N 1
ATOM 4850 C CA . ALA A 1 607 ? 5.316 -9.741 -19.832 1.00 91.62 607 ALA A CA 1
ATOM 4851 C C . ALA A 1 607 ? 4.160 -9.574 -20.832 1.00 91.62 607 ALA A C 1
ATOM 4853 O O . ALA A 1 607 ? 4.111 -10.290 -21.831 1.00 91.62 607 ALA A O 1
ATOM 4854 N N . ARG A 1 608 ? 3.227 -8.645 -20.578 1.00 91.94 608 ARG A N 1
ATOM 4855 C CA . ARG A 1 608 ? 2.100 -8.361 -21.478 1.00 91.94 608 ARG A CA 1
ATOM 4856 C C . ARG A 1 608 ? 2.389 -7.227 -22.455 1.00 91.94 608 ARG A C 1
ATOM 4858 O O . ARG A 1 608 ? 2.057 -7.367 -23.623 1.00 91.94 608 ARG A O 1
ATOM 4865 N N . GLN A 1 609 ? 2.997 -6.130 -22.007 1.00 92.75 609 GLN A N 1
ATOM 4866 C CA . GLN A 1 609 ? 3.194 -4.937 -22.841 1.00 92.75 609 GLN A CA 1
ATOM 4867 C C . GLN A 1 609 ? 4.404 -5.036 -23.780 1.00 92.75 609 GLN A C 1
ATOM 4869 O O . GLN A 1 609 ? 4.318 -4.586 -24.920 1.00 92.75 609 GLN A O 1
ATOM 4874 N N . MET A 1 610 ? 5.513 -5.654 -23.350 1.00 92.50 610 MET A N 1
ATOM 4875 C CA . MET A 1 610 ? 6.726 -5.728 -24.178 1.00 92.50 610 MET A CA 1
ATOM 4876 C C . MET A 1 610 ? 6.524 -6.496 -25.492 1.00 92.50 610 MET A C 1
ATOM 4878 O O . MET A 1 610 ? 6.995 -6.004 -26.513 1.00 92.50 610 MET A O 1
ATOM 4882 N N . PRO A 1 611 ? 5.811 -7.643 -25.534 1.00 92.62 611 PRO A N 1
ATOM 4883 C CA . PRO A 1 611 ? 5.540 -8.323 -26.800 1.00 92.62 611 PRO A CA 1
ATOM 4884 C C . PRO A 1 611 ? 4.781 -7.463 -27.819 1.00 92.62 611 PRO A C 1
ATOM 4886 O O . PRO A 1 611 ? 5.066 -7.562 -29.007 1.00 92.62 611 PRO A O 1
ATOM 4889 N N . PHE A 1 612 ? 3.859 -6.597 -27.377 1.00 92.56 612 PHE A N 1
ATOM 4890 C CA . PHE A 1 612 ? 3.166 -5.680 -28.287 1.00 92.56 612 PHE A CA 1
ATOM 4891 C C . PHE A 1 612 ? 4.113 -4.619 -28.851 1.00 92.56 612 PHE A C 1
ATOM 4893 O O . PHE A 1 612 ? 4.112 -4.387 -30.052 1.00 92.56 612 PHE A O 1
ATOM 4900 N N . PHE A 1 613 ? 4.975 -4.029 -28.018 1.00 94.00 613 PHE A N 1
ATOM 4901 C CA . PHE A 1 613 ? 5.986 -3.088 -28.507 1.00 94.00 613 PHE A CA 1
ATOM 4902 C C . PHE A 1 613 ? 6.968 -3.746 -29.487 1.00 94.00 613 PHE A C 1
ATOM 4904 O O . PHE A 1 613 ? 7.325 -3.156 -30.501 1.00 94.00 613 PHE A O 1
ATOM 4911 N N . VAL A 1 614 ? 7.393 -4.979 -29.202 1.00 93.00 614 VAL A N 1
ATOM 4912 C CA . VAL A 1 614 ? 8.272 -5.745 -30.096 1.00 93.00 614 VAL A CA 1
ATOM 4913 C C . VAL A 1 614 ? 7.601 -6.004 -31.442 1.00 93.00 614 VAL A C 1
ATOM 4915 O O . VAL A 1 614 ? 8.272 -5.901 -32.461 1.00 93.00 614 VAL A O 1
ATOM 4918 N N . LEU A 1 615 ? 6.295 -6.278 -31.461 1.00 91.62 615 LEU A N 1
ATOM 4919 C CA . LEU A 1 615 ? 5.544 -6.422 -32.706 1.00 91.62 615 LEU A CA 1
ATOM 4920 C C . LEU A 1 615 ? 5.531 -5.117 -33.517 1.00 91.62 615 LEU A C 1
ATOM 4922 O O . LEU A 1 615 ? 5.798 -5.155 -34.712 1.00 91.62 615 LEU A O 1
ATOM 4926 N N . GLU A 1 616 ? 5.293 -3.968 -32.878 1.00 91.00 616 GLU A N 1
ATOM 4927 C CA . GLU A 1 616 ? 5.364 -2.658 -33.550 1.00 91.00 616 GLU A CA 1
ATOM 4928 C C . GLU A 1 616 ? 6.767 -2.368 -34.103 1.00 91.00 616 GLU A C 1
ATOM 4930 O O . GLU A 1 616 ? 6.919 -1.876 -35.222 1.00 91.00 616 GLU A O 1
ATOM 4935 N N . MET A 1 617 ? 7.805 -2.740 -33.353 1.00 92.12 617 MET A N 1
ATOM 4936 C CA . MET A 1 617 ? 9.191 -2.613 -33.796 1.00 92.12 617 MET A CA 1
ATOM 4937 C C . MET A 1 617 ? 9.511 -3.533 -34.982 1.00 92.12 617 MET A C 1
ATOM 4939 O O . MET A 1 617 ? 10.164 -3.104 -35.932 1.00 92.12 617 MET A O 1
ATOM 4943 N N . GLU A 1 618 ? 9.058 -4.790 -34.949 1.00 91.25 618 GLU A N 1
ATOM 4944 C CA . GLU A 1 618 ? 9.214 -5.722 -36.068 1.00 91.25 618 GLU A CA 1
ATOM 4945 C C . GLU A 1 618 ? 8.478 -5.199 -37.308 1.00 91.25 618 GLU A C 1
ATOM 4947 O O . GLU A 1 618 ? 9.073 -5.152 -38.384 1.00 91.25 618 GLU A O 1
ATOM 4952 N N . ASN A 1 619 ? 7.236 -4.730 -37.154 1.00 89.56 619 ASN A N 1
ATOM 4953 C CA . ASN A 1 619 ? 6.458 -4.139 -38.241 1.00 89.56 619 ASN A CA 1
ATOM 4954 C C . ASN A 1 619 ? 7.210 -2.978 -38.895 1.00 89.56 619 ASN A C 1
ATOM 4956 O O . ASN A 1 619 ? 7.354 -2.973 -40.116 1.00 89.56 619 ASN A O 1
ATOM 4960 N N . TRP A 1 620 ? 7.749 -2.048 -38.100 1.00 90.12 620 TRP A N 1
ATOM 4961 C CA . TRP A 1 620 ? 8.556 -0.944 -38.616 1.00 90.12 620 TRP A CA 1
ATOM 4962 C C . TRP A 1 620 ? 9.834 -1.437 -39.308 1.00 90.12 620 TRP A C 1
ATOM 4964 O O . TRP A 1 620 ? 10.098 -1.048 -40.441 1.00 90.12 620 TRP A O 1
ATOM 4974 N N . ALA A 1 621 ? 10.601 -2.338 -38.686 1.00 87.81 621 ALA A N 1
ATOM 4975 C CA . ALA A 1 621 ? 11.885 -2.808 -39.216 1.00 87.81 621 ALA A CA 1
ATOM 4976 C C . ALA A 1 621 ? 11.779 -3.495 -40.592 1.00 87.81 621 ALA A C 1
ATOM 4978 O O . ALA A 1 621 ? 12.736 -3.474 -41.371 1.00 87.81 621 ALA A O 1
ATOM 4979 N N . PHE A 1 622 ? 10.633 -4.112 -40.900 1.00 84.81 622 PHE A N 1
ATOM 4980 C CA . PHE A 1 622 ? 10.385 -4.753 -42.195 1.00 84.81 622 PHE A CA 1
ATOM 4981 C C . PHE A 1 622 ? 9.835 -3.804 -43.270 1.00 84.81 622 PHE A C 1
ATOM 4983 O O . PHE A 1 622 ? 9.768 -4.203 -44.438 1.00 84.81 622 PHE A O 1
ATOM 4990 N N . LEU A 1 623 ? 9.488 -2.556 -42.932 1.00 86.81 623 LEU A N 1
ATOM 4991 C CA . LEU A 1 623 ? 9.065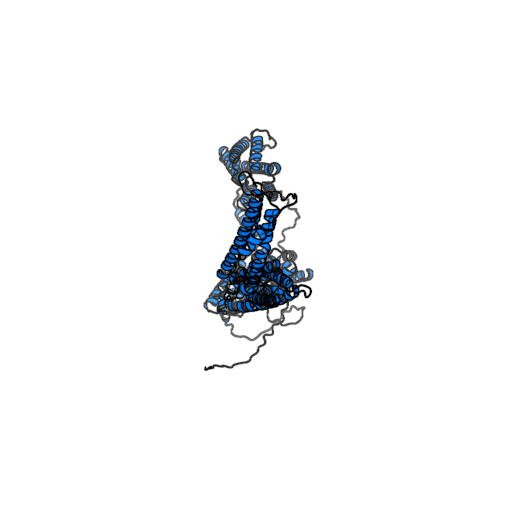 -1.571 -43.925 1.00 86.81 623 LEU A CA 1
ATOM 4992 C C . LEU A 1 623 ? 10.239 -1.168 -44.837 1.00 86.81 623 LEU A C 1
ATOM 4994 O O . LEU A 1 623 ? 11.368 -0.990 -44.367 1.00 86.81 623 LEU A O 1
ATOM 4998 N N . PRO A 1 624 ? 10.001 -0.967 -46.148 1.00 80.56 624 PRO A N 1
ATOM 4999 C CA . PRO A 1 624 ? 11.020 -0.440 -47.058 1.00 80.56 624 PRO A CA 1
ATOM 5000 C C . PRO A 1 624 ? 11.583 0.909 -46.593 1.00 80.56 624 PRO A C 1
ATOM 5002 O O . PRO A 1 624 ? 12.793 1.130 -46.671 1.00 80.56 624 PRO A O 1
ATOM 5005 N N . ASP A 1 625 ? 10.715 1.761 -46.048 1.00 81.06 625 ASP A N 1
ATOM 5006 C CA . ASP A 1 625 ? 11.045 3.112 -45.590 1.00 81.06 625 ASP A CA 1
ATOM 5007 C C . ASP A 1 625 ? 11.978 3.100 -44.376 1.00 81.06 625 ASP A C 1
ATOM 5009 O O . ASP A 1 625 ? 12.837 3.974 -44.243 1.00 81.06 625 ASP A O 1
ATOM 5013 N N . ALA A 1 626 ? 11.909 2.061 -43.533 1.00 81.31 626 ALA A N 1
ATOM 5014 C CA . ALA A 1 626 ? 12.811 1.919 -42.397 1.00 81.31 626 ALA A CA 1
ATOM 5015 C C . ALA A 1 626 ? 14.270 1.855 -42.853 1.00 81.31 626 ALA A C 1
ATOM 5017 O O . ALA A 1 626 ? 15.110 2.544 -42.285 1.00 81.31 626 ALA A O 1
ATOM 5018 N N . LYS A 1 627 ? 14.576 1.157 -43.959 1.00 80.06 627 LYS A N 1
ATOM 5019 C CA . LYS A 1 627 ? 15.940 1.079 -44.524 1.00 80.06 627 LYS A CA 1
ATOM 5020 C C . LYS A 1 627 ? 16.496 2.437 -44.961 1.00 80.06 627 LYS A C 1
ATOM 5022 O O . LYS A 1 627 ? 17.717 2.592 -45.040 1.00 80.06 627 LYS A O 1
ATOM 5027 N N . GLN A 1 628 ? 15.628 3.407 -45.242 1.00 82.69 628 GLN A N 1
ATOM 5028 C CA . GLN A 1 628 ? 15.989 4.770 -45.639 1.00 82.69 628 GLN A CA 1
ATOM 5029 C C . GLN A 1 628 ? 15.855 5.786 -44.497 1.00 82.69 628 GLN A C 1
ATOM 5031 O O . GLN A 1 628 ? 16.244 6.937 -44.673 1.00 82.69 628 GLN A O 1
ATOM 5036 N N . ALA A 1 629 ? 15.398 5.369 -43.312 1.00 86.50 629 ALA A N 1
ATOM 5037 C CA . ALA A 1 629 ? 15.194 6.261 -42.175 1.00 86.50 629 ALA A CA 1
ATOM 5038 C C . ALA A 1 629 ? 16.477 7.028 -41.802 1.00 86.50 629 ALA A C 1
ATOM 5040 O O . ALA A 1 629 ? 17.568 6.466 -41.943 1.00 86.50 629 ALA A O 1
ATOM 5041 N N . PRO A 1 630 ? 16.395 8.272 -41.297 1.00 89.00 630 PRO A N 1
ATOM 5042 C CA . PRO A 1 630 ? 17.568 9.040 -40.879 1.00 89.00 630 PRO A CA 1
ATOM 5043 C C . PRO A 1 630 ? 18.418 8.287 -39.849 1.00 89.00 630 PRO A C 1
ATOM 5045 O O . PRO A 1 630 ? 17.888 7.681 -38.915 1.00 89.00 630 PRO A O 1
ATOM 5048 N N . ILE A 1 631 ? 19.743 8.304 -40.028 1.00 87.56 631 ILE A N 1
ATOM 5049 C CA . ILE A 1 631 ? 20.675 7.535 -39.189 1.00 87.56 631 ILE A CA 1
ATOM 5050 C C . ILE A 1 631 ? 20.589 7.976 -37.720 1.00 87.56 631 ILE A C 1
ATOM 5052 O O . ILE A 1 631 ? 20.468 7.127 -36.844 1.00 87.56 631 ILE A O 1
ATOM 5056 N N . GLU A 1 632 ? 20.567 9.285 -37.471 1.00 88.12 632 GLU A N 1
ATOM 5057 C CA . GLU A 1 632 ? 20.474 9.876 -36.129 1.00 88.12 632 GLU A CA 1
ATOM 5058 C C . GLU A 1 632 ? 19.222 9.400 -35.376 1.00 88.12 632 GLU A C 1
ATOM 5060 O O . GLU A 1 632 ? 19.329 8.822 -34.298 1.00 88.12 632 GLU A O 1
ATOM 5065 N N . LEU A 1 633 ? 18.039 9.536 -35.991 1.00 89.62 633 LEU A N 1
ATOM 5066 C CA . LEU A 1 633 ? 16.770 9.088 -35.399 1.00 89.62 633 LEU A CA 1
ATOM 5067 C C . LEU A 1 633 ? 16.731 7.572 -35.174 1.00 89.62 633 LEU A C 1
ATOM 5069 O O . LEU A 1 633 ? 16.118 7.096 -34.222 1.00 89.62 633 LEU A O 1
ATOM 5073 N N . THR A 1 634 ? 17.387 6.800 -36.044 1.00 91.88 634 THR A N 1
ATOM 5074 C CA . THR A 1 634 ? 17.447 5.340 -35.906 1.00 91.88 634 THR A CA 1
ATOM 5075 C C . THR A 1 634 ? 18.280 4.923 -34.695 1.00 91.88 634 THR A C 1
ATOM 5077 O O . THR A 1 634 ? 17.909 3.981 -33.997 1.00 91.88 634 THR A O 1
ATOM 5080 N N . PHE A 1 635 ? 19.381 5.623 -34.415 1.00 91.94 635 PHE A N 1
ATOM 5081 C CA . PHE A 1 635 ? 20.180 5.360 -33.218 1.00 91.94 635 PHE A CA 1
ATOM 5082 C C . PHE A 1 635 ? 19.529 5.899 -31.941 1.00 91.94 635 PHE A C 1
ATOM 5084 O O . PHE A 1 635 ? 19.611 5.250 -30.904 1.00 91.94 635 PHE A O 1
ATOM 5091 N N . GLU A 1 636 ? 18.761 6.987 -32.017 1.00 92.56 636 GLU A N 1
ATOM 5092 C CA . GLU A 1 636 ? 17.928 7.397 -30.882 1.00 92.56 636 GLU A CA 1
ATOM 5093 C C . GLU A 1 636 ? 16.862 6.327 -30.554 1.00 92.56 636 GLU A C 1
ATOM 5095 O O . GLU A 1 636 ? 16.627 6.004 -29.387 1.00 92.56 636 GLU A O 1
ATOM 5100 N N . LEU A 1 637 ? 16.251 5.708 -31.575 1.00 93.56 637 LEU A N 1
ATOM 5101 C CA . LEU A 1 637 ? 15.357 4.562 -31.381 1.00 93.56 637 LEU A CA 1
ATOM 5102 C C . LEU A 1 637 ? 16.100 3.359 -30.781 1.00 93.56 637 LEU A C 1
ATOM 5104 O O . LEU A 1 637 ? 15.568 2.705 -29.883 1.00 93.56 637 LEU A O 1
ATOM 5108 N N . TYR A 1 638 ? 17.322 3.077 -31.243 1.00 92.69 638 TYR A N 1
ATOM 5109 C CA . TYR A 1 638 ? 18.173 2.015 -30.698 1.00 92.69 638 TYR A CA 1
ATOM 5110 C C . TYR A 1 638 ? 18.380 2.174 -29.186 1.00 92.69 638 TYR A C 1
ATOM 5112 O O . TYR A 1 638 ? 18.139 1.225 -28.436 1.00 92.69 638 TYR A O 1
ATOM 5120 N N . ASP A 1 639 ? 18.723 3.376 -28.720 1.00 92.12 639 ASP A N 1
ATOM 5121 C CA . ASP A 1 639 ? 18.936 3.656 -27.296 1.00 92.12 639 ASP A CA 1
ATOM 5122 C C . ASP A 1 639 ? 17.663 3.439 -26.464 1.00 92.12 639 ASP A C 1
ATOM 5124 O O . ASP A 1 639 ? 17.701 2.866 -25.363 1.00 92.12 639 ASP A O 1
ATOM 5128 N N . LYS A 1 640 ? 16.501 3.837 -27.001 1.00 94.25 640 LYS A N 1
ATOM 5129 C CA . LYS A 1 640 ? 15.198 3.585 -26.364 1.00 94.25 640 LYS A CA 1
ATOM 5130 C C . LYS A 1 640 ? 14.886 2.086 -26.302 1.00 94.25 640 LYS A C 1
ATOM 5132 O O . LYS A 1 640 ? 14.469 1.591 -25.252 1.00 94.25 640 LYS A O 1
ATOM 5137 N N . VAL A 1 641 ? 15.136 1.338 -27.379 1.00 93.69 641 VAL A N 1
ATOM 5138 C CA . VAL A 1 641 ? 14.954 -0.125 -27.425 1.00 93.69 641 VAL A CA 1
ATOM 5139 C C . VAL A 1 641 ? 15.889 -0.825 -26.437 1.00 93.69 641 VAL A C 1
ATOM 5141 O O . VAL A 1 641 ? 15.452 -1.722 -25.712 1.00 93.69 641 VAL A O 1
ATOM 5144 N N . LEU A 1 642 ? 17.149 -0.398 -26.342 1.00 91.06 642 LEU A N 1
ATOM 5145 C CA . LEU A 1 642 ? 18.109 -0.943 -25.384 1.00 91.06 642 LEU A CA 1
ATOM 5146 C C . LEU A 1 642 ? 17.685 -0.641 -23.941 1.00 91.06 642 LEU A C 1
ATOM 5148 O O . LEU A 1 642 ? 17.772 -1.511 -23.074 1.00 91.06 642 LEU A O 1
ATOM 5152 N N . THR A 1 643 ? 17.140 0.548 -23.685 1.00 93.12 643 THR A N 1
ATOM 5153 C CA . THR A 1 643 ? 16.557 0.912 -22.386 1.00 93.12 643 THR A CA 1
ATOM 5154 C C . THR A 1 643 ? 15.374 0.011 -22.023 1.00 93.12 643 THR A C 1
ATOM 5156 O O . THR A 1 643 ? 15.324 -0.516 -20.910 1.00 93.12 643 THR A O 1
ATOM 5159 N N . LEU A 1 644 ? 14.452 -0.235 -22.959 1.00 93.44 644 LEU A N 1
ATOM 5160 C CA . LEU A 1 644 ? 13.334 -1.165 -22.764 1.00 93.44 644 LEU A CA 1
ATOM 5161 C C . LEU A 1 644 ? 13.815 -2.601 -22.521 1.00 93.44 644 LEU A C 1
ATOM 5163 O O . LEU A 1 644 ? 13.310 -3.266 -21.615 1.00 93.44 644 LEU A O 1
ATOM 5167 N N . LYS A 1 645 ? 14.832 -3.058 -23.259 1.00 90.88 645 LYS A N 1
ATOM 5168 C CA . LYS A 1 645 ? 15.468 -4.362 -23.044 1.00 90.88 645 LYS A CA 1
ATOM 5169 C C . LYS A 1 645 ? 16.069 -4.462 -21.640 1.00 90.88 645 LYS A C 1
ATOM 5171 O O . LYS A 1 645 ? 15.760 -5.410 -20.927 1.00 90.88 645 LYS A O 1
ATOM 5176 N N . ARG A 1 646 ? 16.853 -3.469 -21.199 1.00 90.94 646 ARG A N 1
ATOM 5177 C CA . ARG A 1 646 ? 17.432 -3.425 -19.841 1.00 90.94 646 ARG A CA 1
ATOM 5178 C C . ARG A 1 646 ? 16.342 -3.464 -18.763 1.00 90.94 646 ARG A C 1
ATOM 5180 O O . ARG A 1 646 ? 16.480 -4.193 -17.784 1.00 90.94 646 ARG A O 1
ATOM 5187 N N . LEU A 1 647 ? 15.237 -2.735 -18.954 1.00 91.50 647 LEU A N 1
ATOM 5188 C CA . LEU A 1 647 ? 14.084 -2.777 -18.046 1.00 91.50 647 LEU A CA 1
ATOM 5189 C C . LEU A 1 647 ? 13.441 -4.169 -17.997 1.00 91.50 647 LEU A C 1
ATOM 5191 O O . LEU A 1 647 ? 13.164 -4.663 -16.904 1.00 91.50 647 LEU A O 1
ATOM 5195 N N . TYR A 1 648 ? 13.247 -4.815 -19.149 1.00 91.00 648 TYR A N 1
ATOM 5196 C CA . TYR A 1 648 ? 12.735 -6.185 -19.231 1.00 91.00 648 TYR A CA 1
ATOM 5197 C C . TYR A 1 648 ? 13.685 -7.198 -18.580 1.00 91.00 648 TYR A C 1
ATOM 5199 O O . TYR A 1 648 ? 13.252 -8.101 -17.869 1.00 91.00 648 TYR A O 1
ATOM 5207 N N . ASP A 1 649 ? 14.993 -7.030 -18.753 1.00 88.81 649 ASP A N 1
ATOM 5208 C CA . ASP A 1 649 ? 15.984 -7.897 -18.128 1.00 88.81 649 ASP A CA 1
ATOM 5209 C C . ASP A 1 649 ? 16.041 -7.704 -16.606 1.00 88.81 649 ASP A C 1
ATOM 5211 O O . ASP A 1 649 ? 16.255 -8.668 -15.870 1.00 88.81 649 ASP A O 1
ATOM 5215 N N . GLN A 1 650 ? 15.816 -6.492 -16.106 1.00 89.25 650 GLN A N 1
ATOM 5216 C CA . GLN A 1 650 ? 15.849 -6.224 -14.671 1.00 89.25 650 GLN A CA 1
ATOM 5217 C C . GLN A 1 650 ? 14.546 -6.613 -13.956 1.00 89.25 650 GLN A C 1
ATOM 5219 O O . GLN A 1 650 ? 14.599 -7.179 -12.864 1.00 89.25 650 GLN A O 1
ATOM 5224 N N . TYR A 1 651 ? 13.388 -6.310 -14.551 1.00 89.00 651 TYR A N 1
ATOM 5225 C CA . TYR A 1 651 ? 12.075 -6.404 -13.896 1.00 89.00 651 TYR A CA 1
ATOM 5226 C C . TYR A 1 651 ? 11.070 -7.301 -14.626 1.00 89.00 651 TYR A C 1
ATOM 5228 O O . TYR A 1 651 ? 9.915 -7.370 -14.213 1.00 89.00 651 TYR A O 1
ATOM 5236 N N . GLY A 1 652 ? 11.462 -7.971 -15.707 1.00 84.50 652 GLY A N 1
ATOM 5237 C CA . GLY A 1 652 ? 10.585 -8.856 -16.467 1.00 84.50 652 GLY A CA 1
ATOM 5238 C C . GLY A 1 652 ? 10.176 -10.135 -15.720 1.00 84.50 652 GLY A C 1
ATOM 5239 O O . GLY A 1 652 ? 10.494 -10.331 -14.541 1.00 84.50 652 GLY A O 1
ATOM 5240 N N . PRO A 1 653 ? 9.435 -11.031 -16.392 1.00 82.88 653 PRO A N 1
ATOM 5241 C CA . PRO A 1 653 ? 9.027 -12.310 -15.822 1.00 82.88 653 PRO A CA 1
ATOM 5242 C C . PRO A 1 653 ? 10.233 -13.223 -15.539 1.00 82.88 653 PRO A C 1
ATOM 5244 O O . PRO A 1 653 ? 11.269 -13.139 -16.198 1.00 82.88 653 PRO A O 1
ATOM 5247 N N . LYS A 1 654 ? 10.081 -14.151 -14.579 1.00 71.81 654 LYS A N 1
ATOM 5248 C CA . LYS A 1 654 ? 11.139 -15.112 -14.194 1.00 71.81 654 LYS A CA 1
ATOM 5249 C C . LYS A 1 654 ? 11.610 -15.969 -15.376 1.00 71.81 654 LYS A C 1
ATOM 5251 O O . LYS A 1 654 ? 12.798 -16.251 -15.494 1.00 71.81 654 LYS A O 1
ATOM 5256 N N . GLN A 1 655 ? 10.687 -16.367 -16.251 1.00 72.31 655 GLN A N 1
ATOM 5257 C CA . GLN A 1 655 ? 10.993 -17.087 -17.482 1.00 72.31 655 GLN A CA 1
ATOM 5258 C C . GLN A 1 655 ? 11.086 -16.089 -18.637 1.00 72.31 655 GLN A C 1
ATOM 5260 O O . GLN A 1 655 ? 10.086 -15.735 -19.260 1.00 72.31 655 GLN A O 1
ATOM 5265 N N . LYS A 1 656 ? 12.299 -15.594 -18.887 1.00 68.12 656 LYS A N 1
ATOM 5266 C CA . LYS A 1 656 ? 12.554 -14.620 -19.948 1.00 68.12 656 LYS A CA 1
ATOM 5267 C C . LYS A 1 656 ? 12.588 -15.319 -21.302 1.00 68.12 656 LYS A C 1
ATOM 5269 O O . LYS A 1 656 ? 13.453 -16.154 -21.554 1.00 68.12 656 LYS A O 1
ATOM 5274 N N . SER A 1 657 ? 11.675 -14.953 -22.189 1.00 65.19 657 SER A N 1
ATOM 5275 C CA . SER A 1 657 ? 11.849 -15.177 -23.622 1.00 65.19 657 SER A CA 1
ATOM 5276 C C . SER A 1 657 ? 12.816 -14.136 -24.193 1.00 65.19 657 SER A C 1
ATOM 5278 O O . SER A 1 657 ? 12.809 -12.973 -23.781 1.00 65.19 657 SER A O 1
ATOM 5280 N N . ALA A 1 658 ? 13.647 -14.544 -25.154 1.00 71.00 658 ALA A N 1
ATOM 5281 C CA . ALA A 1 658 ? 14.461 -13.622 -25.941 1.00 71.00 658 ALA A CA 1
ATOM 5282 C C . ALA A 1 658 ? 13.548 -12.840 -26.902 1.00 71.00 658 ALA A C 1
ATOM 5284 O O . ALA A 1 658 ? 13.363 -13.227 -28.053 1.00 71.00 658 ALA A O 1
ATOM 5285 N N . LEU A 1 659 ? 12.908 -11.784 -26.391 1.00 79.38 659 LEU A N 1
ATOM 5286 C CA . LEU A 1 659 ? 11.953 -10.973 -27.152 1.00 79.38 659 LEU A CA 1
ATOM 5287 C C . LEU A 1 659 ? 12.652 -10.003 -28.114 1.00 79.38 659 LEU A C 1
ATOM 5289 O O . LEU A 1 659 ? 12.231 -9.843 -29.254 1.00 79.38 659 LEU A O 1
ATOM 5293 N N . PHE A 1 660 ? 13.717 -9.347 -27.653 1.00 85.44 660 PHE A N 1
ATOM 5294 C CA . PHE A 1 660 ? 14.358 -8.259 -28.387 1.00 85.44 660 PHE A CA 1
ATOM 5295 C C . PHE A 1 660 ? 15.399 -8.786 -29.378 1.00 85.44 660 PHE A C 1
ATOM 5297 O O . PHE A 1 660 ? 16.475 -9.228 -28.974 1.00 85.44 660 PHE A O 1
ATOM 5304 N N . LYS A 1 661 ? 15.113 -8.672 -30.679 1.00 87.12 661 LYS A N 1
ATOM 5305 C CA . LYS A 1 661 ? 16.027 -9.050 -31.771 1.00 87.12 661 LYS A CA 1
ATOM 5306 C C . LYS A 1 661 ? 16.794 -7.836 -32.301 1.00 87.12 661 LYS A C 1
ATOM 5308 O O . LYS A 1 661 ? 16.783 -7.551 -33.498 1.00 87.12 661 LYS A O 1
ATOM 5313 N N . VAL A 1 662 ? 17.473 -7.135 -31.392 1.00 88.44 662 VAL A N 1
ATOM 5314 C CA . VAL A 1 662 ? 18.186 -5.870 -31.659 1.00 88.44 662 VAL A CA 1
ATOM 5315 C C . VAL A 1 662 ? 19.113 -5.978 -32.875 1.00 88.44 662 VAL A C 1
ATOM 5317 O O . VAL A 1 662 ? 19.097 -5.109 -33.742 1.00 88.44 662 VAL A O 1
ATOM 5320 N N . GLU A 1 663 ? 19.852 -7.083 -32.993 1.00 87.75 663 GLU A N 1
ATOM 5321 C CA . GLU A 1 663 ? 20.760 -7.320 -34.121 1.00 87.75 663 GLU A CA 1
ATOM 5322 C C . GLU A 1 663 ? 20.031 -7.291 -35.466 1.00 87.75 663 GLU A C 1
ATOM 5324 O O . GLU A 1 663 ? 20.462 -6.612 -36.393 1.00 87.75 663 GLU A O 1
ATOM 5329 N N . SER A 1 664 ? 18.894 -7.984 -35.565 1.00 87.50 664 SER A N 1
ATOM 5330 C CA . SER A 1 664 ? 18.139 -8.073 -36.818 1.00 87.50 664 SER A CA 1
ATOM 5331 C C . SER A 1 664 ? 17.557 -6.731 -37.257 1.00 87.50 664 SER A C 1
ATOM 5333 O O . SER A 1 664 ? 17.453 -6.474 -38.453 1.00 87.50 664 SER A O 1
ATOM 5335 N N . TRP A 1 665 ? 17.220 -5.866 -36.299 1.00 90.75 665 TRP A N 1
ATOM 5336 C CA . TRP A 1 665 ? 16.593 -4.580 -36.579 1.00 90.75 665 TRP A CA 1
ATOM 5337 C C . TRP A 1 665 ? 17.611 -3.493 -36.932 1.00 90.75 665 TRP A C 1
ATOM 5339 O O . TRP A 1 665 ? 17.360 -2.694 -37.826 1.00 90.75 665 TRP A O 1
ATOM 5349 N N . PHE A 1 666 ? 18.771 -3.466 -36.265 1.00 91.94 666 PHE A N 1
ATOM 5350 C CA . PHE A 1 666 ? 19.693 -2.325 -36.342 1.00 91.94 666 PHE A CA 1
ATOM 5351 C C . PHE A 1 666 ? 20.988 -2.584 -37.124 1.00 91.94 666 PHE A C 1
ATOM 5353 O O . PHE A 1 666 ? 21.658 -1.627 -37.515 1.00 91.94 666 PHE A O 1
ATOM 5360 N N . LEU A 1 667 ? 21.339 -3.841 -37.430 1.00 90.56 667 LEU A N 1
ATOM 5361 C CA . LEU A 1 667 ? 22.611 -4.177 -38.091 1.00 90.56 667 LEU A CA 1
ATOM 5362 C C . LEU A 1 667 ? 22.796 -3.455 -39.437 1.00 90.56 667 LEU A C 1
ATOM 5364 O O . LEU A 1 667 ? 23.886 -2.969 -39.741 1.00 90.56 667 LEU A O 1
ATOM 5368 N N . THR A 1 668 ? 21.733 -3.348 -40.237 1.00 90.06 668 THR A N 1
ATOM 5369 C CA . THR A 1 668 ? 21.764 -2.634 -41.526 1.00 90.06 668 THR A CA 1
ATOM 5370 C C . THR A 1 668 ? 22.088 -1.150 -41.343 1.00 90.06 668 THR A C 1
ATOM 5372 O O . THR A 1 668 ? 22.828 -0.573 -42.140 1.00 90.06 668 THR A O 1
ATOM 5375 N N . HIS A 1 669 ? 21.594 -0.534 -40.269 1.00 91.31 669 HIS A N 1
ATOM 5376 C CA . HIS A 1 669 ? 21.810 0.882 -39.977 1.00 91.31 669 HIS A CA 1
ATOM 5377 C C . HIS A 1 669 ? 23.233 1.164 -39.497 1.00 91.31 669 HIS A C 1
ATOM 5379 O O . HIS A 1 669 ? 23.825 2.145 -39.942 1.00 91.31 669 HIS A O 1
ATOM 5385 N N . VAL A 1 670 ? 23.821 0.265 -38.698 1.00 91.81 670 VAL A N 1
ATOM 5386 C CA . VAL A 1 670 ? 25.244 0.334 -38.317 1.00 91.81 670 VAL A CA 1
ATOM 5387 C C . VAL A 1 670 ? 26.145 0.226 -39.545 1.00 91.81 670 VAL A C 1
ATOM 5389 O O . VAL A 1 670 ? 27.063 1.026 -39.713 1.00 91.81 670 VAL A O 1
ATOM 5392 N N . ARG A 1 671 ? 25.849 -0.704 -40.462 1.00 90.50 671 ARG A N 1
ATOM 5393 C CA . ARG A 1 671 ? 26.591 -0.828 -41.729 1.00 90.50 671 ARG A CA 1
ATOM 5394 C C . ARG A 1 671 ? 26.486 0.434 -42.583 1.00 90.50 671 ARG A C 1
ATOM 5396 O O . ARG A 1 671 ? 27.490 0.877 -43.131 1.00 90.50 671 ARG A O 1
ATOM 5403 N N . ARG A 1 672 ? 25.292 1.025 -42.679 1.00 92.00 672 ARG A N 1
ATOM 5404 C CA . ARG A 1 672 ? 25.068 2.271 -43.425 1.00 92.00 672 ARG A CA 1
ATOM 5405 C C . ARG A 1 672 ? 25.824 3.448 -42.807 1.00 92.00 672 ARG A C 1
ATOM 5407 O O . ARG A 1 672 ? 26.396 4.238 -43.548 1.00 92.00 672 ARG A O 1
ATOM 5414 N N . TRP A 1 673 ? 25.864 3.543 -41.477 1.00 93.81 673 TRP A N 1
ATOM 5415 C CA . TRP A 1 673 ? 26.673 4.547 -40.786 1.00 93.81 673 TRP A CA 1
ATOM 5416 C C . TRP A 1 673 ? 28.165 4.359 -41.080 1.00 93.81 673 TRP A C 1
ATOM 5418 O O . TRP A 1 673 ? 28.808 5.309 -41.502 1.00 93.81 673 TRP A O 1
ATOM 5428 N N . LEU A 1 674 ? 28.698 3.134 -40.986 1.00 91.56 674 LEU A N 1
ATOM 5429 C CA . LEU A 1 674 ? 30.102 2.849 -41.320 1.00 91.56 674 LEU A CA 1
ATOM 5430 C C . LEU A 1 674 ? 30.445 3.211 -42.774 1.00 91.56 674 LEU A C 1
ATOM 5432 O O . LEU A 1 674 ? 31.495 3.798 -43.028 1.00 91.56 674 LEU A O 1
ATOM 5436 N N . ALA A 1 675 ? 29.561 2.885 -43.720 1.00 91.19 675 ALA A N 1
ATOM 5437 C CA . ALA A 1 675 ? 29.742 3.226 -45.129 1.00 91.19 675 ALA A CA 1
ATOM 5438 C C . ALA A 1 675 ? 29.737 4.746 -45.357 1.00 91.19 675 ALA A C 1
ATOM 5440 O O . ALA A 1 675 ? 30.623 5.263 -46.032 1.00 91.19 675 ALA A O 1
ATOM 5441 N N . SER A 1 676 ? 28.790 5.462 -44.743 1.00 90.00 676 SER A N 1
ATOM 5442 C CA . SER A 1 676 ? 28.709 6.924 -44.825 1.00 90.00 676 SER A CA 1
ATOM 5443 C C . SER A 1 676 ? 29.926 7.604 -44.190 1.00 90.00 676 SER A C 1
ATOM 5445 O O . SER A 1 676 ? 30.469 8.540 -44.770 1.00 90.00 676 SER A O 1
ATOM 5447 N N . THR A 1 677 ? 30.408 7.100 -43.051 1.00 89.81 677 THR A N 1
ATOM 5448 C CA . THR A 1 677 ? 31.647 7.569 -42.416 1.00 89.81 677 THR A CA 1
ATOM 5449 C C . THR A 1 677 ? 32.845 7.363 -43.339 1.00 89.81 677 THR A C 1
ATOM 5451 O O . THR A 1 677 ? 33.652 8.275 -43.504 1.00 89.81 677 THR A O 1
ATOM 5454 N N . ASN A 1 678 ? 32.954 6.202 -43.992 1.00 89.88 678 ASN A N 1
ATOM 5455 C CA . ASN A 1 678 ? 34.026 5.933 -44.952 1.00 89.88 678 ASN A CA 1
ATOM 5456 C C . ASN A 1 678 ? 33.989 6.888 -46.158 1.00 89.88 678 ASN A C 1
ATOM 5458 O O . ASN A 1 678 ? 35.028 7.386 -46.575 1.00 89.88 678 ASN A O 1
ATOM 5462 N N . GLU A 1 679 ? 32.804 7.175 -46.700 1.00 90.50 679 GLU A N 1
ATOM 5463 C CA . GLU A 1 679 ? 32.637 8.086 -47.841 1.00 90.50 679 GLU A CA 1
ATOM 5464 C C . GLU A 1 679 ? 32.947 9.549 -47.482 1.00 90.50 679 GLU A C 1
ATOM 5466 O O . GLU A 1 679 ? 33.551 10.270 -48.277 1.00 90.50 679 GLU A O 1
ATOM 5471 N N . ALA A 1 680 ? 32.596 9.982 -46.268 1.00 89.44 680 ALA A N 1
ATOM 5472 C CA . ALA A 1 680 ? 32.866 11.337 -45.785 1.00 89.44 680 ALA A CA 1
ATOM 5473 C C . ALA A 1 680 ? 34.334 11.552 -45.365 1.00 89.44 680 ALA A C 1
ATOM 5475 O O . ALA A 1 680 ? 34.844 12.675 -45.403 1.00 89.44 680 ALA A O 1
ATOM 5476 N N . THR A 1 681 ? 35.037 10.476 -45.000 1.00 90.06 681 THR A N 1
ATOM 5477 C CA . THR A 1 681 ? 36.406 10.517 -44.466 1.00 90.06 681 THR A CA 1
ATOM 5478 C C . THR A 1 681 ? 37.399 11.269 -45.372 1.00 90.06 681 THR A C 1
ATOM 5480 O O . THR A 1 681 ? 38.092 12.160 -44.870 1.00 90.06 681 THR A O 1
ATOM 5483 N N . PRO A 1 682 ? 37.456 11.026 -46.699 1.00 89.75 682 PRO A N 1
ATOM 5484 C CA . PRO A 1 682 ? 38.354 11.762 -47.586 1.00 89.75 682 PRO A CA 1
ATOM 5485 C C . PRO A 1 682 ? 38.131 13.269 -47.632 1.00 89.75 682 PRO A C 1
ATOM 5487 O O . PRO A 1 682 ? 39.069 14.032 -47.879 1.00 89.75 682 PRO A O 1
ATOM 5490 N N . GLU A 1 683 ? 36.885 13.707 -47.461 1.00 89.81 683 GLU A N 1
ATOM 5491 C CA . GLU A 1 683 ? 36.541 15.122 -47.434 1.00 89.81 683 GLU A CA 1
ATOM 5492 C C . GLU A 1 683 ? 36.931 15.762 -46.101 1.00 89.81 683 GLU A C 1
ATOM 5494 O O . GLU A 1 683 ? 37.477 16.866 -46.104 1.00 89.81 683 GLU A O 1
ATOM 5499 N N . TRP A 1 684 ? 36.745 15.055 -44.982 1.00 88.81 684 TRP A N 1
ATOM 5500 C CA . TRP A 1 684 ? 37.212 15.507 -43.669 1.00 88.81 684 TRP A CA 1
ATOM 5501 C C . TRP A 1 684 ? 38.722 15.739 -43.650 1.00 88.81 684 TRP A C 1
ATOM 5503 O O . TRP A 1 684 ? 39.159 16.805 -43.221 1.00 88.81 684 TRP A O 1
ATOM 5513 N N . VAL A 1 685 ? 39.508 14.806 -44.200 1.00 92.06 685 VAL A N 1
ATOM 5514 C CA . VAL A 1 685 ? 40.970 14.948 -44.326 1.00 92.06 685 VAL A CA 1
ATOM 5515 C C . VAL A 1 685 ? 41.332 16.190 -45.147 1.00 92.06 685 VAL A C 1
ATOM 5517 O O . VAL A 1 685 ? 42.104 17.035 -44.693 1.00 92.06 685 VAL A O 1
ATOM 5520 N N . ARG A 1 686 ? 40.730 16.354 -46.335 1.00 90.00 686 ARG A N 1
ATOM 5521 C CA . ARG A 1 686 ? 40.981 17.517 -47.205 1.00 90.00 686 ARG A CA 1
ATOM 5522 C C . ARG A 1 686 ? 40.614 18.838 -46.531 1.00 90.00 686 ARG A C 1
ATOM 5524 O O . ARG A 1 686 ? 41.324 19.827 -46.702 1.00 90.00 686 ARG A O 1
ATOM 5531 N N . ASN A 1 687 ? 39.509 18.879 -45.794 1.00 89.75 687 ASN A N 1
ATOM 5532 C CA . ASN A 1 687 ? 39.060 20.089 -45.114 1.00 89.75 687 ASN A CA 1
ATOM 5533 C C . ASN A 1 687 ? 39.945 20.430 -43.908 1.00 89.75 687 ASN A C 1
ATOM 5535 O O . ASN A 1 687 ? 40.284 21.601 -43.750 1.00 89.75 687 ASN A O 1
ATOM 5539 N N . ALA A 1 688 ? 40.384 19.432 -43.134 1.00 91.69 688 ALA A N 1
ATOM 5540 C CA . ALA A 1 688 ? 41.318 19.626 -42.024 1.00 91.69 688 ALA A CA 1
ATOM 5541 C C . ALA A 1 688 ? 42.651 20.223 -42.502 1.00 91.69 688 ALA A C 1
ATOM 5543 O O . ALA A 1 688 ? 43.144 21.179 -41.912 1.00 91.69 688 ALA A O 1
ATOM 5544 N N . ILE A 1 689 ? 43.200 19.723 -43.617 1.00 91.19 689 ILE A N 1
ATOM 5545 C CA . ILE A 1 689 ? 44.433 20.262 -44.215 1.00 91.19 689 ILE A CA 1
ATOM 5546 C C . ILE A 1 689 ? 44.217 21.687 -44.747 1.00 91.19 689 ILE A C 1
ATOM 5548 O O . ILE A 1 689 ? 45.030 22.571 -44.501 1.00 91.19 689 ILE A O 1
ATOM 5552 N N . LYS A 1 690 ? 43.110 21.947 -45.456 1.00 89.88 690 LYS A N 1
ATOM 5553 C CA . LYS A 1 690 ? 42.815 23.280 -46.018 1.00 89.88 690 LYS A CA 1
ATOM 5554 C C . LYS A 1 690 ? 42.648 24.371 -44.963 1.00 89.88 690 LYS A C 1
ATOM 5556 O O . LYS A 1 690 ? 42.923 25.532 -45.253 1.00 89.88 690 LYS A O 1
ATOM 5561 N N . GLN A 1 691 ? 42.118 24.021 -43.796 1.00 89.06 691 GLN A N 1
ATOM 5562 C CA . GLN A 1 691 ? 41.910 24.955 -42.689 1.00 89.06 691 GLN A CA 1
ATOM 5563 C C . GLN A 1 691 ? 43.161 25.117 -41.817 1.00 89.06 691 GLN A C 1
ATOM 5565 O O . GLN A 1 691 ? 43.177 25.976 -40.934 1.00 89.06 691 GLN A O 1
ATOM 5570 N N . ASP A 1 692 ? 44.209 24.328 -42.066 1.00 89.62 692 ASP A N 1
ATOM 5571 C CA . ASP A 1 692 ? 45.440 24.381 -41.297 1.00 89.62 692 ASP A CA 1
ATOM 5572 C C . ASP A 1 692 ? 46.244 25.655 -41.593 1.00 89.62 692 ASP A C 1
ATOM 5574 O O . ASP A 1 692 ? 46.466 26.046 -42.740 1.00 89.62 692 ASP A O 1
ATOM 5578 N N . GLY A 1 693 ? 46.725 26.293 -40.528 1.00 83.88 693 GLY A N 1
ATOM 5579 C CA . GLY A 1 693 ? 47.690 27.386 -40.614 1.00 83.88 693 GLY A CA 1
ATOM 5580 C C . GLY A 1 693 ? 49.145 26.914 -40.697 1.00 83.88 693 GLY A C 1
ATOM 5581 O O . GLY A 1 693 ? 50.028 27.768 -40.789 1.00 83.88 693 GLY A O 1
ATOM 5582 N N . PHE A 1 694 ? 49.392 25.600 -40.596 1.00 85.00 694 PHE A N 1
ATOM 5583 C CA . PHE A 1 694 ? 50.703 24.937 -40.545 1.00 85.00 694 PHE A CA 1
ATOM 5584 C C . PHE A 1 694 ? 51.655 25.566 -39.520 1.00 85.00 694 PHE A C 1
ATOM 5586 O O . PHE A 1 694 ? 52.845 25.772 -39.759 1.00 85.00 694 PHE A O 1
ATOM 5593 N N . LYS A 1 695 ? 51.107 25.903 -38.350 1.00 85.88 695 LYS A N 1
ATOM 5594 C CA . LYS A 1 695 ? 51.846 26.450 -37.209 1.00 85.88 695 LYS A CA 1
ATOM 5595 C C . LYS A 1 695 ? 51.740 25.501 -36.030 1.00 85.88 695 LYS A C 1
ATOM 5597 O O . LYS A 1 695 ? 50.714 24.852 -35.847 1.00 85.88 695 LYS A O 1
ATOM 5602 N N . HIS A 1 696 ? 52.787 25.477 -35.214 1.00 86.88 696 HIS A N 1
ATOM 5603 C CA . HIS A 1 696 ? 52.768 24.791 -33.927 1.00 86.88 696 HIS A CA 1
ATOM 5604 C C . HIS A 1 696 ? 51.596 25.309 -33.088 1.00 86.88 696 HIS A C 1
ATOM 5606 O O . HIS A 1 696 ? 51.390 26.522 -32.996 1.00 86.88 696 HIS A O 1
ATOM 5612 N N . ILE A 1 697 ? 50.852 24.394 -32.468 1.00 80.25 697 ILE A N 1
ATOM 5613 C CA . ILE A 1 697 ? 49.718 24.754 -31.611 1.00 80.25 697 ILE A CA 1
ATOM 5614 C C . ILE A 1 697 ? 50.202 25.512 -30.368 1.00 80.25 697 ILE A C 1
ATOM 5616 O O . ILE A 1 697 ? 49.583 26.499 -29.992 1.00 80.25 697 ILE A O 1
ATOM 5620 N N . ASN A 1 698 ? 51.308 25.072 -29.755 1.00 81.88 698 ASN A N 1
ATOM 5621 C CA . ASN A 1 698 ? 51.956 25.673 -28.581 1.00 81.88 698 ASN A CA 1
ATOM 5622 C C . ASN A 1 698 ? 53.438 25.248 -28.533 1.00 81.88 698 ASN A C 1
ATOM 5624 O O . ASN A 1 698 ? 53.828 24.306 -29.219 1.00 81.88 698 ASN A O 1
ATOM 5628 N N . GLU A 1 699 ? 54.254 25.861 -27.664 1.00 76.19 699 GLU A N 1
ATOM 5629 C CA . GLU A 1 699 ? 55.688 25.522 -27.500 1.00 76.19 699 GLU A CA 1
ATOM 5630 C C . GLU A 1 699 ? 55.950 24.045 -27.130 1.00 76.19 699 GLU A C 1
ATOM 5632 O O . GLU A 1 699 ? 57.030 23.521 -27.390 1.00 76.19 699 GLU A O 1
ATOM 5637 N N . LEU A 1 700 ? 54.958 23.360 -26.549 1.00 80.12 700 LEU A N 1
ATOM 5638 C CA . LEU A 1 700 ? 55.024 21.944 -26.160 1.00 80.12 700 LEU A CA 1
ATOM 5639 C C . LEU A 1 700 ? 54.450 20.986 -27.221 1.00 80.12 700 LEU A C 1
ATOM 5641 O O . LEU A 1 700 ? 54.852 19.826 -27.284 1.00 80.12 700 LEU A O 1
ATOM 5645 N N . THR A 1 701 ? 53.500 21.439 -28.042 1.00 83.00 701 THR A N 1
ATOM 5646 C CA . THR A 1 701 ? 52.795 20.617 -29.040 1.00 83.00 701 THR A CA 1
ATOM 5647 C C . THR A 1 701 ? 53.218 21.048 -30.433 1.00 83.00 701 THR A C 1
ATOM 5649 O O . THR A 1 701 ? 52.710 22.031 -30.976 1.00 83.00 701 THR A O 1
ATOM 5652 N N . LEU A 1 702 ? 54.171 20.298 -30.988 1.00 86.81 702 LEU A N 1
ATOM 5653 C CA . LEU A 1 702 ? 54.870 20.688 -32.208 1.00 86.81 702 LEU A CA 1
ATOM 5654 C C . LEU A 1 702 ? 54.098 20.401 -33.511 1.00 86.81 702 LEU A C 1
ATOM 5656 O O . LEU A 1 702 ? 54.517 20.834 -34.577 1.00 86.81 702 LEU A O 1
ATOM 5660 N N . HIS A 1 703 ? 52.991 19.662 -33.452 1.00 87.19 703 HIS A N 1
ATOM 5661 C CA . HIS A 1 703 ? 52.131 19.439 -34.615 1.00 87.19 703 HIS A CA 1
ATOM 5662 C C . HIS A 1 703 ? 51.127 20.589 -34.789 1.00 87.19 703 HIS A C 1
ATOM 5664 O O . HIS A 1 703 ? 50.885 21.366 -33.860 1.00 87.19 703 HIS A O 1
ATOM 5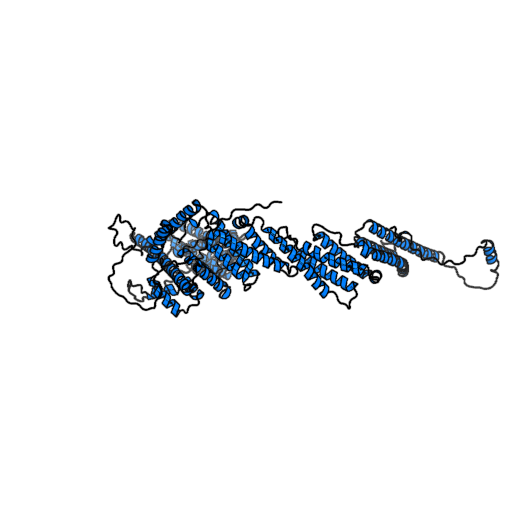670 N N . SER A 1 704 ? 50.569 20.700 -35.993 1.00 90.62 704 SER A N 1
ATOM 5671 C CA . SER A 1 704 ? 49.582 21.710 -36.372 1.00 90.62 704 SER A CA 1
ATOM 5672 C C . SER A 1 704 ? 48.141 21.260 -36.094 1.00 90.62 704 SER A C 1
ATOM 5674 O O . SER A 1 704 ? 47.901 20.118 -35.690 1.00 90.62 704 SER A O 1
ATOM 5676 N N . SER A 1 705 ? 47.168 22.164 -36.268 1.00 90.56 705 SER A N 1
ATOM 5677 C CA . SER A 1 705 ? 45.769 21.930 -35.876 1.00 90.56 705 SER A CA 1
ATOM 5678 C C . SER A 1 705 ? 45.097 20.800 -36.654 1.00 90.56 705 SER A C 1
ATOM 5680 O O . SER A 1 705 ? 44.291 20.079 -36.073 1.00 90.56 705 SER A O 1
ATOM 5682 N N . SER A 1 706 ? 45.486 20.564 -37.912 1.00 92.19 706 SER A N 1
ATOM 5683 C CA . SER A 1 706 ? 44.886 19.505 -38.738 1.00 92.19 706 SER A CA 1
ATOM 5684 C C . SER A 1 706 ? 45.053 18.099 -38.154 1.00 92.19 706 SER A C 1
ATOM 5686 O O . SER A 1 706 ? 44.161 17.266 -38.308 1.00 92.19 706 SER A O 1
ATOM 5688 N N . VAL A 1 707 ? 46.156 17.835 -37.441 1.00 91.62 707 VAL A N 1
ATOM 5689 C CA . VAL A 1 707 ? 46.375 16.556 -36.744 1.00 91.62 707 VAL A CA 1
ATOM 5690 C C . VAL A 1 707 ? 45.391 16.403 -35.588 1.00 91.62 707 VAL A C 1
ATOM 5692 O O . VAL A 1 707 ? 44.813 15.333 -35.411 1.00 91.62 707 VAL A O 1
ATOM 5695 N N . VAL A 1 708 ? 45.175 17.466 -34.811 1.00 90.69 708 VAL A N 1
ATOM 5696 C CA . VAL A 1 708 ? 44.230 17.436 -33.688 1.00 90.69 708 VAL A CA 1
ATOM 5697 C C . VAL A 1 708 ? 42.813 17.228 -34.201 1.00 90.69 708 VAL A C 1
ATOM 5699 O O . VAL A 1 708 ? 42.146 16.309 -33.734 1.00 90.69 708 VAL A O 1
ATOM 5702 N N . ASP A 1 709 ? 42.396 17.995 -35.209 1.00 90.31 709 ASP A N 1
ATOM 5703 C CA . ASP A 1 709 ? 41.056 17.896 -35.790 1.00 90.31 709 ASP A CA 1
ATOM 5704 C C . ASP A 1 709 ? 40.784 16.482 -36.327 1.00 90.31 709 ASP A C 1
ATOM 5706 O O . ASP A 1 709 ? 39.751 15.881 -36.023 1.00 90.31 709 ASP A O 1
ATOM 5710 N N . LEU A 1 710 ? 41.746 15.894 -37.048 1.00 91.62 710 LEU A N 1
ATOM 5711 C CA . LEU A 1 710 ? 41.624 14.542 -37.592 1.00 91.62 710 LEU A CA 1
ATOM 5712 C C . LEU A 1 710 ? 41.500 13.477 -36.488 1.00 91.62 710 LEU A C 1
ATOM 5714 O O . LEU A 1 710 ? 40.617 12.617 -36.542 1.00 91.62 710 LEU A O 1
ATOM 5718 N N . PHE A 1 711 ? 42.343 13.542 -35.453 1.00 92.31 711 PHE A N 1
ATOM 5719 C CA . PHE A 1 711 ? 42.288 12.586 -34.343 1.00 92.31 711 PHE A CA 1
ATOM 5720 C C . PHE A 1 711 ? 41.072 12.789 -33.433 1.00 92.31 711 PHE A C 1
ATOM 5722 O O . PHE A 1 711 ? 40.599 11.811 -32.847 1.00 92.31 711 PHE A O 1
ATOM 5729 N N . THR A 1 712 ? 40.530 14.006 -33.328 1.00 91.88 712 THR A N 1
ATOM 5730 C CA . THR A 1 712 ? 39.245 14.257 -32.663 1.00 91.88 712 THR A CA 1
ATOM 5731 C C . THR A 1 712 ? 38.103 13.568 -33.409 1.00 91.88 712 THR A C 1
ATOM 5733 O O . THR A 1 712 ? 37.306 12.880 -32.771 1.00 91.88 712 THR A O 1
ATOM 5736 N N . MET A 1 713 ? 38.060 13.651 -34.744 1.00 89.00 713 MET A N 1
ATOM 5737 C CA . MET A 1 713 ? 37.053 12.944 -35.551 1.00 89.00 713 MET A CA 1
ATOM 5738 C C . MET A 1 713 ? 37.149 11.418 -35.395 1.00 89.00 713 MET A C 1
ATOM 5740 O O . MET A 1 713 ? 36.130 10.742 -35.251 1.00 89.00 713 MET A O 1
ATOM 5744 N N . PHE A 1 714 ? 38.364 10.856 -35.360 1.00 91.75 714 PHE A N 1
ATOM 5745 C CA . PHE A 1 714 ? 38.546 9.421 -35.112 1.00 91.75 714 PHE A CA 1
ATOM 5746 C C . PHE A 1 714 ? 38.074 9.004 -33.722 1.00 91.75 714 PHE A C 1
ATOM 5748 O O . PHE A 1 714 ? 37.403 7.982 -33.596 1.00 91.75 714 PHE A O 1
ATOM 5755 N N . HIS A 1 715 ? 38.387 9.793 -32.690 1.00 92.50 715 HIS A N 1
ATOM 5756 C CA . HIS A 1 715 ? 37.904 9.518 -31.338 1.00 92.50 715 HIS A CA 1
ATOM 5757 C C . HIS A 1 715 ? 36.379 9.517 -31.283 1.00 92.50 715 HIS A C 1
ATOM 5759 O O . HIS A 1 715 ? 35.815 8.576 -30.739 1.00 92.50 715 HIS A O 1
ATOM 5765 N N . GLN A 1 716 ? 35.715 10.493 -31.909 1.00 91.50 716 GLN A N 1
ATOM 5766 C CA . GLN A 1 716 ? 34.251 10.538 -31.976 1.00 91.50 716 GLN A CA 1
ATOM 5767 C C . GLN A 1 716 ? 33.666 9.297 -32.668 1.00 91.50 716 GLN A C 1
ATOM 5769 O O . GLN A 1 716 ? 32.688 8.725 -32.192 1.00 91.50 716 GLN A O 1
ATOM 5774 N N . ALA A 1 717 ? 34.277 8.838 -33.765 1.00 90.88 717 ALA A N 1
ATOM 5775 C CA . ALA A 1 717 ? 33.821 7.643 -34.472 1.00 90.88 717 ALA A CA 1
ATOM 5776 C C . ALA A 1 717 ? 34.039 6.350 -33.659 1.00 90.88 717 ALA A C 1
ATOM 5778 O O . ALA A 1 717 ? 33.189 5.458 -33.682 1.00 90.88 717 ALA A O 1
ATOM 5779 N N . VAL A 1 718 ? 35.152 6.245 -32.925 1.00 91.31 718 VAL A N 1
ATOM 5780 C CA . VAL A 1 718 ? 35.434 5.109 -32.028 1.00 91.31 718 VAL A CA 1
ATOM 5781 C C . VAL A 1 718 ? 34.480 5.110 -30.838 1.00 91.31 718 VAL A C 1
ATOM 5783 O O . VAL A 1 718 ? 33.887 4.077 -30.531 1.00 91.31 718 VAL A O 1
ATOM 5786 N N . GLU A 1 719 ? 34.296 6.264 -30.202 1.00 91.94 719 GLU A N 1
ATOM 5787 C CA . GLU A 1 719 ? 33.385 6.442 -29.074 1.00 91.94 719 GLU A CA 1
ATOM 5788 C C . GLU A 1 719 ? 31.948 6.092 -29.471 1.00 91.94 719 GLU A C 1
ATOM 5790 O O . GLU A 1 719 ? 31.265 5.386 -28.733 1.00 91.94 719 GLU A O 1
ATOM 5795 N N . PHE A 1 720 ? 31.511 6.486 -30.671 1.00 90.75 720 PHE A N 1
ATOM 5796 C CA . PHE A 1 720 ? 30.207 6.097 -31.199 1.00 90.75 720 PHE A CA 1
ATOM 5797 C C . PHE A 1 720 ? 30.025 4.572 -31.234 1.00 90.75 720 PHE A C 1
ATOM 5799 O O . PHE A 1 720 ? 29.040 4.068 -30.699 1.00 90.75 720 PHE A O 1
ATOM 5806 N N . VAL A 1 721 ? 30.972 3.824 -31.817 1.00 89.69 721 VAL A N 1
ATOM 5807 C CA . VAL A 1 721 ? 30.875 2.353 -31.912 1.00 89.69 721 VAL A CA 1
ATOM 5808 C C . VAL A 1 721 ? 30.921 1.696 -30.531 1.00 89.69 721 VAL A C 1
ATOM 5810 O O . VAL A 1 721 ? 30.185 0.740 -30.295 1.00 89.69 721 VAL A O 1
ATOM 5813 N N . GLN A 1 722 ? 31.735 2.216 -29.611 1.00 88.12 722 GLN A N 1
ATOM 5814 C CA . GLN A 1 722 ? 31.807 1.719 -28.234 1.00 88.12 722 GLN A CA 1
ATOM 5815 C C . GLN A 1 722 ? 30.500 1.958 -27.466 1.00 88.12 722 GLN A C 1
ATOM 5817 O O . GLN A 1 722 ? 30.008 1.057 -26.785 1.00 88.12 722 GLN A O 1
ATOM 5822 N N . ASN A 1 723 ? 29.896 3.137 -27.625 1.00 88.94 723 ASN A N 1
ATOM 5823 C CA . ASN A 1 723 ? 28.651 3.511 -26.954 1.00 88.94 723 ASN A CA 1
ATOM 5824 C C . ASN A 1 723 ? 27.430 2.728 -27.453 1.00 88.94 723 ASN A C 1
ATOM 5826 O O . ASN A 1 723 ? 26.402 2.722 -26.777 1.00 88.94 723 ASN A O 1
ATOM 5830 N N . LEU A 1 724 ? 27.530 2.023 -28.588 1.00 88.31 724 LEU A N 1
ATOM 5831 C CA . LEU A 1 724 ? 26.472 1.111 -29.019 1.00 88.31 724 LEU A CA 1
ATOM 5832 C C . LEU A 1 724 ? 26.258 -0.030 -28.016 1.00 88.31 724 LEU A C 1
ATOM 5834 O O . LEU A 1 724 ? 25.156 -0.569 -27.984 1.00 88.31 724 LEU A O 1
ATOM 5838 N N . GLU A 1 725 ? 27.262 -0.425 -27.219 1.00 86.31 725 GLU A N 1
ATOM 5839 C CA . GLU A 1 725 ? 27.184 -1.589 -26.313 1.00 86.31 725 GLU A CA 1
ATOM 5840 C C . GLU A 1 725 ? 26.551 -2.813 -27.008 1.00 86.31 725 GLU A C 1
ATOM 5842 O O . GLU A 1 725 ? 25.579 -3.419 -26.536 1.00 86.31 725 GLU A O 1
ATOM 5847 N N . TRP A 1 726 ? 27.040 -3.117 -28.213 1.00 88.56 726 TRP A N 1
ATOM 5848 C CA . TRP A 1 726 ? 26.368 -4.042 -29.116 1.00 88.56 726 TRP A CA 1
ATOM 5849 C C . TRP A 1 726 ? 26.292 -5.457 -28.511 1.00 88.56 726 TRP A C 1
ATOM 5851 O O . TRP A 1 726 ? 27.303 -5.994 -28.063 1.00 88.56 726 TRP A O 1
ATOM 5861 N N . PRO A 1 727 ? 25.120 -6.124 -28.516 1.00 84.44 727 PRO A N 1
ATOM 5862 C CA . PRO A 1 727 ? 24.940 -7.390 -27.800 1.00 84.44 727 PRO A CA 1
ATOM 5863 C C . PRO A 1 727 ? 25.791 -8.548 -28.349 1.00 84.44 727 PRO A C 1
ATOM 5865 O O . PRO A 1 727 ? 26.055 -9.507 -27.623 1.00 84.44 727 PRO A O 1
ATOM 5868 N N . ASN A 1 728 ? 26.206 -8.481 -29.618 1.00 87.31 728 ASN A N 1
ATOM 5869 C CA . ASN A 1 728 ? 26.983 -9.520 -30.285 1.00 87.31 728 ASN A CA 1
ATOM 5870 C C . ASN A 1 728 ? 28.450 -9.115 -30.441 1.00 87.31 728 ASN A C 1
ATOM 5872 O O . ASN A 1 728 ? 28.819 -8.424 -31.392 1.00 87.31 728 ASN A O 1
ATOM 5876 N N . HIS A 1 729 ? 29.300 -9.636 -29.561 1.00 87.31 729 HIS A N 1
ATOM 5877 C CA . HIS A 1 729 ? 30.730 -9.321 -29.541 1.00 87.31 729 HIS A CA 1
ATOM 5878 C C . HIS A 1 729 ? 31.444 -9.592 -30.882 1.00 87.31 729 HIS A C 1
ATOM 5880 O O . HIS A 1 729 ? 32.371 -8.876 -31.258 1.00 87.31 729 HIS A O 1
ATOM 5886 N N . LEU A 1 730 ? 31.031 -10.612 -31.649 1.00 89.06 730 LEU A N 1
ATOM 5887 C CA . LEU A 1 730 ? 31.646 -10.891 -32.953 1.00 89.06 730 LEU A CA 1
ATOM 5888 C C . LEU A 1 730 ? 31.328 -9.784 -33.967 1.00 89.06 730 LEU A C 1
ATOM 5890 O O . LEU A 1 730 ? 32.210 -9.346 -34.705 1.00 89.06 730 LEU A O 1
ATOM 5894 N N . GLN A 1 731 ? 30.075 -9.331 -34.011 1.00 89.75 731 GLN A N 1
ATOM 5895 C CA . GLN A 1 731 ? 29.665 -8.231 -34.888 1.00 89.75 731 GLN A CA 1
ATOM 5896 C C . GLN A 1 731 ? 30.307 -6.907 -34.453 1.00 89.75 731 GLN A C 1
ATOM 5898 O O . GLN A 1 731 ? 30.785 -6.164 -35.304 1.00 89.75 731 GLN A O 1
ATOM 5903 N N . GLU A 1 732 ? 30.411 -6.660 -33.148 1.00 89.88 732 GLU A N 1
ATOM 5904 C CA . GLU A 1 732 ? 31.113 -5.501 -32.587 1.00 89.88 732 GLU A CA 1
ATOM 5905 C C . GLU A 1 732 ? 32.588 -5.457 -33.022 1.00 89.88 732 GLU A C 1
ATOM 5907 O O . GLU A 1 732 ? 33.066 -4.447 -33.539 1.00 89.88 732 GLU A O 1
ATOM 5912 N N . CYS A 1 733 ? 33.307 -6.581 -32.921 1.00 90.50 733 CYS A N 1
ATOM 5913 C CA . CYS A 1 733 ? 34.676 -6.695 -33.431 1.00 90.50 733 CYS A CA 1
ATOM 5914 C C . CYS A 1 733 ? 34.767 -6.405 -34.935 1.00 90.50 733 CYS A C 1
ATOM 5916 O O . CYS A 1 733 ? 35.726 -5.772 -35.386 1.00 90.50 733 CYS A O 1
ATOM 5918 N N . ARG A 1 734 ? 33.770 -6.832 -35.722 1.00 91.00 734 ARG A N 1
ATOM 5919 C CA . ARG A 1 734 ? 33.698 -6.511 -37.156 1.00 91.00 734 ARG A CA 1
ATOM 5920 C C . ARG A 1 734 ? 33.493 -5.014 -37.390 1.00 91.00 734 ARG A C 1
ATOM 5922 O O . ARG A 1 734 ? 34.144 -4.471 -38.278 1.00 91.00 734 ARG A O 1
ATOM 5929 N N . PHE A 1 735 ? 32.665 -4.335 -36.591 1.00 93.38 735 PHE A N 1
ATOM 5930 C CA . PHE A 1 735 ? 32.501 -2.877 -36.669 1.00 93.38 735 PHE A CA 1
ATOM 5931 C C . PHE A 1 735 ? 33.805 -2.147 -36.346 1.00 93.38 735 PHE A C 1
ATOM 5933 O O . PHE A 1 735 ? 34.224 -1.289 -37.119 1.00 93.38 735 PHE A O 1
ATOM 5940 N N . ASN A 1 736 ? 34.499 -2.551 -35.278 1.00 91.62 736 ASN A N 1
ATOM 5941 C CA . ASN A 1 736 ? 35.807 -2.000 -34.915 1.00 91.62 736 ASN A CA 1
ATOM 5942 C C . ASN A 1 736 ? 36.863 -2.249 -36.003 1.00 91.62 736 ASN A C 1
ATOM 5944 O O . ASN A 1 736 ? 37.650 -1.362 -36.327 1.00 91.62 736 ASN A O 1
ATOM 5948 N N . THR A 1 737 ? 36.849 -3.431 -36.626 1.00 92.94 737 THR A N 1
ATOM 5949 C CA . THR A 1 737 ? 37.740 -3.751 -37.751 1.00 92.94 737 THR A CA 1
ATOM 5950 C C . THR A 1 737 ? 37.443 -2.857 -38.954 1.00 92.94 737 THR A C 1
ATOM 5952 O O . THR A 1 737 ? 38.364 -2.278 -39.527 1.00 92.94 737 THR A O 1
ATOM 5955 N N . ALA A 1 738 ? 36.171 -2.690 -39.323 1.00 91.44 738 ALA A N 1
ATOM 5956 C CA . ALA A 1 738 ? 35.779 -1.797 -40.408 1.00 91.44 738 ALA A CA 1
ATOM 5957 C C . ALA A 1 738 ? 36.203 -0.350 -40.120 1.00 91.44 738 ALA A C 1
ATOM 5959 O O . ALA A 1 738 ? 36.832 0.277 -40.968 1.00 91.44 738 ALA A O 1
ATOM 5960 N N . LEU A 1 739 ? 35.955 0.144 -38.905 1.00 93.31 739 LEU A N 1
ATOM 5961 C CA . LEU A 1 739 ? 36.365 1.483 -38.490 1.00 93.31 739 LEU A CA 1
ATOM 5962 C C . LEU A 1 739 ? 37.891 1.660 -38.528 1.00 93.31 739 LEU A C 1
ATOM 5964 O O . LEU A 1 739 ? 38.373 2.680 -39.010 1.00 93.31 739 LEU A O 1
ATOM 5968 N N . SER A 1 740 ? 38.666 0.652 -38.112 1.00 93.50 740 SER A N 1
ATOM 5969 C CA . SER A 1 740 ? 40.133 0.703 -38.198 1.00 93.50 740 SER A CA 1
ATOM 5970 C C . SER A 1 740 ? 40.637 0.844 -39.639 1.00 93.50 740 SER A C 1
ATOM 5972 O O . SER A 1 740 ? 41.599 1.570 -39.882 1.00 93.50 740 SER A O 1
ATOM 5974 N N . LYS A 1 741 ? 39.952 0.222 -40.612 1.00 93.12 741 LYS A N 1
ATOM 5975 C CA . LYS A 1 741 ? 40.261 0.383 -42.039 1.00 93.12 741 LYS A CA 1
ATOM 5976 C C . LYS A 1 741 ? 39.951 1.799 -42.520 1.00 93.12 741 LYS A C 1
ATOM 5978 O O . LYS A 1 741 ? 40.776 2.373 -43.220 1.00 93.12 741 LYS A O 1
ATOM 5983 N N . VAL A 1 742 ? 38.815 2.371 -42.109 1.00 91.56 742 VAL A N 1
ATOM 5984 C CA . VAL A 1 742 ? 38.447 3.764 -42.431 1.00 91.56 742 VAL A CA 1
ATOM 5985 C C . VAL A 1 742 ? 39.500 4.743 -41.904 1.00 91.56 742 VAL A C 1
ATOM 5987 O O . VAL A 1 742 ? 39.972 5.600 -42.646 1.00 91.56 742 VAL A O 1
ATOM 5990 N N . ILE A 1 743 ? 39.933 4.571 -40.651 1.00 93.19 743 ILE A N 1
ATOM 5991 C CA . ILE A 1 743 ? 41.008 5.378 -40.051 1.00 93.19 743 ILE A CA 1
ATOM 5992 C C . ILE A 1 743 ? 42.325 5.192 -40.821 1.00 93.19 743 ILE A C 1
ATOM 5994 O O . ILE A 1 743 ? 43.025 6.168 -41.082 1.00 93.19 743 ILE A O 1
ATOM 5998 N N . GLY A 1 744 ? 42.658 3.963 -41.226 1.00 93.06 744 GLY A N 1
ATOM 5999 C CA . GLY A 1 744 ? 43.836 3.682 -42.050 1.00 93.06 744 GLY A CA 1
ATOM 6000 C C . GLY A 1 744 ? 43.832 4.446 -43.376 1.00 93.06 744 GLY A C 1
ATOM 6001 O O . GLY A 1 744 ? 44.817 5.108 -43.692 1.00 93.06 744 GLY A O 1
ATOM 6002 N N . VAL A 1 745 ? 42.707 4.426 -44.101 1.00 90.50 745 VAL A N 1
ATOM 6003 C CA . VAL A 1 745 ? 42.526 5.179 -45.358 1.00 90.50 745 VAL A CA 1
ATOM 6004 C C . VAL A 1 745 ? 42.666 6.685 -45.127 1.00 90.50 745 VAL A C 1
ATOM 6006 O O . VAL A 1 745 ? 43.319 7.376 -45.906 1.00 90.50 745 VAL A O 1
ATOM 6009 N N . ALA A 1 746 ? 42.098 7.199 -44.034 1.00 92.38 746 ALA A N 1
ATOM 6010 C CA . ALA A 1 746 ? 42.199 8.609 -43.673 1.00 92.38 746 ALA A CA 1
ATOM 6011 C C . ALA A 1 746 ? 43.652 9.052 -43.433 1.00 92.38 746 ALA A C 1
ATOM 6013 O O . ALA A 1 746 ? 44.075 10.101 -43.919 1.00 92.38 746 ALA A O 1
ATOM 6014 N N . LEU A 1 747 ? 44.415 8.246 -42.686 1.00 94.19 747 LEU A N 1
ATOM 6015 C CA . LEU A 1 747 ? 45.822 8.506 -42.388 1.00 94.19 747 LEU A CA 1
ATOM 6016 C C . LEU A 1 747 ? 46.683 8.420 -43.649 1.00 94.19 747 LEU A C 1
ATOM 6018 O O . LEU A 1 747 ? 47.509 9.301 -43.868 1.00 94.19 747 LEU A O 1
ATOM 6022 N N . GLU A 1 748 ? 46.464 7.408 -44.490 1.00 93.69 748 GLU A N 1
ATOM 6023 C CA . GLU A 1 748 ? 47.164 7.258 -45.768 1.00 93.69 748 GLU A CA 1
ATOM 6024 C C . GLU A 1 748 ? 46.943 8.489 -46.654 1.00 93.69 748 GLU A C 1
ATOM 6026 O O . GLU A 1 748 ? 47.906 9.115 -47.100 1.00 93.69 748 GLU A O 1
ATOM 6031 N N . GLN A 1 749 ? 45.690 8.916 -46.817 1.00 91.25 749 GLN A N 1
ATOM 6032 C CA . GLN A 1 749 ? 45.373 10.107 -47.596 1.00 91.25 749 GLN A CA 1
ATOM 6033 C C . GLN A 1 749 ? 45.996 11.375 -46.997 1.00 91.25 749 GLN A C 1
ATOM 6035 O O . GLN A 1 749 ? 46.554 12.179 -47.739 1.00 91.25 749 GLN A O 1
ATOM 6040 N N . TYR A 1 750 ? 45.945 11.553 -45.672 1.00 94.06 750 TYR A N 1
ATOM 6041 C CA . TYR A 1 750 ? 46.589 12.694 -45.016 1.00 94.06 750 TYR A CA 1
ATOM 6042 C C . TYR A 1 750 ? 48.097 12.708 -45.300 1.00 94.06 750 TYR A C 1
ATOM 6044 O O . TYR A 1 750 ? 48.647 13.744 -45.666 1.00 94.06 750 TYR A O 1
ATOM 6052 N N . THR A 1 751 ? 48.768 11.555 -45.197 1.00 93.94 751 THR A N 1
ATOM 6053 C CA . THR A 1 751 ? 50.205 11.455 -45.490 1.00 93.94 751 THR A CA 1
ATOM 6054 C C . THR A 1 751 ? 50.536 11.726 -46.956 1.00 93.94 751 THR A C 1
ATOM 6056 O O . THR A 1 751 ? 51.499 12.443 -47.214 1.00 93.94 751 THR A O 1
ATOM 6059 N N . MET A 1 752 ? 49.727 11.233 -47.901 1.00 92.88 752 MET A N 1
ATOM 6060 C CA . MET A 1 752 ? 49.916 11.481 -49.336 1.00 92.88 752 MET A CA 1
ATOM 6061 C C . MET A 1 752 ? 49.776 12.968 -49.687 1.00 92.88 752 MET A C 1
ATOM 6063 O O . MET A 1 752 ? 50.604 13.510 -50.413 1.00 92.88 752 MET A O 1
ATOM 6067 N N . GLU A 1 753 ? 48.757 13.644 -49.151 1.00 90.81 753 GLU A N 1
ATOM 6068 C CA . GLU A 1 753 ? 48.538 15.082 -49.376 1.00 90.81 753 GLU A CA 1
ATOM 6069 C C . GLU A 1 753 ? 49.676 15.920 -48.767 1.00 90.81 753 GLU A C 1
ATOM 6071 O O . GLU A 1 753 ? 50.174 16.858 -49.391 1.00 90.81 753 GLU A O 1
ATOM 6076 N N . MET A 1 754 ? 50.147 15.558 -47.567 1.00 90.88 754 MET A N 1
ATOM 6077 C CA . MET A 1 754 ? 51.314 16.199 -46.953 1.00 90.88 754 MET A CA 1
ATOM 6078 C C . MET A 1 754 ? 52.589 15.991 -47.782 1.00 90.88 754 MET A C 1
ATOM 6080 O O . MET A 1 754 ? 53.355 16.937 -47.962 1.00 90.88 754 MET A O 1
ATOM 6084 N N . GLU A 1 755 ? 52.819 14.786 -48.309 1.00 91.62 755 GLU A N 1
ATOM 6085 C CA . GLU A 1 755 ? 53.972 14.480 -49.164 1.00 91.62 755 GLU A CA 1
ATOM 6086 C C . GLU A 1 755 ? 53.951 15.284 -50.474 1.00 91.62 755 GLU A C 1
ATOM 6088 O O . GLU A 1 755 ? 54.988 15.818 -50.875 1.00 91.62 755 GLU A O 1
ATOM 6093 N N . ASP A 1 756 ? 52.788 15.438 -51.116 1.00 89.62 756 ASP A N 1
ATOM 6094 C CA . ASP A 1 756 ? 52.644 16.247 -52.336 1.00 89.62 756 ASP A CA 1
ATOM 6095 C C . ASP A 1 756 ? 52.904 17.739 -52.068 1.00 89.62 756 ASP A C 1
ATOM 6097 O O . ASP A 1 756 ? 53.628 18.401 -52.823 1.00 89.62 756 ASP A O 1
ATOM 6101 N N . MET A 1 757 ? 52.398 18.265 -50.946 1.00 87.56 757 MET A N 1
ATOM 6102 C CA . MET A 1 757 ? 52.677 19.641 -50.520 1.00 87.56 757 MET A CA 1
ATOM 6103 C C . MET A 1 757 ? 54.167 19.861 -50.233 1.00 87.56 757 MET A C 1
ATOM 6105 O O . MET A 1 757 ? 54.740 20.831 -50.726 1.00 87.56 757 MET A O 1
ATOM 6109 N N . ILE A 1 758 ? 54.817 18.946 -49.504 1.00 88.69 758 ILE A N 1
ATOM 6110 C CA . ILE A 1 758 ? 56.262 19.008 -49.223 1.00 88.69 758 ILE A CA 1
ATOM 6111 C C . ILE A 1 758 ? 57.068 18.927 -50.523 1.00 88.69 758 ILE A C 1
ATOM 6113 O O . ILE A 1 758 ? 58.004 19.697 -50.727 1.00 88.69 758 ILE A O 1
ATOM 6117 N N . THR A 1 759 ? 56.703 18.022 -51.431 1.00 89.31 759 THR A N 1
ATOM 6118 C CA . THR A 1 759 ? 57.378 17.871 -52.728 1.00 89.31 759 THR A CA 1
ATOM 6119 C C . THR A 1 759 ? 57.249 19.142 -53.564 1.00 89.31 759 THR A C 1
ATOM 6121 O O . THR A 1 759 ? 58.220 19.567 -54.192 1.00 89.31 759 THR A O 1
ATOM 6124 N N . THR A 1 760 ? 56.077 19.779 -53.544 1.00 87.50 760 THR A N 1
ATOM 6125 C CA . THR A 1 760 ? 55.828 21.054 -54.230 1.00 87.50 760 THR A CA 1
ATOM 6126 C C . THR A 1 760 ? 56.617 22.211 -53.610 1.00 87.50 760 THR A C 1
ATOM 6128 O O . THR A 1 760 ? 57.092 23.072 -54.352 1.00 87.50 760 THR A O 1
ATOM 6131 N N . ASP A 1 761 ? 56.795 22.224 -52.287 1.00 85.81 761 ASP A N 1
ATOM 6132 C CA . ASP A 1 761 ? 57.571 23.243 -51.566 1.00 85.81 761 ASP A CA 1
ATOM 6133 C C . ASP A 1 761 ? 59.091 23.089 -51.778 1.00 85.81 761 ASP A C 1
ATOM 6135 O O . ASP A 1 761 ? 59.799 24.071 -51.995 1.00 85.81 761 ASP A O 1
ATOM 6139 N N . ILE A 1 762 ? 59.601 21.851 -51.801 1.00 87.06 762 ILE A N 1
ATOM 6140 C CA . ILE A 1 762 ? 61.026 21.547 -52.033 1.00 87.06 762 ILE A CA 1
ATOM 6141 C C . ILE A 1 762 ? 61.406 21.705 -53.513 1.00 87.06 762 ILE A C 1
ATOM 6143 O O . ILE A 1 762 ? 62.499 22.184 -53.829 1.00 87.06 762 ILE A O 1
ATOM 6147 N N . TYR A 1 763 ? 60.517 21.313 -54.431 1.00 81.88 763 TYR A N 1
ATOM 6148 C CA . TYR A 1 763 ? 60.710 21.419 -55.880 1.00 81.88 763 TYR A CA 1
ATOM 6149 C C . TYR A 1 763 ? 59.653 22.335 -56.513 1.00 81.88 763 TYR A C 1
ATOM 6151 O O . TYR A 1 763 ? 58.847 21.878 -57.337 1.00 81.88 763 TYR A O 1
ATOM 6159 N N . PRO A 1 764 ? 59.654 23.642 -56.190 1.00 70.06 764 PRO A N 1
ATOM 6160 C CA . PRO A 1 764 ? 58.723 24.578 -56.792 1.00 70.06 764 PRO A CA 1
ATOM 6161 C C . PRO A 1 764 ? 58.965 24.565 -58.298 1.00 70.06 764 PRO A C 1
ATOM 6163 O O . PRO A 1 764 ? 60.094 24.749 -58.758 1.00 70.06 764 PRO A O 1
ATOM 6166 N N . ARG A 1 765 ? 57.919 24.277 -59.083 1.00 59.97 765 ARG A N 1
ATOM 6167 C CA . ARG A 1 765 ? 58.019 24.153 -60.545 1.00 59.97 765 ARG A CA 1
ATOM 6168 C C . ARG A 1 765 ? 58.700 25.396 -61.120 1.00 59.97 765 ARG A C 1
ATOM 6170 O O . ARG A 1 765 ? 58.072 26.444 -61.251 1.00 59.97 765 ARG A O 1
ATOM 6177 N N . ALA A 1 766 ? 59.973 25.269 -61.488 1.00 53.03 766 ALA A N 1
ATOM 6178 C CA . ALA A 1 766 ? 60.714 26.324 -62.152 1.00 53.03 766 ALA A CA 1
ATOM 6179 C C . ALA A 1 766 ? 60.005 26.676 -63.470 1.00 53.03 766 ALA A C 1
ATOM 6181 O O . ALA A 1 766 ? 59.891 25.844 -64.369 1.00 53.03 766 ALA A O 1
ATOM 6182 N N . VAL A 1 767 ? 59.467 27.895 -63.525 1.00 47.81 767 VAL A N 1
ATOM 6183 C CA . VAL A 1 767 ? 59.371 28.773 -64.696 1.00 47.81 767 VAL A CA 1
ATOM 6184 C C . VAL A 1 767 ? 59.335 28.033 -66.047 1.00 47.81 767 VAL A C 1
ATOM 6186 O O . VAL A 1 767 ? 60.357 27.801 -66.685 1.00 47.81 767 VAL A O 1
ATOM 6189 N N . ARG A 1 768 ? 58.130 27.738 -66.553 1.00 45.53 768 ARG A N 1
ATOM 6190 C CA . ARG A 1 768 ? 57.890 27.778 -68.007 1.00 45.53 768 ARG A CA 1
ATOM 6191 C C . ARG A 1 768 ? 57.506 29.208 -68.388 1.00 45.53 768 ARG A C 1
ATOM 6193 O O . ARG A 1 768 ? 56.383 29.457 -68.822 1.00 45.53 768 ARG A O 1
ATOM 6200 N N . GLU A 1 769 ? 58.435 30.145 -68.221 1.00 41.72 769 GLU A N 1
ATOM 6201 C CA . GLU A 1 769 ? 58.430 31.330 -69.073 1.00 41.72 769 GLU A CA 1
ATOM 6202 C C . GLU A 1 769 ? 58.824 30.868 -70.470 1.00 41.72 769 GLU A C 1
ATOM 6204 O O . GLU A 1 769 ? 59.819 30.177 -70.693 1.00 41.72 769 GLU A O 1
ATOM 6209 N N . ARG A 1 770 ? 57.930 31.171 -71.402 1.00 41.78 770 ARG A N 1
ATOM 6210 C CA . ARG A 1 770 ? 58.180 31.082 -72.828 1.00 41.78 770 ARG A CA 1
ATOM 6211 C C . ARG A 1 770 ? 59.338 32.020 -73.148 1.00 41.78 770 ARG A C 1
ATOM 6213 O O . ARG A 1 770 ? 59.256 33.183 -72.788 1.00 41.78 770 ARG A O 1
ATOM 6220 N N . ASP A 1 771 ? 60.286 31.544 -73.942 1.00 32.19 771 ASP A N 1
ATOM 6221 C CA . ASP A 1 771 ? 60.694 32.308 -75.115 1.00 32.19 771 ASP A CA 1
ATOM 6222 C C . ASP A 1 771 ? 60.996 31.369 -76.297 1.00 32.19 771 ASP A C 1
ATOM 6224 O O . ASP A 1 771 ? 61.248 30.175 -76.101 1.00 32.19 771 ASP A O 1
ATOM 6228 N N . PRO A 1 772 ? 60.788 31.849 -77.535 1.00 54.03 772 PRO A N 1
ATOM 6229 C CA . PRO A 1 772 ? 60.317 31.035 -78.642 1.00 54.03 772 PRO A CA 1
ATOM 6230 C C . PRO A 1 772 ? 61.460 30.506 -79.512 1.00 54.03 772 PRO A C 1
ATOM 6232 O O . PRO A 1 772 ? 62.522 31.109 -79.613 1.00 54.03 772 PRO A O 1
ATOM 6235 N N . SER A 1 773 ? 61.144 29.443 -80.255 1.00 45.72 773 SER A N 1
ATOM 6236 C CA . SER A 1 773 ? 61.913 28.816 -81.343 1.00 45.72 773 SER A CA 1
ATOM 6237 C C . SER A 1 773 ? 62.879 27.685 -80.952 1.00 45.72 773 SER A C 1
ATOM 6239 O O . SER A 1 773 ? 63.828 27.855 -80.202 1.00 45.72 773 SER A O 1
ATOM 6241 N N . GLY A 1 774 ? 62.640 26.511 -81.554 1.00 44.78 774 GLY A N 1
ATOM 6242 C CA . GLY A 1 774 ? 63.677 25.497 -81.757 1.00 44.78 774 GLY A CA 1
ATOM 6243 C C . GLY A 1 774 ? 63.447 24.124 -81.120 1.00 44.78 774 GLY A C 1
ATOM 6244 O O . GLY A 1 774 ? 64.006 23.816 -80.082 1.00 44.78 774 GLY A O 1
ATOM 6245 N N . SER A 1 775 ? 62.753 23.245 -81.852 1.00 49.25 775 SER A N 1
ATOM 6246 C CA . SER A 1 775 ? 63.014 21.791 -81.896 1.00 49.25 775 SER A CA 1
ATOM 6247 C C . SER A 1 775 ? 62.743 20.935 -80.641 1.00 49.25 775 SER A C 1
ATOM 6249 O O . SER A 1 775 ? 63.648 20.497 -79.938 1.00 49.25 775 SER A O 1
ATOM 6251 N N . GLY A 1 776 ? 61.473 20.556 -80.444 1.00 47.62 776 GLY A N 1
ATOM 6252 C CA . GLY A 1 776 ? 61.049 19.520 -79.485 1.00 47.62 776 GLY A CA 1
ATOM 6253 C C . GLY A 1 776 ? 60.500 18.227 -80.113 1.00 47.62 776 GLY A C 1
ATOM 6254 O O . GLY A 1 776 ? 59.932 17.399 -79.406 1.00 47.62 776 GLY A O 1
ATOM 6255 N N . ASN A 1 777 ? 60.641 18.025 -81.430 1.00 57.28 777 ASN A N 1
ATOM 6256 C CA . ASN A 1 777 ? 60.085 16.851 -82.130 1.00 57.28 777 ASN A CA 1
ATOM 6257 C C . ASN A 1 777 ? 60.939 15.572 -82.020 1.00 57.28 777 ASN A C 1
ATOM 6259 O O . ASN A 1 777 ? 60.512 14.516 -82.484 1.00 57.28 777 ASN A O 1
ATOM 6263 N N . PHE A 1 778 ? 62.119 15.626 -81.398 1.00 51.81 778 PHE A N 1
ATOM 6264 C CA . PHE A 1 778 ? 62.995 14.456 -81.260 1.00 51.81 778 PHE A CA 1
ATOM 6265 C C . PHE A 1 778 ? 62.671 13.620 -80.007 1.00 51.81 778 PHE A C 1
ATOM 6267 O O . PHE A 1 778 ? 62.565 12.396 -80.080 1.00 51.81 778 PHE A O 1
ATOM 6274 N N . PHE A 1 779 ? 62.394 14.276 -78.873 1.00 48.94 779 PHE A N 1
ATOM 6275 C CA . PHE A 1 779 ? 62.121 13.600 -77.594 1.00 48.94 779 PHE A CA 1
ATOM 6276 C C . PHE A 1 779 ? 60.781 12.845 -77.571 1.00 48.94 779 PHE A C 1
ATOM 6278 O O . PHE A 1 779 ? 60.680 11.775 -76.970 1.00 48.94 779 PHE A O 1
ATOM 6285 N N . ASN A 1 780 ? 59.770 13.339 -78.295 1.00 49.88 780 ASN A N 1
ATOM 6286 C CA . ASN A 1 780 ? 58.481 12.650 -78.425 1.00 49.88 780 ASN A CA 1
ATOM 6287 C C . ASN A 1 780 ? 58.558 11.387 -79.301 1.00 49.88 780 ASN A C 1
ATOM 6289 O O . ASN A 1 780 ? 57.780 10.456 -79.104 1.00 49.88 780 ASN A O 1
ATOM 6293 N N . ARG A 1 781 ? 59.520 11.308 -80.232 1.00 51.47 781 ARG A N 1
ATOM 6294 C CA . ARG A 1 781 ? 59.721 10.115 -81.072 1.00 51.47 781 ARG A CA 1
ATOM 6295 C C . ARG A 1 781 ? 60.471 9.003 -80.336 1.00 51.47 781 ARG A C 1
ATOM 6297 O O . ARG A 1 781 ? 60.122 7.840 -80.510 1.00 51.47 781 ARG A O 1
ATOM 6304 N N . ALA A 1 782 ? 61.419 9.353 -79.464 1.00 46.03 782 ALA A N 1
ATOM 6305 C CA . ALA A 1 782 ? 62.145 8.386 -78.637 1.00 46.03 782 ALA A CA 1
ATOM 6306 C C . ALA A 1 782 ? 61.248 7.725 -77.569 1.00 46.03 782 ALA A C 1
ATOM 6308 O O . ALA A 1 782 ? 61.357 6.527 -77.314 1.00 46.03 782 ALA A O 1
ATOM 6309 N N . ARG A 1 783 ? 60.295 8.474 -76.993 1.00 47.41 783 ARG A N 1
ATOM 6310 C CA . ARG A 1 783 ? 59.375 7.949 -75.968 1.00 47.41 783 ARG A CA 1
ATOM 6311 C C . ARG A 1 783 ? 58.370 6.925 -76.520 1.00 47.41 783 ARG A C 1
ATOM 6313 O O . ARG A 1 783 ? 58.042 5.971 -75.823 1.00 47.41 783 ARG A O 1
ATOM 6320 N N . ASN A 1 784 ? 57.957 7.063 -77.782 1.00 50.19 784 ASN A N 1
ATOM 6321 C CA . ASN A 1 784 ? 57.049 6.118 -78.450 1.00 50.19 784 ASN A CA 1
ATOM 6322 C C . ASN A 1 784 ? 57.735 4.849 -78.998 1.00 50.19 784 ASN A C 1
ATOM 6324 O O . ASN A 1 784 ? 57.035 3.930 -79.409 1.00 50.19 784 ASN A O 1
ATOM 6328 N N . GLN A 1 785 ? 59.072 4.769 -79.004 1.00 51.03 785 GLN A N 1
ATOM 6329 C CA . GLN A 1 785 ? 59.803 3.538 -79.354 1.00 51.03 785 GLN A CA 1
ATOM 6330 C C . GLN A 1 785 ? 60.195 2.694 -78.130 1.00 51.03 785 GLN A C 1
ATOM 6332 O O . GLN A 1 785 ? 60.388 1.491 -78.271 1.00 51.03 785 GLN A O 1
ATOM 6337 N N . LEU A 1 786 ? 60.273 3.294 -76.935 1.00 46.94 786 LEU A N 1
ATOM 6338 C CA . LEU A 1 786 ? 60.615 2.595 -75.685 1.00 46.94 786 LEU A CA 1
ATOM 6339 C C . LEU A 1 786 ? 59.411 1.937 -74.992 1.00 46.94 786 LEU A C 1
ATOM 6341 O O . LEU A 1 786 ? 59.592 1.011 -74.208 1.00 46.94 786 LEU A O 1
ATOM 6345 N N . ILE A 1 787 ? 58.188 2.371 -75.301 1.00 50.06 787 ILE A N 1
ATOM 6346 C CA . ILE A 1 787 ? 56.956 1.756 -74.797 1.00 50.06 787 ILE A CA 1
ATOM 6347 C C . ILE A 1 787 ? 56.306 1.023 -75.970 1.00 50.06 787 ILE A C 1
ATOM 6349 O O . ILE A 1 787 ? 55.482 1.574 -76.698 1.00 50.06 787 ILE A O 1
ATOM 6353 N N . GLY A 1 788 ? 56.746 -0.217 -76.194 1.00 34.91 788 GLY A N 1
ATOM 6354 C CA . GLY A 1 788 ? 56.134 -1.128 -77.157 1.00 34.91 788 GLY A CA 1
ATOM 6355 C C . GLY A 1 788 ? 54.625 -1.214 -76.921 1.00 34.91 788 GLY A C 1
ATOM 6356 O O . GLY A 1 788 ? 54.170 -1.492 -75.813 1.00 34.91 788 GLY A O 1
ATOM 6357 N N . GLY A 1 789 ? 53.853 -0.907 -77.960 1.00 42.22 789 GLY A N 1
ATOM 6358 C CA . GLY A 1 789 ? 52.419 -0.686 -77.858 1.00 42.22 789 GLY A CA 1
ATOM 6359 C C . GLY A 1 789 ? 51.621 -1.897 -77.373 1.00 42.22 789 GLY A C 1
ATOM 6360 O O . GLY A 1 789 ? 51.651 -2.959 -77.990 1.00 42.22 789 GLY A O 1
ATOM 6361 N N . ARG A 1 790 ? 50.791 -1.673 -76.348 1.00 31.91 790 ARG A N 1
ATOM 6362 C CA . ARG A 1 790 ? 49.423 -2.207 -76.268 1.00 31.91 790 ARG A CA 1
ATOM 6363 C C . ARG A 1 790 ? 48.487 -1.128 -75.697 1.00 31.91 790 ARG A C 1
ATOM 6365 O O . ARG A 1 790 ? 48.854 -0.478 -74.722 1.00 31.91 790 ARG A O 1
ATOM 6372 N N . PRO A 1 791 ? 47.319 -0.892 -76.318 1.00 33.97 791 PRO A N 1
ATOM 6373 C CA . PRO A 1 791 ? 46.423 0.206 -75.962 1.00 33.97 791 PRO A CA 1
ATOM 6374 C C . PRO A 1 791 ? 45.570 -0.122 -74.725 1.00 33.97 791 PRO A C 1
ATOM 6376 O O . PRO A 1 791 ? 44.979 -1.197 -74.651 1.00 33.97 791 PRO A O 1
ATOM 6379 N N . LEU A 1 792 ? 45.452 0.827 -73.787 1.00 30.80 792 LEU A N 1
ATOM 6380 C CA . LEU A 1 792 ? 44.403 0.820 -72.761 1.00 30.80 792 LEU A CA 1
ATOM 6381 C C . LEU A 1 792 ? 43.064 1.208 -73.404 1.00 30.80 792 LEU A C 1
ATOM 6383 O O . LEU A 1 792 ? 42.781 2.384 -73.635 1.00 30.80 792 LEU A O 1
ATOM 6387 N N . THR A 1 793 ? 42.232 0.212 -73.690 1.00 30.44 793 THR A N 1
ATOM 6388 C CA . THR A 1 793 ? 40.794 0.394 -73.899 1.00 30.44 793 THR A CA 1
ATOM 6389 C C . THR A 1 793 ? 40.064 0.318 -72.560 1.00 30.44 793 THR A C 1
ATOM 6391 O O . THR A 1 793 ? 40.292 -0.596 -71.775 1.00 30.44 793 THR A O 1
ATOM 6394 N N . LYS A 1 794 ? 39.188 1.302 -72.339 1.00 43.56 794 LYS A N 1
ATOM 6395 C CA . LYS A 1 794 ? 38.243 1.479 -71.227 1.00 43.56 794 LYS A CA 1
ATOM 6396 C C . LYS A 1 794 ? 37.619 0.173 -70.703 1.00 43.56 794 LYS A C 1
ATOM 6398 O O . LYS A 1 794 ? 37.029 -0.568 -71.484 1.00 43.56 794 LYS A O 1
ATOM 6403 N N . SER A 1 795 ? 37.587 0.014 -69.381 1.00 26.98 795 SER A N 1
ATOM 6404 C CA . SER A 1 795 ? 36.569 -0.775 -68.677 1.00 26.98 795 SER A CA 1
ATOM 6405 C C . SER A 1 795 ? 36.165 -0.052 -67.390 1.00 26.98 795 SER A C 1
ATOM 6407 O O . SER A 1 795 ? 36.951 0.049 -66.451 1.00 26.98 795 SER A O 1
ATOM 6409 N N . ASN A 1 796 ? 34.938 0.468 -67.384 1.00 37.78 796 ASN A N 1
ATOM 6410 C CA . ASN A 1 796 ? 34.197 0.828 -66.180 1.00 37.78 796 ASN A CA 1
ATOM 6411 C C . ASN A 1 796 ? 34.034 -0.431 -65.317 1.00 37.78 796 ASN A C 1
ATOM 6413 O O . ASN A 1 796 ? 33.359 -1.345 -65.771 1.00 37.78 796 ASN A O 1
ATOM 6417 N N . HIS A 1 797 ? 34.615 -0.468 -64.121 1.00 34.31 797 HIS A N 1
ATOM 6418 C CA . HIS A 1 797 ? 34.161 -1.279 -62.985 1.00 34.31 797 HIS A CA 1
ATOM 6419 C C . HIS A 1 797 ? 34.852 -0.738 -61.726 1.00 34.31 797 HIS A C 1
ATOM 6421 O O . HIS A 1 797 ? 36.008 -1.047 -61.460 1.00 34.31 797 HIS A O 1
ATOM 6427 N N . SER A 1 798 ? 34.153 0.120 -60.985 1.00 32.81 798 SER A N 1
ATOM 6428 C CA . SER A 1 798 ? 34.558 0.612 -59.661 1.00 32.81 798 SER A CA 1
ATOM 6429 C C . SER A 1 798 ? 33.329 0.708 -58.750 1.00 32.81 798 SER A C 1
ATOM 6431 O O . SER A 1 798 ? 33.074 1.751 -58.163 1.00 32.81 798 SER A O 1
ATOM 6433 N N . ASP A 1 799 ? 32.555 -0.379 -58.706 1.00 38.09 799 ASP A N 1
ATOM 6434 C CA . ASP A 1 799 ? 31.344 -0.549 -57.881 1.00 38.09 799 ASP A CA 1
ATOM 6435 C C . ASP A 1 799 ? 31.416 -1.829 -57.020 1.00 38.09 799 ASP A C 1
ATOM 6437 O O . ASP A 1 799 ? 30.402 -2.350 -56.560 1.00 38.09 799 ASP A O 1
ATOM 6441 N N . GLU A 1 800 ? 32.613 -2.372 -56.779 1.00 34.75 800 GLU A N 1
ATOM 6442 C CA . GLU A 1 800 ? 32.770 -3.533 -55.897 1.00 34.75 800 GLU A CA 1
ATOM 6443 C C . GLU A 1 800 ? 33.182 -3.097 -54.488 1.00 34.75 800 GLU A C 1
ATOM 6445 O O . GLU A 1 800 ? 34.321 -2.722 -54.212 1.00 34.75 800 GLU A O 1
ATOM 6450 N N . VAL A 1 801 ? 32.197 -3.158 -53.590 1.00 42.56 801 VAL A N 1
ATOM 6451 C CA . VAL A 1 801 ? 32.360 -3.139 -52.135 1.00 42.56 801 VAL A CA 1
ATOM 6452 C C . VAL A 1 801 ? 33.370 -4.228 -51.725 1.00 42.56 801 VAL A C 1
ATOM 6454 O O . VAL A 1 801 ? 33.250 -5.360 -52.198 1.00 42.56 801 VAL A O 1
ATOM 6457 N N . PRO A 1 802 ? 34.341 -3.948 -50.831 1.00 38.94 802 PRO A N 1
ATOM 6458 C CA . PRO A 1 802 ? 35.292 -4.950 -50.355 1.00 38.94 802 PRO A CA 1
ATOM 6459 C C . PRO A 1 802 ? 34.600 -6.199 -49.786 1.00 38.94 802 PRO A C 1
ATOM 6461 O O . PRO A 1 802 ? 33.606 -6.097 -49.065 1.00 38.94 802 PRO A O 1
ATOM 6464 N N . ALA A 1 803 ? 35.170 -7.373 -50.068 1.00 39.69 803 ALA A N 1
ATOM 6465 C CA . ALA A 1 803 ? 34.604 -8.703 -49.806 1.00 39.69 803 ALA A CA 1
ATOM 6466 C C . ALA A 1 803 ? 34.238 -9.024 -48.336 1.00 39.69 803 ALA A C 1
ATOM 6468 O O . ALA A 1 803 ? 33.577 -10.025 -48.083 1.00 39.69 803 ALA A O 1
ATOM 6469 N N . ASP A 1 804 ? 34.568 -8.160 -47.374 1.00 42.41 804 ASP A N 1
ATOM 6470 C CA . ASP A 1 804 ? 34.146 -8.293 -45.969 1.00 42.41 804 ASP A CA 1
ATOM 6471 C C . ASP A 1 804 ? 32.672 -7.905 -45.718 1.00 42.41 804 ASP A C 1
ATOM 6473 O O . ASP A 1 804 ? 32.179 -8.013 -44.592 1.00 42.41 804 ASP A O 1
ATOM 6477 N N . PHE A 1 805 ? 31.951 -7.448 -46.747 1.00 44.41 805 PHE A N 1
ATOM 6478 C CA . PHE A 1 805 ? 30.551 -7.016 -46.642 1.00 44.41 805 PHE A CA 1
ATOM 6479 C C . PHE A 1 805 ? 29.526 -7.970 -47.266 1.00 44.41 805 PHE A C 1
ATOM 6481 O O . PHE A 1 805 ? 28.329 -7.667 -47.231 1.00 44.41 805 PHE A O 1
ATOM 6488 N N . LEU A 1 806 ? 29.942 -9.135 -47.769 1.00 39.19 806 LEU A N 1
ATOM 6489 C CA . LEU A 1 806 ? 29.014 -10.139 -48.283 1.00 39.19 806 LEU A CA 1
ATOM 6490 C C . LEU A 1 806 ? 28.592 -11.147 -47.210 1.00 39.19 806 LEU A C 1
ATOM 6492 O O . LEU A 1 806 ? 29.342 -11.515 -46.310 1.00 39.19 806 LEU A O 1
ATOM 6496 N N . VAL A 1 807 ? 27.322 -11.530 -47.307 1.00 38.19 807 VAL A N 1
ATOM 6497 C CA . VAL A 1 807 ? 26.650 -12.537 -46.488 1.00 38.19 807 VAL A CA 1
ATOM 6498 C C . VAL A 1 807 ? 27.330 -13.884 -46.722 1.00 38.19 807 VAL A C 1
ATOM 6500 O O . VAL A 1 807 ? 27.208 -14.443 -47.808 1.00 38.19 807 VAL A O 1
ATOM 6503 N N . GLU A 1 808 ? 27.997 -14.426 -45.708 1.00 33.84 808 GLU A N 1
ATOM 6504 C CA . GLU A 1 808 ? 28.019 -15.879 -45.558 1.00 33.84 808 GLU A CA 1
ATOM 6505 C C . GLU A 1 808 ? 26.764 -16.269 -44.773 1.00 33.84 808 GLU A C 1
ATOM 6507 O O . GLU A 1 808 ? 26.458 -15.668 -43.738 1.00 33.84 808 GLU A O 1
ATOM 6512 N N . VAL A 1 809 ? 26.007 -17.184 -45.381 1.00 34.38 809 VAL A N 1
ATOM 6513 C CA . VAL A 1 809 ? 24.722 -17.751 -44.942 1.00 34.38 809 VAL A CA 1
ATOM 6514 C C . VAL A 1 809 ? 24.819 -18.383 -43.561 1.00 34.38 809 VAL A C 1
ATOM 6516 O O . VAL A 1 809 ? 25.834 -19.068 -43.304 1.00 34.38 809 VAL A O 1
#

Radius of gyration: 49.58 Å; chains: 1; bounding box: 122×93×154 Å

Secondary structure (DSSP, 8-state):
--------------------PPP-HHHHHHHHHHHHHHHHHHHHHHHHHHHHHHHHHHHTTTTS-----TTSSHHHHHHHHHHHS---TTS-BPPHHHHHHHHHHHHHHHTT---SSGGGG-HHHHHHHHHHHHHHHHTTSS--SBHHHHHHHHHHHHHHHHHHH-S-HHHHHHHHHHHHHHHHHHHHHHHHHT-TTSS-HHHHHHHHHHHS-------------------HHHHHHHHHT-HHHHHHHHHTT--HHHHHHHHHHHTTT--HHHHHHHHHHHHHHHHTT-SSS--GGGBSSHHHHHHHHHHHHHHHHHHHHHHHTSTT--------------------------------S----------SSS-S-HHHHHHHHHHHHHHHHHHT-TTS-B-TTSSSBHHHHHHHHHHHHHTT--HHHHHHHHHHHHHHHHHT--S-HHHHHHHHHHHHHHHHHHHHHS-GGGSBHHHHHHHHHHHHHHHHHHHHHHHHHHHTTTT--HHHHHHHHHHHHHHHT-HHHHHH-S-GGGGHHHHHHHHHHHHHHHHHHHHHHH--TTS-HHHHHHHHHHHHHHHHHHHHHH--S-BTTTB-HHHHHHHHHHHHHHHHHHHHHTSTGGGGS-HHHHHHHHHHHHHHHHHHHHHS-SS------HHHHHHHHHHHHHHHHHHHHHHHHHHHHHT-----SBTTB-S-HHHHHHHHHHHHHHHHHHHT--S-HHHHHHHHHHHHHHHHHHHHHHHHHHHHHHHHHHS-------------TTHHHHHHHHS---------------GGGS---

Organism: NCBI:txid936053

InterPro domains:
  IPR010439 MUN domain [PF06292] (638-752)
  IPR014770 Munc13 homology 1 [PS51258] (635-754)
  IPR052811 Glucose-responsive signaling protein [PTHR47263] (18-790)
  IPR060446 Adenylate cyclase activation protein git1-like, third TPR-like domain [PF27826] (379-531)

Sequence (809 aa):
MQVKSSSTLRRGGGSSKRTVRPLNPALVYDYTLRCAIRACLDQRAKAAAKAAARETKRETSMHRHSVHLSGMTDVLGNLADKIVGDETEKSNKLTKPVVVGLIRRLEDIKDGKDVSKQEYIDRRFISVIRHMRNEVKQHRYRPQGSINDLVVTFLKLSEAELKKSDPNPAVWFKDLDRYVVRFTEILLYVLKEDAPSAATSEYIESLQKSILPKSKKQPDQRNSHINNHTSAADTLNIVENFSMVKTVQNLFQIESSVHRQKIRELLPICTESNYLMDLKQCINAINTNQPFPGRREDFASQQAYDSWVAREKKYLNGLMTVMVMNPNLTITNKSEQDVGSTNLLSAGRRPSTESKRASFYGSGNSDDFIYTFIPNDPRTYFRLLMNMCIDLDTNIAPDAEKAKTSVLSQASDDLLRECSNTWRLSAPFRSVLYLELIKTRMDTEEIDIYDAIDDAREAIRALDKCLKENEIQNWTINDRESLVRVFEGVNHTCLHALAESLGRYWDVDPTLVRDQVALLESIYENPAYLEDHSNPLEQFVFLEDTIAGAAVSRWRVLEKSVLNPKNDDMTNLMNLADKLIKELVTVAKRFKKSLKGYVHAPGIVMARQMPFFVLEMENWAFLPDAKQAPIELTFELYDKVLTLKRLYDQYGPKQKSALFKVESWFLTHVRRWLASTNEATPEWVRNAIKQDGFKHINELTLHSSSVVDLFTMFHQAVEFVQNLEWPNHLQECRFNTALSKVIGVALEQYTMEMEDMITTDIYPRAVRERDPSGSGNFFNRARNQLIGGRPLTKSNHSDEVPADFLVEV

Foldseek 3Di:
DDDDDDDDDDDDDDPPPPPPDPDDVVVLLLLLLLLLLLVLVVVVLVVVVVVVVVVVVVVVVPPDDDDDPVQQCQLVVLLVCVVPPDPPPDQFFDDLLLLVLLLVVLVCLLVVVDPPDPLSVDPLLSVLSVVLSVVSVVCNVPGDDGPSVSLVVSLVSSVVSLCVVPVDCVVCSVVSVVSSLVVLVSSLVSCVPRNVRRHDPVVSVVSVVSSDRDDPPDPPPPDDPPDPDDDPVVSLVSSLPDLLLVVSCVLVVDDSVVSSVSCVVCVVLSDLVQLLVQLVVQLVCLVVQHPPPHHPQQAPDPVLSVVVNVVSVVVSVVVNVVSVPRPVPPPPPDDPDDDPDDDPPDDDDDDDDDDDDDDDDDDDDPDDDPGSSAHSDLLVSLLVLLLSQVVCCVPPPVPAPQDPQANGHPSSVVSSVSSCVSNVPDLLSVLLSQLQSLLVVLVVPPDDLVVSLVRNVSSLVSNVVVCVVDPPNSGTPVSLVSNLVSLVSLLVSLLVVLLVLLLPLLPHQLVSNVSSLVSNVSSVPDPSNCVVPVDPCVSCVVSLVSLLVSLLVVLVVLLVVQDDPVDDLLNSLLSSLVVVLVSLVSSCVSQVDASVVPHQNSQSSLQRNVLVSLVSLVVLLPDPVLLVDDLVSLVVSLVSLVSSVVSCVVRHDPDDDPSDPSCSRCVSSLVVVLVVLLVCLLVLLVVLVVPWPQQAPDPVGGGTRSVVSLVVSLVVLVVVLVVSVDPDPVSSVVSVVSSVVSNVVSVVSNVVVVVVVVCCVVCVPPDPPDDDDDDPPPVVVVVVVVPDDDDDDDDDDDPDDPPSPDDDD

pLDDT: mean 71.11, std 20.56, range [21.97, 95.12]